Protein 7WUW (pdb70)

Secondary structure (DSSP, 8-state):
-EEEEEEPPPEEEE---GGG--B--EE-GGGGGG--SSTT--BEEGGGS--TT-EEEETTEEEEPP--BTTBSBEEEE--EEEEEEE-EEEEEEEEEESS-EEEEEEEEETTS-EEEEEEEE-BTBT---SS-PEEEEE-S-EE-SS-EETT--BEEEEEEEE----S-EEEEE--EEEEEEEEEEEEEE---EEE-/-EEEB--B--EEEEE--GGG--B--EE-GGGGGG--SSTT--BEEGGGSPPTT-EEEETTEEEEPP--BTTBSBEEEE--EEEEEEE-EEEEEEEEEESS-EEEEEEEEETTS-EEEEEEEE-BTBTPPPSS-PEEEEE-S-EE-SS-EETT--BEEEEEEEE---SS-EEEEEPPEEEEEEEEEEEEEE-----B--/------TT--HHHHHHHHHHHHTT--HHHHHHS----EE-TT---SSTT----TTS-HHHHHTTTTTEEEEEEE--SSSSHHHHHHHHTT---EEEEEGGG-TTSTTTTT---EEEEEEEEE-SSEEEEEE-SSSPEEEEEEHHHHHHHHT-----BTTBTTT-S---TTEEEEEEE-SPPPP--HHHHHHHHHHHHHHHHSPPPTTSEEHHHHHHHHHHHHHHSPTTSHHHHHHHHHHHHHHHHHHHHHHHHHHHHHHHHHHHT-HHHHHHHHHHHHHHHHHHHHHHHHHHHHHH----HHHHHHHHHHHHHHHHHHHHHHHHHHHHH-/------TT--HHHHHHHHHHHHTT--HHHHHHS----EE-TTT--SSTT----TTS-HHHHHTTTTTEEEEEEE--SSSSHHHHHHHHTT---EEEEEGGG-TTSTTTTT---EEEEEEEEE-SSEEEEEE-SSSPEEEEEEHHHHHHHHT-----BTTBTTT-S---TTEEEEEEE-SPPPP--HHHHHHHHHHHHHHHHSPP-SSSEEHHHHHHHHHHHHHHSPTTSHHHHHHHHHHHHHHHHHHHHHHHHHHHHHHHHHHHT-HHHHHHHHHHHHHHHHHHHHHHHHHHHHHH----HHHHHHHHHHHHHHHHHHHHHHHHHHHHH-

Sequence (1055 aa):
LTLPGTASSAPEFRLIDIDGLLNNRATTDVRDLGSGRLNAWGNSFPAAELPAPGSLITVAGIPFTWANAHARGDNIRCEGQVVDIPPGQYDWIYLLAASEERRSEEDTIIWAHYDDDGHADPLRVGISDFLDGTPAFGELSAFRTSRMHYPHHVQEGLPTTMWLTRVGMPRHGVARSLRLPRSVAMHVFALTLRTAAAVRLALTLPGTASAPEFRLIDIDGLLNNRATTDDVRDLGSGRLNAWGNSFPAAELPAPGSLITVAGIPFTWANAHARGDNIRCEGQVVDIPPGQYDWIYLLAASERRSEDTIWAHYDDGHADPLRVGISDFLDGTPAFGELSAFRTSRMHYPHHVQEGLPTTMWLTRVGMPRHGVARSLRLPRSVAMHVFALTLRTAAAVRLAEVELWTRDLGSCLHGTLATALIRDGHDPVTVLGAPWEFRRRPGAWSSEEYFFFAEPDSLAGRLALYHPFESTWHRSDGDGVDDLREALAAGVLLPIAAVDNFHLPFRPAFHDVHAAHLLVVYRRITETEVYVSDAQPPAFQGAIPLADFLASWGSLNPPDDADVFFSASPSGRRWLRTRMTGPVPEPDRHWVGRVIRENVARYRQEPPADTQQTGLPGLRRYLDELCALTPGTNAASEALSELYVISWNIQAQSGLHAEFLRAHSVKWRIPELAEAAAGVDAVAHGWTGVRMTGAHSRVWQRHRPAELRGHATALVRRLEAALDLLELAADAVSVELWTRDLGSCLHGTLATALIRDDGHDPVTVLGAPWEFRRRPGAWSSSEEYFFFAEPDSLAGRLALYHPFESTWHRSDGDGVDDLREALAAGVLPIAAVDNFHLPFRPAFHDVHAAHLLVVYRITETEVYVSDAQPPAFQGAIPLADFLASWGSLNPPDDADVFFSASSPSGRRWLRTRMTGPVPEPDRRHWVGRVIRENVARYRQEPPADTQTGLPGLRRYLDELCALTPGTNNAASEALSELYVISWNIQAQSGLLHAEFLRAHSSVKWRIPELAEAAAGVDAVAHGWTGVRMTGAHSRVWQRHRPAELRGHATALVRRLEAALDLLELAADAVS

Solvent-accessible surface area: 36448 Å² total; per-residue (Å²): 130,73,34,84,2,56,3,58,59,6,69,0,45,5,14,110,6,42,82,50,12,57,7,30,0,19,1,80,109,100,48,23,47,43,0,78,0,8,5,76,3,8,0,0,4,28,100,56,19,27,67,87,39,36,93,28,69,12,71,18,9,0,0,39,19,8,85,48,82,71,186,0,12,0,0,40,0,71,5,28,57,6,116,7,62,98,13,99,5,6,0,0,9,1,0,0,0,0,1,22,20,4,54,40,38,2,25,0,6,8,80,82,2,28,3,3,42,13,121,2,5,1,0,0,0,49,58,7,92,53,11,35,10,12,59,49,17,42,134,6,75,103,2,6,40,43,139,51,44,27,121,56,2,31,0,0,0,1,5,10,20,6,11,0,35,14,63,22,49,0,54,7,0,10,1,1,89,3,0,0,0,0,1,4,2,3,1,0,17,13,38,21,86,16,55,58,90,128,68,31,79,3,22,71,17,83,2,52,0,47,5,14,107,6,41,81,54,12,59,7,33,0,19,1,56,97,226,42,19,48,42,0,64,1,5,4,80,2,8,0,0,4,40,102,58,20,29,65,86,37,36,93,29,73,12,66,24,6,0,0,38,21,7,85,46,93,83,134,0,15,0,0,30,0,65,5,29,54,4,116,8,60,73,16,98,5,5,1,0,9,1,0,0,0,0,2,24,21,4,17,34,40,0,29,0,14,13,69,81,3,30,4,23,29,12,84,2,8,1,0,1,0,50,46,10,90,58,10,20,13,14,60,65,18,39,154,6,61,89,2,7,42,43,131,47,46,28,128,58,2,18,0,0,0,10,7,7,21,4,11,1,39,17,62,22,48,0,117,11,0,10,1,3,87,3,1,0,0,0,0,3,2,3,0,0,9,15,43,24,97,8,119,41,40,138,76,92,70,23,35,79,34,2,9,0,2,0,3,4,8,0,0,5,5,0,40,79,86,70,41,79,10,18,13,3,0,0,0,0,0,8,3,31,17,70,68,75,39,49,39,19,17,16,6,27,18,14,14,104,130,55,39,17,0,11,26,0,0,45,26,15,45,8,86,9,61,100,54,85,12,136,48,131,34,1,92,61,0,80,120,11,37,94,81,67,32,18,0,0,0,0,1,0,7,45,42,0,54,29,26,10,19,65,115,40,26,23,8,3,2,0,0,0,0,46,120,24,55,111,96,62,0,44,0,4,4,16,15,41,19,59,56,77,15,37,5,68,39,75,39,0,44,44,0,0,36,8,137,0,56,112,26,150,55,1,46,3,4,6,53,11,68,3,40,31,54,13,0,96,20,46,36,84,27,129,63,37,126,35,66,114,131,13,0,0,118,0,0,99,67,0,6,56,44,7,99,108,143,30,75,119,84,6,15,18,3,13,23,0,2,96,83,4,0,80,73,7,34,84,60,88,49,45,58,137,58,5,27,109,13,10,5,9,0,8,0,7,0,43,0,9,0,3,0,0,5,5,0,0,35,0,0,32,47,10,8,65,132,34,111,19,28,34,0,3,5,0,1,15,8,0,10,16,2,0,4,5,4,0,5,0,2,0,2,0,0,1,13,55,46,99,116,16,58,100,73,83,30,19,77,40,18,0,28,34,0,14,59,52,1,21,38,0,0,50,39,0,70,71,0,0,91,44,4,74,64,90,68,21,33,85,34,2,7,0,2,0,4,4,8,0,0,5,7,1,41,116,80,71,41,79,11,18,13,2,0,0,0,1,0,8,3,29,20,95,60,75,36,49,48,22,19,17,5,27,18,20,14,117,128,54,38,18,0,11,24,0,0,42,35,15,44,8,76,8,73,99,68,92,5,128,62,125,32,1,93,59,0,84,124,4,37,95,72,54,20,11,0,0,0,0,2,0,8,43,42,0,55,28,26,9,17,68,119,41,27,23,8,3,2,0,0,1,0,56,125,25,41,151,88,62,0,39,0,3,3,15,15,38,16,61,56,74,15,34,5,70,44,74,37,0,42,44,0,0,41,7,129,0,42,112,27,150,56,2,47,2,4,6,54,9,70,3,35,30,53,15,0,81,16,130,32,59,27,134,56,41,128,52,59,107,111,16,0,0,147,3,0,101,93,0,6,62,47,6,98,116,120,32,133,77,98,23,22,24,2,10,17,0,2,92,69,4,0,79,77,9,33,85,58,90,55,56,56,133,56,5,32,103,15,14,5,9,0,9,0,6,0,41,0,9,0,4,0,1,6,5,0,0,40,0,0,30,48,12,9,74,147,28,106,18,30,36,0,3,5,0,0,25,8,0,9,19,3,0,11,17,4,0,5,0,2,0,2,1,0,3,10,63,52,106,143,21,64,112,71,87,33,18,78,41,21,0,35,33,0,15,38,94,1,30,32,0,0,48,40,0,69,68,0,0,90,44,9,74

Structure (mmCIF, N/CA/C/O backbone):
data_7WUW
#
_entry.id   7WUW
#
_cell.length_a   54.851
_cell.length_b   132.203
_cell.length_c   157.015
_cell.angle_alpha   90.000
_cell.angle_beta   90.000
_cell.angle_gamma   90.000
#
_symmetry.space_group_name_H-M   'P 21 21 21'
#
loop_
_entity.id
_entity.type
_entity.pdbx_description
1 polymer AziU2
2 polymer AziU3
3 non-polymer 'TETRAETHYLENE GLYCOL'
4 non-polymer 'MAGNESIUM ION'
5 water water
#
loop_
_atom_site.group_PDB
_atom_site.id
_atom_site.type_symbol
_atom_site.label_atom_id
_atom_site.label_alt_id
_atom_site.label_comp_id
_atom_site.label_asym_id
_atom_site.label_entity_id
_atom_site.label_seq_id
_atom_site.pdbx_PDB_ins_code
_atom_site.Cartn_x
_atom_site.Cartn_y
_atom_site.Cartn_z
_atom_site.occupancy
_atom_site.B_iso_or_equiv
_atom_site.auth_seq_id
_atom_site.auth_comp_id
_atom_site.auth_asym_id
_atom_site.auth_atom_id
_atom_site.pdbx_PDB_model_num
ATOM 1 N N . LEU A 1 32 ? -42.048 15.399 30.564 1.000 35.790 20 LEU A N 1
ATOM 2 C CA . LEU A 1 32 ? -41.311 15.414 29.266 1.000 35.030 20 LEU A CA 1
ATOM 3 C C . LEU A 1 32 ? -40.031 14.578 29.395 1.000 33.160 20 LEU A C 1
ATOM 4 O O . LEU A 1 32 ? -39.297 14.749 30.390 1.000 31.470 20 LEU A O 1
ATOM 20 N N . THR A 1 33 ? -39.787 13.710 28.412 1.000 31.080 21 THR A N 1
ATOM 21 C CA . THR A 1 33 ? -38.643 12.767 28.351 1.000 30.680 21 THR A CA 1
ATOM 22 C C . THR A 1 33 ? -37.769 13.129 27.147 1.000 30.170 21 THR A C 1
ATOM 23 O O . THR A 1 33 ? -38.331 13.263 26.043 1.000 30.400 21 THR A O 1
ATOM 34 N N . LEU A 1 34 ? -36.458 13.288 27.357 1.000 28.410 22 LEU A N 1
ATOM 35 C CA . LEU A 1 34 ? -35.468 13.578 26.285 1.000 27.990 22 LEU A CA 1
ATOM 36 C C . LEU A 1 34 ? -34.307 12.594 26.386 1.000 27.400 22 LEU A C 1
ATOM 37 O O . LEU A 1 34 ? -33.808 12.322 27.478 1.000 26.550 22 LEU A O 1
ATOM 53 N N . PRO A 1 35 ? -33.836 12.034 25.247 1.000 27.400 23 PRO A N 1
ATOM 54 C CA . PRO A 1 35 ? -32.713 11.101 25.261 1.000 27.160 23 PRO A CA 1
ATOM 55 C C . PRO A 1 35 ? -31.398 11.839 25.541 1.000 26.720 23 PRO A C 1
ATOM 56 O O . PRO A 1 35 ? -31.233 12.959 25.086 1.000 26.030 23 PRO A O 1
ATOM 67 N N . GLY A 1 36 ? -30.510 11.202 26.306 1.000 26.750 24 GLY A N 1
ATOM 68 C CA . GLY A 1 36 ? -29.184 11.741 26.649 1.000 26.850 24 GLY A CA 1
ATOM 69 C C . GLY A 1 36 ? -28.080 10.914 26.024 1.000 27.830 24 GLY A C 1
ATOM 70 O O . GLY A 1 36 ? -28.375 9.824 25.495 1.000 27.760 24 GLY A O 1
ATOM 74 N N . THR A 1 37 ? -26.853 11.426 26.078 1.000 28.910 25 THR A N 1
ATOM 75 C CA . THR A 1 37 ? -25.615 10.726 25.656 1.000 30.590 25 THR A CA 1
ATOM 76 C C . THR A 1 37 ? -24.495 11.127 26.621 1.000 31.700 25 THR A C 1
ATOM 77 O O . THR A 1 37 ? -24.269 12.345 26.788 1.000 31.500 25 THR A O 1
ATOM 88 N N . ALA A 1 38 ? -23.862 10.139 27.258 1.000 31.730 26 ALA A N 1
ATOM 89 C CA . ALA A 1 38 ? -22.702 10.315 28.161 1.000 31.910 26 ALA A CA 1
ATOM 90 C C . ALA A 1 38 ? -21.474 9.647 27.536 1.000 32.490 26 ALA A C 1
ATOM 91 O O . ALA A 1 38 ? -21.582 8.473 27.109 1.000 33.150 26 ALA A O 1
ATOM 98 N N . SER A 1 39 ? -20.356 10.376 27.476 1.000 32.480 27 SER A N 1
ATOM 99 C CA A SER A 1 39 ? -19.057 9.864 26.968 0.500 32.520 27 SER A CA 1
ATOM 100 C CA B SER A 1 39 ? -19.058 9.862 26.966 0.500 32.370 27 SER A CA 1
ATOM 101 C C . SER A 1 39 ? -18.566 8.733 27.878 1.000 32.250 27 SER A C 1
ATOM 102 O O . SER A 1 39 ? -19.114 8.595 28.996 1.000 32.350 27 SER A O 1
ATOM 116 N N . ALA A 1 40 ? -17.588 7.962 27.399 1.000 31.330 28 ALA A N 1
ATOM 117 C CA . ALA A 1 40 ? -16.967 6.829 28.122 1.000 30.320 28 ALA A CA 1
ATOM 118 C C . ALA A 1 40 ? -16.149 7.372 29.290 1.000 29.160 28 ALA A C 1
ATOM 119 O O . ALA A 1 40 ? -15.225 8.155 29.084 1.000 28.570 28 ALA A O 1
ATOM 126 N N . PRO A 1 41 ? -16.467 6.997 30.550 1.000 28.060 29 PRO A N 1
ATOM 127 C CA . PRO A 1 41 ? -15.602 7.328 31.678 1.000 27.990 29 PRO A CA 1
ATOM 128 C C . PRO A 1 41 ? -14.418 6.353 31.765 1.000 28.370 29 PRO A C 1
ATOM 129 O O . PRO A 1 41 ? -14.374 5.403 31.001 1.000 28.910 29 PRO A O 1
ATOM 140 N N . GLU A 1 42 ? -13.488 6.629 32.680 1.000 28.550 30 GLU A N 1
ATOM 141 C CA . GLU A 1 42 ? -12.383 5.716 33.062 1.000 28.260 30 GLU A CA 1
ATOM 142 C C . GLU A 1 42 ? -12.720 5.082 34.410 1.000 26.540 30 GLU A C 1
ATOM 143 O O . GLU A 1 42 ? -13.297 5.786 35.257 1.000 25.430 30 GLU A O 1
ATOM 155 N N . PHE A 1 43 ? -12.346 3.816 34.594 1.000 24.290 31 PHE A N 1
ATOM 156 C CA . PHE A 1 43 ? -12.293 3.142 35.915 1.000 23.270 31 PHE A CA 1
ATOM 157 C C . PHE A 1 43 ? -10.850 3.177 36.415 1.000 23.050 31 PHE A C 1
ATOM 158 O O . PHE A 1 43 ? -9.939 2.843 35.639 1.000 23.190 31 PHE A O 1
ATOM 175 N N . ARG A 1 44 ? -10.659 3.597 37.664 1.000 22.950 32 ARG A N 1
ATOM 176 C CA . ARG A 1 44 ? -9.342 3.614 38.345 1.000 23.300 32 ARG A CA 1
ATOM 177 C C . ARG A 1 44 ? -9.415 2.638 39.520 1.000 22.740 32 ARG A C 1
ATOM 178 O O . ARG A 1 44 ? -10.083 2.951 40.525 1.000 21.820 32 ARG A O 1
ATOM 199 N N . LEU A 1 45 ? -8.788 1.473 39.342 1.000 21.600 33 LEU A N 1
ATOM 200 C CA . LEU A 1 45 ? -8.789 0.345 40.303 1.000 21.690 33 LEU A CA 1
ATOM 201 C C . LEU A 1 45 ? -7.685 0.613 41.327 1.000 22.060 33 LEU A C 1
ATOM 202 O O . LEU A 1 45 ? -6.497 0.620 40.937 1.000 22.060 33 LEU A O 1
ATOM 218 N N . ILE A 1 46 ? -8.068 0.857 42.581 1.000 21.590 34 ILE A N 1
ATOM 219 C CA . ILE A 1 46 ? -7.136 1.306 43.653 1.000 22.380 34 ILE A CA 1
ATOM 220 C C . ILE A 1 46 ? -6.433 0.077 44.235 1.000 22.820 34 ILE A C 1
ATOM 221 O O . ILE A 1 46 ? -7.126 -0.851 44.693 1.000 21.900 34 ILE A O 1
ATOM 237 N N . ASP A 1 47 ? -5.100 0.079 44.200 1.000 23.390 35 ASP A N 1
ATOM 238 C CA . ASP A 1 47 ? -4.254 -0.940 44.869 1.000 24.560 35 ASP A CA 1
ATOM 239 C C . ASP A 1 47 ? -4.355 -0.706 46.380 1.000 23.660 35 ASP A C 1
ATOM 240 O O . ASP A 1 47 ? -3.836 0.324 46.846 1.000 23.900 35 ASP A O 1
ATOM 249 N N . ILE A 1 48 ? -5.009 -1.617 47.107 1.000 23.450 36 ILE A N 1
ATOM 250 C CA . ILE A 1 48 ? -5.222 -1.503 48.582 1.000 22.890 36 ILE A CA 1
ATOM 251 C C . ILE A 1 48 ? -4.381 -2.559 49.316 1.000 23.560 36 ILE A C 1
ATOM 252 O O . ILE A 1 48 ? -4.575 -2.711 50.533 1.000 22.660 36 ILE A O 1
ATOM 268 N N . ASP A 1 49 ? -3.459 -3.232 48.617 1.000 24.840 37 ASP A N 1
ATOM 269 C CA . ASP A 1 49 ? -2.599 -4.309 49.183 1.000 25.530 37 ASP A CA 1
ATOM 270 C C . ASP A 1 49 ? -1.849 -3.782 50.415 1.000 24.830 37 ASP A C 1
ATOM 271 O O . ASP A 1 49 ? -1.667 -4.562 51.368 1.000 25.220 37 ASP A O 1
ATOM 280 N N . GLY A 1 50 ? -1.457 -2.505 50.411 1.000 24.380 38 GLY A N 1
ATOM 281 C CA . GLY A 1 50 ? -0.716 -1.862 51.515 1.000 23.630 38 GLY A CA 1
ATOM 282 C C . GLY A 1 50 ? -1.570 -1.596 52.746 1.000 23.220 38 GLY A C 1
ATOM 283 O O . GLY A 1 50 ? -0.980 -1.330 53.809 1.000 24.030 38 GLY A O 1
ATOM 287 N N . LEU A 1 51 ? -2.902 -1.640 52.620 1.000 22.310 39 LEU A N 1
ATOM 288 C CA . LEU A 1 51 ? -3.865 -1.294 53.703 1.000 21.760 39 LEU A CA 1
ATOM 289 C C . LEU A 1 51 ? -4.488 -2.556 54.318 1.000 20.360 39 LEU A C 1
ATOM 290 O O . LEU A 1 51 ? -5.172 -2.416 55.351 1.000 19.440 39 LEU A O 1
ATOM 306 N N . LEU A 1 52 ? -4.284 -3.735 53.716 1.000 19.720 40 LEU A N 1
ATOM 307 C CA . LEU A 1 52 ? -4.870 -5.012 54.208 1.000 19.050 40 LEU A CA 1
ATOM 308 C C . LEU A 1 52 ? -4.404 -5.227 55.652 1.000 18.670 40 LEU A C 1
ATOM 309 O O . LEU A 1 52 ? -3.180 -5.159 55.892 1.000 19.000 40 LEU A O 1
ATOM 325 N N . ASN A 1 53 ? -5.341 -5.443 56.579 1.000 17.300 41 ASN A N 1
ATOM 326 C CA . ASN A 1 53 ? -5.055 -5.447 58.040 1.000 16.580 41 ASN A CA 1
ATOM 327 C C . ASN A 1 53 ? -5.881 -6.515 58.764 1.000 16.210 41 ASN A C 1
ATOM 328 O O . ASN A 1 53 ? -5.887 -6.502 60.006 1.000 16.440 41 ASN A O 1
ATOM 339 N N . ASN A 1 54 ? -6.542 -7.412 58.030 1.000 15.850 42 ASN A N 1
ATOM 340 C CA . ASN A 1 54 ? -7.528 -8.364 58.600 1.000 15.720 42 ASN A CA 1
ATOM 341 C C . ASN A 1 54 ? -7.675 -9.561 57.656 1.000 15.740 42 ASN A C 1
ATOM 342 O O . ASN A 1 54 ? -7.618 -9.361 56.429 1.000 15.930 42 ASN A O 1
ATOM 353 N N . ARG A 1 55 ? -7.851 -10.754 58.223 1.000 15.960 43 ARG A N 1
ATOM 354 C CA . ARG A 1 55 ? -8.154 -12.006 57.481 1.000 16.210 43 ARG A CA 1
ATOM 355 C C . ARG A 1 55 ? -9.658 -12.283 57.580 1.000 15.750 43 ARG A C 1
ATOM 356 O O . ARG A 1 55 ? -10.126 -12.631 58.684 1.000 15.570 43 ARG A O 1
ATOM 377 N N . ALA A 1 56 ? -10.374 -12.127 56.463 1.000 15.450 44 ALA A N 1
ATOM 378 C CA . ALA A 1 56 ? -11.824 -12.404 56.337 1.000 15.380 44 ALA A CA 1
ATOM 379 C C . ALA A 1 56 ? -12.058 -13.653 55.477 1.000 15.360 44 ALA A C 1
ATOM 380 O O . ALA A 1 56 ? -13.220 -14.089 55.395 1.000 15.080 44 ALA A O 1
ATOM 387 N N . THR A 1 57 ? -11.001 -14.203 54.870 1.000 15.560 45 THR A N 1
ATOM 388 C CA . THR A 1 57 ? -11.065 -15.346 53.919 1.000 15.520 45 THR A CA 1
ATOM 389 C C . THR A 1 57 ? -10.026 -16.401 54.309 1.000 15.720 45 THR A C 1
ATOM 390 O O . THR A 1 57 ? -8.885 -16.021 54.621 1.000 15.670 45 THR A O 1
ATOM 401 N N . THR A 1 58 ? -10.401 -17.683 54.285 1.000 16.030 46 THR A N 1
ATOM 402 C CA . THR A 1 58 ? -9.486 -18.808 54.605 1.000 16.320 46 THR A CA 1
ATOM 403 C C . THR A 1 58 ? -9.666 -19.946 53.598 1.000 17.430 46 THR A C 1
ATOM 404 O O . THR A 1 58 ? -10.768 -20.085 53.030 1.000 16.620 46 THR A O 1
ATOM 415 N N . ASP A 1 59 ? -8.589 -20.702 53.388 1.000 19.230 47 ASP A N 1
ATOM 416 C CA . ASP A 1 59 ? -8.600 -22.041 52.747 1.000 21.530 47 ASP A CA 1
ATOM 417 C C . ASP A 1 59 ? -8.965 -23.077 53.814 1.000 22.210 47 ASP A C 1
ATOM 418 O O . ASP A 1 59 ? -8.944 -22.733 55.010 1.000 21.650 47 ASP A O 1
ATOM 427 N N . VAL A 1 60 ? -9.243 -24.311 53.398 1.000 23.810 48 VAL A N 1
ATOM 428 C CA . VAL A 1 60 ? -9.546 -25.445 54.322 1.000 24.760 48 VAL A CA 1
ATOM 429 C C . VAL A 1 60 ? -8.329 -25.700 55.229 1.000 25.070 48 VAL A C 1
ATOM 430 O O . VAL A 1 60 ? -8.535 -26.186 56.360 1.000 25.550 48 VAL A O 1
ATOM 443 N N . ARG A 1 61 ? -7.120 -25.342 54.777 1.000 24.190 49 ARG A N 1
ATOM 444 C CA . ARG A 1 61 ? -5.835 -25.602 55.485 1.000 24.220 49 ARG A CA 1
ATOM 445 C C . ARG A 1 61 ? -5.602 -24.597 56.626 1.000 23.850 49 ARG A C 1
ATOM 446 O O . ARG A 1 61 ? -4.817 -24.938 57.529 1.000 23.360 49 ARG A O 1
ATOM 452 N N . ASP A 1 62 ? -6.225 -23.409 56.600 1.000 22.740 50 ASP A N 1
ATOM 453 C CA . ASP A 1 62 ? -6.002 -22.356 57.631 1.000 21.970 50 ASP A CA 1
ATOM 454 C C . ASP A 1 62 ? -7.341 -21.772 58.109 1.000 21.070 50 ASP A C 1
ATOM 455 O O . ASP A 1 62 ? -7.428 -20.530 58.233 1.000 20.250 50 ASP A O 1
ATOM 464 N N . LEU A 1 63 ? -8.310 -22.636 58.435 1.000 20.040 51 LEU A N 1
ATOM 465 C CA . LEU A 1 63 ? -9.648 -22.259 58.973 1.000 19.960 51 LEU A CA 1
ATOM 466 C C . LEU A 1 63 ? -9.488 -21.417 60.244 1.000 19.910 51 LEU A C 1
ATOM 467 O O . LEU A 1 63 ? -10.322 -20.510 60.460 1.000 19.950 51 LEU A O 1
ATOM 483 N N . GLY A 1 64 ? -8.457 -21.699 61.047 1.000 19.320 52 GLY A N 1
ATOM 484 C CA . GLY A 1 64 ? -8.224 -21.060 62.357 1.000 19.340 52 GLY A CA 1
ATOM 485 C C . GLY A 1 64 ? -7.776 -19.609 62.254 1.000 19.240 52 GLY A C 1
ATOM 486 O O . GLY A 1 64 ? -7.718 -18.954 63.311 1.000 19.620 52 GLY A O 1
ATOM 490 N N . SER A 1 65 ? -7.459 -19.116 61.050 1.000 18.690 53 SER A N 1
ATOM 491 C CA . SER A 1 65 ? -6.953 -17.740 60.793 1.000 19.040 53 SER A CA 1
ATOM 492 C C . SER A 1 65 ? -8.102 -16.769 60.473 1.000 18.560 53 SER A C 1
ATOM 493 O O . SER A 1 65 ? -7.827 -15.560 60.355 1.000 18.780 53 SER A O 1
ATOM 501 N N . GLY A 1 66 ? -9.332 -17.269 60.325 1.000 18.010 54 GLY A N 1
ATOM 502 C CA . GLY A 1 66 ? -10.509 -16.447 59.979 1.000 17.760 54 GLY A CA 1
ATOM 503 C C . GLY A 1 66 ? -10.823 -15.437 61.070 1.000 17.710 54 GLY A C 1
ATOM 504 O O . GLY A 1 66 ? -10.930 -15.854 62.237 1.000 17.510 54 GLY A O 1
ATOM 508 N N . ARG A 1 67 ? -10.937 -14.154 60.714 1.000 17.810 55 ARG A N 1
ATOM 509 C CA . ARG A 1 67 ? -11.278 -13.052 61.654 1.000 18.530 55 ARG A CA 1
ATOM 510 C C . ARG A 1 67 ? -12.286 -12.103 60.990 1.000 17.780 55 ARG A C 1
ATOM 511 O O . ARG A 1 67 ? -12.174 -10.882 61.204 1.000 17.300 55 ARG A O 1
ATOM 532 N N . LEU A 1 68 ? -13.233 -12.639 60.212 1.000 17.340 56 LEU A N 1
ATOM 533 C CA . LEU A 1 68 ? -14.317 -11.835 59.5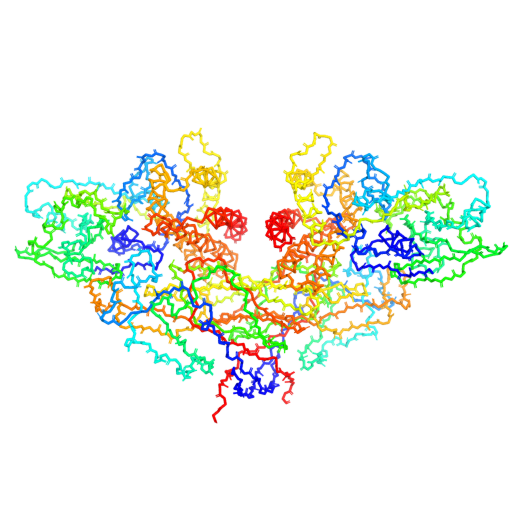80 1.000 17.270 56 LEU A CA 1
ATOM 534 C C . LEU A 1 68 ? -15.222 -11.279 60.687 1.000 17.280 56 LEU A C 1
ATOM 535 O O . LEU A 1 68 ? -15.742 -10.161 60.522 1.000 17.550 56 LEU A O 1
ATOM 551 N N . ASN A 1 69 ? -15.374 -12.024 61.785 1.000 17.570 57 ASN A N 1
ATOM 552 C CA . ASN A 1 69 ? -16.227 -11.645 62.942 1.000 17.820 57 ASN A CA 1
ATOM 553 C C . ASN A 1 69 ? -15.558 -12.113 64.238 1.000 18.700 57 ASN A C 1
ATOM 554 O O . ASN A 1 69 ? -14.485 -12.749 64.167 1.000 19.120 57 ASN A O 1
ATOM 565 N N . ALA A 1 70 ? -16.190 -11.824 65.377 1.000 19.520 58 ALA A N 1
ATOM 566 C CA . ALA A 1 70 ? -15.715 -12.190 66.731 1.000 19.980 58 ALA A CA 1
ATOM 567 C C . ALA A 1 70 ? -15.631 -13.715 66.883 1.000 20.330 58 ALA A C 1
ATOM 568 O O . ALA A 1 70 ? -14.838 -14.164 67.730 1.000 21.780 58 ALA A O 1
ATOM 575 N N . TRP A 1 71 ? -16.403 -14.473 66.091 1.000 19.550 59 TRP A N 1
ATOM 576 C CA . TRP A 1 71 ? -16.544 -15.955 66.171 1.000 19.460 59 TRP A CA 1
ATOM 577 C C . TRP A 1 71 ? -15.497 -16.672 65.307 1.000 18.840 59 TRP A C 1
ATOM 578 O O . TRP A 1 71 ? -15.488 -17.914 65.321 1.000 19.840 59 TRP A O 1
ATOM 599 N N . GLY A 1 72 ? -14.666 -15.928 64.573 1.000 18.580 60 GLY A N 1
ATOM 600 C CA . GLY A 1 72 ? -13.570 -16.481 63.755 1.000 17.890 60 GLY A CA 1
ATOM 601 C C . GLY A 1 72 ? -14.084 -17.148 62.490 1.000 17.110 60 GLY A C 1
ATOM 602 O O . GLY A 1 72 ? -13.420 -18.079 61.998 1.000 16.690 60 GLY A O 1
ATOM 606 N N . ASN A 1 73 ? -15.228 -16.689 61.972 1.000 16.330 61 ASN A N 1
ATOM 607 C CA . ASN A 1 73 ? -15.757 -17.116 60.653 1.000 15.560 61 ASN A CA 1
ATOM 608 C C . ASN A 1 73 ? -14.919 -16.473 59.545 1.000 15.320 61 ASN A C 1
ATOM 609 O O . ASN A 1 73 ? -14.146 -15.540 59.830 1.000 14.860 61 ASN A O 1
ATOM 620 N N . SER A 1 74 ? -15.077 -16.961 58.319 1.000 14.810 62 SER A N 1
ATOM 621 C CA . SER A 1 74 ? -14.397 -16.415 57.119 1.000 14.920 62 SER A CA 1
ATOM 622 C C . SER A 1 74 ? -15.131 -16.881 55.859 1.000 14.510 62 SER A C 1
ATOM 623 O O . SER A 1 74 ? -15.814 -17.916 55.919 1.000 14.690 62 SER A O 1
ATOM 631 N N . PHE A 1 75 ? -14.996 -16.126 54.768 1.000 14.580 63 PHE A N 1
ATOM 632 C CA . PHE A 1 75 ? -15.354 -16.569 53.399 1.000 14.400 63 PHE A CA 1
ATOM 633 C C . PHE A 1 75 ? -14.501 -17.778 53.044 1.000 14.800 63 PHE A C 1
ATOM 634 O O . PHE A 1 75 ? -13.320 -17.819 53.393 1.000 14.590 63 PHE A O 1
ATOM 651 N N . PRO A 1 76 ? -15.060 -18.784 52.334 1.000 15.320 64 PRO A N 1
ATOM 652 C CA . PRO A 1 76 ? -14.246 -19.819 51.697 1.000 15.460 64 PRO A CA 1
ATOM 653 C C . PRO A 1 76 ? -13.428 -19.244 50.531 1.000 15.710 64 PRO A C 1
ATOM 654 O O . PRO A 1 76 ? -14.021 -18.705 49.607 1.000 16.080 64 PRO A O 1
ATOM 665 N N . ALA A 1 77 ? -12.098 -19.373 50.595 1.000 15.570 65 ALA A N 1
ATOM 666 C CA . ALA A 1 77 ? -11.165 -18.937 49.531 1.000 15.880 65 ALA A CA 1
ATOM 667 C C . ALA A 1 77 ? -11.579 -19.577 48.202 1.000 15.670 65 ALA A C 1
ATOM 668 O O . ALA A 1 77 ? -11.492 -18.894 47.173 1.000 15.480 65 ALA A O 1
ATOM 675 N N . ALA A 1 78 ? -12.040 -20.833 48.234 1.000 15.790 66 ALA A N 1
ATOM 676 C CA . ALA A 1 78 ? -12.437 -21.605 47.033 1.000 16.150 66 ALA A CA 1
ATOM 677 C C . ALA A 1 78 ? -13.629 -20.937 46.331 1.000 16.300 66 ALA A C 1
ATOM 678 O O . ALA A 1 78 ? -13.790 -21.173 45.124 1.000 17.200 66 ALA A O 1
ATOM 685 N N . GLU A 1 79 ? -14.419 -20.114 47.029 1.000 16.150 67 GLU A N 1
ATOM 686 C CA . GLU A 1 79 ? -15.656 -19.502 46.469 1.000 16.150 67 GLU A CA 1
ATOM 687 C C . GLU A 1 79 ? -15.450 -18.010 46.166 1.000 16.150 67 GLU A C 1
ATOM 688 O O . GLU A 1 79 ? -16.459 -17.320 45.952 1.000 15.970 67 GLU A O 1
ATOM 700 N N . LEU A 1 80 ? -14.199 -17.543 46.109 1.000 15.920 68 LEU A N 1
ATOM 701 C CA . LEU A 1 80 ? -13.852 -16.150 45.722 1.000 16.320 68 LEU A CA 1
ATOM 702 C C . LEU A 1 80 ? -12.793 -16.188 44.626 1.000 16.640 68 LEU A C 1
ATOM 703 O O . LEU A 1 80 ? -12.169 -17.225 44.404 1.000 16.290 68 LEU A O 1
ATOM 719 N N . PRO A 1 81 ? -12.579 -15.077 43.884 1.000 17.420 69 PRO A N 1
ATOM 720 C CA . PRO A 1 81 ? -11.559 -15.036 42.836 1.000 18.030 69 PRO A CA 1
ATOM 721 C C . PRO A 1 81 ? -10.144 -15.317 43.360 1.000 18.730 69 PRO A C 1
ATOM 722 O O . PRO A 1 81 ? -9.910 -15.183 44.553 1.000 18.150 69 PRO A O 1
ATOM 733 N N . ALA A 1 82 ? -9.241 -15.703 42.453 1.000 19.240 70 ALA A N 1
ATOM 734 C CA . ALA A 1 82 ? -7.792 -15.834 42.723 1.000 20.280 70 ALA A CA 1
ATOM 735 C C . ALA A 1 82 ? -7.241 -14.461 43.093 1.000 20.250 70 ALA A C 1
ATOM 736 O O . ALA A 1 82 ? -7.546 -13.477 42.422 1.000 19.960 70 ALA A O 1
ATOM 743 N N . PRO A 1 83 ? -6.445 -14.351 44.182 1.000 20.930 71 PRO A N 1
ATOM 744 C CA . PRO A 1 83 ? -5.665 -13.145 44.455 1.000 21.380 71 PRO A CA 1
ATOM 745 C C . PRO A 1 83 ? -4.955 -12.606 43.202 1.000 21.530 71 PRO A C 1
ATOM 746 O O . PRO A 1 83 ? -4.373 -13.393 42.480 1.000 20.780 71 PRO A O 1
ATOM 757 N N . GLY A 1 84 ? -5.053 -11.294 42.964 1.000 21.530 72 GLY A N 1
ATOM 758 C CA . GLY A 1 84 ? -4.367 -10.585 41.866 1.000 22.420 72 GLY A CA 1
ATOM 759 C C . GLY A 1 84 ? -5.167 -10.575 40.573 1.000 23.450 72 GLY A C 1
ATOM 760 O O . GLY A 1 84 ? -4.740 -9.879 39.633 1.000 23.660 72 GLY A O 1
ATOM 764 N N . SER A 1 85 ? -6.290 -11.298 40.506 1.000 23.800 73 SER A N 1
ATOM 765 C CA . SER A 1 85 ? -7.090 -11.451 39.263 1.000 24.230 73 SER A CA 1
ATOM 766 C C . SER A 1 85 ? -7.907 -10.178 39.003 1.000 23.590 73 SER A C 1
ATOM 767 O O . SER A 1 85 ? -8.270 -9.482 39.973 1.000 22.730 73 SER A O 1
ATOM 775 N N . LEU A 1 86 ? -8.138 -9.867 37.725 1.000 22.850 74 LEU A N 1
ATOM 776 C CA . LEU A 1 86 ? -9.070 -8.802 37.272 1.000 22.860 74 LEU A CA 1
ATOM 777 C C . LEU A 1 86 ? -10.467 -9.415 37.174 1.000 22.180 74 LEU A C 1
ATOM 778 O O . LEU A 1 86 ? -10.609 -10.456 36.505 1.000 22.320 74 LEU A O 1
ATOM 794 N N . ILE A 1 87 ? -11.451 -8.802 37.832 1.000 21.440 75 ILE A N 1
ATOM 795 C CA . ILE A 1 87 ? -12.875 -9.239 37.797 1.000 20.950 75 ILE A CA 1
ATOM 796 C C . ILE A 1 87 ? -13.742 -8.040 37.413 1.000 20.980 75 ILE A C 1
ATOM 797 O O . ILE A 1 87 ? -13.255 -6.896 37.507 1.000 21.270 75 ILE A O 1
ATOM 813 N N . THR A 1 88 ? -14.976 -8.310 36.993 1.000 21.100 76 THR A N 1
ATOM 814 C CA . THR A 1 88 ? -16.077 -7.318 36.941 1.000 21.330 76 THR A CA 1
ATOM 815 C C . THR A 1 88 ? -17.225 -7.836 37.809 1.000 21.030 76 THR A C 1
ATOM 816 O O . THR A 1 88 ? -17.431 -9.069 37.859 1.000 21.330 76 THR A O 1
ATOM 827 N N . VAL A 1 89 ? -17.895 -6.916 38.499 1.000 20.920 77 VAL A N 1
ATOM 828 C CA . VAL A 1 89 ? -19.154 -7.157 39.257 1.000 20.850 77 VAL A CA 1
ATOM 829 C C . VAL A 1 89 ? -20.187 -6.164 38.723 1.000 20.990 77 VAL A C 1
ATOM 830 O O . VAL A 1 89 ? -19.959 -4.949 38.867 1.000 21.340 77 VAL A O 1
ATOM 843 N N . ALA A 1 90 ? -21.251 -6.664 38.088 1.000 21.560 78 ALA A N 1
ATOM 844 C CA . ALA A 1 90 ? -22.272 -5.853 37.385 1.000 21.880 78 ALA A CA 1
ATOM 845 C C . ALA A 1 90 ? -21.579 -4.861 36.438 1.000 21.900 78 ALA A C 1
ATOM 846 O O . ALA A 1 90 ? -22.022 -3.702 36.367 1.000 22.410 78 ALA A O 1
ATOM 853 N N . GLY A 1 91 ? -20.513 -5.300 35.757 1.000 22.370 79 GLY A N 1
ATOM 854 C CA . GLY A 1 91 ? -19.786 -4.514 34.738 1.000 21.610 79 GLY A CA 1
ATOM 855 C C . GLY A 1 91 ? -18.674 -3.649 35.314 1.000 21.570 79 GLY A C 1
ATOM 856 O O . GLY A 1 91 ? -17.859 -3.141 34.516 1.000 21.840 79 GLY A O 1
ATOM 860 N N . ILE A 1 92 ? -18.620 -3.473 36.638 1.000 20.930 80 ILE A N 1
ATOM 861 C CA . ILE A 1 92 ? -17.624 -2.586 37.311 1.000 20.690 80 ILE A CA 1
ATOM 862 C C . ILE A 1 92 ? -16.344 -3.385 37.532 1.000 20.220 80 ILE A C 1
ATOM 863 O O . ILE A 1 92 ? -16.369 -4.402 38.221 1.000 20.080 80 ILE A O 1
ATOM 879 N N . PRO A 1 93 ? -15.187 -2.946 36.985 1.000 19.640 81 PRO A N 1
ATOM 880 C CA . PRO A 1 93 ? -13.935 -3.680 37.159 1.000 19.680 81 PRO A CA 1
ATOM 881 C C . PRO A 1 93 ? -13.330 -3.482 38.556 1.000 19.420 81 PRO A C 1
ATOM 882 O O . PRO A 1 93 ? -13.393 -2.385 39.087 1.000 19.360 81 PRO A O 1
ATOM 893 N N . PHE A 1 94 ? -12.751 -4.554 39.097 1.000 19.250 82 PHE A N 1
ATOM 894 C CA . PHE A 1 94 ? -12.000 -4.579 40.376 1.000 18.980 82 PHE A CA 1
ATOM 895 C C . PHE A 1 94 ? -10.765 -5.463 40.218 1.000 19.030 82 PHE A C 1
ATOM 896 O O . PHE A 1 94 ? -10.811 -6.448 39.456 1.000 19.140 82 PHE A O 1
ATOM 913 N N . THR A 1 95 ? -9.700 -5.124 40.941 1.000 19.410 83 THR A N 1
ATOM 914 C CA . THR A 1 95 ? -8.515 -5.996 41.127 1.000 19.950 83 THR A CA 1
ATOM 915 C C . THR A 1 95 ? -8.698 -6.734 42.456 1.000 19.730 83 THR A C 1
ATOM 916 O O . THR A 1 95 ? -8.955 -6.063 43.481 1.000 19.610 83 THR A O 1
ATOM 927 N N . TRP A 1 96 ? -8.630 -8.065 42.432 1.000 19.220 84 TRP A N 1
ATOM 928 C CA . TRP A 1 96 ? -8.732 -8.897 43.656 1.000 19.150 84 TRP A CA 1
ATOM 929 C C . TRP A 1 96 ? -7.408 -8.799 44.419 1.000 19.680 84 TRP A C 1
ATOM 930 O O . TRP A 1 96 ? -6.345 -8.926 43.787 1.000 19.150 84 TRP A O 1
ATOM 951 N N . ALA A 1 97 ? -7.481 -8.564 45.731 1.000 20.080 85 ALA A N 1
ATOM 952 C CA . ALA A 1 97 ? -6.324 -8.235 46.595 1.000 21.420 85 ALA A CA 1
ATOM 953 C C . ALA A 1 97 ? -5.273 -9.349 46.520 1.000 22.840 85 ALA A C 1
ATOM 954 O O . ALA A 1 97 ? -5.654 -10.541 46.490 1.000 21.670 85 ALA A O 1
ATOM 961 N N . ASN A 1 98 ? -3.996 -8.962 46.473 1.000 25.080 86 ASN A N 1
ATOM 962 C CA . ASN A 1 98 ? -2.839 -9.871 46.681 1.000 27.150 86 ASN A CA 1
ATOM 963 C C . ASN A 1 98 ? -2.681 -10.066 48.191 1.000 28.220 86 ASN A C 1
ATOM 964 O O . ASN A 1 98 ? -1.892 -9.318 48.806 1.000 30.020 86 ASN A O 1
ATOM 975 N N . ALA A 1 99 ? -3.442 -11.005 48.758 1.000 28.670 87 ALA A N 1
ATOM 976 C CA . ALA A 1 99 ? -3.515 -11.286 50.211 1.000 29.870 87 ALA A CA 1
ATOM 977 C C . ALA A 1 99 ? -2.164 -11.802 50.723 1.000 30.650 87 ALA A C 1
ATOM 978 O O . ALA A 1 99 ? -1.418 -12.417 49.939 1.000 31.250 87 ALA A O 1
ATOM 985 N N . HIS A 1 100 ? -1.882 -11.546 52.001 1.000 31.120 88 HIS A N 1
ATOM 986 C CA . HIS A 1 100 ? -0.757 -12.130 52.775 1.000 30.940 88 HIS A CA 1
ATOM 987 C C . HIS A 1 100 ? -1.340 -12.857 53.992 1.000 29.260 88 HIS A C 1
ATOM 988 O O . HIS A 1 100 ? -2.569 -12.779 54.194 1.000 27.590 88 HIS A O 1
ATOM 1003 N N . ALA A 1 101 ? -0.496 -13.555 54.756 1.000 28.060 89 ALA A N 1
ATOM 1004 C CA . ALA A 1 101 ? -0.902 -14.373 55.924 1.000 27.240 89 ALA A CA 1
ATOM 1005 C C . ALA A 1 101 ? -1.720 -13.529 56.912 1.000 26.230 89 ALA A C 1
ATOM 1006 O O . ALA A 1 101 ? -2.597 -14.104 57.581 1.000 25.530 89 ALA A O 1
ATOM 1013 N N . ARG A 1 102 ? -1.448 -12.220 56.999 1.000 25.230 90 ARG A N 1
ATOM 1014 C CA . ARG A 1 102 ? -2.020 -11.319 58.038 1.000 24.510 90 ARG A CA 1
ATOM 1015 C C . ARG A 1 102 ? -2.979 -10.281 57.429 1.000 23.110 90 ARG A C 1
ATOM 1016 O O . ARG A 1 102 ? -3.362 -9.355 58.170 1.000 23.350 90 ARG A O 1
ATOM 1037 N N . GLY A 1 103 ? -3.388 -10.416 56.159 1.000 21.250 91 GLY A N 1
ATOM 1038 C CA . GLY A 1 103 ? -4.334 -9.461 55.540 1.000 20.410 91 GLY A CA 1
ATOM 1039 C C . GLY A 1 103 ? -4.869 -9.901 54.185 1.000 19.150 91 GLY A C 1
ATOM 1040 O O . GLY A 1 103 ? -4.054 -10.234 53.305 1.000 19.450 91 GLY A O 1
ATOM 1044 N N . ASP A 1 104 ? -6.195 -9.866 54.005 1.000 17.960 92 ASP A N 1
ATOM 1045 C CA . ASP A 1 104 ? -6.864 -10.079 52.691 1.000 17.050 92 ASP A CA 1
ATOM 1046 C C . ASP A 1 104 ? -7.993 -9.055 52.473 1.000 16.770 92 ASP A C 1
ATOM 1047 O O . ASP A 1 104 ? -8.677 -9.142 51.439 1.000 16.440 92 ASP A O 1
ATOM 1056 N N . ASN A 1 105 ? -8.197 -8.117 53.402 1.000 16.310 93 ASN A N 1
ATOM 1057 C CA . ASN A 1 105 ? -9.223 -7.049 53.269 1.000 16.030 93 ASN A CA 1
ATOM 1058 C C . ASN A 1 105 ? -8.880 -5.910 54.231 1.000 16.220 93 ASN A C 1
ATOM 1059 O O . ASN A 1 105 ? -8.006 -6.113 55.097 1.000 15.910 93 ASN A O 1
ATOM 1070 N N . ILE A 1 106 ? -9.548 -4.765 54.076 1.000 15.950 94 ILE A N 1
ATOM 1071 C CA . ILE A 1 106 ? -9.438 -3.609 55.013 1.000 16.100 94 ILE A CA 1
ATOM 1072 C C . ILE A 1 106 ? -10.596 -3.691 56.008 1.000 15.680 94 ILE A C 1
ATOM 1073 O O . ILE A 1 106 ? -11.749 -3.433 55.606 1.000 15.430 94 ILE A O 1
ATOM 1089 N N . ARG A 1 107 ? -10.292 -4.013 57.262 1.000 15.720 95 ARG A N 1
ATOM 1090 C CA . ARG A 1 107 ? -11.216 -3.763 58.391 1.000 16.130 95 ARG A CA 1
ATOM 1091 C C . ARG A 1 107 ? -11.152 -2.262 58.685 1.000 15.620 95 ARG A C 1
ATOM 1092 O O . ARG A 1 107 ? -10.049 -1.752 58.941 1.000 15.010 95 ARG A O 1
ATOM 1113 N N . CYS A 1 108 ? -12.293 -1.583 58.590 1.000 15.440 96 CYS A N 1
ATOM 1114 C CA . CYS A 1 108 ? -12.379 -0.114 58.393 1.000 15.280 96 CYS A CA 1
ATOM 1115 C C . CYS A 1 108 ? -12.077 0.624 59.702 1.000 15.770 96 CYS A C 1
ATOM 1116 O O . CYS A 1 108 ? -12.794 0.406 60.698 1.000 15.450 96 CYS A O 1
ATOM 1124 N N . GLU A 1 109 ? -11.032 1.456 59.679 1.000 16.010 97 GLU A N 1
ATOM 1125 C CA . GLU A 1 109 ? -10.543 2.253 60.834 1.000 16.920 97 GLU A CA 1
ATOM 1126 C C . GLU A 1 109 ? -10.147 3.654 60.350 1.000 16.480 97 GLU A C 1
ATOM 1127 O O . GLU A 1 109 ? -9.141 4.200 60.844 1.000 16.150 97 GLU A O 1
ATOM 1139 N N . GLY A 1 110 ? -10.904 4.220 59.410 1.000 16.110 98 GLY A N 1
ATOM 1140 C CA . GLY A 1 110 ? -10.693 5.599 58.933 1.000 16.380 98 GLY A CA 1
ATOM 1141 C C . GLY A 1 110 ? -9.393 5.742 58.163 1.000 16.720 98 GLY A C 1
ATOM 1142 O O . GLY A 1 110 ? -8.790 6.828 58.228 1.000 16.770 98 GLY A O 1
ATOM 1146 N N . GLN A 1 111 ? -8.979 4.691 57.449 1.000 16.750 99 GLN A N 1
ATOM 1147 C CA . GLN A 1 111 ? -7.761 4.703 56.597 1.000 17.000 99 GLN A CA 1
ATOM 1148 C C . GLN A 1 111 ? -7.948 5.746 55.496 1.000 17.610 99 GLN A C 1
ATOM 1149 O O . GLN A 1 111 ? -9.033 5.769 54.875 1.000 17.210 99 GLN A O 1
ATOM 1163 N N . VAL A 1 112 ? -6.942 6.593 55.286 1.000 18.470 100 VAL A N 1
ATOM 1164 C CA . VAL A 1 112 ? -6.900 7.550 54.145 1.000 19.570 100 VAL A CA 1
ATOM 1165 C C . VAL A 1 112 ? -6.328 6.795 52.943 1.000 20.390 100 VAL A C 1
ATOM 1166 O O . VAL A 1 112 ? -5.256 6.165 53.084 1.000 20.540 100 VAL A O 1
ATOM 1179 N N . VAL A 1 113 ? -7.042 6.833 51.818 1.000 20.900 101 VAL A N 1
ATOM 1180 C CA . VAL A 1 113 ? -6.641 6.175 50.544 1.000 21.610 101 VAL A CA 1
ATOM 1181 C C . VAL A 1 113 ? -6.366 7.276 49.519 1.000 22.100 101 VAL A C 1
ATOM 1182 O O . VAL A 1 113 ? -7.315 7.997 49.157 1.000 21.070 101 VAL A O 1
ATOM 1195 N N . ASP A 1 114 ? -5.111 7.408 49.089 1.000 23.500 102 ASP A N 1
ATOM 1196 C CA . ASP A 1 114 ? -4.721 8.332 47.995 1.000 24.790 102 ASP A CA 1
ATOM 1197 C C . ASP A 1 114 ? -5.311 7.790 46.691 1.000 24.280 102 ASP A C 1
ATOM 1198 O O . ASP A 1 114 ? -5.279 6.564 46.490 1.000 24.400 102 ASP A O 1
ATOM 1207 N N . ILE A 1 115 ? -5.874 8.675 45.869 1.000 23.750 103 ILE A N 1
ATOM 1208 C CA . ILE A 1 115 ? -6.422 8.346 44.521 1.000 23.900 103 ILE A CA 1
ATOM 1209 C C . ILE A 1 115 ? -5.772 9.287 43.513 1.000 24.040 103 ILE A C 1
ATOM 1210 O O . ILE A 1 115 ? -5.328 10.374 43.881 1.000 24.420 103 ILE A O 1
ATOM 1226 N N . PRO A 1 116 ? -5.654 8.895 42.224 1.000 25.040 104 PRO A N 1
ATOM 1227 C CA . PRO A 1 116 ? -5.200 9.822 41.188 1.000 25.200 104 PRO A CA 1
ATOM 1228 C C . PRO A 1 116 ? -6.066 11.079 41.206 1.000 25.480 104 PRO A C 1
ATOM 1229 O O . PRO A 1 116 ? -7.292 10.975 41.173 1.000 24.730 104 PRO A O 1
ATOM 1240 N N . PRO A 1 117 ? -5.480 12.296 41.308 1.000 26.040 105 PRO A N 1
ATOM 1241 C CA . PRO A 1 117 ? -6.274 13.522 41.265 1.000 26.460 105 PRO A CA 1
ATOM 1242 C C . PRO A 1 117 ? -7.125 13.532 39.988 1.000 26.540 105 PRO A C 1
ATOM 1243 O O . PRO A 1 117 ? -6.595 13.259 38.926 1.000 28.140 105 PRO A O 1
ATOM 1254 N N . GLY A 1 118 ? -8.424 13.798 40.126 1.000 25.620 106 GLY A N 1
ATOM 1255 C CA . GLY A 1 118 ? -9.364 13.801 38.991 1.000 25.070 106 GLY A CA 1
ATOM 1256 C C . GLY A 1 118 ? -10.765 14.197 39.408 1.000 24.120 106 GLY A C 1
ATOM 1257 O O . GLY A 1 118 ? -11.024 14.302 40.625 1.000 23.070 106 GLY A O 1
ATOM 1261 N N . GLN A 1 119 ? -11.626 14.427 38.417 1.000 23.130 107 GLN A N 1
ATOM 1262 C CA . GLN A 1 119 ? -13.084 14.635 38.595 1.000 23.660 107 GLN A CA 1
ATOM 1263 C C . GLN A 1 119 ? -13.765 13.267 38.506 1.000 22.790 107 GLN A C 1
ATOM 1264 O O . GLN A 1 119 ? -13.617 12.591 37.466 1.000 22.090 107 GLN A O 1
ATOM 1278 N N . TYR A 1 120 ? -14.462 12.877 39.573 1.000 22.040 108 TYR A N 1
ATOM 1279 C CA . TYR A 1 120 ? -15.082 11.540 39.739 1.000 21.740 108 TYR A CA 1
ATOM 1280 C C . TYR A 1 120 ? -16.591 11.700 39.935 1.000 21.580 108 TYR A C 1
ATOM 1281 O O . TYR A 1 120 ? -17.031 12.746 40.461 1.000 22.690 108 TYR A O 1
ATOM 1299 N N . ASP A 1 121 ? -17.352 10.686 39.516 1.000 20.890 109 ASP A N 1
ATOM 1300 C CA . ASP A 1 121 ? -18.825 10.600 39.698 1.000 20.690 109 ASP A CA 1
ATOM 1301 C C . ASP A 1 121 ? -19.158 9.600 40.814 1.000 19.890 109 ASP A C 1
ATOM 1302 O O . ASP A 1 121 ? -20.067 9.908 41.609 1.000 19.950 109 ASP A O 1
ATOM 1311 N N . TRP A 1 122 ? -18.483 8.441 40.857 1.000 19.130 110 TRP A N 1
ATOM 1312 C CA . TRP A 1 122 ? -18.868 7.294 41.725 1.000 18.850 110 TRP A CA 1
ATOM 1313 C C . TRP A 1 122 ? -17.647 6.612 42.349 1.000 18.300 110 TRP A C 1
ATOM 1314 O O . TRP A 1 122 ? -16.631 6.443 41.655 1.000 18.260 110 TRP A O 1
ATOM 1335 N N . ILE A 1 123 ? -17.790 6.211 43.614 1.000 18.160 111 ILE A N 1
ATOM 1336 C CA . ILE A 1 123 ? -16.923 5.222 44.317 1.000 18.200 111 ILE A CA 1
ATOM 1337 C C . ILE A 1 123 ? -17.666 3.885 44.312 1.000 18.120 111 ILE A C 1
ATOM 1338 O O . ILE A 1 123 ? -18.859 3.881 44.686 1.000 18.200 111 ILE A O 1
ATOM 1354 N N . TYR A 1 124 ? -16.986 2.801 43.933 1.000 17.640 112 TYR A N 1
ATOM 1355 C CA . TYR A 1 124 ? -17.508 1.414 44.035 1.000 17.820 112 TYR A CA 1
ATOM 1356 C C . TYR A 1 124 ? -16.685 0.636 45.066 1.000 17.470 112 TYR A C 1
ATOM 1357 O O . TYR A 1 124 ? -15.441 0.700 45.014 1.000 17.280 112 TYR A O 1
ATOM 1375 N N . LEU A 1 125 ? -17.376 -0.039 45.990 1.000 17.570 113 LEU A N 1
ATOM 1376 C CA . LEU A 1 125 ? -16.786 -0.887 47.060 1.000 17.920 113 LEU A CA 1
ATOM 1377 C C . LEU A 1 125 ? -17.296 -2.317 46.878 1.000 16.840 113 LEU A C 1
ATOM 1378 O O . LEU A 1 125 ? -18.511 -2.484 46.650 1.000 16.340 113 LEU A O 1
ATOM 1394 N N . LEU A 1 126 ? -16.411 -3.304 47.002 1.000 16.140 114 LEU A N 1
ATOM 1395 C CA . LEU A 1 126 ? -16.795 -4.696 47.343 1.000 15.750 114 LEU A CA 1
ATOM 1396 C C . LEU A 1 126 ? -16.566 -4.846 48.845 1.000 15.090 114 LEU A C 1
ATOM 1397 O O . LEU A 1 126 ? -15.420 -4.642 49.292 1.000 15.040 114 LEU A O 1
ATOM 1413 N N . ALA A 1 127 ? -17.629 -5.115 49.603 1.000 14.410 115 ALA A N 1
ATOM 1414 C CA . ALA A 1 127 ? -17.610 -4.978 51.074 1.000 14.030 115 ALA A CA 1
ATOM 1415 C C . ALA A 1 127 ? -18.657 -5.874 51.734 1.000 13.610 115 ALA A C 1
ATOM 1416 O O . ALA A 1 127 ? -19.620 -6.302 51.068 1.000 13.710 115 ALA A O 1
ATOM 1423 N N . ALA A 1 128 ? -18.469 -6.116 53.028 1.000 13.420 116 ALA A N 1
ATOM 1424 C CA . ALA A 1 128 ? -19.443 -6.796 53.905 1.000 13.500 116 ALA A CA 1
ATOM 1425 C C . ALA A 1 128 ? -19.271 -6.259 55.324 1.000 13.480 116 ALA A C 1
ATOM 1426 O O . ALA A 1 128 ? -18.186 -5.720 55.628 1.000 13.230 116 ALA A O 1
ATOM 1433 N N . SER A 1 129 ? -20.311 -6.392 56.148 1.000 13.240 117 SER A N 1
ATOM 1434 C CA . SER A 1 129 ? -20.353 -5.848 57.527 1.000 13.160 117 SER A CA 1
ATOM 1435 C C . SER A 1 129 ? -20.767 -6.949 58.506 1.000 12.860 117 SER A C 1
ATOM 1436 O O . SER A 1 129 ? -21.548 -7.839 58.119 1.000 12.890 117 SER A O 1
ATOM 1444 N N . GLU A 1 130 ? -20.210 -6.904 59.717 1.000 13.000 118 GLU A N 1
ATOM 1445 C CA A GLU A 1 130 ? -20.571 -7.816 60.835 0.500 13.010 118 GLU A CA 1
ATOM 1446 C CA B GLU A 1 130 ? -20.572 -7.815 60.833 0.500 13.040 118 GLU A CA 1
ATOM 1447 C C . GLU A 1 130 ? -21.914 -7.335 61.399 1.000 13.350 118 GLU A C 1
ATOM 1448 O O . GLU A 1 130 ? -21.893 -6.550 62.362 1.000 13.800 118 GLU A O 1
ATOM 1470 N N . ARG A 1 131 ? -23.014 -7.803 60.793 1.000 13.710 119 ARG A N 1
ATOM 1471 C CA . ARG A 1 131 ? -24.383 -7.209 60.822 1.000 14.050 119 ARG A CA 1
ATOM 1472 C C . ARG A 1 131 ? -24.361 -5.959 59.937 1.000 14.160 119 ARG A C 1
ATOM 1473 O O . ARG A 1 131 ? -23.310 -5.280 59.875 1.000 13.610 119 ARG A O 1
ATOM 1494 N N . ARG A 1 132 ? -25.476 -5.669 59.264 1.000 14.430 120 ARG A N 1
ATOM 1495 C CA . ARG A 1 132 ? -25.588 -4.478 58.388 1.000 14.500 120 ARG A CA 1
ATOM 1496 C C . ARG A 1 132 ? -25.329 -3.217 59.222 1.000 14.580 120 ARG A C 1
ATOM 1497 O O . ARG A 1 132 ? -25.678 -3.183 60.429 1.000 13.960 120 ARG A O 1
ATOM 1518 N N . SER A 1 133 ? -24.688 -2.224 58.609 1.000 15.060 121 SER A N 1
ATOM 1519 C CA . SER A 1 133 ? -24.375 -0.931 59.261 1.000 15.290 121 SER A CA 1
ATOM 1520 C C . SER A 1 133 ? -24.184 0.149 58.198 1.000 15.450 121 SER A C 1
ATOM 1521 O O . SER A 1 133 ? -24.036 -0.195 57.002 1.000 14.950 121 SER A O 1
ATOM 1529 N N A GLU A 1 134 ? -24.198 1.408 58.638 0.500 15.650 122 GLU A N 1
ATOM 1530 N N B GLU A 1 134 ? -24.209 1.419 58.615 0.500 15.680 122 GLU A N 1
ATOM 1531 C CA A GLU A 1 134 ? -23.981 2.601 57.783 0.500 15.850 122 GLU A CA 1
ATOM 1532 C CA B GLU A 1 134 ? -23.979 2.589 57.725 0.500 15.890 122 GLU A CA 1
ATOM 1533 C C A GLU A 1 134 ? -22.906 3.474 58.429 0.500 16.080 122 GLU A C 1
ATOM 1534 C C B GLU A 1 134 ? -23.001 3.556 58.402 0.500 16.170 122 GLU A C 1
ATOM 1535 O O A GLU A 1 134 ? -22.799 3.487 59.671 0.500 15.840 122 GLU A O 1
ATOM 1536 O O B GLU A 1 134 ? -23.070 3.729 59.634 0.500 16.190 122 GLU A O 1
ATOM 1559 N N . ASP A 1 135 ? -22.117 4.155 57.603 1.000 16.440 123 ASP A N 1
ATOM 1560 C CA . ASP A 1 135 ? -21.064 5.076 58.087 1.000 17.100 123 ASP A CA 1
ATOM 1561 C C . ASP A 1 135 ? -20.799 6.080 56.968 1.000 17.020 123 ASP A C 1
ATOM 1562 O O . ASP A 1 135 ? -21.735 6.363 56.189 1.000 16.050 123 ASP A O 1
ATOM 1571 N N . THR A 1 136 ? -19.569 6.578 56.882 1.000 16.790 124 THR A N 1
ATOM 1572 C CA . THR A 1 136 ? -19.194 7.708 56.008 1.000 16.840 124 THR A CA 1
ATOM 1573 C C . THR A 1 136 ? -17.891 7.378 55.290 1.000 16.660 124 THR A C 1
ATOM 1574 O O . THR A 1 136 ? -16.934 6.935 55.958 1.000 16.700 124 THR A O 1
ATOM 1585 N N . ILE A 1 137 ? -17.887 7.554 53.971 1.000 16.570 125 ILE A N 1
ATOM 1586 C CA A ILE A 1 137 ? -16.642 7.691 53.160 0.500 16.510 125 ILE A CA 1
ATOM 1587 C CA B ILE A 1 137 ? -16.627 7.692 53.188 0.500 16.670 125 ILE A CA 1
ATOM 1588 C C . ILE A 1 137 ? -16.454 9.185 52.881 1.000 16.600 125 ILE A C 1
ATOM 1589 O O . ILE A 1 137 ? -17.380 9.793 52.314 1.000 16.580 125 ILE A O 1
ATOM 1619 N N . TRP A 1 138 ? -15.331 9.756 53.316 1.000 16.120 126 TRP A N 1
ATOM 1620 C CA . TRP A 1 138 ? -15.001 11.180 53.059 1.000 15.990 126 TRP A CA 1
ATOM 1621 C C . TRP A 1 138 ? -14.280 11.267 51.715 1.000 16.190 126 TRP A C 1
ATOM 1622 O O . TRP A 1 138 ? -13.408 10.415 51.466 1.000 16.860 126 TRP A O 1
ATOM 1643 N N . ALA A 1 139 ? -14.663 12.228 50.873 1.000 15.710 127 ALA A N 1
ATOM 1644 C CA . ALA A 1 139 ? -13.923 12.619 49.653 1.000 16.090 127 ALA A CA 1
ATOM 1645 C C . ALA A 1 139 ? -13.221 13.950 49.933 1.000 16.080 127 ALA A C 1
ATOM 1646 O O . ALA A 1 139 ? -13.913 14.904 50.327 1.000 15.510 127 ALA A O 1
ATOM 1653 N N . HIS A 1 140 ? -11.894 13.989 49.780 1.000 16.610 128 HIS A N 1
ATOM 1654 C CA . HIS A 1 140 ? -11.045 15.188 50.016 1.000 17.120 128 HIS A CA 1
ATOM 1655 C C . HIS A 1 140 ? -10.694 15.837 48.672 1.000 17.490 128 HIS A C 1
ATOM 1656 O O . HIS A 1 140 ? -10.157 15.124 47.798 1.000 17.310 128 HIS A O 1
ATOM 1671 N N . TYR A 1 141 ? -10.969 17.139 48.532 1.000 17.620 129 TYR A N 1
ATOM 1672 C CA . TYR A 1 141 ? -10.792 17.919 47.276 1.000 18.460 129 TYR A CA 1
ATOM 1673 C C . TYR A 1 141 ? -9.581 18.851 47.409 1.000 19.040 129 TYR A C 1
ATOM 1674 O O . TYR A 1 141 ? -9.212 19.213 48.542 1.000 18.970 129 TYR A O 1
ATOM 1692 N N . ASP A 1 142 ? -8.983 19.221 46.271 1.000 20.140 130 ASP A N 1
ATOM 1693 C CA A ASP A 1 142 ? -7.689 19.957 46.260 0.500 20.780 130 ASP A CA 1
ATOM 1694 C CA B ASP A 1 142 ? -7.715 19.998 46.171 0.500 20.620 130 ASP A CA 1
ATOM 1695 C C . ASP A 1 142 ? -7.879 21.376 46.821 1.000 20.600 130 ASP A C 1
ATOM 1696 O O . ASP A 1 142 ? -6.866 21.948 47.257 1.000 20.840 130 ASP A O 1
ATOM 1712 N N . ASP A 1 143 ? -9.110 21.897 46.850 1.000 20.810 131 ASP A N 1
ATOM 1713 C CA . ASP A 1 143 ? -9.408 23.259 47.376 1.000 20.860 131 ASP A CA 1
ATOM 1714 C C . ASP A 1 143 ? -9.610 23.217 48.898 1.000 20.570 131 ASP A C 1
ATOM 1715 O O . ASP A 1 143 ? -9.841 24.288 49.475 1.000 21.050 131 ASP A O 1
ATOM 1724 N N . GLY A 1 144 ? -9.524 22.038 49.526 1.000 19.980 132 GLY A N 1
ATOM 1725 C CA . GLY A 1 144 ? -9.605 21.883 50.993 1.000 19.650 132 GLY A CA 1
ATOM 1726 C C . GLY A 1 144 ? -11.001 21.518 51.471 1.000 19.150 132 GLY A C 1
ATOM 1727 O O . GLY A 1 144 ? -11.167 21.297 52.688 1.000 19.180 132 GLY A O 1
ATOM 1731 N N . HIS A 1 145 ? -11.986 21.469 50.569 1.000 18.520 133 HIS A N 1
ATOM 1732 C CA . HIS A 1 145 ? -13.336 20.924 50.866 1.000 18.420 133 HIS A CA 1
ATOM 1733 C C . HIS A 1 145 ? -13.222 19.412 51.072 1.000 18.420 133 HIS A C 1
ATOM 1734 O O . HIS A 1 145 ? -12.401 18.775 50.386 1.000 18.610 133 HIS A O 1
ATOM 1749 N N . ALA A 1 146 ? -14.001 18.875 52.009 1.000 18.410 134 ALA A N 1
ATOM 1750 C CA . ALA A 1 146 ? -14.222 17.425 52.191 1.000 18.510 134 ALA A CA 1
ATOM 1751 C C . ALA A 1 146 ? -15.728 17.187 52.295 1.000 18.880 134 ALA A C 1
ATOM 1752 O O . ALA A 1 146 ? -16.395 17.953 53.015 1.000 19.110 134 ALA A O 1
ATOM 1759 N N . ASP A 1 147 ? -16.239 16.190 51.570 1.000 18.760 135 ASP A N 1
ATOM 1760 C CA . ASP A 1 147 ? -17.675 15.820 51.576 1.000 18.760 135 ASP A CA 1
ATOM 1761 C C . ASP A 1 147 ? -17.829 14.496 52.312 1.000 18.110 135 ASP A C 1
ATOM 1762 O O . ASP A 1 147 ? -17.152 13.524 51.981 1.000 16.950 135 ASP A O 1
ATOM 1771 N N . PRO A 1 148 ? -18.705 14.435 53.341 1.000 17.420 136 PRO A N 1
ATOM 1772 C CA . PRO A 1 148 ? -19.067 13.171 53.972 1.000 17.290 136 PRO A CA 1
ATOM 1773 C C . PRO A 1 148 ? -20.120 12.467 53.105 1.000 17.120 136 PRO A C 1
ATOM 1774 O O . PRO A 1 148 ? -21.205 13.002 52.954 1.000 17.650 136 PRO A O 1
ATOM 1785 N N . LEU A 1 149 ? -19.761 11.322 52.522 1.000 16.710 137 LEU A N 1
ATOM 1786 C CA . LEU A 1 149 ? -20.641 10.534 51.621 1.000 16.880 137 LEU A CA 1
ATOM 1787 C C . LEU A 1 149 ? -21.128 9.309 52.393 1.000 17.500 137 LEU A C 1
ATOM 1788 O O . LEU A 1 149 ? -20.291 8.483 52.784 1.000 17.230 137 LEU A O 1
ATOM 1804 N N . ARG A 1 150 ? -22.433 9.214 52.639 1.000 18.390 138 ARG A N 1
ATOM 1805 C CA . ARG A 1 150 ? -22.977 8.122 53.481 1.000 19.290 138 ARG A CA 1
ATOM 1806 C C . ARG A 1 150 ? -22.878 6.815 52.689 1.000 17.960 138 ARG A C 1
ATOM 1807 O O . ARG A 1 150 ? -23.102 6.818 51.462 1.000 17.420 138 ARG A O 1
ATOM 1828 N N . VAL A 1 151 ? -22.467 5.748 53.368 1.000 17.450 139 VAL A N 1
ATOM 1829 C CA . VAL A 1 151 ? -22.289 4.403 52.757 1.000 17.130 139 VAL A CA 1
ATOM 1830 C C . VAL A 1 151 ? -22.863 3.366 53.721 1.000 16.900 139 VAL A C 1
ATOM 1831 O O . VAL A 1 151 ? -22.514 3.399 54.917 1.000 17.140 139 VAL A O 1
ATOM 1844 N N . GLY A 1 152 ? -23.757 2.524 53.206 1.000 16.510 140 GLY A N 1
ATOM 1845 C CA . GLY A 1 152 ? -24.316 1.364 53.916 1.000 16.200 140 GLY A CA 1
ATOM 1846 C C . GLY A 1 152 ? -23.695 0.093 53.383 1.000 15.760 140 GLY A C 1
ATOM 1847 O O . GLY A 1 152 ? -23.482 0.014 52.159 1.000 15.380 140 GLY A O 1
ATOM 1851 N N . ILE A 1 153 ? -23.371 -0.845 54.271 1.000 15.200 141 ILE A N 1
ATOM 1852 C CA . ILE A 1 153 ? -22.802 -2.172 53.905 1.000 15.010 141 ILE A CA 1
ATOM 1853 C C . ILE A 1 153 ? -23.612 -3.243 54.636 1.000 14.770 141 ILE A C 1
ATOM 1854 O O . ILE A 1 153 ? -23.730 -3.160 55.875 1.000 14.060 141 ILE A O 1
ATOM 1870 N N . SER A 1 154 ? -24.144 -4.204 53.880 1.000 14.240 142 SER A N 1
ATOM 1871 C CA . SER A 1 154 ? -25.038 -5.275 54.383 1.000 14.060 142 SER A CA 1
ATOM 1872 C C . SER A 1 154 ? -24.221 -6.448 54.941 1.000 13.800 142 SER A C 1
ATOM 1873 O O . SER A 1 154 ? -22.976 -6.468 54.785 1.000 13.180 142 SER A O 1
ATOM 1881 N N . ASP A 1 155 ? -24.917 -7.371 55.602 1.000 13.670 143 ASP A N 1
ATOM 1882 C CA . ASP A 1 155 ? -24.344 -8.467 56.425 1.000 13.660 143 ASP A CA 1
ATOM 1883 C C . ASP A 1 155 ? -23.537 -9.427 55.539 1.000 13.730 143 ASP A C 1
ATOM 1884 O O . ASP A 1 155 ? -23.953 -9.673 54.389 1.000 13.380 143 ASP A O 1
ATOM 1893 N N . PHE A 1 156 ? -22.428 -9.955 56.066 1.000 13.950 144 PHE A N 1
ATOM 1894 C CA . PHE A 1 156 ? -21.670 -11.094 55.482 1.000 14.270 144 PHE A CA 1
ATOM 1895 C C . PHE A 1 156 ? -22.427 -12.405 55.742 1.000 14.540 144 PHE A C 1
ATOM 1896 O O . PHE A 1 156 ? -22.247 -13.369 54.974 1.000 14.410 144 PHE A O 1
ATOM 1913 N N . LEU A 1 157 ? -23.217 -12.463 56.821 1.000 14.960 145 LEU A N 1
ATOM 1914 C CA . LEU A 1 157 ? -23.888 -13.708 57.285 1.000 15.740 145 LEU A CA 1
ATOM 1915 C C . LEU A 1 157 ? -25.223 -13.858 56.547 1.000 16.060 145 LEU A C 1
ATOM 1916 O O . LEU A 1 157 ? -26.228 -13.306 57.024 1.000 16.090 145 LEU A O 1
ATOM 1932 N N . ASP A 1 158 ? -25.216 -14.562 55.411 1.000 16.470 146 ASP A N 1
ATOM 1933 C CA . ASP A 1 158 ? -26.407 -14.787 54.549 1.000 17.440 146 ASP A CA 1
ATOM 1934 C C . ASP A 1 158 ? -27.290 -13.532 54.584 1.000 17.370 146 ASP A C 1
ATOM 1935 O O . ASP A 1 158 ? -28.461 -13.623 55.009 1.000 16.660 146 ASP A O 1
ATOM 1944 N N . GLY A 1 159 ? -26.729 -12.399 54.157 1.000 17.770 147 GLY A N 1
ATOM 1945 C CA . GLY A 1 159 ? -27.331 -11.065 54.323 1.000 18.200 147 GLY A CA 1
ATOM 1946 C C . GLY A 1 159 ? -28.421 -10.785 53.304 1.000 18.860 147 GLY A C 1
ATOM 1947 O O . GLY A 1 159 ? -28.409 -11.401 52.216 1.000 18.140 147 GLY A O 1
ATOM 1951 N N . THR A 1 160 ? -29.344 -9.895 53.673 1.000 19.440 148 THR A N 1
ATOM 1952 C CA . THR A 1 160 ? -30.340 -9.253 52.782 1.000 20.340 148 THR A CA 1
ATOM 1953 C C . THR A 1 160 ? -29.859 -7.826 52.537 1.000 20.160 148 THR A C 1
ATOM 1954 O O . THR A 1 160 ? -29.522 -7.124 53.488 1.000 20.440 148 THR A O 1
ATOM 1965 N N . PRO A 1 161 ? -29.788 -7.353 51.274 1.000 20.190 149 PRO A N 1
ATOM 1966 C CA . PRO A 1 161 ? -29.327 -5.992 51.007 1.000 20.220 149 PRO A CA 1
ATOM 1967 C C . PRO A 1 161 ? -30.326 -4.987 51.599 1.000 19.980 149 PRO A C 1
ATOM 1968 O O . PRO A 1 161 ? -31.505 -5.081 51.294 1.000 20.390 149 PRO A O 1
ATOM 1979 N N . ALA A 1 162 ? -29.844 -4.089 52.461 1.000 18.980 150 ALA A N 1
ATOM 1980 C CA . ALA A 1 162 ? -30.657 -3.068 53.160 1.000 18.450 150 ALA A CA 1
ATOM 1981 C C . ALA A 1 162 ? -30.500 -1.700 52.485 1.000 18.580 150 ALA A C 1
ATOM 1982 O O . ALA A 1 162 ? -31.343 -0.823 52.748 1.000 18.900 150 ALA A O 1
ATOM 1989 N N . PHE A 1 163 ? -29.469 -1.521 51.651 1.000 18.550 151 PHE A N 1
ATOM 1990 C CA . PHE A 1 163 ? -29.062 -0.198 51.104 1.000 18.740 151 PHE A CA 1
ATOM 1991 C C . PHE A 1 163 ? -29.155 -0.196 49.573 1.000 19.270 151 PHE A C 1
ATOM 1992 O O . PHE A 1 163 ? -28.633 0.750 48.955 1.000 21.270 151 PHE A O 1
ATOM 2009 N N . GLY A 1 164 ? -29.821 -1.194 48.985 1.000 19.390 152 GLY A N 1
ATOM 2010 C CA . GLY A 1 164 ? -29.965 -1.344 47.523 1.000 19.690 152 GLY A CA 1
ATOM 2011 C C . GLY A 1 164 ? -28.636 -1.643 46.851 1.000 19.460 152 GLY A C 1
ATOM 2012 O O . GLY A 1 164 ? -28.436 -1.193 45.700 1.000 19.550 152 GLY A O 1
ATOM 2016 N N . GLU A 1 165 ? -27.763 -2.392 47.531 1.000 19.080 153 GLU A N 1
ATOM 2017 C CA . GLU A 1 165 ? -26.504 -2.926 46.951 1.000 19.000 153 GLU A CA 1
ATOM 2018 C C . GLU A 1 165 ? -26.853 -4.013 45.933 1.000 18.940 153 GLU A C 1
ATOM 2019 O O . GLU A 1 165 ? -27.993 -4.526 45.957 1.000 18.590 153 GLU A O 1
ATOM 2031 N N . LEU A 1 166 ? -25.895 -4.353 45.075 1.000 19.260 154 LEU A N 1
ATOM 2032 C CA . LEU A 1 166 ? -25.962 -5.561 44.218 1.000 19.370 154 LEU A CA 1
ATOM 2033 C C . LEU A 1 166 ? -25.136 -6.657 44.891 1.000 19.330 154 LEU A C 1
ATOM 2034 O O . LEU A 1 166 ? -24.173 -6.321 45.597 1.000 18.930 154 LEU A O 1
ATOM 2050 N N . SER A 1 167 ? -25.521 -7.918 44.707 1.000 19.740 155 SER A N 1
ATOM 2051 C CA . SER A 1 167 ? -24.741 -9.087 45.183 1.000 19.950 155 SER A CA 1
ATOM 2052 C C . SER A 1 167 ? -23.433 -9.157 44.388 1.000 20.140 155 SER A C 1
ATOM 2053 O O . SER A 1 167 ? -23.507 -9.197 43.143 1.000 20.700 155 SER A O 1
ATOM 2061 N N . ALA A 1 168 ? -22.284 -9.141 45.073 1.000 19.380 156 ALA A N 1
ATOM 2062 C CA . ALA A 1 168 ? -20.946 -9.351 44.468 1.000 19.550 156 ALA A CA 1
ATOM 2063 C C . ALA A 1 168 ? -20.614 -10.845 44.505 1.000 19.980 156 ALA A C 1
ATOM 2064 O O . ALA A 1 168 ? -20.326 -11.420 43.439 1.000 20.140 156 ALA A O 1
ATOM 2071 N N . PHE A 1 169 ? -20.654 -11.448 45.696 1.000 19.920 157 PHE A N 1
ATOM 2072 C CA . PHE A 1 169 ? -20.509 -12.912 45.902 1.000 20.060 157 PHE A CA 1
ATOM 2073 C C . PHE A 1 169 ? -21.524 -13.373 46.949 1.000 20.150 157 PHE A C 1
ATOM 2074 O O . PHE A 1 169 ? -21.709 -12.680 47.968 1.000 20.320 157 PHE A O 1
ATOM 2091 N N . ARG A 1 170 ? -22.191 -14.491 46.663 1.000 20.530 158 ARG A N 1
ATOM 2092 C CA . ARG A 1 170 ? -23.039 -15.248 47.616 1.000 20.960 158 ARG A CA 1
ATOM 2093 C C . ARG A 1 170 ? -22.549 -16.697 47.583 1.000 20.060 158 ARG A C 1
ATOM 2094 O O . ARG A 1 170 ? -22.911 -17.430 46.637 1.000 19.790 158 ARG A O 1
ATOM 2115 N N . THR A 1 171 ? -21.717 -17.072 48.554 1.000 18.970 159 THR A N 1
ATOM 2116 C CA . THR A 1 171 ? -21.083 -18.412 48.629 1.000 18.150 159 THR A CA 1
ATOM 2117 C C . THR A 1 171 ? -22.145 -19.432 49.056 1.000 18.300 159 THR A C 1
ATOM 2118 O O . THR A 1 171 ? -23.226 -19.017 49.527 1.000 18.000 159 THR A O 1
ATOM 2129 N N . SER A 1 172 ? -21.858 -20.718 48.862 1.000 18.020 160 SER A N 1
ATOM 2130 C CA . SER A 1 172 ? -22.705 -21.851 49.317 1.000 18.530 160 SER A CA 1
ATOM 2131 C C . SER A 1 172 ? -22.335 -22.212 50.755 1.000 18.070 160 SER A C 1
ATOM 2132 O O . SER A 1 172 ? -23.225 -22.656 51.505 1.000 17.820 160 SER A O 1
ATOM 2140 N N . ARG A 1 173 ? -21.068 -22.007 51.120 1.000 18.220 161 ARG A N 1
ATOM 2141 C CA . ARG A 1 173 ? -20.502 -22.463 52.414 1.000 18.630 161 ARG A CA 1
ATOM 2142 C C . ARG A 1 173 ? -19.886 -21.285 53.163 1.000 17.390 161 ARG A C 1
ATOM 2143 O O . ARG A 1 173 ? -19.689 -20.212 52.569 1.000 17.000 161 ARG A O 1
ATOM 2164 N N . MET A 1 174 ? -19.630 -21.500 54.449 1.000 16.930 162 MET A N 1
ATOM 2165 C CA . MET A 1 174 ? -18.941 -20.544 55.345 1.000 16.680 162 MET A CA 1
ATOM 2166 C C . MET A 1 174 ? -17.901 -21.331 56.141 1.000 16.540 162 MET A C 1
ATOM 2167 O O . MET A 1 174 ? -18.151 -22.515 56.435 1.000 17.000 162 MET A O 1
ATOM 2181 N N . HIS A 1 175 ? -16.768 -20.702 56.443 1.000 16.630 163 HIS A N 1
ATOM 2182 C CA . HIS A 1 175 ? -15.676 -21.298 57.249 1.000 16.630 163 HIS A CA 1
ATOM 2183 C C . HIS A 1 175 ? -15.868 -20.919 58.718 1.000 17.010 163 HIS A C 1
ATOM 2184 O O . HIS A 1 175 ? -16.209 -19.745 58.997 1.000 16.140 163 HIS A O 1
ATOM 2199 N N . TYR A 1 176 ? -15.708 -21.912 59.595 1.000 17.220 164 TYR A N 1
ATOM 2200 C CA . TYR A 1 176 ? -15.618 -21.779 61.070 1.000 17.900 164 TYR A CA 1
ATOM 2201 C C . TYR A 1 176 ? -14.191 -22.129 61.478 1.000 18.800 164 TYR A C 1
ATOM 2202 O O . TYR A 1 176 ? -13.455 -22.720 60.691 1.000 18.630 164 TYR A O 1
ATOM 2220 N N . PRO A 1 177 ? -13.746 -21.762 62.700 1.000 19.450 165 PRO A N 1
ATOM 2221 C CA . PRO A 1 177 ? -12.395 -22.091 63.152 1.000 20.160 165 PRO A CA 1
ATOM 2222 C C . PRO A 1 177 ? -11.969 -23.554 62.930 1.000 20.920 165 PRO A C 1
ATOM 2223 O O . PRO A 1 177 ? -10.815 -23.759 62.609 1.000 20.930 165 PRO A O 1
ATOM 2234 N N . HIS A 1 178 ? -12.882 -24.520 63.094 1.000 21.810 166 HIS A N 1
ATOM 2235 C CA . HIS A 1 178 ? -12.551 -25.972 63.130 1.000 22.820 166 HIS A CA 1
ATOM 2236 C C . HIS A 1 178 ? -13.216 -26.764 61.996 1.000 23.220 166 HIS A C 1
ATOM 2237 O O . HIS A 1 178 ? -12.956 -27.981 61.919 1.000 24.550 166 HIS A O 1
ATOM 2252 N N . HIS A 1 179 ? -14.043 -26.152 61.144 1.000 22.900 167 HIS A N 1
ATOM 2253 C CA . HIS A 1 179 ? -14.761 -26.903 60.080 1.000 22.470 167 HIS A CA 1
ATOM 2254 C C . HIS A 1 179 ? -15.299 -25.973 58.992 1.000 21.990 167 HIS A C 1
ATOM 2255 O O . HIS A 1 179 ? -15.488 -24.768 59.259 1.000 21.160 167 HIS A O 1
ATOM 2270 N N . VAL A 1 180 ? -15.530 -26.552 57.810 1.000 21.600 168 VAL A N 1
ATOM 2271 C CA . VAL A 1 180 ? -16.298 -25.954 56.681 1.000 21.540 168 VAL A CA 1
ATOM 2272 C C . VAL A 1 180 ? -17.781 -26.216 56.952 1.000 21.780 168 VAL A C 1
ATOM 2273 O O . VAL A 1 180 ? -18.126 -27.385 57.210 1.000 23.110 168 VAL A O 1
ATOM 2286 N N . GLN A 1 181 ? -18.620 -25.180 56.903 1.000 20.870 169 GLN A N 1
ATOM 2287 C CA . GLN A 1 181 ? -20.081 -25.309 57.131 1.000 20.750 169 GLN A CA 1
ATOM 2288 C C . GLN A 1 181 ? -20.791 -25.320 55.776 1.000 20.910 169 GLN A C 1
ATOM 2289 O O . GLN A 1 181 ? -20.776 -24.286 55.085 1.000 19.430 169 GLN A O 1
ATOM 2303 N N . GLU A 1 182 ? -21.399 -26.452 55.416 1.000 21.920 170 GLU A N 1
ATOM 2304 C CA . GLU A 1 182 ? -22.191 -26.582 54.166 1.000 23.390 170 GLU A CA 1
ATOM 2305 C C . GLU A 1 182 ? -23.515 -25.831 54.336 1.000 21.750 170 GLU A C 1
ATOM 2306 O O . GLU A 1 182 ? -23.994 -25.717 55.482 1.000 21.200 170 GLU A O 1
ATOM 2318 N N . GLY A 1 183 ? -24.065 -25.324 53.231 1.000 20.780 171 GLY A N 1
ATOM 2319 C CA . GLY A 1 183 ? -25.422 -24.748 53.162 1.000 20.300 171 GLY A CA 1
ATOM 2320 C C . GLY A 1 183 ? -25.583 -23.524 54.050 1.000 20.040 171 GLY A C 1
ATOM 2321 O O . GLY A 1 183 ? -26.659 -23.381 54.660 1.000 19.910 171 GLY A O 1
ATOM 2325 N N . LEU A 1 184 ? -24.558 -22.667 54.117 1.000 19.080 172 LEU A N 1
ATOM 2326 C CA . LEU A 1 184 ? -24.581 -21.386 54.874 1.000 18.550 172 LEU A CA 1
ATOM 2327 C C . LEU A 1 184 ? -23.883 -20.307 54.047 1.000 17.900 172 LEU A C 1
ATOM 2328 O O . LEU A 1 184 ? -22.656 -20.203 54.055 1.000 17.320 172 LEU A O 1
ATOM 2344 N N . PRO A 1 185 ? -24.647 -19.497 53.279 1.000 17.170 173 PRO A N 1
ATOM 2345 C CA . PRO A 1 185 ? -24.065 -18.457 52.434 1.000 16.980 173 PRO A CA 1
ATOM 2346 C C . PRO A 1 185 ? -23.298 -17.363 53.190 1.000 16.420 173 PRO A C 1
ATOM 2347 O O . PRO A 1 185 ? -23.802 -16.844 54.167 1.000 15.720 173 PRO A O 1
ATOM 2358 N N . THR A 1 186 ? -22.094 -17.052 52.704 1.000 16.070 174 THR A N 1
ATOM 2359 C CA . THR A 1 186 ? -21.319 -15.838 53.060 1.000 15.880 174 THR A CA 1
ATOM 2360 C C . THR A 1 186 ? -21.521 -14.823 51.930 1.000 15.800 174 THR A C 1
ATOM 2361 O O . THR A 1 186 ? -21.270 -15.186 50.759 1.000 15.790 174 THR A O 1
ATOM 2372 N N . THR A 1 187 ? -21.985 -13.616 52.256 1.000 15.340 175 THR A N 1
ATOM 2373 C CA . THR A 1 187 ? -22.442 -12.605 51.265 1.000 15.300 175 THR A CA 1
ATOM 2374 C C . THR A 1 187 ? -21.491 -11.404 51.244 1.000 15.440 175 THR A C 1
ATOM 2375 O O . THR A 1 187 ? -21.176 -10.857 52.319 1.000 14.900 175 THR A O 1
ATOM 2386 N N . MET A 1 188 ? -21.048 -11.022 50.045 1.000 15.480 176 MET A N 1
ATOM 2387 C CA . MET A 1 188 ? -20.280 -9.777 49.787 1.000 15.650 176 MET A CA 1
ATOM 2388 C C . MET A 1 188 ? -21.092 -8.906 48.823 1.000 15.930 176 MET A C 1
ATOM 2389 O O . MET A 1 188 ? -21.772 -9.470 47.936 1.000 16.060 176 MET A O 1
ATOM 2403 N N . TRP A 1 189 ? -21.022 -7.585 48.993 1.000 15.610 177 TRP A N 1
ATOM 2404 C CA . TRP A 1 189 ? -21.917 -6.612 48.319 1.000 15.960 177 TRP A CA 1
ATOM 2405 C C . TRP A 1 189 ? -21.101 -5.655 47.452 1.000 16.060 177 TRP A C 1
ATOM 2406 O O . TRP A 1 189 ? -19.960 -5.331 47.828 1.000 15.310 177 TRP A O 1
ATOM 2427 N N . LEU A 1 190 ? -21.680 -5.255 46.319 1.000 16.630 178 LEU A N 1
ATOM 2428 C CA . LEU A 1 190 ? -21.216 -4.117 45.488 1.000 17.210 178 LEU A CA 1
ATOM 2429 C C . LEU A 1 190 ? -22.037 -2.892 45.897 1.000 17.690 178 LEU A C 1
ATOM 2430 O O . LEU A 1 190 ? -23.255 -2.896 45.650 1.000 17.630 178 LEU A O 1
ATOM 2446 N N . THR A 1 191 ? -21.397 -1.916 46.543 1.000 18.620 179 THR A N 1
ATOM 2447 C CA . THR A 1 191 ? -22.015 -0.632 46.956 1.000 19.830 179 THR A CA 1
ATOM 2448 C C . THR A 1 191 ? -21.428 0.493 46.102 1.000 18.980 179 THR A C 1
ATOM 2449 O O . THR A 1 191 ? -20.207 0.461 45.848 1.000 18.670 179 THR A O 1
ATOM 2460 N N . ARG A 1 192 ? -22.267 1.444 45.684 1.000 18.060 180 ARG A N 1
ATOM 2461 C CA . ARG A 1 192 ? -21.829 2.656 44.946 1.000 17.740 180 ARG A CA 1
ATOM 2462 C C . ARG A 1 192 ? -22.145 3.887 45.799 1.000 17.640 180 ARG A C 1
ATOM 2463 O O . ARG A 1 192 ? -23.170 3.878 46.524 1.000 17.340 180 ARG A O 1
ATOM 2484 N N . VAL A 1 193 ? -21.266 4.885 45.734 1.000 17.340 181 VAL A N 1
ATOM 2485 C CA . VAL A 1 193 ? -21.376 6.160 46.496 1.000 17.770 181 VAL A CA 1
ATOM 2486 C C . VAL A 1 193 ? -21.127 7.310 45.520 1.000 17.910 181 VAL A C 1
ATOM 2487 O O . VAL A 1 193 ? -20.029 7.352 44.935 1.000 17.350 181 VAL A O 1
ATOM 2500 N N . GLY A 1 194 ? -22.120 8.186 45.348 1.000 17.700 182 GLY A N 1
ATOM 2501 C CA . GLY A 1 194 ? -22.035 9.368 44.470 1.000 17.850 182 GLY A CA 1
ATOM 2502 C C . GLY A 1 194 ? -21.060 10.399 45.010 1.000 17.940 182 GLY A C 1
ATOM 2503 O O . GLY A 1 194 ? -20.955 10.538 46.247 1.000 17.000 182 GLY A O 1
ATOM 2507 N N . MET A 1 195 ? -20.357 11.091 44.112 1.000 18.240 183 MET A N 1
ATOM 2508 C CA . MET A 1 195 ? -19.441 12.212 44.443 1.000 18.670 183 MET A CA 1
ATOM 2509 C C . MET A 1 195 ? -19.942 13.456 43.712 1.000 18.550 183 MET A C 1
ATOM 2510 O O . MET A 1 195 ? -19.442 13.791 42.640 1.000 18.370 183 MET A O 1
ATOM 2524 N N . PRO A 1 196 ? -20.966 14.156 44.260 1.000 18.200 184 PRO A N 1
ATOM 2525 C CA . PRO A 1 196 ? -21.648 15.233 43.538 1.000 18.470 184 PRO A CA 1
ATOM 2526 C C . PRO A 1 196 ? -20.803 16.477 43.214 1.000 18.500 184 PRO A C 1
ATOM 2527 O O . PRO A 1 196 ? -21.076 17.111 42.207 1.000 18.720 184 PRO A O 1
ATOM 2538 N N . ARG A 1 197 ? -19.821 16.805 44.058 1.000 18.370 185 ARG A N 1
ATOM 2539 C CA . ARG A 1 197 ? -18.996 18.036 43.930 1.000 18.870 185 ARG A CA 1
ATOM 2540 C C . ARG A 1 197 ? -18.267 18.025 42.581 1.000 19.000 185 ARG A C 1
ATOM 2541 O O . ARG A 1 197 ? -17.563 17.038 42.297 1.000 18.830 185 ARG A O 1
ATOM 2562 N N . HIS A 1 198 ? -18.439 19.073 41.768 1.000 18.860 186 HIS A N 1
ATOM 2563 C CA . HIS A 1 198 ? -17.589 19.318 40.574 1.000 19.890 186 HIS A CA 1
ATOM 2564 C C . HIS A 1 198 ? -16.275 19.928 41.063 1.000 20.840 186 HIS A C 1
ATOM 2565 O O . HIS A 1 198 ? -16.228 21.150 41.314 1.000 22.230 186 HIS A O 1
ATOM 2580 N N . GLY A 1 199 ? -15.272 19.072 41.254 1.000 21.070 187 GLY A N 1
ATOM 2581 C CA . GLY A 1 199 ? -13.939 19.443 41.755 1.000 21.090 187 GLY A CA 1
ATOM 2582 C C . GLY A 1 199 ? -12.983 18.275 41.645 1.000 20.910 187 GLY A C 1
ATOM 2583 O O . GLY A 1 199 ? -13.442 17.154 41.344 1.000 21.180 187 GLY A O 1
ATOM 2587 N N . VAL A 1 200 ? -11.698 18.529 41.886 1.000 21.020 188 VAL A N 1
ATOM 2588 C CA . VAL A 1 200 ? -10.615 17.507 41.818 1.000 20.730 188 VAL A CA 1
ATOM 2589 C C . VAL A 1 200 ? -10.495 16.842 43.192 1.000 19.890 188 VAL A C 1
ATOM 2590 O O . VAL A 1 200 ? -10.100 17.532 44.145 1.000 19.520 188 VAL A O 1
ATOM 2603 N N . ALA A 1 201 ? -10.838 15.555 43.282 1.000 20.160 189 ALA A N 1
ATOM 2604 C CA . ALA A 1 201 ? -10.652 14.719 44.491 1.000 20.400 189 ALA A CA 1
ATOM 2605 C C . ALA A 1 201 ? -9.231 14.144 44.474 1.000 20.640 189 ALA A C 1
ATOM 2606 O O . ALA A 1 201 ? -8.777 13.756 43.381 1.000 20.930 189 ALA A O 1
ATOM 2613 N N . ARG A 1 202 ? -8.558 14.112 45.630 1.000 20.500 190 ARG A N 1
ATOM 2614 C CA . ARG A 1 202 ? -7.145 13.656 45.764 1.000 21.340 190 ARG A CA 1
ATOM 2615 C C . ARG A 1 202 ? -7.043 12.442 46.700 1.000 20.340 190 ARG A C 1
ATOM 2616 O O . ARG A 1 202 ? -6.039 11.714 46.592 1.000 20.680 190 ARG A O 1
ATOM 2628 N N . SER A 1 203 ? -8.014 12.224 47.592 1.000 19.500 191 SER A N 1
ATOM 2629 C CA . SER A 1 203 ? -8.003 11.078 48.540 1.000 18.580 191 SER A CA 1
ATOM 2630 C C . SER A 1 203 ? -9.405 10.804 49.094 1.000 18.330 191 SER A C 1
ATOM 2631 O O . SER A 1 203 ? -10.295 11.669 48.954 1.000 17.670 191 SER A O 1
ATOM 2639 N N . LEU A 1 204 ? -9.573 9.626 49.701 1.000 18.390 192 LEU A N 1
ATOM 2640 C CA . LEU A 1 204 ? -10.801 9.201 50.422 1.000 18.560 192 LEU A CA 1
ATOM 2641 C C . LEU A 1 204 ? -10.417 8.836 51.857 1.000 17.800 192 LEU A C 1
ATOM 2642 O O . LEU A 1 204 ? -9.242 8.490 52.080 1.000 17.960 192 LEU A O 1
ATOM 2658 N N . ARG A 1 205 ? -11.368 8.909 52.789 1.000 17.150 193 ARG A N 1
ATOM 2659 C CA . ARG A 1 205 ? -11.253 8.206 54.092 1.000 16.960 193 ARG A CA 1
ATOM 2660 C C . ARG A 1 205 ? -12.306 7.102 54.140 1.000 17.110 193 ARG A C 1
ATOM 2661 O O . ARG A 1 205 ? -13.497 7.405 53.949 1.000 17.220 193 ARG A O 1
ATOM 2682 N N . LEU A 1 206 ? -11.874 5.872 54.407 1.000 17.250 194 LEU A N 1
ATOM 2683 C CA . LEU A 1 206 ? -12.783 4.715 54.589 1.000 17.370 194 LEU A CA 1
ATOM 2684 C C . LEU A 1 206 ? -13.523 4.881 55.911 1.000 16.850 194 LEU A C 1
ATOM 2685 O O . LEU A 1 206 ? -13.101 5.651 56.773 1.000 16.680 194 LEU A O 1
ATOM 2701 N N . PRO A 1 207 ? -14.658 4.176 56.107 1.000 17.000 195 PRO A N 1
ATOM 2702 C CA . PRO A 1 207 ? -15.408 4.266 57.360 1.000 16.910 195 PRO A CA 1
ATOM 2703 C C . PRO A 1 207 ? -14.567 4.025 58.624 1.000 16.990 195 PRO A C 1
ATOM 2704 O O . PRO A 1 207 ? -13.540 3.363 58.562 1.000 16.530 195 PRO A O 1
ATOM 2715 N N . ARG A 1 208 ? -15.025 4.590 59.738 1.000 17.240 196 ARG A N 1
ATOM 2716 C CA . ARG A 1 208 ? -14.484 4.325 61.094 1.000 17.820 196 ARG A CA 1
ATOM 2717 C C . ARG A 1 208 ? -15.402 3.306 61.774 1.000 17.140 196 ARG A C 1
ATOM 2718 O O . ARG A 1 208 ? -16.147 3.693 62.693 1.000 17.620 196 ARG A O 1
ATOM 2739 N N . SER A 1 209 ? -15.377 2.054 61.318 1.000 16.470 197 SER A N 1
ATOM 2740 C CA . SER A 1 209 ? -16.169 0.957 61.926 1.000 16.320 197 SER A CA 1
ATOM 2741 C C . SER A 1 209 ? -15.499 -0.394 61.683 1.000 16.200 197 SER A C 1
ATOM 2742 O O . SER A 1 209 ? -15.449 -0.837 60.519 1.000 15.940 197 SER A O 1
ATOM 2750 N N . VAL A 1 210 ? -15.075 -1.030 62.775 1.000 15.880 198 VAL A N 1
ATOM 2751 C CA . VAL A 1 210 ? -14.424 -2.369 62.804 1.000 16.030 198 VAL A CA 1
ATOM 2752 C C . VAL A 1 210 ? -15.404 -3.432 62.283 1.000 15.440 198 VAL A C 1
ATOM 2753 O O . VAL A 1 210 ? -14.940 -4.530 61.941 1.000 15.510 198 VAL A O 1
ATOM 2766 N N . ALA A 1 211 ? -16.705 -3.127 62.219 1.000 14.790 199 ALA A N 1
ATOM 2767 C CA . ALA A 1 211 ? -17.744 -4.036 61.679 1.000 14.600 199 ALA A CA 1
ATOM 2768 C C . ALA A 1 211 ? -17.594 -4.159 60.158 1.000 14.290 199 ALA A C 1
ATOM 2769 O O . ALA A 1 211 ? -18.013 -5.191 59.618 1.000 13.990 199 ALA A O 1
ATOM 2776 N N . MET A 1 212 ? -17.014 -3.151 59.499 1.000 14.240 200 MET A N 1
ATOM 2777 C CA . MET A 1 212 ? -17.028 -3.024 58.017 1.000 14.240 200 MET A CA 1
ATOM 2778 C C . MET A 1 212 ? -15.714 -3.534 57.414 1.000 14.430 200 MET A C 1
ATOM 2779 O O . MET A 1 212 ? -14.634 -3.212 57.959 1.000 13.950 200 MET A O 1
ATOM 2793 N N . HIS A 1 213 ? -15.829 -4.281 56.311 1.000 14.450 201 HIS A N 1
ATOM 2794 C CA . HIS A 1 213 ? -14.721 -4.960 55.593 1.000 14.580 201 HIS A CA 1
ATOM 2795 C C . HIS A 1 213 ? -14.752 -4.536 54.124 1.000 14.570 201 HIS A C 1
ATOM 2796 O O . HIS A 1 213 ? -15.793 -4.740 53.489 1.000 15.110 201 HIS A O 1
ATOM 2811 N N . VAL A 1 214 ? -13.660 -3.972 53.609 1.000 14.600 202 VAL A N 1
ATOM 2812 C CA . VAL A 1 214 ? -13.538 -3.583 52.171 1.000 14.730 202 VAL A CA 1
ATOM 2813 C C . VAL A 1 214 ? -12.543 -4.537 51.498 1.000 14.880 202 VAL A C 1
ATOM 2814 O O . VAL A 1 214 ? -11.406 -4.668 52.001 1.000 14.820 202 VAL A O 1
ATOM 2827 N N . PHE A 1 215 ? -12.974 -5.192 50.416 1.000 14.930 203 PHE A N 1
ATOM 2828 C CA . PHE A 1 215 ? -12.188 -6.198 49.657 1.000 15.050 203 PHE A CA 1
ATOM 2829 C C . PHE A 1 215 ? -11.600 -5.568 48.388 1.000 15.480 203 PHE A C 1
ATOM 2830 O O . PHE A 1 215 ? -10.547 -6.039 47.918 1.000 15.670 203 PHE A O 1
ATOM 2847 N N . ALA A 1 216 ? -12.252 -4.534 47.853 1.000 15.610 204 ALA A N 1
ATOM 2848 C CA . ALA A 1 216 ? -11.826 -3.841 46.618 1.000 15.940 204 ALA A CA 1
ATOM 2849 C C . ALA A 1 216 ? -12.489 -2.466 46.532 1.000 16.410 204 ALA A C 1
ATOM 2850 O O . ALA A 1 216 ? -13.616 -2.298 47.047 1.000 16.100 204 ALA A O 1
ATOM 2857 N N . LEU A 1 217 ? -11.797 -1.543 45.866 1.000 17.260 205 LEU A N 1
ATOM 2858 C CA . LEU A 1 217 ? -12.172 -0.119 45.700 1.000 17.590 205 LEU A CA 1
ATOM 2859 C C . LEU A 1 217 ? -11.859 0.286 44.257 1.000 17.720 205 LEU A C 1
ATOM 2860 O O . LEU A 1 217 ? -10.692 0.127 43.839 1.000 17.560 205 LEU A O 1
ATOM 2876 N N . THR A 1 218 ? -12.865 0.768 43.529 1.000 17.970 206 THR A N 1
ATOM 2877 C CA . THR A 1 218 ? -12.736 1.293 42.146 1.000 18.420 206 THR A CA 1
ATOM 2878 C C . THR A 1 218 ? -13.465 2.633 42.055 1.000 19.060 206 THR A C 1
ATOM 2879 O O . THR A 1 218 ? -14.610 2.721 42.542 1.000 19.410 206 THR A O 1
ATOM 2890 N N . LEU A 1 219 ? -12.821 3.629 41.452 1.000 19.800 207 LEU A N 1
ATOM 2891 C CA . LEU A 1 219 ? -13.430 4.957 41.198 1.000 20.810 207 LEU A CA 1
ATOM 2892 C C . LEU A 1 219 ? -13.766 5.069 39.711 1.000 20.680 207 LEU A C 1
ATOM 2893 O O . LEU A 1 219 ? -13.072 4.437 38.892 1.000 20.370 207 LEU A O 1
ATOM 2909 N N . ARG A 1 220 ? -14.839 5.796 39.404 1.000 20.570 208 ARG A N 1
ATOM 2910 C CA . ARG A 1 220 ? -15.327 6.050 38.026 1.000 20.590 208 ARG A CA 1
ATOM 2911 C C . ARG A 1 220 ? -15.256 7.559 37.777 1.000 20.880 208 ARG A C 1
ATOM 2912 O O . ARG A 1 220 ? -15.907 8.313 38.531 1.000 20.190 208 ARG A O 1
ATOM 2933 N N . THR A 1 221 ? -14.483 7.981 36.773 1.000 20.710 209 THR A N 1
ATOM 2934 C CA . THR A 1 221 ? -14.273 9.413 36.440 1.000 20.860 209 THR A CA 1
ATOM 2935 C C . THR A 1 221 ? -15.595 10.015 35.955 1.000 21.160 209 THR A C 1
ATOM 2936 O O . THR A 1 221 ? -16.494 9.249 35.532 1.000 20.220 209 THR A O 1
ATOM 2947 N N . ALA A 1 222 ? -15.701 11.342 36.034 1.000 21.340 210 ALA A N 1
ATOM 2948 C CA . ALA A 1 222 ? -16.808 12.128 35.452 1.000 22.410 210 ALA A CA 1
ATOM 2949 C C . ALA A 1 222 ? -16.751 11.966 33.932 1.000 23.260 210 ALA A C 1
ATOM 2950 O O . ALA A 1 222 ? -15.641 11.805 33.391 1.000 24.380 210 ALA A O 1
ATOM 2957 N N . ALA A 1 223 ? -17.910 11.951 33.281 1.000 24.750 211 ALA A N 1
ATOM 2958 C CA . ALA A 1 223 ? -18.041 11.930 31.809 1.000 25.690 211 ALA A CA 1
ATOM 2959 C C . ALA A 1 223 ? -19.146 12.907 31.411 1.000 26.580 211 ALA A C 1
ATOM 2960 O O . ALA A 1 223 ? -20.233 12.847 32.018 1.000 27.340 211 ALA A O 1
ATOM 2967 N N . ALA A 1 224 ? -18.854 13.793 30.456 1.000 27.530 212 ALA A N 1
ATOM 2968 C CA . ALA A 1 224 ? -19.787 14.819 29.940 1.000 27.990 212 ALA A CA 1
ATOM 2969 C C . ALA A 1 224 ? -21.073 14.128 29.473 1.000 28.100 212 ALA A C 1
ATOM 2970 O O . ALA A 1 224 ? -20.970 13.146 28.714 1.000 27.910 212 ALA A O 1
ATOM 2977 N N . VAL A 1 225 ? -22.226 14.608 29.945 1.000 28.960 213 VAL A N 1
ATOM 2978 C CA . VAL A 1 225 ? -23.581 14.160 29.504 1.000 30.110 213 VAL A CA 1
ATOM 2979 C C . VAL A 1 225 ? -24.276 15.353 28.837 1.000 30.940 213 VAL A C 1
ATOM 2980 O O . VAL A 1 225 ? -24.040 16.498 29.275 1.000 31.130 213 VAL A O 1
ATOM 2993 N N . ARG A 1 226 ? -25.083 15.091 27.807 1.000 31.740 214 ARG A N 1
ATOM 2994 C CA . ARG A 1 226 ? -25.834 16.125 27.045 1.000 32.790 214 ARG A CA 1
ATOM 2995 C C . ARG A 1 226 ? -27.029 15.468 26.346 1.000 33.590 214 ARG A C 1
ATOM 2996 O O . ARG A 1 226 ? -27.171 14.234 26.458 1.000 31.920 214 ARG A O 1
ATOM 3005 N N . LEU A 1 227 ? -27.851 16.269 25.660 1.000 35.190 215 LEU A N 1
ATOM 3006 C CA . LEU A 1 227 ? -28.965 15.792 24.797 1.000 36.350 215 LEU A CA 1
ATOM 3007 C C . LEU A 1 227 ? -28.385 15.019 23.607 1.000 37.800 215 LEU A C 1
ATOM 3008 O O . LEU A 1 227 ? -27.338 15.442 23.083 1.000 40.300 215 LEU A O 1
ATOM 3024 N N . ALA A 1 228 ? -29.047 13.931 23.204 1.000 38.310 216 ALA A N 1
ATOM 3025 C CA . ALA A 1 228 ? -28.650 13.062 22.071 1.000 39.420 216 ALA A CA 1
ATOM 3026 C C . ALA A 1 228 ? -29.016 13.743 20.746 1.000 40.130 216 ALA A C 1
ATOM 3027 O O . ALA A 1 228 ? -29.803 14.690 20.723 1.000 41.320 216 ALA A O 1
ATOM 3034 N N . LEU B 1 32 ? -4.216 1.124 38.481 1.000 32.910 20 LEU B N 1
ATOM 3035 C CA . LEU B 1 32 ? -4.617 0.492 37.185 1.000 32.530 20 LEU B CA 1
ATOM 3036 C C . LEU B 1 32 ? -5.847 1.214 36.621 1.000 31.570 20 LEU B C 1
ATOM 3037 O O . LEU B 1 32 ? -6.880 1.266 37.319 1.000 29.720 20 LEU B O 1
ATOM 3053 N N . THR B 1 33 ? -5.735 1.737 35.396 1.000 30.340 21 THR B N 1
ATOM 3054 C CA . THR B 1 33 ? -6.795 2.505 34.693 1.000 29.950 21 THR B CA 1
ATOM 3055 C C . THR B 1 33 ? -7.332 1.666 33.531 1.000 29.060 21 THR B C 1
ATOM 3056 O O . THR B 1 33 ? -6.515 1.194 32.718 1.000 28.910 21 THR B O 1
ATOM 3067 N N . LEU B 1 34 ? -8.653 1.486 33.466 1.000 27.550 22 LEU B N 1
ATOM 3068 C CA . LEU B 1 34 ? -9.336 0.721 32.392 1.000 27.690 22 LEU B CA 1
ATOM 3069 C C . LEU B 1 34 ? -10.455 1.571 31.800 1.000 27.490 22 LEU B C 1
ATOM 3070 O O . LEU B 1 34 ? -11.135 2.300 32.520 1.000 26.810 22 LEU B O 1
ATOM 3086 N N . PRO B 1 35 ? -10.691 1.488 30.471 1.000 27.290 23 PRO B N 1
ATOM 3087 C CA . PRO B 1 35 ? -11.740 2.275 29.831 1.000 27.140 23 PRO B CA 1
ATOM 3088 C C . PRO B 1 35 ? -13.131 1.743 30.197 1.000 26.730 23 PRO B C 1
ATOM 3089 O O . PRO B 1 35 ? -13.294 0.537 30.282 1.000 26.190 23 PRO B O 1
ATOM 3100 N N . GLY B 1 36 ? -14.077 2.658 30.424 1.000 26.240 24 GLY B N 1
ATOM 3101 C CA . GLY B 1 36 ? -15.512 2.356 30.562 1.000 26.620 24 GLY B CA 1
ATOM 3102 C C . GLY B 1 36 ? -16.218 2.539 29.233 1.000 26.880 24 GLY B C 1
ATOM 3103 O O . GLY B 1 36 ? -15.533 2.860 28.244 1.000 26.800 24 GLY B O 1
ATOM 3107 N N . THR B 1 37 ? -17.536 2.350 29.206 1.000 27.600 25 THR B N 1
ATOM 3108 C CA . THR B 1 37 ? -18.372 2.441 27.982 1.000 28.270 25 THR B CA 1
ATOM 3109 C C . THR B 1 37 ? -19.126 3.773 27.964 1.000 29.020 25 THR B C 1
ATOM 3110 O O . THR B 1 37 ? -19.483 4.269 29.054 1.000 29.280 25 THR B O 1
ATOM 3121 N N . ALA B 1 38 ? -19.354 4.325 26.769 1.000 28.880 26 ALA B N 1
ATOM 3122 C CA . ALA B 1 38 ? -20.350 5.391 26.519 1.000 28.710 26 ALA B CA 1
ATOM 3123 C C . ALA B 1 38 ? -21.732 4.834 26.879 1.000 28.390 26 ALA B C 1
ATOM 3124 O O . ALA B 1 38 ? -21.921 3.601 26.771 1.000 28.340 26 ALA B O 1
ATOM 3131 N N . SER B 1 39 ? -22.651 5.694 27.321 1.000 27.730 27 SER B N 1
ATOM 3132 C CA . SER B 1 39 ? -24.025 5.313 27.740 1.000 27.900 27 SER B CA 1
ATOM 3133 C C . SER B 1 39 ? -25.044 6.298 27.160 1.000 27.420 27 SER B C 1
ATOM 3134 O O . SER B 1 39 ? -24.633 7.364 26.646 1.000 27.260 27 SER B O 1
ATOM 3142 N N . ALA B 1 40 ? -26.327 5.938 27.238 1.000 26.630 28 ALA B N 1
ATOM 3143 C CA . ALA B 1 40 ? -27.465 6.709 26.689 1.000 26.190 28 ALA B CA 1
ATOM 3144 C C . ALA B 1 40 ? -28.517 6.888 27.776 1.000 25.300 28 ALA B C 1
ATOM 3145 O O . ALA B 1 40 ? -29.634 6.394 27.651 1.000 25.170 28 ALA B O 1
ATOM 3152 N N . PRO B 1 41 ? -28.199 7.607 28.876 1.000 24.970 29 PRO B N 1
ATOM 3153 C CA . PRO B 1 41 ? -29.178 7.845 29.931 1.000 24.980 29 PRO B CA 1
ATOM 3154 C C . PRO B 1 41 ? -30.291 8.755 29.399 1.000 25.120 29 PRO B C 1
ATOM 3155 O O . PRO B 1 41 ? -30.063 9.469 28.438 1.000 25.300 29 PRO B O 1
ATOM 3166 N N . GLU B 1 42 ? -31.450 8.704 30.047 1.000 24.650 30 GLU B N 1
ATOM 3167 C CA . GLU B 1 42 ? -32.660 9.480 29.690 1.000 25.130 30 GLU B CA 1
ATOM 3168 C C . GLU B 1 42 ? -32.848 10.595 30.726 1.000 24.030 30 GLU B C 1
ATOM 3169 O O . GLU B 1 42 ? -32.618 10.339 31.925 1.000 23.030 30 GLU B O 1
ATOM 3181 N N . PHE B 1 43 ? -33.231 11.790 30.271 1.000 22.660 31 PHE B N 1
ATOM 3182 C CA . PHE B 1 43 ? -33.627 12.930 31.137 1.000 21.990 31 PHE B CA 1
ATOM 3183 C C . PHE B 1 43 ? -35.151 12.977 31.231 1.000 21.880 31 PHE B C 1
ATOM 3184 O O . PHE B 1 43 ? -35.819 12.937 30.180 1.000 21.910 31 PHE B O 1
ATOM 3201 N N . ARG B 1 44 ? -35.674 13.066 32.456 1.000 21.340 32 ARG B N 1
ATOM 3202 C CA . ARG B 1 44 ? -37.123 13.211 32.742 1.000 21.500 32 ARG B CA 1
ATOM 3203 C C . ARG B 1 44 ? -37.331 14.568 33.415 1.000 22.020 32 ARG B C 1
ATOM 3204 O O . ARG B 1 44 ? -36.935 14.729 34.587 1.000 21.850 32 ARG B O 1
ATOM 3225 N N . LEU B 1 45 ? -37.882 15.516 32.655 1.000 21.880 33 LEU B N 1
ATOM 3226 C CA . LEU B 1 45 ? -38.081 16.928 33.069 1.000 21.900 33 LEU B CA 1
ATOM 3227 C C . LEU B 1 45 ? -39.389 17.004 33.858 1.000 21.450 33 LEU B C 1
ATOM 3228 O O . LEU B 1 45 ? -40.456 16.816 33.243 1.000 21.840 33 LEU B O 1
ATOM 3244 N N . ILE B 1 46 ? -39.312 17.235 35.172 1.000 21.120 34 ILE B N 1
ATOM 3245 C CA . ILE B 1 46 ? -40.485 17.133 36.090 1.000 21.780 34 ILE B CA 1
ATOM 3246 C C . ILE B 1 46 ? -41.300 18.428 36.007 1.000 22.720 34 ILE B C 1
ATOM 3247 O O . ILE B 1 46 ? -40.733 19.512 36.248 1.000 22.830 34 ILE B O 1
ATOM 3263 N N . ASP B 1 47 ? -42.586 18.306 35.672 1.000 23.640 35 ASP B N 1
ATOM 3264 C CA . ASP B 1 47 ? -43.549 19.437 35.668 1.000 24.350 35 ASP B CA 1
ATOM 3265 C C . ASP B 1 47 ? -43.850 19.791 37.126 1.000 23.630 35 ASP B C 1
ATOM 3266 O O . ASP B 1 47 ? -44.530 18.990 37.791 1.000 23.670 35 ASP B O 1
ATOM 3275 N N . ILE B 1 48 ? -43.343 20.934 37.602 1.000 22.700 36 ILE B N 1
ATOM 3276 C CA . ILE B 1 48 ? -43.500 21.392 39.015 1.000 22.540 36 ILE B CA 1
ATOM 3277 C C . ILE B 1 48 ? -44.482 22.572 39.076 1.000 22.750 36 ILE B C 1
ATOM 3278 O O . ILE B 1 48 ? -44.578 23.193 40.147 1.000 22.030 36 ILE B O 1
ATOM 3294 N N . ASP B 1 49 ? -45.227 22.833 37.996 1.000 23.220 37 ASP B N 1
ATOM 3295 C CA . ASP B 1 49 ? -46.156 23.993 37.893 1.000 23.760 37 ASP B CA 1
ATOM 3296 C C . ASP B 1 49 ? -47.207 23.922 39.011 1.000 23.210 37 ASP B C 1
ATOM 3297 O O . ASP B 1 49 ? -47.585 24.990 39.526 1.000 22.910 37 ASP B O 1
ATOM 3306 N N . GLY B 1 50 ? -47.636 22.717 39.398 1.000 22.390 38 GLY B N 1
ATOM 3307 C CA . GLY B 1 50 ? -48.652 22.505 40.447 1.000 22.000 38 GLY B CA 1
ATOM 3308 C C . GLY B 1 50 ? -48.126 22.778 41.848 1.000 21.730 38 GLY B C 1
ATOM 3309 O O . GLY B 1 50 ? -48.959 22.860 42.767 1.000 21.370 38 GLY B O 1
ATOM 3313 N N . LEU B 1 51 ? -46.804 22.913 42.020 1.000 21.400 39 LEU B N 1
ATOM 3314 C CA . LEU B 1 51 ? -46.151 23.066 43.351 1.000 21.330 39 LEU B CA 1
ATOM 3315 C C . LEU B 1 51 ? -45.581 24.477 43.546 1.000 20.640 39 LEU B C 1
ATOM 3316 O O . LEU B 1 51 ? -45.076 24.740 44.655 1.000 20.360 39 LEU B O 1
ATOM 3332 N N . LEU B 1 52 ? -45.664 25.351 42.536 1.000 19.510 40 LEU B N 1
ATOM 3333 C CA . LEU B 1 52 ? -45.116 26.733 42.611 1.000 19.110 40 LEU B CA 1
ATOM 3334 C C . LEU B 1 52 ? -45.889 27.482 43.701 1.000 18.750 40 LEU B C 1
ATOM 3335 O O . LEU B 1 52 ? -47.128 27.524 43.605 1.000 19.860 40 LEU B O 1
ATOM 3351 N N . ASN B 1 53 ? -45.193 28.006 44.716 1.000 18.050 41 ASN B N 1
ATOM 3352 C CA . ASN B 1 53 ? -45.819 28.559 45.950 1.000 17.880 41 ASN B CA 1
ATOM 3353 C C . ASN B 1 53 ? -45.177 29.892 46.357 1.000 17.690 41 ASN B C 1
ATOM 3354 O O . ASN B 1 53 ? -45.494 30.376 47.453 1.000 18.080 41 ASN B O 1
ATOM 3365 N N . ASN B 1 54 ? -44.321 30.470 45.513 1.000 17.930 42 ASN B N 1
ATOM 3366 C CA . ASN B 1 54 ? -43.449 31.614 45.885 1.000 17.800 42 ASN B CA 1
ATOM 3367 C C . ASN B 1 54 ? -43.064 32.382 44.618 1.000 17.870 42 ASN B C 1
ATOM 3368 O O . ASN B 1 54 ? -42.893 31.738 43.571 1.000 17.710 42 ASN B O 1
ATOM 3379 N N . ARG B 1 55 ? -42.943 33.706 44.729 1.000 18.470 43 ARG B N 1
ATOM 3380 C CA . ARG B 1 55 ? -42.429 34.597 43.656 1.000 18.840 43 ARG B CA 1
ATOM 3381 C C . ARG B 1 55 ? -40.979 34.966 43.984 1.000 18.220 43 ARG B C 1
ATOM 3382 O O . ARG B 1 55 ? -40.770 35.739 44.935 1.000 18.960 43 ARG B O 1
ATOM 3403 N N . ALA B 1 56 ? -40.023 34.416 43.229 1.000 17.480 44 ALA B N 1
ATOM 3404 C CA . ALA B 1 56 ? -38.574 34.702 43.338 1.000 17.100 44 ALA B CA 1
ATOM 3405 C C . ALA B 1 56 ? -38.110 35.575 42.164 1.000 16.850 44 ALA B C 1
ATOM 3406 O O . ALA B 1 56 ? -36.934 35.986 42.168 1.000 16.210 44 ALA B O 1
ATOM 3413 N N . THR B 1 57 ? -38.997 35.838 41.197 1.000 16.930 45 THR B N 1
ATOM 3414 C CA . THR B 1 57 ? -38.687 36.554 39.930 1.000 16.920 45 THR B CA 1
ATOM 3415 C C . THR B 1 57 ? -39.772 37.602 39.666 1.000 17.160 45 THR B C 1
ATOM 3416 O O . THR B 1 57 ? -40.964 37.276 39.826 1.000 17.230 45 THR B O 1
ATOM 3427 N N . THR B 1 58 ? -39.377 38.816 39.271 1.000 17.440 46 THR B N 1
ATOM 3428 C CA . THR B 1 58 ? -40.315 39.929 38.979 1.000 17.510 46 THR B CA 1
ATOM 3429 C C . THR B 1 58 ? -39.890 40.676 37.713 1.000 17.890 46 THR B C 1
ATOM 3430 O O . THR B 1 58 ? -38.697 40.633 37.342 1.000 16.770 46 THR B O 1
ATOM 3441 N N . ASP B 1 59 ? -40.874 41.294 37.064 1.000 19.010 47 ASP B N 1
ATOM 3442 C CA A ASP B 1 59 ? -40.602 42.344 36.046 0.500 19.300 47 ASP B CA 1
ATOM 3443 C CA B ASP B 1 59 ? -40.700 42.356 36.040 0.500 18.860 47 ASP B CA 1
ATOM 3444 C C . ASP B 1 59 ? -40.578 43.693 36.778 1.000 19.490 47 ASP B C 1
ATOM 3445 O O . ASP B 1 59 ? -40.771 43.702 38.012 1.000 19.050 47 ASP B O 1
ATOM 3461 N N . VAL B 1 60 ? -40.304 44.775 36.053 1.000 20.060 48 VAL B N 1
ATOM 3462 C CA . VAL B 1 60 ? -40.171 46.136 36.649 1.000 20.830 48 VAL B CA 1
ATOM 3463 C C . VAL B 1 60 ? -41.552 46.619 37.123 1.000 21.530 48 VAL B C 1
ATOM 3464 O O . VAL B 1 60 ? -41.593 47.419 38.070 1.000 22.060 48 VAL B O 1
ATOM 3477 N N . ARG B 1 61 ? -42.644 46.119 36.535 1.000 22.520 49 ARG B N 1
ATOM 3478 C CA . ARG B 1 61 ? -44.029 46.553 36.876 1.000 23.390 49 ARG B CA 1
ATOM 3479 C C . ARG B 1 61 ? -44.488 45.953 38.208 1.000 23.050 49 ARG B C 1
ATOM 3480 O O . ARG B 1 61 ? -45.421 46.527 38.786 1.000 22.670 49 ARG B O 1
ATOM 3501 N N . ASP B 1 62 ? -43.920 44.819 38.642 1.000 22.100 50 ASP B N 1
ATOM 3502 C CA . ASP B 1 62 ? -44.374 44.105 39.867 1.000 22.070 50 ASP B CA 1
ATOM 3503 C C . ASP B 1 62 ? -43.175 43.812 40.780 1.000 21.030 50 ASP B C 1
ATOM 3504 O O . ASP B 1 62 ? -43.157 42.733 41.406 1.000 21.400 50 ASP B O 1
ATOM 3513 N N . LEU B 1 63 ? -42.243 44.761 40.897 1.000 20.560 51 LEU B N 1
ATOM 3514 C CA . LEU B 1 63 ? -41.058 44.667 41.798 1.000 20.410 51 LEU B CA 1
ATOM 3515 C C . LEU B 1 63 ? -41.511 44.322 43.223 1.000 20.190 51 LEU B C 1
ATOM 3516 O O . LEU B 1 63 ? -40.795 43.554 43.900 1.000 20.230 51 LEU B O 1
ATOM 3532 N N . GLY B 1 64 ? -42.652 44.870 43.654 1.000 19.970 52 GLY B N 1
ATOM 3533 C CA . GLY B 1 64 ? -43.204 44.720 45.015 1.000 19.980 52 GLY B CA 1
ATOM 3534 C C . GLY B 1 64 ? -43.662 43.303 45.334 1.000 20.150 52 GLY B C 1
ATOM 3535 O O . GLY B 1 64 ? -43.879 43.022 46.530 1.000 20.510 52 GLY B O 1
ATOM 3539 N N . SER B 1 65 ? -43.811 42.438 44.326 1.000 20.280 53 SER B N 1
ATOM 3540 C CA . SER B 1 65 ? -44.259 41.025 44.473 1.000 20.560 53 SER B CA 1
ATOM 3541 C C . SER B 1 65 ? -43.078 40.104 44.810 1.000 19.790 53 SER B C 1
ATOM 3542 O O . SER B 1 65 ? -43.335 38.929 45.134 1.000 19.460 53 SER B O 1
ATOM 3550 N N . GLY B 1 66 ? -41.840 40.601 44.711 1.000 19.470 54 GLY B N 1
ATOM 3551 C CA . GLY B 1 66 ? -40.615 39.809 44.939 1.000 19.400 54 GLY B CA 1
ATOM 3552 C C . GLY B 1 66 ? -40.573 39.237 46.346 1.000 19.390 54 GLY B C 1
ATOM 3553 O O . GLY B 1 66 ? -40.796 40.009 47.293 1.000 18.740 54 GLY B O 1
ATOM 3557 N N . ARG B 1 67 ? -40.303 37.934 46.473 1.000 19.640 55 ARG B N 1
ATOM 3558 C CA . ARG B 1 67 ? -40.232 37.217 47.776 1.000 20.160 55 ARG B CA 1
ATOM 3559 C C . ARG B 1 67 ? -39.145 36.130 47.696 1.000 19.100 55 ARG B C 1
ATOM 3560 O O . ARG B 1 67 ? -39.320 35.058 48.305 1.000 18.240 55 ARG B O 1
ATOM 3581 N N . LEU B 1 68 ? -38.039 36.411 46.998 1.000 18.220 56 LEU B N 1
ATOM 3582 C CA . LEU B 1 68 ? -36.843 35.525 46.951 1.000 18.040 56 LEU B CA 1
ATOM 3583 C C . LEU B 1 68 ? -36.233 35.451 48.357 1.000 17.700 56 LEU B C 1
ATOM 3584 O O . LEU B 1 68 ? -35.673 34.397 48.711 1.000 17.140 56 LEU B O 1
ATOM 3600 N N . ASN B 1 69 ? -36.356 36.532 49.129 1.000 17.550 57 ASN B N 1
ATOM 3601 C CA . ASN B 1 69 ? -35.787 36.640 50.497 1.000 17.760 57 ASN B CA 1
ATOM 3602 C C . ASN B 1 69 ? -36.734 37.470 51.369 1.000 18.310 57 ASN B C 1
ATOM 3603 O O . ASN B 1 69 ? -37.760 37.966 50.854 1.000 18.680 57 ASN B O 1
ATOM 3614 N N . ALA B 1 70 ? -36.383 37.636 52.643 1.000 19.070 58 ALA B N 1
ATOM 3615 C CA . ALA B 1 70 ? -37.163 38.411 53.635 1.000 19.590 58 ALA B CA 1
ATOM 3616 C C . ALA B 1 70 ? -37.251 39.883 53.204 1.000 19.860 58 ALA B C 1
ATOM 3617 O O . ALA B 1 70 ? -38.235 40.537 53.582 1.000 20.890 58 ALA B O 1
ATOM 3624 N N . TRP B 1 71 ? -36.280 40.372 52.420 1.000 19.610 59 TRP B N 1
ATOM 3625 C CA . TRP B 1 71 ? -36.138 41.802 52.026 1.000 19.840 59 TRP B CA 1
ATOM 3626 C C . TRP B 1 71 ? -36.972 42.141 50.782 1.000 19.550 59 TRP B C 1
ATOM 3627 O O . TRP B 1 71 ? -37.023 43.334 50.424 1.000 19.100 59 TRP B O 1
ATOM 3648 N N . GLY B 1 72 ? -37.604 41.147 50.149 1.000 19.000 60 GLY B N 1
ATOM 3649 C CA . GLY B 1 72 ? -38.460 41.359 48.965 1.000 18.520 60 GLY B CA 1
ATOM 3650 C C . GLY B 1 72 ? -37.647 41.565 47.696 1.000 18.230 60 GLY B C 1
ATOM 3651 O O . GLY B 1 72 ? -38.183 42.165 46.738 1.000 18.060 60 GLY B O 1
ATOM 3655 N N . ASN B 1 73 ? -36.407 41.069 47.666 1.000 17.460 61 ASN B N 1
ATOM 3656 C CA . ASN B 1 73 ? -35.583 40.992 46.432 1.000 16.900 61 ASN B CA 1
ATOM 3657 C C . ASN B 1 73 ? -36.160 39.917 45.504 1.000 16.590 61 ASN B C 1
ATOM 3658 O O . ASN B 1 73 ? -37.032 39.140 45.941 1.000 15.950 61 ASN B O 1
ATOM 3669 N N . SER B 1 74 ? -35.688 39.884 44.259 1.000 16.250 62 SER B N 1
ATOM 3670 C CA . SER B 1 74 ? -36.091 38.883 43.242 1.000 16.210 62 SER B CA 1
ATOM 3671 C C . SER B 1 74 ? -35.115 38.914 42.066 1.000 15.930 62 SER B C 1
ATOM 3672 O O . SER B 1 74 ? -34.412 39.933 41.892 1.000 15.590 62 SER B O 1
ATOM 3680 N N . PHE B 1 75 ? -35.056 37.813 41.319 1.000 16.010 63 PHE B N 1
ATOM 3681 C CA . PHE B 1 75 ? -34.367 37.719 40.011 1.000 16.070 63 PHE B CA 1
ATOM 3682 C C . PHE B 1 75 ? -35.053 38.666 39.030 1.000 16.250 63 PHE B C 1
ATOM 3683 O O . PHE B 1 75 ? -36.269 38.860 39.092 1.000 15.770 63 PHE B O 1
ATOM 3700 N N . PRO B 1 76 ? -34.297 39.296 38.106 1.000 16.590 64 PRO B N 1
ATOM 3701 C CA . PRO B 1 76 ? -34.900 40.020 36.988 1.000 16.550 64 PRO B CA 1
ATOM 3702 C C . PRO B 1 76 ? -35.404 39.060 35.900 1.000 16.480 64 PRO B C 1
ATOM 3703 O O . PRO B 1 76 ? -34.597 38.353 35.323 1.000 16.160 64 PRO B O 1
ATOM 3714 N N . ALA B 1 77 ? -36.713 39.073 35.635 1.000 16.540 65 ALA B N 1
ATOM 3715 C CA . ALA B 1 77 ? -37.375 38.210 34.630 1.000 16.820 65 ALA B CA 1
ATOM 3716 C C . ALA B 1 77 ? -36.700 38.401 33.267 1.000 17.140 65 ALA B C 1
ATOM 3717 O O . ALA B 1 77 ? -36.589 37.410 32.518 1.000 16.870 65 ALA B O 1
ATOM 3724 N N . ALA B 1 78 ? -36.231 39.620 32.977 1.000 17.350 66 ALA B N 1
ATOM 3725 C CA . ALA B 1 78 ? -35.669 40.014 31.663 1.000 18.100 66 ALA B CA 1
ATOM 3726 C C . ALA B 1 78 ? -34.328 39.311 31.392 1.000 18.950 66 ALA B C 1
ATOM 3727 O O . ALA B 1 78 ? -33.883 39.350 30.231 1.000 20.180 66 ALA B O 1
ATOM 3734 N N . GLU B 1 79 ? -33.700 38.688 32.398 1.000 18.760 67 GLU B N 1
ATOM 3735 C CA . GLU B 1 79 ? -32.398 37.980 32.240 1.000 18.590 67 GLU B CA 1
ATOM 3736 C C . GLU B 1 79 ? -32.571 36.468 32.438 1.000 18.530 67 GLU B C 1
ATOM 3737 O O . GLU B 1 79 ? -31.546 35.763 32.525 1.000 18.570 67 GLU B O 1
ATOM 3749 N N . LEU B 1 80 ? -33.813 35.984 32.488 1.000 18.460 68 LEU B N 1
ATOM 3750 C CA . LEU B 1 80 ? -34.120 34.545 32.690 1.000 18.450 68 LEU B CA 1
ATOM 3751 C C . LEU B 1 80 ? -34.962 34.033 31.525 1.000 18.650 68 LEU B C 1
ATOM 3752 O O . LEU B 1 80 ? -35.579 34.814 30.800 1.000 18.700 68 LEU B O 1
ATOM 3768 N N . PRO B 1 81 ? -34.994 32.700 31.308 1.000 19.400 69 PRO B N 1
ATOM 3769 C CA . PRO B 1 81 ? -35.767 32.110 30.214 1.000 19.720 69 PRO B CA 1
ATOM 3770 C C . PRO B 1 81 ? -37.272 32.413 30.260 1.000 20.120 69 PRO B C 1
ATOM 3771 O O . PRO B 1 81 ? -37.790 32.783 31.305 1.000 19.510 69 PRO B O 1
ATOM 3782 N N . ALA B 1 82 ? -37.942 32.229 29.121 1.000 20.570 70 ALA B N 1
ATOM 3783 C CA . ALA B 1 82 ? -39.404 32.393 28.968 1.000 21.460 70 ALA B CA 1
ATOM 3784 C C . ALA B 1 82 ? -40.110 31.239 29.675 1.000 21.850 70 ALA B C 1
ATOM 3785 O O . ALA B 1 82 ? -39.705 30.087 29.529 1.000 22.670 70 ALA B O 1
ATOM 3792 N N . PRO B 1 83 ? -41.149 31.514 30.496 1.000 22.550 71 PRO B N 1
ATOM 3793 C CA . PRO B 1 83 ? -41.998 30.460 31.051 1.000 22.810 71 PRO B CA 1
ATOM 3794 C C . PRO B 1 83 ? -42.436 29.429 29.998 1.000 23.590 71 PRO B C 1
ATOM 3795 O O . PRO B 1 83 ? -42.864 29.824 28.923 1.000 23.050 71 PRO B O 1
ATOM 3806 N N . GLY B 1 84 ? -42.288 28.140 30.321 1.000 23.760 72 GLY B N 1
ATOM 3807 C CA . GLY B 1 84 ? -42.690 27.009 29.464 1.000 24.700 72 GLY B CA 1
ATOM 3808 C C . GLY B 1 84 ? -41.593 26.563 28.508 1.000 24.830 72 GLY B C 1
ATOM 3809 O O . GLY B 1 84 ? -41.759 25.490 27.904 1.000 26.110 72 GLY B O 1
ATOM 3813 N N . SER B 1 85 ? -40.505 27.328 28.368 1.000 25.040 73 SER B N 1
ATOM 3814 C CA . SER B 1 85 ? -39.438 27.072 27.363 1.000 25.170 73 SER B CA 1
ATOM 3815 C C . SER B 1 85 ? -38.559 25.895 27.804 1.000 25.390 73 SER B C 1
ATOM 3816 O O . SER B 1 85 ? -38.439 25.654 29.023 1.000 24.770 73 SER B O 1
ATOM 3824 N N . LEU B 1 86 ? -38.000 25.174 26.829 1.000 25.100 74 LEU B N 1
ATOM 3825 C CA . LEU B 1 86 ? -36.964 24.130 27.036 1.000 25.210 74 LEU B CA 1
ATOM 3826 C C . LEU B 1 86 ? -35.597 24.817 27.000 1.000 24.160 74 LEU B C 1
ATOM 3827 O O . LEU B 1 86 ? -35.333 25.564 26.039 1.000 23.710 74 LEU B O 1
ATOM 3843 N N . ILE B 1 87 ? -34.774 24.594 28.023 1.000 22.860 75 ILE B N 1
ATOM 3844 C CA . ILE B 1 87 ? -33.388 25.137 28.113 1.000 22.630 75 ILE B CA 1
ATOM 3845 C C . ILE B 1 87 ? -32.431 23.975 28.385 1.000 22.290 75 ILE B C 1
ATOM 3846 O O . ILE B 1 87 ? -32.908 22.891 28.770 1.000 21.750 75 ILE B O 1
ATOM 3862 N N . THR B 1 88 ? -31.133 24.205 28.191 1.000 22.380 76 THR B N 1
ATOM 3863 C CA . THR B 1 88 ? -30.052 23.334 28.715 1.000 22.890 76 THR B CA 1
ATOM 3864 C C . THR B 1 88 ? -29.106 24.196 29.549 1.000 23.200 76 THR B C 1
ATOM 3865 O O . THR B 1 88 ? -28.884 25.368 29.181 1.000 22.770 76 THR B O 1
ATOM 3876 N N . VAL B 1 89 ? -28.614 23.630 30.649 1.000 22.390 77 VAL B N 1
ATOM 3877 C CA . VAL B 1 89 ? -27.582 24.232 31.538 1.000 22.560 77 VAL B CA 1
ATOM 3878 C C . VAL B 1 89 ? -26.483 23.182 31.711 1.000 22.780 77 VAL B C 1
ATOM 3879 O O . VAL B 1 89 ? -26.790 22.094 32.243 1.000 22.520 77 VAL B O 1
ATOM 3892 N N . ALA B 1 90 ? -25.276 23.475 31.217 1.000 22.830 78 ALA B N 1
ATOM 3893 C CA . ALA B 1 90 ? -24.124 22.543 31.162 1.000 23.220 78 ALA B CA 1
ATOM 3894 C C . ALA B 1 90 ? -24.553 21.216 30.517 1.000 23.390 78 ALA B C 1
ATOM 3895 O O . ALA B 1 90 ? -24.111 20.159 31.000 1.000 23.790 78 ALA B O 1
ATOM 3902 N N . GLY B 1 91 ? -25.404 21.273 29.485 1.000 23.150 79 GLY B N 1
ATOM 3903 C CA . GLY B 1 91 ? -25.836 20.098 28.699 1.000 23.410 79 GLY B CA 1
ATOM 3904 C C . GLY B 1 91 ? -27.082 19.427 29.259 1.000 23.490 79 GLY B C 1
ATOM 3905 O O . GLY B 1 91 ? -27.674 18.599 28.533 1.000 23.090 79 GLY B O 1
ATOM 3909 N N . ILE B 1 92 ? -27.477 19.755 30.496 1.000 22.440 80 ILE B N 1
ATOM 3910 C CA . ILE B 1 92 ? -28.642 19.133 31.193 1.000 22.470 80 ILE B CA 1
ATOM 3911 C C . ILE B 1 92 ? -29.904 19.884 30.785 1.000 21.710 80 ILE B C 1
ATOM 3912 O O . ILE B 1 92 ? -29.975 21.097 30.965 1.000 21.200 80 ILE B O 1
ATOM 3928 N N . PRO B 1 93 ? -30.939 19.196 30.243 1.000 20.990 81 PRO B N 1
ATOM 3929 C CA . PRO B 1 93 ? -32.189 19.857 29.869 1.000 20.380 81 PRO B CA 1
ATOM 3930 C C . PRO B 1 93 ? -33.102 20.159 31.068 1.000 20.010 81 PRO B C 1
ATOM 3931 O O . PRO B 1 93 ? -33.177 19.358 31.979 1.000 20.180 81 PRO B O 1
ATOM 3942 N N . PHE B 1 94 ? -33.783 21.306 31.030 1.000 19.530 82 PHE B N 1
ATOM 3943 C CA . PHE B 1 94 ? -34.838 21.697 32.000 1.000 19.600 82 PHE B CA 1
ATOM 3944 C C 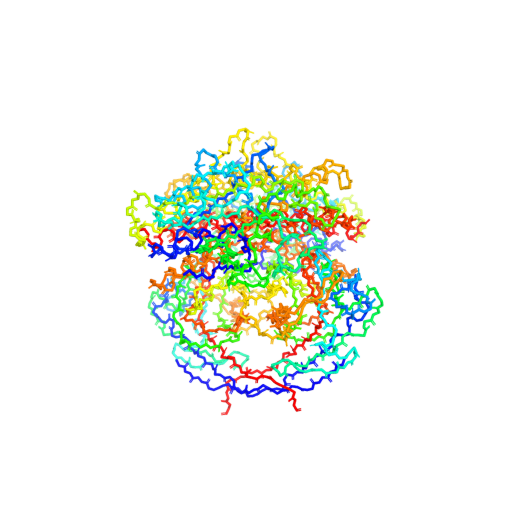. PHE B 1 94 ? -35.986 22.371 31.249 1.000 20.170 82 PHE B C 1
ATOM 3945 O O . PHE B 1 94 ? -35.732 23.018 30.219 1.000 19.980 82 PHE B O 1
ATOM 3962 N N . THR B 1 95 ? -37.203 22.221 31.771 1.000 20.910 83 THR B N 1
ATOM 3963 C CA . THR B 1 95 ? -38.401 22.994 31.358 1.000 21.600 83 THR B CA 1
ATOM 3964 C C . THR B 1 95 ? -38.530 24.181 32.318 1.000 21.400 83 THR B C 1
ATOM 3965 O O . THR B 1 95 ? -38.477 23.965 33.546 1.000 20.870 83 THR B O 1
ATOM 3976 N N . TRP B 1 96 ? -38.631 25.400 31.786 1.000 20.790 84 TRP B N 1
ATOM 3977 C CA . TRP B 1 96 ? -38.829 26.618 32.613 1.000 20.780 84 TRP B CA 1
ATOM 3978 C C . TRP B 1 96 ? -40.290 26.660 33.070 1.000 21.040 84 TRP B C 1
ATOM 3979 O O . TRP B 1 96 ? -41.182 26.425 32.233 1.000 20.990 84 TRP B O 1
ATOM 4000 N N . ALA B 1 97 ? -40.512 26.900 34.363 1.000 21.660 85 ALA B N 1
ATOM 4001 C CA . ALA B 1 97 ? -41.837 26.860 35.023 1.000 23.010 85 ALA B CA 1
ATOM 4002 C C . ALA B 1 97 ? -42.822 27.777 34.288 1.000 24.390 85 ALA B C 1
ATOM 4003 O O . ALA B 1 97 ? -42.421 28.889 33.890 1.000 23.940 85 ALA B O 1
ATOM 4010 N N . ASN B 1 98 ? -44.061 27.315 34.111 1.000 26.520 86 ASN B N 1
ATOM 4011 C CA . ASN B 1 98 ? -45.210 28.146 33.661 1.000 28.810 86 ASN B CA 1
ATOM 4012 C C . ASN B 1 98 ? -45.760 28.884 34.884 1.000 30.330 86 ASN B C 1
ATOM 4013 O O . ASN B 1 98 ? -46.736 28.397 35.485 1.000 31.130 86 ASN B O 1
ATOM 4024 N N . ALA B 1 99 ? -45.130 30.005 35.246 1.000 32.980 87 ALA B N 1
ATOM 4025 C CA . ALA B 1 99 ? -45.425 30.794 36.465 1.000 34.840 87 ALA B CA 1
ATOM 4026 C C . ALA B 1 99 ? -46.854 31.349 36.408 1.000 36.230 87 ALA B C 1
ATOM 4027 O O . ALA B 1 99 ? -47.344 31.628 35.296 1.000 35.660 87 ALA B O 1
ATOM 4034 N N . HIS B 1 100 ? -47.492 31.482 37.575 1.000 37.960 88 HIS B N 1
ATOM 4035 C CA . HIS B 1 100 ? -48.716 32.299 37.797 1.000 38.800 88 HIS B CA 1
ATOM 4036 C C . HIS B 1 100 ? -48.327 33.528 38.628 1.000 38.610 88 HIS B C 1
ATOM 4037 O O . HIS B 1 100 ? -47.117 33.707 38.884 1.000 36.990 88 HIS B O 1
ATOM 4052 N N . ALA B 1 101 ? -49.302 34.363 39.000 1.000 38.120 89 ALA B N 1
ATOM 4053 C CA . ALA B 1 101 ? -49.092 35.625 39.750 1.000 37.290 89 ALA B CA 1
ATOM 4054 C C . ALA B 1 101 ? -48.535 35.329 41.152 1.000 36.320 89 ALA B C 1
ATOM 4055 O O . ALA B 1 101 ? -47.838 36.207 41.693 1.000 33.550 89 ALA B O 1
ATOM 4062 N N . ARG B 1 102 ? -48.825 34.142 41.706 1.000 36.440 90 ARG B N 1
ATOM 4063 C CA . ARG B 1 102 ? -48.475 33.746 43.100 1.000 36.200 90 ARG B CA 1
ATOM 4064 C C . ARG B 1 102 ? -47.438 32.609 43.131 1.000 34.250 90 ARG B C 1
ATOM 4065 O O . ARG B 1 102 ? -47.253 32.036 44.227 1.000 36.520 90 ARG B O 1
ATOM 4079 N N . GLY B 1 103 ? -46.776 32.282 42.012 1.000 29.700 91 GLY B N 1
ATOM 4080 C CA . GLY B 1 103 ? -45.739 31.228 41.994 1.000 26.340 91 GLY B CA 1
ATOM 4081 C C . GLY B 1 103 ? -44.908 31.198 40.721 1.000 23.420 91 GLY B C 1
ATOM 4082 O O . GLY B 1 103 ? -45.503 31.120 39.629 1.000 23.460 91 GLY B O 1
ATOM 4086 N N . ASP B 1 104 ? -43.576 31.213 40.857 1.000 20.090 92 ASP B N 1
ATOM 4087 C CA . ASP B 1 104 ? -42.609 30.975 39.748 1.000 19.160 92 ASP B CA 1
ATOM 4088 C C . ASP B 1 104 ? -41.499 30.003 40.184 1.000 17.860 92 ASP B C 1
ATOM 4089 O O . ASP B 1 104 ? -40.604 29.727 39.370 1.000 18.070 92 ASP B O 1
ATOM 4098 N N . ASN B 1 105 ? -41.549 29.488 41.414 1.000 17.250 93 ASN B N 1
ATOM 4099 C CA . ASN B 1 105 ? -40.572 28.487 41.918 1.000 16.810 93 ASN B CA 1
ATOM 4100 C C . ASN B 1 105 ? -41.189 27.763 43.115 1.000 16.500 93 ASN B C 1
ATOM 4101 O O . ASN B 1 105 ? -42.216 28.241 43.629 1.000 16.810 93 ASN B O 1
ATOM 4112 N N . ILE B 1 106 ? -40.579 26.655 43.537 1.000 16.500 94 ILE B N 1
ATOM 4113 C CA . ILE B 1 106 ? -40.933 25.965 44.810 1.000 16.480 94 ILE B CA 1
ATOM 4114 C C . ILE B 1 106 ? -40.011 26.510 45.899 1.000 16.220 94 ILE B C 1
ATOM 4115 O O . ILE B 1 106 ? -38.794 26.233 45.827 1.000 16.320 94 ILE B O 1
ATOM 4131 N N . ARG B 1 107 ? -40.569 27.243 46.863 1.000 16.450 95 ARG B N 1
ATOM 4132 C CA . ARG B 1 107 ? -39.892 27.536 48.149 1.000 16.940 95 ARG B CA 1
ATOM 4133 C C . ARG B 1 107 ? -40.115 26.319 49.046 1.000 16.970 95 ARG B C 1
ATOM 4134 O O . ARG B 1 107 ? -41.278 25.950 49.270 1.000 16.480 95 ARG B O 1
ATOM 4155 N N . CYS B 1 108 ? -39.029 25.692 49.492 1.000 17.260 96 CYS B N 1
ATOM 4156 C CA . CYS B 1 108 ? -39.026 24.295 49.996 1.000 17.650 96 CYS B CA 1
ATOM 4157 C C . CYS B 1 108 ? -39.724 24.211 51.360 1.000 18.420 96 CYS B C 1
ATOM 4158 O O . CYS B 1 108 ? -39.273 24.873 52.311 1.000 18.150 96 CYS B O 1
ATOM 4166 N N . GLU B 1 109 ? -40.805 23.429 51.422 1.000 19.470 97 GLU B N 1
ATOM 4167 C CA . GLU B 1 109 ? -41.625 23.185 52.638 1.000 20.630 97 GLU B CA 1
ATOM 4168 C C . GLU B 1 109 ? -41.941 21.688 52.738 1.000 20.160 97 GLU B C 1
ATOM 4169 O O . GLU B 1 109 ? -43.074 21.356 53.119 1.000 20.300 97 GLU B O 1
ATOM 4181 N N . GLY B 1 110 ? -40.984 20.823 52.389 1.000 19.210 98 GLY B N 1
ATOM 4182 C CA . GLY B 1 110 ? -41.132 19.357 52.479 1.000 18.920 98 GLY B CA 1
ATOM 4183 C C . GLY B 1 110 ? -42.165 18.821 51.503 1.000 18.720 98 GLY B C 1
ATOM 4184 O O . GLY B 1 110 ? -42.805 17.806 51.827 1.000 18.470 98 GLY B O 1
ATOM 4188 N N . GLN B 1 111 ? -42.316 19.459 50.339 1.000 18.450 99 GLN B N 1
ATOM 4189 C CA . GLN B 1 111 ? -43.254 19.006 49.279 1.000 18.860 99 GLN B CA 1
ATOM 4190 C C . GLN B 1 111 ? -42.810 17.624 48.801 1.000 19.140 99 GLN B C 1
ATOM 4191 O O . GLN B 1 111 ? -41.596 17.437 48.573 1.000 18.910 99 GLN B O 1
ATOM 4205 N N . VAL B 1 112 ? -43.758 16.695 48.674 1.000 19.860 100 VAL B N 1
ATOM 4206 C CA . VAL B 1 112 ? -43.538 15.374 48.022 1.000 20.450 100 VAL B CA 1
ATOM 4207 C C . VAL B 1 112 ? -43.800 15.553 46.525 1.000 21.090 100 VAL B C 1
ATOM 4208 O O . VAL B 1 112 ? -44.924 15.959 46.163 1.000 22.240 100 VAL B O 1
ATOM 4221 N N . VAL B 1 113 ? -42.783 15.288 45.707 1.000 20.950 101 VAL B N 1
ATOM 4222 C CA . VAL B 1 113 ? -42.817 15.412 44.222 1.000 22.050 101 VAL B CA 1
ATOM 4223 C C . VAL B 1 113 ? -42.871 13.995 43.648 1.000 22.590 101 VAL B C 1
ATOM 4224 O O . VAL B 1 113 ? -41.877 13.262 43.784 1.000 22.100 101 VAL B O 1
ATOM 4237 N N . ASP B 1 114 ? -44.002 13.619 43.050 1.000 23.520 102 ASP B N 1
ATOM 4238 C CA . ASP B 1 114 ? -44.149 12.323 42.340 1.000 24.520 102 ASP B CA 1
ATOM 4239 C C . ASP B 1 114 ? -43.265 12.369 41.093 1.000 23.920 102 ASP B C 1
ATOM 4240 O O . ASP B 1 114 ? -43.317 13.378 40.363 1.000 24.250 102 ASP B O 1
ATOM 4249 N N . ILE B 1 115 ? -42.454 11.332 40.886 1.000 22.710 103 ILE B N 1
ATOM 4250 C CA . ILE B 1 115 ? -41.590 11.178 39.680 1.000 22.670 103 ILE B CA 1
ATOM 4251 C C . ILE B 1 115 ? -42.026 9.910 38.956 1.000 22.470 103 ILE B C 1
ATOM 4252 O O . ILE B 1 115 ? -42.615 9.023 39.571 1.000 21.970 103 ILE B O 1
ATOM 4268 N N . PRO B 1 116 ? -41.771 9.783 37.635 1.000 22.940 104 PRO B N 1
ATOM 4269 C CA . PRO B 1 116 ? -42.091 8.547 36.924 1.000 23.360 104 PRO B CA 1
ATOM 4270 C C . PRO B 1 116 ? -41.310 7.405 37.570 1.000 24.030 104 PRO B C 1
ATOM 4271 O O . PRO B 1 116 ? -40.119 7.550 37.832 1.000 23.730 104 PRO B O 1
ATOM 4282 N N . PRO B 1 117 ? -41.944 6.252 37.886 1.000 24.820 105 PRO B N 1
ATOM 4283 C CA . PRO B 1 117 ? -41.214 5.119 38.455 1.000 24.890 105 PRO B CA 1
ATOM 4284 C C . PRO B 1 117 ? -40.006 4.753 37.579 1.000 25.190 105 PRO B C 1
ATOM 4285 O O . PRO B 1 117 ? -40.139 4.765 36.361 1.000 25.540 105 PRO B O 1
ATOM 4296 N N . GLY B 1 118 ? -38.856 4.472 38.197 1.000 24.040 106 GLY B N 1
ATOM 4297 C CA . GLY B 1 118 ? -37.672 3.981 37.467 1.000 23.770 106 GLY B CA 1
ATOM 4298 C C . GLY B 1 118 ? -36.422 3.933 38.322 1.000 23.240 106 GLY B C 1
ATOM 4299 O O . GLY B 1 118 ? -36.484 4.324 39.503 1.000 22.070 106 GLY B O 1
ATOM 4303 N N . GLN B 1 119 ? -35.328 3.456 37.729 1.000 23.260 107 GLN B N 1
ATOM 4304 C CA . GLN B 1 119 ? -33.978 3.420 38.346 1.000 23.960 107 GLN B CA 1
ATOM 4305 C C . GLN B 1 119 ? -33.212 4.652 37.866 1.000 22.720 107 GLN B C 1
ATOM 4306 O O . GLN B 1 119 ? -33.076 4.828 36.640 1.000 22.110 107 GLN B O 1
ATOM 4320 N N . TYR B 1 120 ? -32.752 5.476 38.806 1.000 21.690 108 TYR B N 1
ATOM 4321 C CA . TYR B 1 120 ? -32.122 6.791 38.536 1.000 20.960 108 TYR B CA 1
ATOM 4322 C C . TYR B 1 120 ? -30.674 6.789 39.034 1.000 20.460 108 TYR B C 1
ATOM 4323 O O . TYR B 1 120 ? -30.332 5.978 39.916 1.000 20.410 108 TYR B O 1
ATOM 4341 N N . ASP B 1 121 ? -29.852 7.659 38.444 1.000 19.650 109 ASP B N 1
ATOM 4342 C CA . ASP B 1 121 ? -28.462 7.955 38.878 1.000 19.650 109 ASP B CA 1
ATOM 4343 C C . ASP B 1 121 ? -28.433 9.298 39.615 1.000 19.090 109 ASP B C 1
ATOM 4344 O O . ASP B 1 121 ? -27.823 9.352 40.700 1.000 18.150 109 ASP B O 1
ATOM 4353 N N . TRP B 1 122 ? -29.052 10.342 39.047 1.000 18.580 110 TRP B N 1
ATOM 4354 C CA . TRP B 1 122 ? -28.873 11.746 39.509 1.000 18.440 110 TRP B CA 1
ATOM 4355 C C . TRP B 1 122 ? -30.199 12.511 39.525 1.000 18.290 110 TRP B C 1
ATOM 4356 O O . TRP B 1 122 ? -31.023 12.316 38.611 1.000 18.110 110 TRP B O 1
ATOM 4377 N N . ILE B 1 123 ? -30.370 13.356 40.544 1.000 17.880 111 ILE B N 1
ATOM 4378 C CA . ILE B 1 123 ? -31.339 14.488 40.571 1.000 18.010 111 ILE B CA 1
ATOM 4379 C C . ILE B 1 123 ? -30.552 15.744 40.190 1.000 17.720 111 ILE B C 1
ATOM 4380 O O . ILE B 1 123 ? -29.477 15.962 40.787 1.000 17.540 111 ILE B O 1
ATOM 4396 N N . TYR B 1 124 ? -31.050 16.511 39.218 1.000 17.710 112 TYR B N 1
ATOM 4397 C CA . TYR B 1 124 ? -30.510 17.841 38.840 1.000 17.620 112 TYR B CA 1
ATOM 4398 C C . TYR B 1 124 ? -31.548 18.902 39.206 1.000 17.660 112 TYR B C 1
ATOM 4399 O O . TYR B 1 124 ? -32.725 18.757 38.809 1.000 17.480 112 TYR B O 1
ATOM 4417 N N . LEU B 1 125 ? -31.130 19.913 39.972 1.000 17.620 113 LEU B N 1
ATOM 4418 C CA . LEU B 1 125 ? -31.992 21.049 40.382 1.000 17.830 113 LEU B CA 1
ATOM 4419 C C . LEU B 1 125 ? -31.356 22.356 39.913 1.000 17.080 113 LEU B C 1
ATOM 4420 O O . LEU B 1 125 ? -30.125 22.510 40.058 1.000 17.400 113 LEU B O 1
ATOM 4436 N N . LEU B 1 126 ? -32.177 23.258 39.376 1.000 16.400 114 LEU B N 1
ATOM 4437 C CA . LEU B 1 126 ? -31.851 24.701 39.283 1.000 16.020 114 LEU B CA 1
ATOM 4438 C C . LEU B 1 126 ? -32.393 25.354 40.555 1.000 15.620 114 LEU B C 1
ATOM 4439 O O . LEU B 1 126 ? -33.612 25.274 40.795 1.000 15.750 114 LEU B O 1
ATOM 4455 N N . ALA B 1 127 ? -31.511 25.920 41.376 1.000 15.310 115 ALA B N 1
ATOM 4456 C CA . ALA B 1 127 ? -31.841 26.284 42.770 1.000 14.770 115 ALA B CA 1
ATOM 4457 C C . ALA B 1 127 ? -30.983 27.452 43.253 1.000 14.500 115 ALA B C 1
ATOM 4458 O O . ALA B 1 127 ? -29.904 27.698 42.682 1.000 14.210 115 ALA B O 1
ATOM 4465 N N . ALA B 1 128 ? -31.479 28.141 44.280 1.000 14.420 116 ALA B N 1
ATOM 4466 C CA . ALA B 1 128 ? -30.769 29.204 45.021 1.000 14.520 116 ALA B CA 1
ATOM 4467 C C . ALA B 1 128 ? -31.283 29.204 46.459 1.000 14.370 116 ALA B C 1
ATOM 4468 O O . ALA B 1 128 ? -32.413 28.738 46.684 1.000 14.480 116 ALA B O 1
ATOM 4475 N N . SER B 1 129 ? -30.466 29.692 47.388 1.000 14.490 117 SER B N 1
ATOM 4476 C CA . SER B 1 129 ? -30.771 29.716 48.838 1.000 14.640 117 SER B CA 1
ATOM 4477 C C . SER B 1 129 ? -30.538 31.128 49.381 1.000 14.700 117 SER B C 1
ATOM 4478 O O . SER B 1 129 ? -29.641 31.829 48.865 1.000 15.040 117 SER B O 1
ATOM 4486 N N . GLU B 1 130 ? -31.351 31.530 50.360 1.000 14.600 118 GLU B N 1
ATOM 4487 C CA . GLU B 1 130 ? -31.229 32.809 51.102 1.000 14.740 118 GLU B CA 1
ATOM 4488 C C . GLU B 1 130 ? -30.073 32.656 52.100 1.000 14.740 118 GLU B C 1
ATOM 4489 O O . GLU B 1 130 ? -30.342 32.281 53.263 1.000 14.430 118 GLU B O 1
ATOM 4501 N N . ARG B 1 131 ? -28.846 32.934 51.638 1.000 14.360 119 ARG B N 1
ATOM 4502 C CA . ARG B 1 131 ? -27.555 32.425 52.187 1.000 14.460 119 ARG B CA 1
ATOM 4503 C C . ARG B 1 131 ? -27.438 30.935 51.852 1.000 14.250 119 ARG B C 1
ATOM 4504 O O . ARG B 1 131 ? -28.469 30.234 51.862 1.000 14.300 119 ARG B O 1
ATOM 4525 N N . ARG B 1 132 ? -26.221 30.467 51.574 1.000 14.260 120 ARG B N 1
ATOM 4526 C CA . ARG B 1 132 ? -25.946 29.037 51.297 1.000 14.400 120 ARG B CA 1
ATOM 4527 C C . ARG B 1 132 ? -26.447 28.199 52.477 1.000 14.530 120 ARG B C 1
ATOM 4528 O O . ARG B 1 132 ? -26.392 28.671 53.633 1.000 14.380 120 ARG B O 1
ATOM 4549 N N . SER B 1 133 ? -26.956 27.007 52.184 1.000 15.070 121 SER B N 1
ATOM 4550 C CA . SER B 1 133 ? -27.472 26.062 53.203 1.000 15.340 121 SER B CA 1
ATOM 4551 C C . SER B 1 133 ? -27.414 24.640 52.645 1.000 15.760 121 SER B C 1
ATOM 4552 O O . SER B 1 133 ? -27.180 24.475 51.432 1.000 15.300 121 SER B O 1
ATOM 4560 N N . GLU B 1 134 ? -27.601 23.647 53.508 1.000 16.320 122 GLU B N 1
ATOM 4561 C CA . GLU B 1 134 ? -27.603 22.222 53.101 1.000 16.830 122 GLU B CA 1
ATOM 4562 C C . GLU B 1 134 ? -28.716 21.515 53.867 1.000 16.780 122 GLU B C 1
ATOM 4563 O O . GLU B 1 134 ? -29.010 21.906 55.011 1.000 16.470 122 GLU B O 1
ATOM 4575 N N . ASP B 1 135 ? -29.345 20.539 53.225 1.000 16.800 123 ASP B N 1
ATOM 4576 C CA . ASP B 1 135 ? -30.510 19.844 53.812 1.000 16.720 123 ASP B CA 1
ATOM 4577 C C . ASP B 1 135 ? -30.640 18.477 53.141 1.000 16.410 123 ASP B C 1
ATOM 4578 O O . ASP B 1 135 ? -29.623 17.980 52.608 1.000 16.420 123 ASP B O 1
ATOM 4587 N N . THR B 1 136 ? -31.837 17.897 53.189 1.000 16.170 124 THR B N 1
ATOM 4588 C CA . THR B 1 136 ? -32.130 16.507 52.767 1.000 15.940 124 THR B CA 1
ATOM 4589 C C . THR B 1 136 ? -33.225 16.512 51.700 1.000 15.830 124 THR B C 1
ATOM 4590 O O . THR B 1 136 ? -34.293 17.113 51.939 1.000 16.280 124 THR B O 1
ATOM 4601 N N . ILE B 1 137 ? -32.950 15.870 50.567 1.000 15.820 125 ILE B N 1
ATOM 4602 C CA . ILE B 1 137 ? -33.980 15.340 49.632 1.000 15.930 125 ILE B CA 1
ATOM 4603 C C . ILE B 1 137 ? -34.172 13.866 49.986 1.000 16.030 125 ILE B C 1
ATOM 4604 O O . ILE B 1 137 ? -33.178 13.125 49.927 1.000 16.150 125 ILE B O 1
ATOM 4620 N N . TRP B 1 138 ? -35.385 13.468 50.380 1.000 16.410 126 TRP B N 1
ATOM 4621 C CA . TRP B 1 138 ? -35.744 12.044 50.602 1.000 16.300 126 TRP B CA 1
ATOM 4622 C C . TRP B 1 138 ? -36.145 11.418 49.265 1.000 16.960 126 TRP B C 1
ATOM 4623 O O . TRP B 1 138 ? -37.052 11.956 48.615 1.000 16.950 126 TRP B O 1
ATOM 4644 N N . ALA B 1 139 ? -35.496 10.320 48.875 1.000 16.990 127 ALA B N 1
ATOM 4645 C CA . ALA B 1 139 ? -35.897 9.490 47.720 1.000 17.410 127 ALA B CA 1
ATOM 4646 C C . ALA B 1 139 ? -36.703 8.300 48.249 1.000 17.850 127 ALA B C 1
ATOM 4647 O O . ALA B 1 139 ? -36.152 7.530 49.058 1.000 17.590 127 ALA B O 1
ATOM 4654 N N . HIS B 1 140 ? -37.965 8.184 47.825 1.000 18.280 128 HIS B N 1
ATOM 4655 C CA . HIS B 1 140 ? -38.925 7.131 48.253 1.000 19.210 128 HIS B CA 1
ATOM 4656 C C . HIS B 1 140 ? -38.984 6.023 47.200 1.000 19.170 128 HIS B C 1
ATOM 4657 O O . HIS B 1 140 ? -39.305 6.334 46.038 1.000 19.260 128 HIS B O 1
ATOM 4672 N N . TYR B 1 141 ? -38.713 4.782 47.614 1.000 18.660 129 TYR B N 1
ATOM 4673 C CA . TYR B 1 141 ? -38.644 3.585 46.740 1.000 18.910 129 TYR B CA 1
ATOM 4674 C C . TYR B 1 141 ? -39.873 2.702 46.989 1.000 19.670 129 TYR B C 1
ATOM 4675 O O . TYR B 1 141 ? -40.494 2.787 48.069 1.000 18.740 129 TYR B O 1
ATOM 4693 N N . ASP B 1 142 ? -40.218 1.876 46.000 1.000 21.550 130 ASP B N 1
ATOM 4694 C CA . ASP B 1 142 ? -41.509 1.139 45.952 1.000 23.270 130 ASP B CA 1
ATOM 4695 C C . ASP B 1 142 ? -41.531 0.007 46.991 1.000 23.000 130 ASP B C 1
ATOM 4696 O O . ASP B 1 142 ? -42.619 -0.549 47.199 1.000 23.780 130 ASP B O 1
ATOM 4705 N N . ASP B 1 143 ? -40.402 -0.308 47.637 1.000 22.370 131 ASP B N 1
ATOM 4706 C CA . ASP B 1 143 ? -40.323 -1.358 48.692 1.000 21.930 131 ASP B CA 1
ATOM 4707 C C . ASP B 1 143 ? -40.465 -0.739 50.091 1.000 21.170 131 ASP B C 1
ATOM 4708 O O . ASP B 1 143 ? -40.395 -1.504 51.071 1.000 20.920 131 ASP B O 1
ATOM 4717 N N . GLY B 1 144 ? -40.646 0.584 50.189 1.000 19.700 132 GLY B N 1
ATOM 4718 C CA . GLY B 1 144 ? -40.856 1.293 51.466 1.000 19.330 132 GLY B CA 1
ATOM 4719 C C . GLY B 1 144 ? -39.571 1.883 52.027 1.000 19.060 132 GLY B C 1
ATOM 4720 O O . GLY B 1 144 ? -39.650 2.562 53.070 1.000 19.000 132 GLY B O 1
ATOM 4724 N N . HIS B 1 145 ? -38.422 1.638 51.387 1.000 18.400 133 HIS B N 1
ATOM 4725 C CA . HIS B 1 145 ? -37.138 2.295 51.750 1.000 18.150 133 HIS B CA 1
ATOM 4726 C C . HIS B 1 145 ? -37.202 3.759 51.309 1.000 18.180 133 HIS B C 1
ATOM 4727 O O . HIS B 1 145 ? -37.558 4.015 50.143 1.000 18.070 133 HIS B O 1
ATOM 4742 N N . ALA B 1 146 ? -36.898 4.675 52.226 1.000 18.110 134 ALA B N 1
ATOM 4743 C CA . ALA B 1 146 ? -36.685 6.112 51.948 1.000 17.860 134 ALA B CA 1
ATOM 4744 C C . ALA B 1 146 ? -35.229 6.440 52.282 1.000 17.750 134 ALA B C 1
ATOM 4745 O O . ALA B 1 146 ? -34.809 6.143 53.414 1.000 18.310 134 ALA B O 1
ATOM 4752 N N . ASP B 1 147 ? -34.486 6.983 51.316 1.000 17.300 135 ASP B N 1
ATOM 4753 C CA . ASP B 1 147 ? -33.052 7.336 51.472 1.000 17.120 135 ASP B CA 1
ATOM 4754 C C . ASP B 1 147 ? -32.932 8.846 51.642 1.000 16.630 135 ASP B C 1
ATOM 4755 O O . ASP B 1 147 ? -33.399 9.602 50.791 1.000 15.710 135 ASP B O 1
ATOM 4764 N N . PRO B 1 148 ? -32.328 9.327 52.752 1.000 16.360 136 PRO B N 1
ATOM 4765 C CA . PRO B 1 148 ? -32.004 10.745 52.895 1.000 16.560 136 PRO B CA 1
ATOM 4766 C C . PRO B 1 148 ? -30.766 11.090 52.057 1.000 16.920 136 PRO B C 1
ATOM 4767 O O . PRO B 1 148 ? -29.725 10.504 52.293 1.000 17.090 136 PRO B O 1
ATOM 4778 N N . LEU B 1 149 ? -30.916 11.995 51.086 1.000 16.740 137 LEU B N 1
ATOM 4779 C CA . LEU B 1 149 ? -29.828 12.396 50.155 1.000 17.180 137 LEU B CA 1
ATOM 4780 C C . LEU B 1 149 ? -29.424 13.841 50.468 1.000 17.840 137 LEU B C 1
ATOM 4781 O O . LEU B 1 149 ? -30.306 14.716 50.450 1.000 17.900 137 LEU B O 1
ATOM 4797 N N . ARG B 1 150 ? -28.142 14.073 50.759 1.000 18.760 138 ARG B N 1
ATOM 4798 C CA . ARG B 1 150 ? -27.602 15.413 51.117 1.000 19.920 138 ARG B CA 1
ATOM 4799 C C . ARG B 1 150 ? -27.683 16.323 49.887 1.000 18.370 138 ARG B C 1
ATOM 4800 O O . ARG B 1 150 ? -27.257 15.891 48.805 1.000 17.440 138 ARG B O 1
ATOM 4821 N N . VAL B 1 151 ? -28.232 17.529 50.044 1.000 17.570 139 VAL B N 1
ATOM 4822 C CA . VAL B 1 151 ? -28.248 18.567 48.974 1.000 17.350 139 VAL B CA 1
ATOM 4823 C C . VAL B 1 151 ? -27.732 19.877 49.574 1.000 16.980 139 VAL B C 1
ATOM 4824 O O . VAL B 1 151 ? -28.206 20.263 50.659 1.000 16.970 139 VAL B O 1
ATOM 4837 N N . GLY B 1 152 ? -26.764 20.499 48.901 1.000 16.270 140 GLY B N 1
ATOM 4838 C CA . GLY B 1 152 ? -26.290 21.858 49.209 1.000 16.310 140 GLY B CA 1
ATOM 4839 C C . GLY B 1 152 ? -26.750 22.824 48.139 1.000 15.960 140 GLY B C 1
ATOM 4840 O O . GLY B 1 152 ? -26.684 22.458 46.956 1.000 16.090 140 GLY B O 1
ATOM 4844 N N . ILE B 1 153 ? -27.231 24.001 48.535 1.000 15.870 141 ILE B N 1
ATOM 4845 C CA . ILE B 1 153 ? -27.677 25.067 47.592 1.000 15.590 141 ILE B CA 1
ATOM 4846 C C . ILE B 1 153 ? -26.990 26.370 48.003 1.000 15.180 141 ILE B C 1
ATOM 4847 O O . ILE B 1 153 ? -27.083 26.750 49.185 1.000 15.110 141 ILE B O 1
ATOM 4863 N N . SER B 1 154 ? -26.307 27.005 47.056 1.000 14.790 142 SER B N 1
ATOM 4864 C CA . SER B 1 154 ? -25.498 28.227 47.282 1.000 14.650 142 SER B CA 1
ATOM 4865 C C . SER B 1 154 ? -26.379 29.474 47.161 1.000 14.510 142 SER B C 1
ATOM 4866 O O . SER B 1 154 ? -27.559 29.352 46.769 1.000 14.330 142 SER B O 1
ATOM 4874 N N . ASP B 1 155 ? -25.811 30.623 47.526 1.000 14.510 143 ASP B N 1
ATOM 4875 C CA . ASP B 1 155 ? -26.515 31.909 47.765 1.000 14.590 143 ASP B CA 1
ATOM 4876 C C . ASP B 1 155 ? -27.050 32.467 46.441 1.000 14.880 143 ASP B C 1
ATOM 4877 O O . ASP B 1 155 ? -26.361 32.309 45.422 1.000 15.330 143 ASP B O 1
ATOM 4886 N N . PHE B 1 156 ? -28.214 33.124 46.474 1.000 15.370 144 PHE B N 1
ATOM 4887 C CA . PHE B 1 156 ? -28.791 33.904 45.344 1.000 16.020 144 PHE B CA 1
ATOM 4888 C C . PHE B 1 156 ? -28.058 35.247 45.212 1.000 16.450 144 PHE B C 1
ATOM 4889 O O . PHE B 1 156 ? -28.043 35.817 44.109 1.000 16.960 144 PHE B O 1
ATOM 4906 N N . LEU B 1 157 ? -27.512 35.762 46.317 1.000 16.800 145 LEU B N 1
ATOM 4907 C CA . LEU B 1 157 ? -26.944 37.133 46.403 1.000 17.260 145 LEU B CA 1
ATOM 4908 C C . LEU B 1 157 ? -25.472 37.082 45.981 1.000 17.870 145 LEU B C 1
ATOM 4909 O O . LEU B 1 157 ? -24.608 36.885 46.855 1.000 17.880 145 LEU B O 1
ATOM 4925 N N . ASP B 1 158 ? -25.213 37.226 44.678 1.000 18.490 146 ASP B N 1
ATOM 4926 C CA . ASP B 1 158 ? -23.855 37.200 44.069 1.000 19.530 146 ASP B CA 1
ATOM 4927 C C . ASP B 1 158 ? -23.038 36.094 44.747 1.000 19.270 146 ASP B C 1
ATOM 4928 O O . ASP B 1 158 ? -21.962 36.388 45.308 1.000 19.510 146 ASP B O 1
ATOM 4937 N N . GLY B 1 159 ? -23.545 34.863 44.699 1.000 19.150 147 GLY B N 1
ATOM 4938 C CA . GLY B 1 159 ? -23.047 33.743 45.515 1.000 19.210 147 GLY B CA 1
ATOM 4939 C C . GLY B 1 159 ? -21.759 33.151 44.974 1.000 19.720 147 GLY B C 1
ATOM 4940 O O . GLY B 1 159 ? -21.489 33.286 43.761 1.000 19.040 147 GLY B O 1
ATOM 4944 N N . THR B 1 160 ? -20.990 32.519 45.863 1.000 20.560 148 THR B N 1
ATOM 4945 C CA . THR B 1 160 ? -19.839 31.635 45.550 1.000 21.250 148 THR B CA 1
ATOM 4946 C C . THR B 1 160 ? -20.317 30.197 45.724 1.000 21.220 148 THR B C 1
ATOM 4947 O O . THR B 1 160 ? -20.918 29.877 46.749 1.000 21.330 148 THR B O 1
ATOM 4958 N N . PRO B 1 161 ? -20.088 29.288 44.747 1.000 20.710 149 PRO B N 1
ATOM 4959 C CA . PRO B 1 161 ? -20.488 27.892 44.912 1.000 20.740 149 PRO B CA 1
ATOM 4960 C C . PRO B 1 161 ? -19.735 27.281 46.105 1.000 20.440 149 PRO B C 1
ATOM 4961 O O . PRO B 1 161 ? -18.514 27.354 46.139 1.000 21.300 149 PRO B O 1
ATOM 4972 N N . ALA B 1 162 ? -20.475 26.755 47.082 1.000 19.510 150 ALA B N 1
ATOM 4973 C CA . ALA B 1 162 ? -19.921 26.136 48.309 1.000 18.610 150 ALA B CA 1
ATOM 4974 C C . ALA B 1 162 ? -19.889 24.608 48.170 1.000 18.160 150 ALA B C 1
ATOM 4975 O O . ALA B 1 162 ? -19.183 23.970 48.973 1.000 18.090 150 ALA B O 1
ATOM 4982 N N . PHE B 1 163 ? -20.600 24.041 47.191 1.000 17.590 151 PHE B N 1
ATOM 4983 C CA . PHE B 1 163 ? -20.833 22.576 47.077 1.000 17.860 151 PHE B CA 1
ATOM 4984 C C . PHE B 1 163 ? -20.347 22.049 45.722 1.000 18.650 151 PHE B C 1
ATOM 4985 O O . PHE B 1 163 ? -20.723 20.916 45.359 1.000 19.010 151 PHE B O 1
ATOM 5002 N N . GLY B 1 164 ? -19.501 22.818 45.032 1.000 19.180 152 GLY B N 1
ATOM 5003 C CA . GLY B 1 164 ? -18.976 22.479 43.696 1.000 19.790 152 GLY B CA 1
ATOM 5004 C C . GLY B 1 164 ? -20.098 22.342 42.684 1.000 19.930 152 GLY B C 1
ATOM 5005 O O . GLY B 1 164 ? -19.991 21.468 41.797 1.000 20.020 152 GLY B O 1
ATOM 5009 N N . GLU B 1 165 ? -21.143 23.163 42.818 1.000 19.720 153 GLU B N 1
ATOM 5010 C CA . GLU B 1 165 ? -22.232 23.283 41.813 1.000 19.900 153 GLU B CA 1
ATOM 5011 C C . GLU B 1 165 ? -21.681 24.021 40.592 1.000 19.570 153 GLU B C 1
ATOM 5012 O O . GLU B 1 165 ? -20.597 24.630 40.700 1.000 19.420 153 GLU B O 1
ATOM 5024 N N . LEU B 1 166 ? -22.424 23.966 39.488 1.000 19.800 154 LEU B N 1
ATOM 5025 C CA . LEU B 1 166 ? -22.165 24.747 38.255 1.000 20.020 154 LEU B CA 1
ATOM 5026 C C . LEU B 1 166 ? -23.083 25.972 38.275 1.000 19.740 154 LEU B C 1
ATOM 5027 O O . LEU B 1 166 ? -24.173 25.890 38.874 1.000 18.460 154 LEU B O 1
ATOM 5043 N N . SER B 1 167 ? -22.641 27.072 37.666 1.000 19.940 155 SER B N 1
ATOM 5044 C CA . SER B 1 167 ? -23.448 28.303 37.486 1.000 20.420 155 SER B CA 1
ATOM 5045 C C . SER B 1 167 ? -24.554 28.026 36.462 1.000 20.530 155 SER B C 1
ATOM 5046 O O . SER B 1 167 ? -24.225 27.582 35.344 1.000 21.290 155 SER B O 1
ATOM 5054 N N . ALA B 1 168 ? -25.815 28.245 36.839 1.000 20.190 156 ALA B N 1
ATOM 5055 C CA . ALA B 1 168 ? -26.987 28.137 35.939 1.000 20.390 156 ALA B CA 1
ATOM 5056 C C . ALA B 1 168 ? -27.244 29.509 35.311 1.000 20.430 156 ALA B C 1
ATOM 5057 O O . ALA B 1 168 ? -27.211 29.621 34.072 1.000 20.280 156 ALA B O 1
ATOM 5064 N N . PHE B 1 169 ? -27.475 30.518 36.150 1.000 20.270 157 PHE B N 1
ATOM 5065 C CA . PHE B 1 169 ? -27.677 31.927 35.733 1.000 20.470 157 PHE B CA 1
ATOM 5066 C C . PHE B 1 169 ? -26.888 32.838 36.671 1.000 20.670 157 PHE B C 1
ATOM 5067 O O . PHE B 1 169 ? -26.866 32.588 37.890 1.000 20.130 157 PHE B O 1
ATOM 5084 N N . ARG B 1 170 ? -26.230 33.842 36.092 1.000 20.760 158 ARG B N 1
ATOM 5085 C CA . ARG B 1 170 ? -25.578 34.954 36.825 1.000 21.440 158 ARG B CA 1
ATOM 5086 C C . ARG B 1 170 ? -26.035 36.249 36.150 1.000 20.620 158 ARG B C 1
ATOM 5087 O O . ARG B 1 170 ? -25.442 36.624 35.125 1.000 20.280 158 ARG B O 1
ATOM 5108 N N . THR B 1 171 ? -27.098 36.858 36.674 1.000 19.970 159 THR B N 1
ATOM 5109 C CA . THR B 1 171 ? -27.721 38.082 36.106 1.000 19.740 159 THR B CA 1
ATOM 5110 C C . THR B 1 171 ? -26.770 39.256 36.355 1.000 20.500 159 THR B C 1
ATOM 5111 O O . THR B 1 171 ? -25.866 39.123 37.206 1.000 19.830 159 THR B O 1
ATOM 5122 N N . SER B 1 172 ? -26.933 40.346 35.606 1.000 21.430 160 SER B N 1
ATOM 5123 C CA . SER B 1 172 ? -26.165 41.601 35.802 1.000 22.310 160 SER B CA 1
ATOM 5124 C C . SER B 1 172 ? -26.841 42.430 36.899 1.000 22.130 160 SER B C 1
ATOM 5125 O O . SER B 1 172 ? -26.124 43.170 37.594 1.000 22.300 160 SER B O 1
ATOM 5133 N N . ARG B 1 173 ? -28.162 42.283 37.062 1.000 21.600 161 ARG B N 1
ATOM 5134 C CA . ARG B 1 173 ? -28.988 43.138 37.956 1.000 22.180 161 ARG B CA 1
ATOM 5135 C C . ARG B 1 173 ? -29.754 42.277 38.969 1.000 20.800 161 ARG B C 1
ATOM 5136 O O . ARG B 1 173 ? -29.882 41.052 38.769 1.000 19.840 161 ARG B O 1
ATOM 5157 N N . MET B 1 174 ? -30.226 42.922 40.033 1.000 19.440 162 MET B N 1
ATOM 5158 C CA . MET B 1 174 ? -31.144 42.341 41.042 1.000 18.620 162 MET B CA 1
ATOM 5159 C C . MET B 1 174 ? -32.327 43.298 41.203 1.000 18.390 162 MET B C 1
ATOM 5160 O O . MET B 1 174 ? -32.126 44.528 41.050 1.000 18.280 162 MET B O 1
ATOM 5174 N N . HIS B 1 175 ? -33.516 42.756 41.462 1.000 17.440 163 HIS B N 1
ATOM 5175 C CA . HIS B 1 175 ? -34.741 43.544 41.742 1.000 17.530 163 HIS B CA 1
ATOM 5176 C C . HIS B 1 175 ? -34.869 43.734 43.251 1.000 17.880 163 HIS B C 1
ATOM 5177 O O . HIS B 1 175 ? -34.603 42.770 43.999 1.000 17.710 163 HIS B O 1
ATOM 5192 N N . TYR B 1 176 ? -35.191 44.962 43.649 1.000 18.310 164 TYR B N 1
ATOM 5193 C CA . TYR B 1 176 ? -35.613 45.359 45.014 1.000 18.950 164 TYR B CA 1
ATOM 5194 C C . TYR B 1 176 ? -37.089 45.732 44.944 1.000 19.590 164 TYR B C 1
ATOM 5195 O O . TYR B 1 176 ? -37.604 45.983 43.854 1.000 19.590 164 TYR B O 1
ATOM 5213 N N . PRO B 1 177 ? -37.810 45.784 46.087 1.000 20.220 165 PRO B N 1
ATOM 5214 C CA . PRO B 1 177 ? -39.225 46.159 46.090 1.000 20.710 165 PRO B CA 1
ATOM 5215 C C . PRO B 1 177 ? -39.548 47.450 45.318 1.000 21.550 165 PRO B C 1
ATOM 5216 O O . PRO B 1 177 ? -40.610 47.504 44.725 1.000 21.600 165 PRO B O 1
ATOM 5227 N N . HIS B 1 178 ? -38.639 48.434 45.321 1.000 22.130 166 HIS B N 1
ATOM 5228 C CA . HIS B 1 178 ? -38.887 49.801 44.784 1.000 22.880 166 HIS B CA 1
ATOM 5229 C C . HIS B 1 178 ? -37.989 50.143 43.589 1.000 22.660 166 HIS B C 1
ATOM 5230 O O . HIS B 1 178 ? -38.204 51.227 43.014 1.000 22.980 166 HIS B O 1
ATOM 5245 N N . HIS B 1 179 ? -37.014 49.306 43.218 1.000 21.880 167 HIS B N 1
ATOM 5246 C CA . HIS B 1 179 ? -36.060 49.662 42.133 1.000 21.870 167 HIS B CA 1
ATOM 5247 C C . HIS B 1 179 ? -35.327 48.442 41.575 1.000 21.410 167 HIS B C 1
ATOM 5248 O O . HIS B 1 179 ? -35.206 47.418 42.279 1.000 21.500 167 HIS B O 1
ATOM 5263 N N . VAL B 1 180 ? -34.860 48.586 40.335 1.000 20.930 168 VAL B N 1
ATOM 5264 C CA . VAL B 1 180 ? -33.853 47.706 39.680 1.000 21.070 168 VAL B CA 1
ATOM 5265 C C . VAL B 1 180 ? -32.477 48.131 40.197 1.000 21.230 168 VAL B C 1
ATOM 5266 O O . VAL B 1 180 ? -32.206 49.344 40.191 1.000 22.120 168 VAL B O 1
ATOM 5279 N N . GLN B 1 181 ? -31.648 47.182 40.633 1.000 21.010 169 GLN B N 1
ATOM 5280 C CA . GLN B 1 181 ? -30.260 47.455 41.091 1.000 21.420 169 GLN B CA 1
ATOM 5281 C C . GLN B 1 181 ? -29.279 46.979 40.015 1.000 22.530 169 GLN B C 1
ATOM 5282 O O . GLN B 1 181 ? -29.161 45.758 39.818 1.000 21.120 169 GLN B O 1
ATOM 5296 N N . GLU B 1 182 ? -28.598 47.917 39.352 1.000 24.660 170 GLU B N 1
ATOM 5297 C CA . GLU B 1 182 ? -27.538 47.620 38.353 1.000 26.380 170 GLU B CA 1
ATOM 5298 C C . GLU B 1 182 ? -26.282 47.134 39.087 1.000 25.450 170 GLU B C 1
ATOM 5299 O O . GLU B 1 182 ? -26.092 47.516 40.260 1.000 25.070 170 GLU B O 1
ATOM 5311 N N . GLY B 1 183 ? -25.479 46.297 38.424 1.000 24.260 171 GLY B N 1
ATOM 5312 C CA . GLY B 1 183 ? -24.166 45.833 38.913 1.000 23.610 171 GLY B CA 1
ATOM 5313 C C . GLY B 1 183 ? -24.264 45.033 40.200 1.000 22.570 171 GLY B C 1
ATOM 5314 O O . GLY B 1 183 ? -23.332 45.127 41.014 1.000 23.070 171 GLY B O 1
ATOM 5318 N N . LEU B 1 184 ? -25.348 44.274 40.389 1.000 21.640 172 LEU B N 1
ATOM 5319 C CA . LEU B 1 184 ? -25.502 43.333 41.532 1.000 20.990 172 LEU B CA 1
ATOM 5320 C C . LEU B 1 184 ? -26.045 42.008 41.010 1.000 20.280 172 LEU B C 1
ATOM 5321 O O . LEU B 1 184 ? -27.251 41.866 40.817 1.000 19.880 172 LEU B O 1
ATOM 5337 N N . PRO B 1 185 ? -25.167 41.014 40.745 1.000 19.370 173 PRO B N 1
ATOM 5338 C CA . PRO B 1 185 ? -25.596 39.728 40.199 1.000 19.190 173 PRO B CA 1
ATOM 5339 C C . PRO B 1 185 ? -26.533 38.935 41.122 1.000 18.790 173 PRO B C 1
ATOM 5340 O O . PRO B 1 185 ? -26.280 38.872 42.316 1.000 18.310 173 PRO B O 1
ATOM 5351 N N . THR B 1 186 ? -27.592 38.367 40.539 1.000 17.530 174 THR B N 1
ATOM 5352 C CA . THR B 1 186 ? -28.460 37.342 41.172 1.000 17.350 174 THR B CA 1
ATOM 5353 C C . THR B 1 186 ? -28.034 35.988 40.599 1.000 17.150 174 THR B C 1
ATOM 5354 O O . THR B 1 186 ? -28.026 35.853 39.355 1.000 17.550 174 THR B O 1
ATOM 5365 N N . THR B 1 187 ? -27.662 35.041 41.463 1.000 16.450 175 THR B N 1
ATOM 5366 C CA . THR B 1 187 ? -27.020 33.759 41.069 1.000 15.970 175 THR B CA 1
ATOM 5367 C C . THR B 1 187 ? -27.982 32.589 41.302 1.000 16.300 175 THR B C 1
ATOM 5368 O O . THR B 1 187 ? -28.521 32.461 42.415 1.000 16.080 175 THR B O 1
ATOM 5379 N N . MET B 1 188 ? -28.181 31.771 40.269 1.000 16.250 176 MET B N 1
ATOM 5380 C CA . MET B 1 188 ? -28.889 30.471 40.355 1.000 16.440 176 MET B CA 1
ATOM 5381 C C . MET B 1 188 ? -27.881 29.368 40.025 1.000 16.330 176 MET B C 1
ATOM 5382 O O . MET B 1 188 ? -26.985 29.615 39.197 1.000 16.530 176 MET B O 1
ATOM 5396 N N . TRP B 1 189 ? -28.030 28.198 40.646 1.000 16.550 177 TRP B N 1
ATOM 5397 C CA . TRP B 1 189 ? -27.041 27.091 40.589 1.000 16.480 177 TRP B CA 1
ATOM 5398 C C . TRP B 1 189 ? -27.672 25.836 39.987 1.000 16.770 177 TRP B C 1
ATOM 5399 O O . TRP B 1 189 ? -28.882 25.609 40.187 1.000 16.530 177 TRP B O 1
ATOM 5420 N N . LEU B 1 190 ? -26.859 25.075 39.257 1.000 17.350 178 LEU B N 1
ATOM 5421 C CA . LEU B 1 190 ? -27.146 23.680 38.851 1.000 17.910 178 LEU B CA 1
ATOM 5422 C C . LEU B 1 190 ? -26.478 22.768 39.882 1.000 18.330 178 LEU B C 1
ATOM 5423 O O . LEU B 1 190 ? -25.228 22.701 39.896 1.000 18.000 178 LEU B O 1
ATOM 5439 N N . THR B 1 191 ? -27.280 22.135 40.739 1.000 18.960 179 THR B N 1
ATOM 5440 C CA . THR B 1 191 ? -26.808 21.201 41.793 1.000 19.740 179 THR B CA 1
ATOM 5441 C C . THR B 1 191 ? -27.252 19.787 41.409 1.000 18.910 179 THR B C 1
ATOM 5442 O O . THR B 1 191 ? -28.352 19.639 40.841 1.000 18.520 179 THR B O 1
ATOM 5453 N N . ARG B 1 192 ? -26.404 18.793 41.668 1.000 18.200 180 ARG B N 1
ATOM 5454 C CA . ARG B 1 192 ? -26.723 17.371 41.388 1.000 17.600 180 ARG B CA 1
ATOM 5455 C C . ARG B 1 192 ? -26.687 16.587 42.702 1.000 17.530 180 ARG B C 1
ATOM 5456 O O . ARG B 1 192 ? -25.857 16.904 43.580 1.000 17.700 180 ARG B O 1
ATOM 5477 N N . VAL B 1 193 ? -27.588 15.615 42.826 1.000 17.050 181 VAL B N 1
ATOM 5478 C CA . VAL B 1 193 ? -27.721 14.740 44.021 1.000 17.090 181 VAL B CA 1
ATOM 5479 C C . VAL B 1 193 ? -27.770 13.294 43.527 1.000 16.850 181 VAL B C 1
ATOM 5480 O O . VAL B 1 193 ? -28.657 12.980 42.716 1.000 16.830 181 VAL B O 1
ATOM 5493 N N . GLY B 1 194 ? -26.829 12.463 43.978 1.000 17.050 182 GLY B N 1
ATOM 5494 C CA . GLY B 1 194 ? -26.748 11.045 43.585 1.000 16.850 182 GLY B CA 1
ATOM 5495 C C . GLY B 1 194 ? -27.886 10.248 44.195 1.000 17.050 182 GLY B C 1
ATOM 5496 O O . GLY B 1 194 ? -28.287 10.567 45.324 1.000 16.480 182 GLY B O 1
ATOM 5500 N N . MET B 1 195 ? -28.395 9.254 43.465 1.000 17.160 183 MET B N 1
ATOM 5501 C CA . MET B 1 195 ? -29.406 8.288 43.963 1.000 17.470 183 MET B CA 1
ATOM 5502 C C . MET B 1 195 ? -28.789 6.894 43.886 1.000 17.450 183 MET B C 1
ATOM 5503 O O . MET B 1 195 ? -29.004 6.167 42.920 1.000 17.000 183 MET B O 1
ATOM 5517 N N . PRO B 1 196 ? -27.947 6.517 44.878 1.000 17.530 184 PRO B N 1
ATOM 5518 C CA . PRO B 1 196 ? -27.127 5.307 44.785 1.000 17.720 184 PRO B CA 1
ATOM 5519 C C . PRO B 1 196 ? -27.902 3.980 44.798 1.000 18.000 184 PRO B C 1
ATOM 5520 O O . PRO B 1 196 ? -27.416 3.030 44.193 1.000 18.080 184 PRO B O 1
ATOM 5531 N N . ARG B 1 197 ? -29.061 3.936 45.465 1.000 17.970 185 ARG B N 1
ATOM 5532 C CA . ARG B 1 197 ? -29.848 2.689 45.666 1.000 18.260 185 ARG B CA 1
ATOM 5533 C C . ARG B 1 197 ? -30.215 2.091 44.303 1.000 18.530 185 ARG B C 1
ATOM 5534 O O . ARG B 1 197 ? -30.752 2.828 43.458 1.000 18.260 185 ARG B O 1
ATOM 5555 N N . HIS B 1 198 ? -29.933 0.804 44.104 1.000 19.320 186 HIS B N 1
ATOM 5556 C CA . HIS B 1 198 ? -30.484 0.007 42.978 1.000 20.140 186 HIS B CA 1
ATOM 5557 C C . HIS B 1 198 ? -31.909 -0.404 43.357 1.000 20.410 186 HIS B C 1
ATOM 5558 O O . HIS B 1 198 ? -32.076 -1.390 44.097 1.000 20.970 186 HIS B O 1
ATOM 5573 N N . GLY B 1 199 ? -32.887 0.384 42.915 1.000 20.430 187 GLY B N 1
ATOM 5574 C CA . GLY B 1 199 ? -34.311 0.212 43.251 1.000 20.400 187 GLY B CA 1
ATOM 5575 C C . GLY B 1 199 ? -35.157 1.203 42.482 1.000 20.760 187 GLY B C 1
ATOM 5576 O O . GLY B 1 199 ? -34.575 2.144 41.896 1.000 20.500 187 GLY B O 1
ATOM 5580 N N . VAL B 1 200 ? -36.473 0.997 42.478 1.000 21.010 188 VAL B N 1
ATOM 5581 C CA . VAL B 1 200 ? -37.447 1.836 41.722 1.000 21.180 188 VAL B CA 1
ATOM 5582 C C . VAL B 1 200 ? -37.899 2.984 42.629 1.000 20.740 188 VAL B C 1
ATOM 5583 O O . VAL B 1 200 ? -38.617 2.721 43.612 1.000 20.120 188 VAL B O 1
ATOM 5596 N N . ALA B 1 201 ? -37.472 4.208 42.312 1.000 20.610 189 ALA B N 1
ATOM 5597 C CA . ALA B 1 201 ? -37.884 5.451 43.006 1.000 20.880 189 ALA B CA 1
ATOM 5598 C C . ALA B 1 201 ? -39.233 5.904 42.439 1.000 21.290 189 ALA B C 1
ATOM 5599 O O . ALA B 1 201 ? -39.408 5.822 41.204 1.000 20.880 189 ALA B O 1
ATOM 5606 N N . ARG B 1 202 ? -40.144 6.349 43.310 1.000 22.380 190 ARG B N 1
ATOM 5607 C CA . ARG B 1 202 ? -41.530 6.761 42.953 1.000 24.080 190 ARG B CA 1
ATOM 5608 C C . ARG B 1 202 ? -41.774 8.240 43.283 1.000 22.660 190 ARG B C 1
ATOM 5609 O O . ARG B 1 202 ? -42.657 8.842 42.643 1.000 21.740 190 ARG B O 1
ATOM 5630 N N . SER B 1 203 ? -41.062 8.807 44.261 1.000 21.460 191 SER B N 1
ATOM 5631 C CA . SER B 1 203 ? -41.263 10.212 44.696 1.000 20.780 191 SER B CA 1
ATOM 5632 C C . SER B 1 203 ? -40.026 10.740 45.427 1.000 20.040 191 SER B C 1
ATOM 5633 O O . SER B 1 203 ? -39.194 9.927 45.880 1.000 19.190 191 SER B O 1
ATOM 5641 N N . LEU B 1 204 ? -39.921 12.066 45.509 1.000 19.420 192 LEU B N 1
ATOM 5642 C CA . LEU B 1 204 ? -38.886 12.795 46.283 1.000 19.510 192 LEU B CA 1
ATOM 5643 C C . LEU B 1 204 ? -39.603 13.706 47.279 1.000 19.490 192 LEU B C 1
ATOM 5644 O O . LEU B 1 204 ? -40.658 14.252 46.910 1.000 21.170 192 LEU B O 1
ATOM 5660 N N . ARG B 1 205 ? -39.066 13.872 48.487 1.000 18.390 193 ARG B N 1
ATOM 5661 C CA . ARG B 1 205 ? -39.462 15.009 49.355 1.000 18.080 193 ARG B CA 1
ATOM 5662 C C . ARG B 1 205 ? -38.372 16.076 49.277 1.000 17.440 193 ARG B C 1
ATOM 5663 O O . ARG B 1 205 ? -37.201 15.750 49.537 1.000 17.210 193 ARG B O 1
ATOM 5684 N N . LEU B 1 206 ? -38.757 17.307 48.946 1.000 17.380 194 LEU B N 1
ATOM 5685 C CA . LEU B 1 206 ? -37.847 18.477 48.946 1.000 17.710 194 LEU B CA 1
ATOM 5686 C C . LEU B 1 206 ? -37.531 18.839 50.394 1.000 17.760 194 LEU B C 1
ATOM 5687 O O . LEU B 1 206 ? -38.236 18.418 51.309 1.000 17.460 194 LEU B O 1
ATOM 5703 N N . PRO B 1 207 ? -36.448 19.606 50.648 1.000 18.100 195 PRO B N 1
ATOM 5704 C CA . PRO B 1 207 ? -36.134 20.066 52.001 1.000 18.390 195 PRO B CA 1
ATOM 5705 C C . PRO B 1 207 ? -37.281 20.832 52.676 1.000 19.170 195 PRO B C 1
ATOM 5706 O O . PRO B 1 207 ? -38.092 21.428 51.984 1.000 18.380 195 PRO B O 1
ATOM 5717 N N . ARG B 1 208 ? -37.319 20.788 54.009 1.000 20.270 196 ARG B N 1
ATOM 5718 C CA . ARG B 1 208 ? -38.219 21.616 54.852 1.000 21.740 196 ARG B CA 1
ATOM 5719 C C . ARG B 1 208 ? -37.449 22.879 55.247 1.000 21.030 196 ARG B C 1
ATOM 5720 O O . ARG B 1 208 ? -37.053 22.985 56.419 1.000 21.760 196 ARG B O 1
ATOM 5741 N N . SER B 1 209 ? -37.202 23.787 54.300 1.000 19.730 197 SER B N 1
ATOM 5742 C CA . SER B 1 209 ? -36.377 25.001 54.531 1.000 19.270 197 SER B CA 1
ATOM 5743 C C . SER B 1 209 ? -36.821 26.157 53.630 1.000 18.310 197 SER B C 1
ATOM 5744 O O . SER B 1 209 ? -36.587 26.080 52.405 1.000 17.800 197 SER B O 1
ATOM 5752 N N . VAL B 1 210 ? -37.377 27.204 54.246 1.000 17.880 198 VAL B N 1
ATOM 5753 C CA . VAL B 1 210 ? -37.876 28.447 53.584 1.000 17.900 198 VAL B CA 1
ATOM 5754 C C . VAL B 1 210 ? -36.728 29.145 52.834 1.000 17.440 198 VAL B C 1
ATOM 5755 O O . VAL B 1 210 ? -37.023 29.913 51.898 1.000 17.210 198 VAL B O 1
ATOM 5768 N N . ALA B 1 211 ? -35.470 28.911 53.225 1.000 16.340 199 ALA B N 1
ATOM 5769 C CA . ALA B 1 211 ? -34.282 29.530 52.591 1.000 16.060 199 ALA B CA 1
ATOM 5770 C C . ALA B 1 211 ? -34.108 29.014 51.157 1.000 15.380 199 ALA B C 1
ATOM 5771 O O . ALA B 1 211 ? -33.536 29.756 50.342 1.000 15.260 199 ALA B O 1
ATOM 5778 N N . MET B 1 212 ? -34.572 27.795 50.861 1.000 15.110 200 MET B N 1
ATOM 5779 C CA . MET B 1 212 ? -34.229 27.061 49.612 1.000 14.880 200 MET B CA 1
ATOM 5780 C C . MET B 1 212 ? -35.339 27.221 48.566 1.000 14.780 200 MET B C 1
ATOM 5781 O O . MET B 1 212 ? -36.531 27.126 48.931 1.000 14.370 200 MET B O 1
ATOM 5795 N N . HIS B 1 213 ? -34.928 27.441 47.312 1.000 14.580 201 HIS B N 1
ATOM 5796 C CA . HIS B 1 213 ? -35.790 27.713 46.133 1.000 14.990 201 HIS B CA 1
ATOM 5797 C C . HIS B 1 213 ? -35.410 26.762 45.000 1.000 14.860 201 HIS B C 1
ATOM 5798 O O . HIS B 1 213 ? -34.216 26.716 44.660 1.000 15.460 201 HIS B O 1
ATOM 5813 N N . VAL B 1 214 ? -36.384 26.038 44.442 1.000 15.060 202 VAL B N 1
ATOM 5814 C CA . VAL B 1 214 ? -36.183 25.127 43.278 1.000 15.220 202 VAL B CA 1
ATOM 5815 C C . VAL B 1 214 ? -36.971 25.701 42.096 1.000 15.180 202 VAL B C 1
ATOM 5816 O O . VAL B 1 214 ? -38.206 25.836 42.217 1.000 15.260 202 VAL B O 1
ATOM 5829 N N . PHE B 1 215 ? -36.269 26.026 41.007 1.000 15.490 203 PHE B N 1
ATOM 5830 C CA . PHE B 1 215 ? -36.828 26.634 39.771 1.000 15.730 203 PHE B CA 1
ATOM 5831 C C . PHE B 1 215 ? -37.136 25.551 38.731 1.000 16.290 203 PHE B C 1
ATOM 5832 O O . PHE B 1 215 ? -38.042 25.758 37.896 1.000 16.380 203 PHE B O 1
ATOM 5849 N N . ALA B 1 216 ? -36.392 24.443 38.758 1.000 16.740 204 ALA B N 1
ATOM 5850 C CA . ALA B 1 216 ? -36.566 23.313 37.820 1.000 16.870 204 ALA B CA 1
ATOM 5851 C C . ALA B 1 216 ? -35.955 22.044 38.415 1.000 17.340 204 ALA B C 1
ATOM 5852 O O . ALA B 1 216 ? -35.014 22.148 39.233 1.000 16.780 204 ALA B O 1
ATOM 5859 N N . LEU B 1 217 ? -36.475 20.895 37.987 1.000 17.770 205 LEU B N 1
ATOM 5860 C CA . LEU B 1 217 ? -36.106 19.548 38.489 1.000 18.640 205 LEU B CA 1
ATOM 5861 C C . LEU B 1 217 ? -36.054 18.601 37.288 1.000 18.830 205 LEU B C 1
ATOM 5862 O O . LEU B 1 217 ? -37.084 18.473 36.601 1.000 18.770 205 LEU B O 1
ATOM 5878 N N . THR B 1 218 ? -34.884 18.017 37.020 1.000 18.680 206 THR B N 1
ATOM 5879 C CA . THR B 1 218 ? -34.667 17.002 35.957 1.000 18.890 206 THR B CA 1
ATOM 5880 C C . THR B 1 218 ? -34.008 15.771 36.580 1.000 18.850 206 THR B C 1
ATOM 5881 O O . THR B 1 218 ? -32.984 15.936 37.269 1.000 18.250 206 THR B O 1
ATOM 5892 N N . LEU B 1 219 ? -34.585 14.594 36.331 1.000 19.350 207 LEU B N 1
ATOM 5893 C CA . LEU B 1 219 ? -34.062 13.280 36.784 1.000 20.240 207 LEU B CA 1
ATOM 5894 C C . LEU B 1 219 ? -33.287 12.645 35.628 1.000 20.300 207 LEU B C 1
ATOM 5895 O O . LEU B 1 219 ? -33.728 12.787 34.466 1.000 19.830 207 LEU B O 1
ATOM 5911 N N . ARG B 1 220 ? -32.167 11.988 35.940 1.000 19.690 208 ARG B N 1
ATOM 5912 C CA . ARG B 1 220 ? -31.327 11.259 34.959 1.000 19.480 208 ARG B CA 1
ATOM 5913 C C . ARG B 1 220 ? -31.400 9.765 35.285 1.000 19.230 208 ARG B C 1
ATOM 5914 O O . ARG B 1 220 ? -30.979 9.377 36.395 1.000 18.160 208 ARG B O 1
ATOM 5935 N N . THR B 1 221 ? -31.916 8.959 34.354 1.000 19.090 209 THR B N 1
ATOM 5936 C CA . THR B 1 221 ? -32.131 7.503 34.555 1.000 19.220 209 THR B CA 1
ATOM 5937 C C . THR B 1 221 ? -30.776 6.798 34.646 1.000 19.740 209 THR B C 1
ATOM 5938 O O . THR B 1 221 ? -29.769 7.332 34.126 1.000 19.270 209 THR B O 1
ATOM 5949 N N . ALA B 1 222 ? -30.769 5.633 35.289 1.000 20.550 210 ALA B N 1
ATOM 5950 C CA . ALA B 1 222 ? -29.616 4.711 35.350 1.000 21.960 210 ALA B CA 1
ATOM 5951 C C . ALA B 1 222 ? -29.295 4.253 33.925 1.000 22.880 210 ALA B C 1
ATOM 5952 O O . ALA B 1 222 ? -30.228 4.085 33.125 1.000 22.390 210 ALA B O 1
ATOM 5959 N N . ALA B 1 223 ? -28.013 4.099 33.621 1.000 24.570 211 ALA B N 1
ATOM 5960 C CA . ALA B 1 223 ? -27.513 3.590 32.326 1.000 26.120 211 ALA B CA 1
ATOM 5961 C C . ALA B 1 223 ? -26.276 2.743 32.610 1.000 27.160 211 ALA B C 1
ATOM 5962 O O . ALA B 1 223 ? -25.276 3.312 33.093 1.000 28.010 211 ALA B O 1
ATOM 5969 N N . ALA B 1 224 ? -26.375 1.432 32.380 1.000 27.910 212 ALA B N 1
ATOM 5970 C CA . ALA B 1 224 ? -25.288 0.457 32.611 1.000 29.360 212 ALA B CA 1
ATOM 5971 C C . ALA B 1 224 ? -24.010 1.001 31.969 1.000 29.070 212 ALA B C 1
ATOM 5972 O O . ALA B 1 224 ? -24.020 1.246 30.750 1.000 29.290 212 ALA B O 1
ATOM 5979 N N . VAL B 1 225 ? -22.989 1.266 32.786 1.000 29.210 213 VAL B N 1
ATOM 5980 C CA . VAL B 1 225 ? -21.607 1.602 32.337 1.000 29.330 213 VAL B CA 1
ATOM 5981 C C . VAL B 1 225 ? -20.694 0.492 32.856 1.000 29.680 213 VAL B C 1
ATOM 5982 O O . VAL B 1 225 ? -20.737 0.214 34.069 1.000 30.620 213 VAL B O 1
ATOM 5995 N N . ARG B 1 226 ? -19.922 -0.126 31.962 1.000 29.130 214 ARG B N 1
ATOM 5996 C CA . ARG B 1 226 ? -19.112 -1.332 32.268 1.000 29.330 214 ARG B CA 1
ATOM 5997 C C . ARG B 1 226 ? -17.707 -1.175 31.683 1.000 28.750 214 ARG B C 1
ATOM 5998 O O . ARG B 1 226 ? -17.492 -0.238 30.888 1.000 27.460 214 ARG B O 1
ATOM 6019 N N . LEU B 1 227 ? -16.793 -2.062 32.083 1.000 28.390 215 LEU B N 1
ATOM 6020 C CA . LEU B 1 227 ? -15.464 -2.245 31.441 1.000 29.020 215 LEU B CA 1
ATOM 6021 C C . LEU B 1 227 ? -15.685 -2.471 29.940 1.000 29.760 215 LEU B C 1
ATOM 6022 O O . LEU B 1 227 ? -16.472 -3.372 29.597 1.000 29.520 215 LEU B O 1
ATOM 6038 N N . ALA B 1 228 ? -15.033 -1.672 29.088 1.000 31.750 216 ALA B N 1
ATOM 6039 C CA . ALA B 1 228 ? -15.199 -1.693 27.614 1.000 33.910 216 ALA B CA 1
ATOM 6040 C C . ALA B 1 228 ? -14.722 -3.043 27.057 1.000 36.640 216 ALA B C 1
ATOM 6041 O O . ALA B 1 228 ? -13.615 -3.478 27.431 1.000 37.460 216 ALA B O 1
ATOM 6048 N N . GLU B 1 229 ? -15.539 -3.673 26.201 1.000 39.350 217 GLU B N 1
ATOM 6049 C CA . GLU B 1 229 ? -15.275 -4.999 25.576 1.000 40.300 217 GLU B CA 1
ATOM 6050 C C . GLU B 1 229 ? -14.417 -4.803 24.321 1.000 41.000 217 GLU B C 1
ATOM 6051 O O . GLU B 1 229 ? -13.203 -4.623 24.411 1.000 43.090 217 GLU B O 1
ATOM 6057 N N . VAL C 2 23 ? -5.655 49.778 50.049 1.000 30.050 7 VAL C N 1
ATOM 6058 C CA . VAL C 2 23 ? -6.926 49.466 50.780 1.000 28.390 7 VAL C CA 1
ATOM 6059 C C . VAL C 2 23 ? -7.718 48.435 49.966 1.000 26.760 7 VAL C C 1
ATOM 6060 O O . VAL C 2 23 ? -8.198 48.783 48.868 1.000 25.590 7 VAL C O 1
ATOM 6073 N N . GLU C 2 24 ? -7.841 47.211 50.491 1.000 25.050 8 GLU C N 1
ATOM 6074 C CA . GLU C 2 24 ? -8.366 46.031 49.755 1.000 25.020 8 GLU C CA 1
ATOM 6075 C C . GLU C 2 24 ? -9.807 45.738 50.195 1.000 23.480 8 GLU C C 1
ATOM 6076 O O . GLU C 2 24 ? -10.057 45.648 51.420 1.000 22.090 8 GLU C O 1
ATOM 6088 N N . LEU C 2 25 ? -10.715 45.626 49.219 1.000 21.870 9 LEU C N 1
ATOM 6089 C CA . LEU C 2 25 ? -12.097 45.112 49.401 1.000 20.900 9 LEU C CA 1
ATOM 6090 C C . LEU C 2 25 ? -12.004 43.634 49.793 1.000 19.980 9 LEU C C 1
ATOM 6091 O O . LEU C 2 25 ? -11.289 42.882 49.105 1.000 19.960 9 LEU C O 1
ATOM 6107 N N . TRP C 2 26 ? -12.682 43.240 50.870 1.000 19.070 10 TRP C N 1
ATOM 6108 C CA . TRP C 2 26 ? -12.667 41.850 51.391 1.000 18.070 10 TRP C CA 1
ATOM 6109 C C . TRP C 2 26 ? -13.998 41.561 52.080 1.000 17.500 10 TRP C C 1
ATOM 6110 O O . TRP C 2 26 ? -14.372 42.313 53.000 1.000 17.120 10 TRP C O 1
ATOM 6131 N N . THR C 2 27 ? -14.685 40.511 51.640 1.000 16.840 11 THR C N 1
ATOM 6132 C CA . THR C 2 27 ? -15.887 39.979 52.322 1.000 16.330 11 THR C CA 1
ATOM 6133 C C . THR C 2 27 ? -16.109 38.526 51.894 1.000 16.130 11 THR C C 1
ATOM 6134 O O . THR C 2 27 ? -15.307 38.001 51.091 1.000 15.850 11 THR C O 1
ATOM 6145 N N . ARG C 2 28 ? -17.163 37.918 52.435 1.000 15.940 12 ARG C N 1
ATOM 6146 C CA . ARG C 2 28 ? -17.601 36.529 52.144 1.000 15.710 12 ARG C CA 1
ATOM 6147 C C . ARG C 2 28 ? -19.128 36.543 52.063 1.000 15.770 12 ARG C C 1
ATOM 6148 O O . ARG C 2 28 ? -19.733 37.455 52.659 1.000 15.100 12 ARG C O 1
ATOM 6169 N N . ASP C 2 29 ? -19.740 35.578 51.375 1.000 16.120 13 ASP C N 1
ATOM 6170 C CA . ASP C 2 29 ? -21.203 35.622 51.107 1.000 16.960 13 ASP C CA 1
ATOM 6171 C C . ASP C 2 29 ? -21.985 35.468 52.423 1.000 16.150 13 ASP C C 1
ATOM 6172 O O . ASP C 2 29 ? -23.128 35.945 52.463 1.000 15.890 13 ASP C O 1
ATOM 6181 N N . LEU C 2 30 ? -21.392 34.885 53.473 1.000 15.810 14 LEU C N 1
ATOM 6182 C CA . LEU C 2 30 ? -22.034 34.770 54.816 1.000 15.340 14 LEU C CA 1
ATOM 6183 C C . LEU C 2 30 ? -21.679 35.972 55.704 1.000 15.370 14 LEU C C 1
ATOM 6184 O O . LEU C 2 30 ? -22.246 36.067 56.811 1.000 15.570 14 LEU C O 1
ATOM 6200 N N . GLY C 2 31 ? -20.784 36.852 55.252 1.000 15.100 15 GLY C N 1
ATOM 6201 C CA . GLY C 2 31 ? -20.187 37.913 56.084 1.000 15.190 15 GLY C CA 1
ATOM 6202 C C . GLY C 2 31 ? -20.943 39.227 56.001 1.000 15.200 15 GLY C C 1
ATOM 6203 O O . GLY C 2 31 ? -21.628 39.474 54.987 1.000 15.390 15 GLY C O 1
ATOM 6207 N N . SER C 2 32 ? -20.812 40.056 57.036 1.000 15.260 16 SER C N 1
ATOM 6208 C CA . SER C 2 32 ? -21.340 41.441 57.083 1.000 15.190 16 SER C CA 1
ATOM 6209 C C . SER C 2 32 ? -20.179 42.435 56.984 1.000 15.430 16 SER C C 1
ATOM 6210 O O . SER C 2 32 ? -19.009 42.002 56.887 1.000 15.080 16 SER C O 1
ATOM 6218 N N . CYS C 2 33 ? -20.506 43.728 57.039 1.000 15.770 17 CYS C N 1
ATOM 6219 C CA . CYS C 2 33 ? -19.547 44.860 57.072 1.000 16.030 17 CYS C CA 1
ATOM 6220 C C . CYS C 2 33 ? -18.627 44.754 58.298 1.000 15.700 17 CYS C C 1
ATOM 6221 O O . CYS C 2 33 ? -17.578 45.419 58.293 1.000 16.120 17 CYS C O 1
ATOM 6229 N N . LEU C 2 34 ? -18.996 43.965 59.314 1.000 15.610 18 LEU C N 1
ATOM 6230 C CA . LEU C 2 34 ? -18.180 43.811 60.549 1.000 15.510 18 LEU C CA 1
ATOM 6231 C C . LEU C 2 34 ? -16.853 43.124 60.201 1.000 15.400 18 LEU C C 1
ATOM 6232 O O . LEU C 2 34 ? -15.804 43.765 60.384 1.000 15.170 18 LEU C O 1
ATOM 6248 N N . HIS C 2 35 ? -16.882 41.876 59.719 1.000 15.480 19 HIS C N 1
ATOM 6249 C CA . HIS C 2 35 ? -15.659 41.134 59.302 1.000 15.990 19 HIS C CA 1
ATOM 6250 C C . HIS C 2 35 ? -15.000 41.857 58.122 1.000 15.940 19 HIS C C 1
ATOM 6251 O O . HIS C 2 35 ? -13.758 41.904 58.074 1.000 16.060 19 HIS C O 1
ATOM 6266 N N . GLY C 2 36 ? -15.805 42.415 57.216 1.000 15.860 20 GLY C N 1
ATOM 6267 C CA . GLY C 2 36 ? -15.315 43.071 55.989 1.000 15.970 20 GLY C CA 1
ATOM 6268 C C . GLY C 2 36 ? -14.393 44.242 56.293 1.000 15.930 20 GLY C C 1
ATOM 6269 O O . GLY C 2 36 ? -13.265 44.264 55.752 1.000 15.850 20 GLY C O 1
ATOM 6273 N N . THR C 2 37 ? -14.842 45.188 57.124 1.000 16.210 21 THR C N 1
ATOM 6274 C CA . THR C 2 37 ? -14.084 46.427 57.450 1.000 16.310 21 THR C CA 1
ATOM 6275 C C . THR C 2 37 ? -12.829 46.061 58.251 1.000 16.540 21 THR C C 1
ATOM 6276 O O . THR C 2 37 ? -11.759 46.629 57.952 1.000 16.680 21 THR C O 1
ATOM 6287 N N . LEU C 2 38 ? -12.952 45.143 59.214 1.000 16.990 22 LEU C N 1
ATOM 6288 C CA . LEU C 2 38 ? -11.810 44.648 60.028 1.000 17.330 22 LEU C CA 1
ATOM 6289 C C . LEU C 2 38 ? -10.781 43.982 59.106 1.000 17.340 22 LEU C C 1
ATOM 6290 O O . LEU C 2 38 ? -9.580 44.238 59.292 1.000 17.510 22 LEU C O 1
ATOM 6306 N N . ALA C 2 39 ? -11.231 43.191 58.125 1.000 17.160 23 ALA C N 1
ATOM 6307 C CA . ALA C 2 39 ? -10.353 42.491 57.158 1.000 16.990 23 ALA C CA 1
ATOM 6308 C C . ALA C 2 39 ? -9.537 43.519 56.363 1.000 17.030 23 ALA C C 1
ATOM 6309 O O . ALA C 2 39 ? -8.313 43.325 56.226 1.000 16.520 23 ALA C O 1
ATOM 6316 N N . THR C 2 40 ? -10.178 44.584 55.874 1.000 17.140 24 THR C N 1
ATOM 6317 C CA . THR C 2 40 ? -9.500 45.694 55.148 1.000 17.150 24 THR C CA 1
ATOM 6318 C C . THR C 2 40 ? -8.403 46.283 56.046 1.000 17.360 24 THR C C 1
ATOM 6319 O O . THR C 2 40 ? -7.272 46.448 55.554 1.000 16.750 24 THR C O 1
ATOM 6330 N N . ALA C 2 41 ? -8.708 46.556 57.318 1.000 17.510 25 ALA C N 1
ATOM 6331 C CA . ALA C 2 41 ? -7.752 47.138 58.294 1.000 17.990 25 ALA C CA 1
ATOM 6332 C C . ALA C 2 41 ? -6.580 46.172 58.525 1.000 18.400 25 ALA C C 1
ATOM 6333 O O . ALA C 2 41 ? -5.422 46.638 58.561 1.000 18.580 25 ALA C O 1
ATOM 6340 N N . LEU C 2 42 ? -6.860 44.871 58.659 1.000 18.450 26 LEU C N 1
ATOM 6341 C CA . LEU C 2 42 ? -5.823 43.820 58.851 1.000 18.880 26 LEU C CA 1
ATOM 6342 C C . LEU C 2 42 ? -4.937 43.731 57.602 1.000 19.110 26 LEU C C 1
ATOM 6343 O O . LEU C 2 42 ? -3.702 43.713 57.762 1.000 19.270 26 LEU C O 1
ATOM 6359 N N . ILE C 2 43 ? -5.533 43.695 56.407 1.000 19.420 27 ILE C N 1
ATOM 6360 C CA . ILE C 2 43 ? -4.782 43.559 55.121 1.000 20.410 27 ILE C CA 1
ATOM 6361 C C . ILE C 2 43 ? -3.820 44.748 54.969 1.000 21.820 27 ILE C C 1
ATOM 6362 O O . ILE C 2 43 ? -2.667 44.515 54.558 1.000 21.790 27 ILE C O 1
ATOM 6378 N N . ARG C 2 44 ? -4.262 45.965 55.304 1.000 23.630 28 ARG C N 1
ATOM 6379 C CA . ARG C 2 44 ? -3.432 47.200 55.222 1.000 25.350 28 ARG C CA 1
ATOM 6380 C C . ARG C 2 44 ? -2.150 47.018 56.047 1.000 26.660 28 ARG C C 1
ATOM 6381 O O . ARG C 2 44 ? -1.092 47.501 55.602 1.000 27.390 28 ARG C O 1
ATOM 6393 N N . ASP C 2 45 ? -2.244 46.348 57.199 1.000 27.930 29 ASP C N 1
ATOM 6394 C CA . ASP C 2 45 ? -1.114 46.146 58.147 1.000 29.360 29 ASP C CA 1
ATOM 6395 C C . ASP C 2 45 ? -0.399 44.818 57.858 1.000 28.280 29 ASP C C 1
ATOM 6396 O O . ASP C 2 45 ? 0.442 44.422 58.687 1.000 29.160 29 ASP C O 1
ATOM 6405 N N . GLY C 2 46 ? -0.705 44.167 56.730 1.000 26.340 30 GLY C N 1
ATOM 6406 C CA . GLY C 2 46 ? 0.007 42.974 56.230 1.000 25.320 30 GLY C CA 1
ATOM 6407 C C . GLY C 2 46 ? -0.388 41.694 56.953 1.000 24.530 30 GLY C C 1
ATOM 6408 O O . GLY C 2 46 ? 0.441 40.764 56.980 1.000 24.590 30 GLY C O 1
ATOM 6412 N N . HIS C 2 47 ? -1.604 41.627 57.508 1.000 23.060 31 HIS C N 1
ATOM 6413 C CA . HIS C 2 47 ? -2.124 40.446 58.249 1.000 22.960 31 HIS C CA 1
ATOM 6414 C C . HIS C 2 47 ? -3.136 39.685 57.384 1.000 22.100 31 HIS C C 1
ATOM 6415 O O . HIS C 2 47 ? -3.828 40.321 56.562 1.000 21.110 31 HIS C O 1
ATOM 6430 N N . ASP C 2 48 ? -3.203 38.366 57.578 1.000 21.630 32 ASP C N 1
ATOM 6431 C CA . ASP C 2 48 ? -4.130 37.446 56.870 1.000 21.300 32 ASP C CA 1
ATOM 6432 C C . ASP C 2 48 ? -5.461 37.436 57.616 1.000 19.960 32 ASP C C 1
ATOM 6433 O O . ASP C 2 48 ? -5.540 36.902 58.720 1.000 19.560 32 ASP C O 1
ATOM 6442 N N . PRO C 2 49 ? -6.546 38.009 57.047 1.000 19.180 33 PRO C N 1
ATOM 6443 C CA . PRO C 2 49 ? -7.823 38.095 57.757 1.000 19.110 33 PRO C CA 1
ATOM 6444 C C . PRO C 2 49 ? -8.458 36.717 58.010 1.000 18.350 33 PRO C C 1
ATOM 6445 O O . PRO C 2 49 ? -9.152 36.577 58.991 1.000 18.400 33 PRO C O 1
ATOM 6456 N N . VAL C 2 50 ? -8.214 35.741 57.132 1.000 18.220 34 VAL C N 1
ATOM 6457 C CA . VAL C 2 50 ? -8.711 34.343 57.312 1.000 18.320 34 VAL C CA 1
ATOM 6458 C C . VAL C 2 50 ? -8.090 33.772 58.595 1.000 18.340 34 VAL C C 1
ATOM 6459 O O . VAL C 2 50 ? -8.836 33.182 59.395 1.000 18.680 34 VAL C O 1
ATOM 6472 N N . THR C 2 51 ? -6.787 33.973 58.807 1.000 18.090 35 THR C N 1
ATOM 6473 C CA . THR C 2 51 ? -6.062 33.488 60.012 1.000 18.400 35 THR C CA 1
ATOM 6474 C C . THR C 2 51 ? -6.563 34.236 61.254 1.000 17.890 35 THR C C 1
ATOM 6475 O O . THR C 2 51 ? -6.879 33.565 62.255 1.000 18.210 35 THR C O 1
ATOM 6486 N N . VAL C 2 52 ? -6.634 35.568 61.196 1.000 17.020 36 VAL C N 1
ATOM 6487 C CA . VAL C 2 52 ? -6.927 36.431 62.381 1.000 16.740 36 VAL C CA 1
ATOM 6488 C C . VAL C 2 52 ? -8.406 36.295 62.775 1.000 16.500 36 VAL C C 1
ATOM 6489 O O . VAL C 2 52 ? -8.680 36.096 63.977 1.000 16.540 36 VAL C O 1
ATOM 6502 N N . LEU C 2 53 ? -9.326 36.428 61.815 1.000 16.350 37 LEU C N 1
ATOM 6503 C CA . LEU C 2 53 ? -10.792 36.470 62.078 1.000 15.940 37 LEU C CA 1
ATOM 6504 C C . LEU C 2 53 ? -11.399 35.068 61.946 1.000 15.670 37 LEU C C 1
ATOM 6505 O O . LEU C 2 53 ? -12.536 34.883 62.414 1.000 15.550 37 LEU C O 1
ATOM 6521 N N . GLY C 2 54 ? -10.679 34.119 61.337 1.000 15.280 38 GLY C N 1
ATOM 6522 C CA . GLY C 2 54 ? -11.165 32.743 61.122 1.000 15.450 38 GLY C CA 1
ATOM 6523 C C . GLY C 2 54 ? -10.756 31.787 62.231 1.000 15.440 38 GLY C C 1
ATOM 6524 O O . GLY C 2 54 ? -11.436 30.768 62.387 1.000 16.020 38 GLY C O 1
ATOM 6528 N N . ALA C 2 55 ? -9.681 32.073 62.972 1.000 15.170 39 ALA C N 1
ATOM 6529 C CA . ALA C 2 55 ? -9.187 31.191 64.058 1.000 14.770 39 ALA C CA 1
ATOM 6530 C C . ALA C 2 55 ? -10.249 31.079 65.151 1.000 14.380 39 ALA C C 1
ATOM 6531 O O . ALA C 2 55 ? -10.581 29.973 65.563 1.000 13.910 39 ALA C O 1
ATOM 6538 N N . PRO C 2 56 ? -10.824 32.196 65.658 1.000 14.460 40 PRO C N 1
ATOM 6539 C CA . PRO C 2 56 ? -11.852 32.119 66.695 1.000 14.330 40 PRO C CA 1
ATOM 6540 C C . PRO C 2 56 ? -13.161 31.506 66.174 1.000 14.460 40 PRO C C 1
ATOM 6541 O O . PRO C 2 56 ? -13.520 31.740 65.031 1.000 14.680 40 PRO C O 1
ATOM 6552 N N . TRP C 2 57 ? -13.830 30.729 67.023 1.000 14.290 41 TRP C N 1
ATOM 6553 C CA . TRP C 2 57 ? -15.179 30.171 66.753 1.000 14.570 41 TRP C CA 1
ATOM 6554 C C . TRP C 2 57 ? -15.898 29.942 68.080 1.000 14.610 41 TRP C C 1
ATOM 6555 O O . TRP C 2 57 ? -15.439 29.090 68.861 1.000 14.720 41 TRP C O 1
ATOM 6576 N N . GLU C 2 58 ? -16.976 30.686 68.319 1.000 15.100 42 GLU C N 1
ATOM 6577 C CA . GLU C 2 58 ? -17.755 30.593 69.576 1.000 15.210 42 GLU C CA 1
ATOM 6578 C C . GLU C 2 58 ? -19.215 30.951 69.308 1.000 15.450 42 GLU C C 1
ATOM 6579 O O . GLU C 2 58 ? -19.536 31.473 68.217 1.000 15.760 42 GLU C O 1
ATOM 6591 N N . PHE C 2 59 ? -20.065 30.653 70.285 1.000 15.380 43 PHE C N 1
ATOM 6592 C CA . PHE C 2 59 ? -21.444 31.178 70.375 1.000 15.670 43 PHE C CA 1
ATOM 6593 C C . PHE C 2 59 ? -21.600 31.850 71.736 1.000 15.750 43 PHE C C 1
ATOM 6594 O O . PHE C 2 59 ? -21.339 31.183 72.747 1.000 14.920 43 PHE C O 1
ATOM 6611 N N . ARG C 2 60 ? -21.994 33.122 71.743 1.000 16.250 44 ARG C N 1
ATOM 6612 C CA . ARG C 2 60 ? -22.380 33.853 72.975 1.000 16.850 44 ARG C CA 1
ATOM 6613 C C . ARG C 2 60 ? -23.604 34.717 72.678 1.000 17.690 44 ARG C C 1
ATOM 6614 O O . ARG C 2 60 ? -23.688 35.300 71.571 1.000 17.590 44 ARG C O 1
ATOM 6635 N N . ARG C 2 61 ? -24.517 34.772 73.642 1.000 18.160 45 ARG C N 1
ATOM 6636 C CA . ARG C 2 61 ? -25.710 35.649 73.618 1.000 18.920 45 ARG C CA 1
ATOM 6637 C C . ARG C 2 61 ? -25.934 36.157 75.044 1.000 19.060 45 ARG C C 1
ATOM 6638 O O . ARG C 2 61 ? -26.102 35.318 75.947 1.000 18.870 45 ARG C O 1
ATOM 6659 N N . ARG C 2 62 ? -25.875 37.477 75.225 1.000 19.730 46 ARG C N 1
ATOM 6660 C CA . ARG C 2 62 ? -26.199 38.180 76.494 1.000 20.720 46 ARG C CA 1
ATOM 6661 C C . ARG C 2 62 ? -27.570 38.828 76.334 1.000 20.820 46 ARG C C 1
ATOM 6662 O O . ARG C 2 62 ? -27.721 39.760 75.547 1.000 20.720 46 ARG C O 1
ATOM 6683 N N . PRO C 2 63 ? -28.614 38.361 77.057 1.000 21.060 47 PRO C N 1
ATOM 6684 C CA . PRO C 2 63 ? -29.925 39.006 77.002 1.000 21.440 47 PRO C CA 1
ATOM 6685 C C . PRO C 2 63 ? -29.791 40.520 77.223 1.000 21.470 47 PRO C C 1
ATOM 6686 O O . PRO C 2 63 ? -29.144 40.909 78.178 1.000 21.720 47 PRO C O 1
ATOM 6697 N N . GLY C 2 64 ? -30.340 41.323 76.306 1.000 21.420 48 GLY C N 1
ATOM 6698 C CA . GLY C 2 64 ? -30.403 42.793 76.411 1.000 21.450 48 GLY C CA 1
ATOM 6699 C C . GLY C 2 64 ? -29.209 43.507 75.793 1.000 21.700 48 GLY C C 1
ATOM 6700 O O . GLY C 2 64 ? -29.245 44.742 75.745 1.000 22.310 48 GLY C O 1
ATOM 6704 N N . ALA C 2 65 ? -28.179 42.785 75.340 1.000 21.540 49 ALA C N 1
ATOM 6705 C CA . ALA C 2 65 ? -26.906 43.371 74.852 1.000 21.290 49 ALA C CA 1
ATOM 6706 C C . ALA C 2 65 ? -27.054 43.856 73.405 1.000 20.830 49 ALA C C 1
ATOM 6707 O O . ALA C 2 65 ? -26.430 44.875 73.063 1.000 20.440 49 ALA C O 1
ATOM 6714 N N . TRP C 2 66 ? -27.827 43.140 72.584 1.000 21.050 50 TRP C N 1
ATOM 6715 C CA . TRP C 2 66 ? -27.911 43.374 71.118 1.000 21.480 50 TRP C CA 1
ATOM 6716 C C . TRP C 2 66 ? -28.424 44.789 70.829 1.000 21.930 50 TRP C C 1
ATOM 6717 O O . TRP C 2 66 ? -29.274 45.293 71.586 1.000 21.410 50 TRP C O 1
ATOM 6738 N N . SER C 2 67 ? -27.888 45.398 69.771 1.000 22.090 51 SER C N 1
ATOM 6739 C CA . SER C 2 67 ? -28.374 46.655 69.152 1.000 22.390 51 SER C CA 1
ATOM 6740 C C . SER C 2 67 ? -28.847 46.334 67.733 1.000 21.850 51 SER C C 1
ATOM 6741 O O . SER C 2 67 ? -28.363 45.342 67.164 1.000 20.500 51 SER C O 1
ATOM 6749 N N . SER C 2 68 ? -29.774 47.129 67.198 1.000 21.860 52 SER C N 1
ATOM 6750 C CA . SER C 2 68 ? -30.318 46.972 65.825 1.000 22.060 52 SER C CA 1
ATOM 6751 C C . SER C 2 68 ? -29.285 47.510 64.827 1.000 22.030 52 SER C C 1
ATOM 6752 O O . SER C 2 68 ? -29.491 48.607 64.279 1.000 21.800 52 SER C O 1
ATOM 6760 N N . GLU C 2 69 ? -28.195 46.757 64.637 1.000 22.060 53 GLU C N 1
ATOM 6761 C CA . GLU C 2 69 ? -27.023 47.123 63.798 1.000 22.310 53 GLU C CA 1
ATOM 6762 C C . GLU C 2 69 ? -26.542 45.870 63.061 1.000 20.820 53 GLU C C 1
ATOM 6763 O O . GLU C 2 69 ? -26.566 44.786 63.667 1.000 20.290 53 GLU C O 1
ATOM 6775 N N . GLU C 2 70 ? -26.112 46.009 61.804 1.000 19.920 54 GLU C N 1
ATOM 6776 C CA . GLU C 2 70 ? -25.595 44.877 60.986 1.000 19.220 54 GLU C CA 1
ATOM 6777 C C . GLU C 2 70 ? -24.342 44.296 61.647 1.000 18.740 54 GLU C C 1
ATOM 6778 O O . GLU C 2 70 ? -24.029 43.119 61.388 1.000 18.710 54 GLU C O 1
ATOM 6790 N N . TYR C 2 71 ? -23.658 45.096 62.470 1.000 17.920 55 TYR C N 1
ATOM 6791 C CA . TYR C 2 71 ? -22.290 44.813 62.971 1.000 17.850 55 TYR C CA 1
ATOM 6792 C C . TYR C 2 71 ? -22.314 44.489 64.467 1.000 17.740 55 TYR C C 1
ATOM 6793 O O . TYR C 2 71 ? -21.233 44.555 65.086 1.000 17.830 55 TYR C O 1
ATOM 6811 N N . PHE C 2 72 ? -23.470 44.135 65.039 1.000 17.600 56 PHE C N 1
ATOM 6812 C CA . PHE C 2 72 ? -23.526 43.748 66.473 1.000 17.510 56 PHE C CA 1
ATOM 6813 C C . PHE C 2 72 ? -22.825 42.398 66.669 1.000 17.450 56 PHE C C 1
ATOM 6814 O O . PHE C 2 72 ? -23.098 41.435 65.931 1.000 17.920 56 PHE C O 1
ATOM 6831 N N . PHE C 2 73 ? -21.949 42.348 67.673 1.000 17.440 57 PHE C N 1
ATOM 6832 C CA . PHE C 2 73 ? -21.243 41.137 68.150 1.000 16.970 57 PHE C CA 1
ATOM 6833 C C . PHE C 2 73 ? -20.982 41.320 69.647 1.000 16.730 57 PHE C C 1
ATOM 6834 O O . PHE C 2 73 ? -20.526 42.409 70.046 1.000 16.870 57 PHE C O 1
ATOM 6851 N N . PHE C 2 74 ? -21.314 40.316 70.454 1.000 16.790 58 PHE C N 1
ATOM 6852 C CA . PHE C 2 74 ? -21.111 40.368 71.922 1.000 16.740 58 PHE C CA 1
ATOM 6853 C C . PHE C 2 74 ? -19.620 40.151 72.206 1.000 17.010 58 PHE C C 1
ATOM 6854 O O . PHE C 2 74 ? -19.133 39.023 72.014 1.000 16.490 58 PHE C O 1
ATOM 6871 N N . ALA C 2 75 ? -18.935 41.208 72.650 1.000 17.500 59 ALA C N 1
ATOM 6872 C CA . ALA C 2 75 ? -17.459 41.282 72.764 1.000 18.360 59 ALA C CA 1
ATOM 6873 C C . ALA C 2 75 ? -17.009 41.247 74.229 1.000 19.230 59 ALA C C 1
ATOM 6874 O O . ALA C 2 75 ? -15.896 40.747 74.478 1.000 18.730 59 ALA C O 1
ATOM 6881 N N . GLU C 2 76 ? -17.824 41.769 75.152 1.000 20.920 60 GLU C N 1
ATOM 6882 C CA . GLU C 2 76 ? -17.475 41.943 76.591 1.000 22.630 60 GLU C CA 1
ATOM 6883 C C . GLU C 2 76 ? -16.868 40.652 77.139 1.000 21.800 60 GLU C C 1
ATOM 6884 O O . GLU C 2 76 ? -17.391 39.569 76.876 1.000 20.700 60 GLU C O 1
ATOM 6896 N N . PRO C 2 77 ? -15.777 40.703 77.945 1.000 21.780 61 PRO C N 1
ATOM 6897 C CA . PRO C 2 77 ? -15.129 41.953 78.356 1.000 21.580 61 PRO C CA 1
ATOM 6898 C C . PRO C 2 77 ? -14.066 42.490 77.383 1.000 21.350 61 PRO C C 1
ATOM 6899 O O . PRO C 2 77 ? -13.464 43.512 77.673 1.000 21.540 61 PRO C O 1
ATOM 6910 N N . ASP C 2 78 ? -13.846 41.793 76.264 1.000 20.420 62 ASP C N 1
ATOM 6911 C CA . ASP C 2 78 ? -12.882 42.197 75.209 1.000 20.260 62 ASP C CA 1
ATOM 6912 C C . ASP C 2 78 ? -13.470 43.374 74.427 1.000 19.230 62 ASP C C 1
ATOM 6913 O O . ASP C 2 78 ? -14.697 43.579 74.492 1.000 18.660 62 ASP C O 1
ATOM 6922 N N . SER C 2 79 ? -12.621 44.109 73.707 1.000 18.270 63 SER C N 1
ATOM 6923 C CA . SER C 2 79 ? -13.047 45.081 72.669 1.000 17.730 63 SER C CA 1
ATOM 6924 C C . SER C 2 79 ? -13.690 44.304 71.515 1.000 17.730 63 SER C C 1
ATOM 6925 O O . SER C 2 79 ? -13.500 43.065 71.445 1.000 17.300 63 SER C O 1
ATOM 6933 N N . LEU C 2 80 ? -14.426 44.999 70.647 1.000 17.520 64 LEU C N 1
ATOM 6934 C CA . LEU C 2 80 ? -15.124 44.383 69.487 1.000 17.470 64 LEU C CA 1
ATOM 6935 C C . LEU C 2 80 ? -14.108 43.613 68.634 1.000 16.960 64 LEU C C 1
ATOM 6936 O O . LEU C 2 80 ? -14.302 42.394 68.435 1.000 16.550 64 LEU C O 1
ATOM 6952 N N . ALA C 2 81 ? -13.060 44.290 68.158 1.000 16.930 65 ALA C N 1
ATOM 6953 C CA . ALA C 2 81 ? -11.981 43.687 67.338 1.000 17.090 65 ALA C CA 1
ATOM 6954 C C . ALA C 2 81 ? -11.269 42.596 68.147 1.000 16.810 65 ALA C C 1
ATOM 6955 O O . ALA C 2 81 ? -10.957 41.539 67.570 1.000 16.680 65 ALA C O 1
ATOM 6962 N N . GLY C 2 82 ? -11.028 42.847 69.437 1.000 16.680 66 GLY C N 1
ATOM 6963 C CA . GLY C 2 82 ? -10.375 41.893 70.354 1.000 16.470 66 GLY C CA 1
ATOM 6964 C C . GLY C 2 82 ? -11.077 40.547 70.352 1.000 16.250 66 GLY C C 1
ATOM 6965 O O . GLY C 2 82 ? -10.389 39.516 70.217 1.000 16.260 66 GLY C O 1
ATOM 6969 N N . ARG C 2 83 ? -12.405 40.541 70.487 1.000 15.860 67 ARG C N 1
ATOM 6970 C CA . ARG C 2 83 ? -13.192 39.286 70.586 1.000 16.080 67 ARG C CA 1
ATOM 6971 C C . ARG C 2 83 ? -13.224 38.580 69.225 1.000 15.750 67 ARG C C 1
ATOM 6972 O O . ARG C 2 83 ? -13.130 37.342 69.203 1.000 15.890 67 ARG C O 1
ATOM 6993 N N . LEU C 2 84 ? -13.338 39.339 68.134 1.000 15.870 68 LEU C N 1
ATOM 6994 C CA . LEU C 2 84 ? -13.411 38.783 66.757 1.000 16.040 68 LEU C CA 1
ATOM 6995 C C . LEU C 2 84 ? -12.042 38.233 66.327 1.000 16.550 68 LEU C C 1
ATOM 6996 O O . LEU C 2 84 ? -12.017 37.423 65.380 1.000 16.240 68 LEU C O 1
ATOM 7012 N N . ALA C 2 85 ? -10.956 38.652 66.986 1.000 16.820 69 ALA C N 1
ATOM 7013 C CA . ALA C 2 85 ? -9.567 38.194 66.726 1.000 17.080 69 ALA C CA 1
ATOM 7014 C C . ALA C 2 85 ? -8.946 37.684 68.033 1.000 17.290 69 ALA C C 1
ATOM 7015 O O . ALA C 2 85 ? -7.831 38.108 68.375 1.000 17.420 69 ALA C O 1
ATOM 7022 N N . LEU C 2 86 ? -9.648 36.766 68.699 1.000 17.940 70 LEU C N 1
ATOM 7023 C CA . LEU C 2 86 ? -9.413 36.307 70.099 1.000 18.580 70 LEU C CA 1
ATOM 7024 C C . LEU C 2 86 ? -7.961 35.843 70.320 1.000 18.240 70 LEU C C 1
ATOM 7025 O O . LEU C 2 86 ? -7.466 36.017 71.452 1.000 17.790 70 LEU C O 1
ATOM 7041 N N . TYR C 2 87 ? -7.302 35.275 69.303 1.000 17.990 71 TYR C N 1
ATOM 7042 C CA . TYR C 2 87 ? -5.958 34.642 69.419 1.000 18.210 71 TYR C CA 1
ATOM 7043 C C . TYR C 2 87 ? -4.847 35.592 68.952 1.000 18.580 71 TYR C C 1
ATOM 7044 O O . TYR C 2 87 ? -3.677 35.160 68.918 1.000 19.380 71 TYR C O 1
ATOM 7062 N N . HIS C 2 88 ? -5.184 36.844 68.631 1.000 18.460 72 HIS C N 1
ATOM 7063 C CA . HIS C 2 88 ? -4.233 37.859 68.107 1.000 18.480 72 HIS C CA 1
ATOM 7064 C C . HIS C 2 88 ? -4.259 39.092 69.002 1.000 18.630 72 HIS C C 1
ATOM 7065 O O . HIS C 2 88 ? -5.283 39.387 69.615 1.000 18.410 72 HIS C O 1
ATOM 7080 N N . PRO C 2 89 ? -3.134 39.837 69.106 1.000 19.100 73 PRO C N 1
ATOM 7081 C CA . PRO C 2 89 ? -3.095 41.085 69.869 1.000 19.300 73 PRO C CA 1
ATOM 7082 C C . PRO C 2 89 ? -3.726 42.226 69.055 1.000 19.870 73 PRO C C 1
ATOM 7083 O O . PRO C 2 89 ? -3.083 43.233 68.810 1.000 20.380 73 PRO C O 1
ATOM 7094 N N . PHE C 2 90 ? -4.980 42.027 68.649 1.000 19.520 74 PHE C N 1
ATOM 7095 C CA . PHE C 2 90 ? -5.794 42.973 67.851 1.000 19.540 74 PHE C CA 1
ATOM 7096 C C . PHE C 2 90 ? -6.820 43.584 68.804 1.000 19.860 74 PHE C C 1
ATOM 7097 O O . PHE C 2 90 ? -7.410 42.834 69.606 1.000 19.330 74 PHE C O 1
ATOM 7114 N N . GLU C 2 91 ? -6.981 44.907 68.777 1.000 20.490 75 GLU C N 1
ATOM 7115 C CA . GLU C 2 91 ? -7.952 45.600 69.661 1.000 21.450 75 GLU C CA 1
ATOM 7116 C C . GLU C 2 91 ? -8.562 46.791 68.923 1.000 20.320 75 GLU C C 1
ATOM 7117 O O . GLU C 2 91 ? -7.973 47.262 67.930 1.000 19.590 75 GLU C O 1
ATOM 7129 N N . SER C 2 92 ? -9.724 47.229 69.399 1.000 19.400 76 SER C N 1
ATOM 7130 C CA . SER C 2 92 ? -10.464 48.388 68.849 1.000 19.040 76 SER C CA 1
ATOM 7131 C C . SER C 2 92 ? -10.939 49.283 69.989 1.000 19.030 76 SER C C 1
ATOM 7132 O O . SER C 2 92 ? -11.054 48.808 71.140 1.000 17.970 76 SER C O 1
ATOM 7140 N N . THR C 2 93 ? -11.184 50.546 69.659 1.000 18.970 77 THR C N 1
ATOM 7141 C CA . THR C 2 93 ? -11.848 51.537 70.537 1.000 19.510 77 THR C CA 1
ATOM 7142 C C . THR C 2 93 ? -12.935 52.229 69.716 1.000 19.360 77 THR C C 1
ATOM 7143 O O . THR C 2 93 ? -12.679 52.523 68.525 1.000 18.870 77 THR C O 1
ATOM 7154 N N . TRP C 2 94 ? -14.112 52.415 70.316 1.000 19.400 78 TRP C N 1
ATOM 7155 C CA . TRP C 2 94 ? -15.217 53.229 69.750 1.000 20.080 78 TRP C CA 1
ATOM 7156 C C . TRP C 2 94 ? -14.959 54.700 70.084 1.000 20.530 78 TRP C C 1
ATOM 7157 O O . TRP C 2 94 ? -14.439 54.984 71.188 1.000 20.210 78 TRP C O 1
ATOM 7178 N N . HIS C 2 95 ? -15.305 55.591 69.157 1.000 20.980 79 HIS C N 1
ATOM 7179 C CA . HIS C 2 95 ? -15.207 57.064 69.316 1.000 21.800 79 HIS C CA 1
ATOM 7180 C C . HIS C 2 95 ? -16.502 57.698 68.805 1.000 23.090 79 HIS C C 1
ATOM 7181 O O . HIS C 2 95 ? -17.007 57.230 67.770 1.000 23.110 79 HIS C O 1
ATOM 7196 N N . ARG C 2 96 ? -17.028 58.682 69.539 1.000 24.010 80 ARG C N 1
ATOM 7197 C CA . ARG C 2 96 ? -18.144 59.562 69.109 1.000 24.650 80 ARG C CA 1
ATOM 7198 C C . ARG C 2 96 ? -17.541 60.934 68.800 1.000 25.590 80 ARG C C 1
ATOM 7199 O O . ARG C 2 96 ? -17.049 61.578 69.745 1.000 25.250 80 ARG C O 1
ATOM 7205 N N . SER C 2 97 ? -17.529 61.333 67.525 1.000 26.360 81 SER C N 1
ATOM 7206 C CA . SER C 2 97 ? -16.898 62.592 67.051 1.000 27.220 81 SER C CA 1
ATOM 7207 C C . SER C 2 97 ? -17.819 63.781 67.351 1.000 28.840 81 SER C C 1
ATOM 7208 O O . SER C 2 97 ? -18.985 63.767 66.903 1.000 26.900 81 SER C O 1
ATOM 7216 N N . ASP C 2 98 ? -17.299 64.768 68.087 1.000 30.860 82 ASP C N 1
ATOM 7217 C CA . ASP C 2 98 ? -17.985 66.052 68.384 1.000 32.820 82 ASP C CA 1
ATOM 7218 C C . ASP C 2 98 ? -17.962 66.933 67.127 1.000 32.070 82 ASP C C 1
ATOM 7219 O O . ASP C 2 98 ? -17.117 66.686 66.247 1.000 31.420 82 ASP C O 1
ATOM 7228 N N . GLY C 2 99 ? -18.854 67.926 67.051 1.000 32.590 83 GLY C N 1
ATOM 7229 C CA . GLY C 2 99 ? -18.853 68.953 65.990 1.000 32.780 83 GLY C CA 1
ATOM 7230 C C . GLY C 2 99 ? -19.620 68.516 64.752 1.000 32.780 83 GLY C C 1
ATOM 7231 O O . GLY C 2 99 ? -20.464 67.600 64.870 1.000 31.850 83 GLY C O 1
ATOM 7235 N N . ASP C 2 100 ? -19.327 69.148 63.608 1.000 33.250 84 ASP C N 1
ATOM 7236 C CA . ASP C 2 100 ? -20.133 69.073 62.356 1.000 34.860 84 ASP C CA 1
ATOM 7237 C C . ASP C 2 100 ? -19.293 68.619 61.153 1.000 33.010 84 ASP C C 1
ATOM 7238 O O . ASP C 2 100 ? -19.898 68.427 60.075 1.000 33.590 84 ASP C O 1
ATOM 7247 N N . GLY C 2 101 ? -17.972 68.464 61.311 1.000 30.730 85 GLY C N 1
ATOM 7248 C CA . GLY C 2 101 ? -17.030 68.178 60.209 1.000 29.900 85 GLY C CA 1
ATOM 7249 C C . GLY C 2 101 ? -16.450 66.777 60.306 1.000 28.590 85 GLY C C 1
ATOM 7250 O O . GLY C 2 101 ? -17.097 65.915 60.924 1.000 27.450 85 GLY C O 1
ATOM 7254 N N . VAL C 2 102 ? -15.270 66.564 59.713 1.000 28.310 86 VAL C N 1
ATOM 7255 C CA . VAL C 2 102 ? -14.531 65.264 59.720 1.000 28.060 86 VAL C CA 1
ATOM 7256 C C . VAL C 2 102 ? -13.076 65.495 60.157 1.000 28.140 86 VAL C C 1
ATOM 7257 O O . VAL C 2 102 ? -12.211 64.695 59.759 1.000 27.640 86 VAL C O 1
ATOM 7270 N N . ASP C 2 103 ? -12.814 66.528 60.967 1.000 28.930 87 ASP C N 1
ATOM 7271 C CA . ASP C 2 103 ? -11.444 66.896 61.424 1.000 29.950 87 ASP C CA 1
ATOM 7272 C C . ASP C 2 103 ? -10.805 65.728 62.187 1.000 28.080 87 ASP C C 1
ATOM 7273 O O . ASP C 2 103 ? -9.607 65.474 61.966 1.000 27.510 87 ASP C O 1
ATOM 7282 N N . ASP C 2 104 ? -11.564 65.051 63.054 1.000 26.990 88 ASP C N 1
ATOM 7283 C CA . ASP C 2 104 ? -11.081 63.879 63.836 1.000 26.450 88 ASP C CA 1
ATOM 7284 C C . ASP C 2 104 ? -10.589 62.788 62.875 1.000 25.530 88 ASP C C 1
ATOM 7285 O O . ASP C 2 104 ? -9.527 62.188 63.149 1.000 24.850 88 ASP C O 1
ATOM 7294 N N . LEU C 2 105 ? -11.329 62.550 61.788 1.000 24.900 89 LEU C N 1
ATOM 7295 C CA . LEU C 2 105 ? -11.018 61.497 60.785 1.000 24.470 89 LEU C CA 1
ATOM 7296 C C . LEU C 2 105 ? -9.788 61.910 59.965 1.000 24.750 89 LEU C C 1
ATOM 7297 O O . LEU C 2 105 ? -8.957 61.028 59.687 1.000 23.500 89 LEU C O 1
ATOM 7313 N N . ARG C 2 106 ? -9.670 63.194 59.605 1.000 25.150 90 ARG C N 1
ATOM 7314 C CA . ARG C 2 106 ? -8.469 63.756 58.925 1.000 26.280 90 ARG C CA 1
ATOM 7315 C C . ARG C 2 106 ? -7.231 63.510 59.797 1.000 25.730 90 ARG C C 1
ATOM 7316 O O . ARG C 2 106 ? -6.208 63.052 59.254 1.000 25.280 90 ARG C O 1
ATOM 7337 N N . GLU C 2 107 ? -7.330 63.811 61.096 1.000 25.930 91 GLU C N 1
ATOM 7338 C CA . GLU C 2 107 ? -6.223 63.659 62.079 1.000 26.360 91 GLU C CA 1
ATOM 7339 C C . GLU C 2 107 ? -5.875 62.173 62.235 1.000 25.930 91 GLU C C 1
ATOM 7340 O O . GLU C 2 107 ? -4.674 61.857 62.283 1.000 26.010 91 GLU C O 1
ATOM 7352 N N . ALA C 2 108 ? -6.881 61.294 62.293 1.000 25.390 92 ALA C N 1
ATOM 7353 C CA . ALA C 2 108 ? -6.702 59.825 62.397 1.000 25.350 92 ALA C CA 1
ATOM 7354 C C . ALA C 2 108 ? -5.931 59.312 61.172 1.000 24.920 92 ALA C C 1
ATOM 7355 O O . ALA C 2 108 ? -4.933 58.592 61.358 1.000 24.530 92 ALA C O 1
ATOM 7362 N N . LEU C 2 109 ? -6.364 59.696 59.969 1.000 25.630 93 LEU C N 1
ATOM 7363 C CA . LEU C 2 109 ? -5.749 59.271 58.680 1.000 26.200 93 LEU C CA 1
ATOM 7364 C C . LEU C 2 109 ? -4.290 59.740 58.623 1.000 27.240 93 LEU C C 1
ATOM 7365 O O . LEU C 2 109 ? -3.431 58.944 58.196 1.000 27.280 93 LEU C O 1
ATOM 7381 N N . ALA C 2 110 ? -4.024 60.976 59.058 1.000 28.180 94 ALA C N 1
ATOM 7382 C CA . ALA C 2 110 ? -2.679 61.602 59.075 1.000 28.810 94 ALA C CA 1
ATOM 7383 C C . ALA C 2 110 ? -1.752 60.847 60.037 1.000 29.180 94 ALA C C 1
ATOM 7384 O O . ALA C 2 110 ? -0.527 60.887 59.818 1.000 29.790 94 ALA C O 1
ATOM 7391 N N . ALA C 2 111 ? -2.310 60.182 61.056 1.000 29.100 95 ALA C N 1
ATOM 7392 C CA . ALA C 2 111 ? -1.567 59.378 62.059 1.000 29.340 95 ALA C CA 1
ATOM 7393 C C . ALA C 2 111 ? -1.413 57.922 61.590 1.000 29.370 95 ALA C C 1
ATOM 7394 O O . ALA C 2 111 ? -0.840 57.123 62.352 1.000 30.850 95 ALA C O 1
ATOM 7401 N N . GLY C 2 112 ? -1.911 57.587 60.394 1.000 29.180 96 GLY C N 1
ATOM 7402 C CA . GLY C 2 112 ? -1.779 56.253 59.773 1.000 28.680 96 GLY C CA 1
ATOM 7403 C C . GLY C 2 112 ? -2.912 55.314 60.158 1.000 28.450 96 GLY C C 1
ATOM 7404 O O . GLY C 2 112 ? -2.788 54.104 59.891 1.000 28.430 96 GLY C O 1
ATOM 7408 N N . VAL C 2 113 ? -3.983 55.843 60.758 1.000 27.480 97 VAL C N 1
ATOM 7409 C CA . VAL C 2 113 ? -5.166 55.053 61.208 1.000 26.950 97 VAL C CA 1
ATOM 7410 C C . VAL C 2 113 ? -6.166 54.971 60.051 1.000 26.050 97 VAL C C 1
ATOM 7411 O O . VAL C 2 113 ? -6.293 55.963 59.305 1.000 25.880 97 VAL C O 1
ATOM 7424 N N . LEU C 2 114 ? -6.833 53.821 59.917 1.000 24.610 98 LEU C N 1
ATOM 7425 C CA A LEU C 2 114 ? -7.941 53.596 58.948 0.500 24.480 98 LEU C CA 1
ATOM 7426 C CA B LEU C 2 114 ? -7.937 53.597 58.949 0.500 24.410 98 LEU C CA 1
ATOM 7427 C C . LEU C 2 114 ? -9.260 53.615 59.714 1.000 23.740 98 LEU C C 1
ATOM 7428 O O . LEU C 2 114 ? -9.672 52.596 60.266 1.000 23.540 98 LEU C O 1
ATOM 7458 N N . PRO C 2 115 ? -9.952 54.776 59.806 1.000 22.230 99 PRO C N 1
ATOM 7459 C CA . PRO C 2 115 ? -11.239 54.833 60.496 1.000 21.880 99 PRO C CA 1
ATOM 7460 C C . PRO C 2 115 ? -12.276 53.895 59.859 1.000 21.110 99 PRO C C 1
ATOM 7461 O O . PRO C 2 115 ? -12.361 53.841 58.647 1.000 21.160 99 PRO C O 1
ATOM 7472 N N . ILE C 2 116 ? -13.013 53.165 60.696 1.000 20.390 100 ILE C N 1
ATOM 7473 C CA . ILE C 2 116 ? -14.225 52.399 60.289 1.000 19.880 100 ILE C CA 1
ATOM 7474 C C . ILE C 2 116 ? -15.435 53.165 60.825 1.000 19.480 100 ILE C C 1
ATOM 7475 O O . ILE C 2 116 ? -15.614 53.204 62.056 1.000 19.390 100 ILE C O 1
ATOM 7491 N N . ALA C 2 117 ? -16.208 53.784 59.930 1.000 19.410 101 ALA C N 1
ATOM 7492 C CA . ALA C 2 117 ? -17.274 54.759 60.256 1.000 19.090 101 ALA C CA 1
ATOM 7493 C C . ALA C 2 117 ? -18.627 54.050 60.376 1.000 19.040 101 ALA C C 1
ATOM 7494 O O . ALA C 2 117 ? -18.960 53.247 59.484 1.000 18.860 101 ALA C O 1
ATOM 7501 N N . ALA C 2 118 ? -19.371 54.342 61.447 1.000 18.980 102 ALA C N 1
ATOM 7502 C CA . ALA C 2 118 ? -20.782 53.939 61.633 1.000 19.120 102 ALA C CA 1
ATOM 7503 C C . ALA C 2 118 ? -21.648 54.800 60.710 1.000 19.580 102 ALA C C 1
ATOM 7504 O O . ALA C 2 118 ? -21.682 56.031 60.905 1.000 19.380 102 ALA C O 1
ATOM 7511 N N . VAL C 2 119 ? -22.303 54.177 59.731 1.000 19.520 103 VAL C N 1
ATOM 7512 C CA . VAL C 2 119 ? -23.018 54.890 58.631 1.000 19.980 103 VAL C CA 1
ATOM 7513 C C . VAL C 2 119 ? -24.420 54.299 58.473 1.000 20.360 103 VAL C C 1
ATOM 7514 O O . VAL C 2 119 ? -24.634 53.136 58.876 1.000 20.220 103 VAL C O 1
ATOM 7527 N N . ASP C 2 120 ? -25.336 55.094 57.917 1.000 20.370 104 ASP C N 1
ATOM 7528 C CA . ASP C 2 120 ? -26.714 54.678 57.553 1.000 20.240 104 ASP C CA 1
ATOM 7529 C C . ASP C 2 120 ? -26.770 54.569 56.025 1.000 20.230 104 ASP C C 1
ATOM 7530 O O . ASP C 2 120 ? -26.527 55.592 55.360 1.000 19.980 104 ASP C O 1
ATOM 7539 N N . ASN C 2 121 ? -27.064 53.373 55.502 1.000 20.030 105 ASN C N 1
ATOM 7540 C CA . ASN C 2 121 ? -27.071 53.068 54.044 1.000 20.560 105 ASN C CA 1
ATOM 7541 C C . ASN C 2 121 ? -28.074 53.971 53.313 1.000 20.450 105 ASN C C 1
ATOM 7542 O O . ASN C 2 121 ? -27.855 54.231 52.114 1.000 19.770 105 ASN C O 1
ATOM 7553 N N . PHE C 2 122 ? -29.125 54.426 54.003 1.000 20.750 106 PHE C N 1
ATOM 7554 C CA . PHE C 2 122 ? -30.152 55.363 53.472 1.000 21.370 106 PHE C CA 1
ATOM 7555 C C . PHE C 2 122 ? -29.471 56.586 52.844 1.000 21.640 106 PHE C C 1
ATOM 7556 O O . PHE C 2 122 ? -30.018 57.127 51.865 1.000 21.660 106 PHE C O 1
ATOM 7573 N N . HIS C 2 123 ? -28.319 57.008 53.379 1.000 21.710 107 HIS C N 1
ATOM 7574 C CA . HIS C 2 123 ? -27.630 58.271 52.995 1.000 22.000 107 HIS C CA 1
ATOM 7575 C C . HIS C 2 123 ? -26.364 58.010 52.167 1.000 21.690 107 HIS C C 1
ATOM 7576 O O . HIS C 2 123 ? -25.656 58.993 51.890 1.000 22.330 107 HIS C O 1
ATOM 7591 N N . LEU C 2 124 ? -26.091 56.759 51.771 1.000 21.500 108 LEU C N 1
ATOM 7592 C CA . LEU C 2 124 ? -24.892 56.392 50.966 1.000 21.540 108 LEU C CA 1
ATOM 7593 C C . LEU C 2 124 ? -25.296 56.201 49.506 1.000 21.800 108 LEU C C 1
ATOM 7594 O O . LEU C 2 124 ? -25.971 55.227 49.180 1.000 21.280 108 LEU C O 1
ATOM 7610 N N . PRO C 2 125 ? -24.863 57.097 48.585 1.000 22.580 109 PRO C N 1
ATOM 7611 C CA . PRO C 2 125 ? -25.312 57.073 47.190 1.000 22.940 109 PRO C CA 1
ATOM 7612 C C . PRO C 2 125 ? -25.093 55.757 46.426 1.000 23.070 109 PRO C C 1
ATOM 7613 O O . PRO C 2 125 ? -25.844 55.502 45.500 1.000 22.870 109 PRO C O 1
ATOM 7624 N N . PHE C 2 126 ? -24.070 54.981 46.804 1.000 22.410 110 PHE C N 1
ATOM 7625 C CA . PHE C 2 126 ? -23.623 53.748 46.097 1.000 21.840 110 PHE C CA 1
ATOM 7626 C C . PHE C 2 126 ? -24.339 52.508 46.654 1.000 21.340 110 PHE C C 1
ATOM 7627 O O . PHE C 2 126 ? -24.171 51.416 46.072 1.000 21.300 110 PHE C O 1
ATOM 7644 N N . ARG C 2 127 ? -25.093 52.652 47.748 1.000 21.090 111 ARG C N 1
ATOM 7645 C CA . ARG C 2 127 ? -25.822 51.529 48.397 1.000 21.150 111 ARG C CA 1
ATOM 7646 C C . ARG C 2 127 ? -27.198 51.390 47.754 1.000 21.590 111 ARG C C 1
ATOM 7647 O O . ARG C 2 127 ? -27.872 52.385 47.497 1.000 21.520 111 ARG C O 1
ATOM 7668 N N . PRO C 2 128 ? -27.649 50.151 47.454 1.000 21.900 112 PRO C N 1
ATOM 7669 C CA . PRO C 2 128 ? -29.013 49.923 46.975 1.000 22.220 112 PRO C CA 1
ATOM 7670 C C . PRO C 2 128 ? -30.099 50.584 47.839 1.000 22.620 112 PRO C C 1
ATOM 7671 O O . PRO C 2 128 ? -31.119 50.965 47.293 1.000 23.620 112 PRO C O 1
ATOM 7682 N N . ALA C 2 129 ? -29.852 50.722 49.146 1.000 22.080 113 ALA C N 1
ATOM 7683 C CA . ALA C 2 129 ? -30.806 51.252 50.148 1.000 22.160 113 ALA C CA 1
ATOM 7684 C C . ALA C 2 129 ? -30.906 52.786 50.088 1.000 21.990 113 ALA C C 1
ATOM 7685 O O . ALA C 2 129 ? -31.739 53.328 50.834 1.000 21.580 113 ALA C O 1
ATOM 7692 N N . PHE C 2 130 ? -30.115 53.456 49.240 1.000 22.370 114 PHE C N 1
ATOM 7693 C CA . PHE C 2 130 ? -30.013 54.941 49.156 1.000 22.790 114 PHE C CA 1
ATOM 7694 C C . PHE C 2 130 ? -31.412 55.559 49.043 1.000 23.560 114 PHE C C 1
ATOM 7695 O O . PHE C 2 130 ? -32.140 55.233 48.085 1.000 23.420 114 PHE C O 1
ATOM 7712 N N . HIS C 2 131 ? -31.766 56.423 50.001 1.000 24.000 115 HIS C N 1
ATOM 7713 C CA . HIS C 2 131 ? -33.054 57.166 50.072 1.000 25.390 115 HIS C CA 1
ATOM 7714 C C . HIS C 2 131 ? -34.238 56.197 49.940 1.000 26.030 115 HIS C C 1
ATOM 7715 O O . HIS C 2 131 ? -35.287 56.614 49.407 1.000 26.020 115 HIS C O 1
ATOM 7730 N N . ASP C 2 132 ? -34.081 54.963 50.429 1.000 26.170 116 ASP C N 1
ATOM 7731 C CA . ASP C 2 132 ? -35.104 53.889 50.335 1.000 26.460 116 ASP C CA 1
ATOM 7732 C C . ASP C 2 132 ? -35.287 53.233 51.708 1.000 26.040 116 ASP C C 1
ATOM 7733 O O . ASP C 2 132 ? -36.426 53.247 52.209 1.000 26.920 116 ASP C O 1
ATOM 7742 N N . VAL C 2 133 ? -34.216 52.678 52.287 1.000 24.970 117 VAL C N 1
ATOM 7743 C CA . VAL C 2 133 ? -34.261 51.907 53.567 1.000 24.330 117 VAL C CA 1
ATOM 7744 C C . VAL C 2 133 ? -33.130 52.374 54.490 1.000 23.490 117 VAL C C 1
ATOM 7745 O O . VAL C 2 133 ? -31.988 52.519 54.012 1.000 23.380 117 VAL C O 1
ATOM 7758 N N . HIS C 2 134 ? -33.447 52.584 55.770 1.000 22.870 118 HIS C N 1
ATOM 7759 C CA . HIS C 2 134 ? -32.474 52.889 56.853 1.000 22.200 118 HIS C CA 1
ATOM 7760 C C . HIS C 2 134 ? -31.848 51.583 57.352 1.000 21.190 118 HIS C C 1
ATOM 7761 O O . HIS C 2 134 ? -32.602 50.620 57.571 1.000 21.000 118 HIS C O 1
ATOM 7776 N N . ALA C 2 135 ? -30.523 51.562 57.526 1.000 20.280 119 ALA C N 1
ATOM 7777 C CA . ALA C 2 135 ? -29.760 50.400 58.038 1.000 19.660 119 ALA C CA 1
ATOM 7778 C C . ALA C 2 135 ? -28.420 50.871 58.613 1.000 18.980 119 ALA C C 1
ATOM 7779 O O . ALA C 2 135 ? -27.679 51.559 57.888 1.000 18.510 119 ALA C O 1
ATOM 7786 N N . ALA C 2 136 ? -28.123 50.489 59.859 1.000 18.170 120 ALA C N 1
ATOM 7787 C CA . ALA C 2 136 ? -26.845 50.778 60.552 1.000 18.280 120 ALA C CA 1
ATOM 7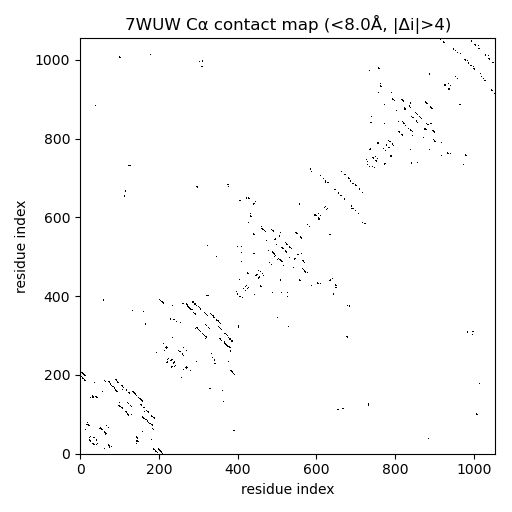788 C C . ALA C 2 136 ? -25.750 49.848 60.013 1.000 17.890 120 ALA C C 1
ATOM 7789 O O . ALA C 2 136 ? -25.834 48.625 60.240 1.000 17.810 120 ALA C O 1
ATOM 7796 N N . HIS C 2 137 ? -24.742 50.440 59.371 1.000 17.960 121 HIS C N 1
ATOM 7797 C CA . HIS C 2 137 ? -23.728 49.787 58.502 1.000 18.150 121 HIS C CA 1
ATOM 7798 C C . HIS C 2 137 ? -22.341 50.314 58.895 1.000 17.990 121 HIS C C 1
ATOM 7799 O O . HIS C 2 137 ? -22.286 51.336 59.616 1.000 18.250 121 HIS C O 1
ATOM 7814 N N . LEU C 2 138 ? -21.272 49.631 58.472 1.000 18.140 122 LEU C N 1
ATOM 7815 C CA . LEU C 2 138 ? -19.864 50.088 58.626 1.000 18.170 122 LEU C CA 1
ATOM 7816 C C . LEU C 2 138 ? -19.219 50.190 57.244 1.000 18.500 122 LEU C C 1
ATOM 7817 O O . LEU C 2 138 ? -19.524 49.341 56.387 1.000 19.070 122 LEU C O 1
ATOM 7833 N N . LEU C 2 139 ? -18.341 51.174 57.052 1.000 18.400 123 LEU C N 1
ATOM 7834 C CA . LEU C 2 139 ? -17.406 51.208 55.899 1.000 18.490 123 LEU C CA 1
ATOM 7835 C C . LEU C 2 139 ? -16.053 51.750 56.363 1.000 18.590 123 LEU C C 1
ATOM 7836 O O . LEU C 2 139 ? -15.950 52.216 57.520 1.000 18.370 123 LEU C O 1
ATOM 7852 N N . VAL C 2 140 ? -15.057 51.645 55.487 1.000 18.310 124 VAL C N 1
ATOM 7853 C CA . VAL C 2 140 ? -13.670 52.135 55.718 1.000 18.860 124 VAL C CA 1
ATOM 7854 C C . VAL C 2 140 ? -13.554 53.517 55.071 1.000 19.100 124 VAL C C 1
ATOM 7855 O O . VAL C 2 140 ? -13.974 53.656 53.913 1.000 19.340 124 VAL C O 1
ATOM 7868 N N . VAL C 2 141 ? -13.024 54.490 55.811 1.000 19.500 125 VAL C N 1
ATOM 7869 C CA . VAL C 2 141 ? -12.600 55.822 55.287 1.000 19.550 125 VAL C CA 1
ATOM 7870 C C . VAL C 2 141 ? -11.083 55.759 55.092 1.000 20.310 125 VAL C C 1
ATOM 7871 O O . VAL C 2 141 ? -10.388 55.458 56.081 1.000 20.250 125 VAL C O 1
ATOM 7884 N N . TYR C 2 142 ? -10.580 55.991 53.875 1.000 21.090 126 TYR C N 1
ATOM 7885 C CA . TYR C 2 142 ? -9.128 55.857 53.575 1.000 22.380 126 TYR C CA 1
ATOM 7886 C C . TYR C 2 142 ? -8.482 57.162 53.083 1.000 23.170 126 TYR C C 1
ATOM 7887 O O . TYR C 2 142 ? -7.236 57.217 53.042 1.000 23.010 126 TYR C O 1
ATOM 7905 N N A ARG C 2 143 ? -9.278 58.173 52.718 0.500 23.950 127 ARG C N 1
ATOM 7906 N N B ARG C 2 143 ? -9.281 58.171 52.725 0.500 23.720 127 ARG C N 1
ATOM 7907 C CA A ARG C 2 143 ? -8.769 59.491 52.248 0.500 24.820 127 ARG C CA 1
ATOM 7908 C CA B ARG C 2 143 ? -8.774 59.493 52.271 0.500 24.450 127 ARG C CA 1
ATOM 7909 C C A ARG C 2 143 ? -9.869 60.547 52.413 0.500 25.020 127 ARG C C 1
ATOM 7910 C C B ARG C 2 143 ? -9.875 60.543 52.439 0.500 24.790 127 ARG C C 1
ATOM 7911 O O A ARG C 2 143 ? -11.044 60.222 52.157 0.500 24.980 127 ARG C O 1
ATOM 7912 O O B ARG C 2 143 ? -11.054 60.209 52.211 0.500 24.750 127 ARG C O 1
ATOM 7953 N N . ILE C 2 144 ? -9.494 61.756 52.848 1.000 25.260 128 ILE C N 1
ATOM 7954 C CA . ILE C 2 144 ? -10.416 62.921 52.974 1.000 26.000 128 ILE C CA 1
ATOM 7955 C C . ILE C 2 144 ? -9.736 64.133 52.330 1.000 26.940 128 ILE C C 1
ATOM 7956 O O . ILE C 2 144 ? -8.573 64.417 52.678 1.000 27.150 128 ILE C O 1
ATOM 7972 N N . THR C 2 145 ? -10.443 64.801 51.418 1.000 27.850 129 THR C N 1
ATOM 7973 C CA . THR C 2 145 ? -10.054 66.102 50.813 1.000 28.750 129 THR C CA 1
ATOM 7974 C C . THR C 2 145 ? -11.001 67.173 51.363 1.000 29.740 129 THR C C 1
ATOM 7975 O O . THR C 2 145 ? -11.811 66.841 52.248 1.000 29.890 129 THR C O 1
ATOM 7986 N N . GLU C 2 146 ? -10.919 68.405 50.855 1.000 30.140 130 GLU C N 1
ATOM 7987 C CA . GLU C 2 146 ? -11.782 69.530 51.306 1.000 30.360 130 GLU C CA 1
ATOM 7988 C C . GLU C 2 146 ? -13.249 69.216 50.974 1.000 29.390 130 GLU C C 1
ATOM 7989 O O . GLU C 2 146 ? -14.126 69.634 51.756 1.000 29.550 130 GLU C O 1
ATOM 7998 N N . THR C 2 147 ? -13.506 68.490 49.877 1.000 28.050 131 THR C N 1
ATOM 7999 C CA . THR C 2 147 ? -14.859 68.326 49.274 1.000 27.920 131 THR C CA 1
ATOM 8000 C C . THR C 2 147 ? -15.335 66.864 49.262 1.000 26.960 131 THR C C 1
ATOM 8001 O O . THR C 2 147 ? -16.548 66.665 49.077 1.000 27.030 131 THR C O 1
ATOM 8012 N N . GLU C 2 148 ? -14.446 65.878 49.419 1.000 26.790 132 GLU C N 1
ATOM 8013 C CA . GLU C 2 148 ? -14.803 64.447 49.218 1.000 26.670 132 GLU C CA 1
ATOM 8014 C C . GLU C 2 148 ? -14.260 63.574 50.355 1.000 25.690 132 GLU C C 1
ATOM 8015 O O . GLU C 2 148 ? -13.173 63.880 50.886 1.000 25.410 132 GLU C O 1
ATOM 8027 N N . VAL C 2 149 ? -15.014 62.527 50.704 1.000 24.380 133 VAL C N 1
ATOM 8028 C CA . VAL C 2 149 ? -14.592 61.430 51.623 1.000 23.480 133 VAL C CA 1
ATOM 8029 C C . VAL C 2 149 ? -14.497 60.152 50.785 1.000 23.050 133 VAL C C 1
ATOM 8030 O O . VAL C 2 149 ? -15.523 59.750 50.202 1.000 22.240 133 VAL C O 1
ATOM 8043 N N . TYR C 2 150 ? -13.303 59.564 50.702 1.000 22.860 134 TYR C N 1
ATOM 8044 C CA . TYR C 2 150 ? -13.042 58.306 49.961 1.000 23.150 134 TYR C CA 1
ATOM 8045 C C . TYR C 2 150 ? -13.351 57.133 50.889 1.000 22.600 134 TYR C C 1
ATOM 8046 O O . TYR C 2 150 ? -12.710 57.019 51.958 1.000 22.130 134 TYR C O 1
ATOM 8064 N N . VAL C 2 151 ? -14.314 56.302 50.491 1.000 21.680 135 VAL C N 1
ATOM 8065 C CA . VAL C 2 151 ? -14.822 55.173 51.318 1.000 21.250 135 VAL C CA 1
ATOM 8066 C C . VAL C 2 151 ? -14.600 53.873 50.544 1.000 20.710 135 VAL C C 1
ATOM 8067 O O . VAL C 2 151 ? -14.561 53.910 49.290 1.000 20.610 135 VAL C O 1
ATOM 8080 N N . SER C 2 152 ? -14.430 52.781 51.289 1.000 20.170 136 SER C N 1
ATOM 8081 C CA . SER C 2 152 ? -14.273 51.393 50.786 1.000 19.360 136 SER C CA 1
ATOM 8082 C C . SER C 2 152 ? -15.333 50.525 51.471 1.000 18.880 136 SER C C 1
ATOM 8083 O O . SER C 2 152 ? -15.338 50.478 52.719 1.000 18.380 136 SER C O 1
ATOM 8091 N N . ASP C 2 153 ? -16.233 49.922 50.691 1.000 18.190 137 ASP C N 1
ATOM 8092 C CA . ASP C 2 153 ? -17.354 49.090 51.203 1.000 18.360 137 ASP C CA 1
ATOM 8093 C C . ASP C 2 153 ? -17.479 47.848 50.316 1.000 17.940 137 ASP C C 1
ATOM 8094 O O . ASP C 2 153 ? -18.007 47.972 49.195 1.000 17.150 137 ASP C O 1
ATOM 8103 N N . ALA C 2 154 ? -17.016 46.696 50.813 1.000 17.580 138 ALA C N 1
ATOM 8104 C CA . ALA C 2 154 ? -16.941 45.421 50.062 1.000 17.370 138 ALA C CA 1
ATOM 8105 C C . ALA C 2 154 ? -18.303 44.714 50.021 1.000 17.250 138 ALA C C 1
ATOM 8106 O O . ALA C 2 154 ? -18.419 43.731 49.263 1.000 17.240 138 ALA C O 1
ATOM 8113 N N . GLN C 2 155 ? -19.289 45.150 50.810 1.000 16.920 139 GLN C N 1
ATOM 8114 C CA . GLN C 2 155 ? -20.617 44.478 50.855 1.000 17.100 139 GLN C CA 1
ATOM 8115 C C . GLN C 2 155 ? -21.275 44.616 49.485 1.000 17.420 139 GLN C C 1
ATOM 8116 O O . GLN C 2 155 ? -21.280 45.703 48.912 1.000 17.250 139 GLN C O 1
ATOM 8130 N N . PRO C 2 156 ? -21.814 43.523 48.892 1.000 18.190 140 PRO C N 1
ATOM 8131 C CA . PRO C 2 156 ? -22.410 43.599 47.555 1.000 18.510 140 PRO C CA 1
ATOM 8132 C C . PRO C 2 156 ? -23.487 44.680 47.468 1.000 18.400 140 PRO C C 1
ATOM 8133 O O . PRO C 2 156 ? -24.346 44.748 48.342 1.000 18.510 140 PRO C O 1
ATOM 8144 N N . PRO C 2 157 ? -23.488 45.581 46.454 1.000 18.720 141 PRO C N 1
ATOM 8145 C CA . PRO C 2 157 ? -22.438 45.671 45.439 1.000 18.900 141 PRO C CA 1
ATOM 8146 C C . PRO C 2 157 ? -21.261 46.534 45.920 1.000 18.990 141 PRO C C 1
ATOM 8147 O O . PRO C 2 157 ? -21.490 47.665 46.337 1.000 18.490 141 PRO C O 1
ATOM 8158 N N . ALA C 2 158 ? -20.046 45.985 45.853 1.000 19.480 142 ALA C N 1
ATOM 8159 C CA . ALA C 2 158 ? -18.810 46.595 46.395 1.000 19.940 142 ALA C CA 1
ATOM 8160 C C . ALA C 2 158 ? -18.593 47.965 45.747 1.000 20.410 142 ALA C C 1
ATOM 8161 O O . ALA C 2 158 ? -18.866 48.107 44.538 1.000 20.840 142 ALA C O 1
ATOM 8168 N N . PHE C 2 159 ? -18.131 48.928 46.542 1.000 20.670 143 PHE C N 1
ATOM 8169 C CA . PHE C 2 159 ? -17.783 50.302 46.102 1.000 21.510 143 PHE C CA 1
ATOM 8170 C C . PHE C 2 159 ? -16.463 50.717 46.754 1.000 21.970 143 PHE C C 1
ATOM 8171 O O . PHE C 2 159 ? -16.241 50.411 47.946 1.000 21.120 143 PHE C O 1
ATOM 8188 N N . GLN C 2 160 ? -15.617 51.404 45.987 1.000 23.060 144 GLN C N 1
ATOM 8189 C CA . GLN C 2 160 ? -14.386 52.058 46.493 1.000 24.120 144 GLN C CA 1
ATOM 8190 C C . GLN C 2 160 ? -14.165 53.354 45.709 1.000 23.830 144 GLN C C 1
ATOM 8191 O O . GLN C 2 160 ? -14.047 53.281 44.474 1.000 23.660 144 GLN C O 1
ATOM 8205 N N . GLY C 2 161 ? -14.138 54.492 46.404 1.000 23.740 145 GLY C N 1
ATOM 8206 C CA . GLY C 2 161 ? -13.866 55.806 45.793 1.000 23.710 145 GLY C CA 1
ATOM 8207 C C . GLY C 2 161 ? -14.523 56.944 46.548 1.000 23.790 145 GLY C C 1
ATOM 8208 O O . GLY C 2 161 ? -15.042 56.720 47.665 1.000 21.820 145 GLY C O 1
ATOM 8212 N N . ALA C 2 162 ? -14.511 58.126 45.933 1.000 24.340 146 ALA C N 1
ATOM 8213 C CA . ALA C 2 162 ? -14.963 59.403 46.525 1.000 24.490 146 ALA C CA 1
ATOM 8214 C C . ALA C 2 162 ? -16.492 59.458 46.540 1.000 24.240 146 ALA C C 1
ATOM 8215 O O . ALA C 2 162 ? -17.113 59.106 45.522 1.000 24.540 146 ALA C O 1
ATOM 8222 N N . ILE C 2 163 ? -17.064 59.872 47.670 1.000 23.880 147 ILE C N 1
ATOM 8223 C CA . ILE C 2 163 ? -18.453 60.408 47.761 1.000 23.650 147 ILE C CA 1
ATOM 8224 C C . ILE C 2 163 ? -18.344 61.851 48.246 1.000 23.670 147 ILE C C 1
ATOM 8225 O O . ILE C 2 163 ? -17.351 62.218 48.875 1.000 23.700 147 ILE C O 1
ATOM 8241 N N . PRO C 2 164 ? -19.325 62.725 47.929 1.000 23.530 148 PRO C N 1
ATOM 8242 C CA . PRO C 2 164 ? -19.333 64.089 48.456 1.000 23.730 148 PRO C CA 1
ATOM 8243 C C . PRO C 2 164 ? -19.328 64.112 49.992 1.000 24.140 148 PRO C C 1
ATOM 8244 O O . PRO C 2 164 ? -19.999 63.285 50.590 1.000 24.030 148 PRO C O 1
ATOM 8255 N N . LEU C 2 165 ? -18.576 65.049 50.578 1.000 23.960 149 LEU C N 1
ATOM 8256 C CA . LEU C 2 165 ? -18.462 65.258 52.048 1.000 24.050 149 LEU C CA 1
ATOM 8257 C C . LEU C 2 165 ? -19.859 65.334 52.672 1.000 23.900 149 LEU C C 1
ATOM 8258 O O . LEU C 2 165 ? -20.061 64.722 53.742 1.000 24.070 149 LEU C O 1
ATOM 8274 N N . ALA C 2 166 ? -20.778 66.070 52.038 1.000 23.520 150 ALA C N 1
ATOM 8275 C CA . ALA C 2 166 ? -22.165 66.278 52.513 1.000 23.340 150 ALA C CA 1
ATOM 8276 C C . ALA C 2 166 ? -22.865 64.921 52.674 1.000 23.100 150 ALA C C 1
ATOM 8277 O O . ALA C 2 166 ? -23.562 64.734 53.689 1.000 22.860 150 ALA C O 1
ATOM 8284 N N . ASP C 2 167 ? -22.675 64.012 51.713 1.000 22.880 151 ASP C N 1
ATOM 8285 C CA . ASP C 2 167 ? -23.306 62.663 51.713 1.000 23.270 151 ASP C CA 1
ATOM 8286 C C . ASP C 2 167 ? -22.727 61.841 52.870 1.000 22.480 151 ASP C C 1
ATOM 8287 O O . ASP C 2 167 ? -23.523 61.204 53.597 1.000 22.400 151 ASP C O 1
ATOM 8296 N N . PHE C 2 168 ? -21.405 61.867 53.057 1.000 21.800 152 PHE C N 1
ATOM 8297 C CA . PHE C 2 168 ? -20.739 61.162 54.182 1.000 21.150 152 PHE C CA 1
ATOM 8298 C C . PHE C 2 168 ? -21.286 61.699 55.511 1.000 21.230 152 PHE C C 1
ATOM 8299 O O . PHE C 2 168 ? -21.660 60.876 56.365 1.000 21.070 152 PHE C O 1
ATOM 8316 N N . LEU C 2 169 ? -21.344 63.029 55.678 1.000 21.400 153 LEU C N 1
ATOM 8317 C CA . LEU C 2 169 ? -21.783 63.674 56.946 1.000 21.310 153 LEU C CA 1
ATOM 8318 C C . LEU C 2 169 ? -23.235 63.290 57.241 1.000 20.730 153 LEU C C 1
ATOM 8319 O O . LEU C 2 169 ? -23.538 63.016 58.413 1.000 20.540 153 LEU C O 1
ATOM 8335 N N . ALA C 2 170 ? -24.096 63.274 56.218 1.000 20.840 154 ALA C N 1
ATOM 8336 C CA . ALA C 2 170 ? -25.519 62.883 56.334 1.000 21.070 154 ALA C CA 1
ATOM 8337 C C . ALA C 2 170 ? -25.607 61.448 56.872 1.000 20.840 154 ALA C C 1
ATOM 8338 O O . ALA C 2 170 ? -26.426 61.200 57.774 1.000 20.720 154 ALA C O 1
ATOM 8345 N N . SER C 2 171 ? -24.774 60.545 56.345 1.000 21.270 155 SER C N 1
ATOM 8346 C CA . SER C 2 171 ? -24.752 59.101 56.704 1.000 21.450 155 SER C CA 1
ATOM 8347 C C . SER C 2 171 ? -24.139 58.910 58.098 1.000 21.150 155 SER C C 1
ATOM 8348 O O . SER C 2 171 ? -24.688 58.107 58.885 1.000 20.530 155 SER C O 1
ATOM 8356 N N . TRP C 2 172 ? -23.052 59.630 58.388 1.000 21.510 156 TRP C N 1
ATOM 8357 C CA . TRP C 2 172 ? -22.278 59.537 59.658 1.000 21.370 156 TRP C CA 1
ATOM 8358 C C . TRP C 2 172 ? -23.082 60.142 60.819 1.000 21.780 156 TRP C C 1
ATOM 8359 O O . TRP C 2 172 ? -22.870 59.711 61.972 1.000 21.040 156 TRP C O 1
ATOM 8380 N N . GLY C 2 173 ? -23.957 61.115 60.533 1.000 22.140 157 GLY C N 1
ATOM 8381 C CA . GLY C 2 173 ? -24.768 61.825 61.543 1.000 22.330 157 GLY C CA 1
ATOM 8382 C C . GLY C 2 173 ? -26.225 61.390 61.537 1.000 23.240 157 GLY C C 1
ATOM 8383 O O . GLY C 2 173 ? -27.012 61.959 62.323 1.000 23.720 157 GLY C O 1
ATOM 8387 N N . SER C 2 174 ? -26.588 60.409 60.703 1.000 23.190 158 SER C N 1
ATOM 8388 C CA . SER C 2 174 ? -27.994 59.967 60.508 1.000 23.430 158 SER C CA 1
ATOM 8389 C C . SER C 2 174 ? -28.598 59.570 61.859 1.000 24.000 158 SER C C 1
ATOM 8390 O O . SER C 2 174 ? -27.887 58.942 62.667 1.000 24.070 158 SER C O 1
ATOM 8398 N N . LEU C 2 175 ? -29.863 59.930 62.089 1.000 24.840 159 LEU C N 1
ATOM 8399 C CA . LEU C 2 175 ? -30.640 59.481 63.273 1.000 25.530 159 LEU C CA 1
ATOM 8400 C C . LEU C 2 175 ? -31.082 58.028 63.062 1.000 25.390 159 LEU C C 1
ATOM 8401 O O . LEU C 2 175 ? -31.484 57.398 64.052 1.000 25.760 159 LEU C O 1
ATOM 8417 N N . ASN C 2 176 ? -30.999 57.519 61.825 1.000 25.200 160 ASN C N 1
ATOM 8418 C CA . ASN C 2 176 ? -31.365 56.123 61.462 1.000 24.920 160 ASN C CA 1
ATOM 8419 C C . ASN C 2 176 ? -32.676 55.771 62.162 1.000 25.000 160 ASN C C 1
ATOM 8420 O O . ASN C 2 176 ? -32.729 54.845 62.969 1.000 24.390 160 ASN C O 1
ATOM 8431 N N . PRO C 2 177 ? -33.778 56.502 61.882 1.000 25.750 161 PRO C N 1
ATOM 8432 C CA . PRO C 2 177 ? -35.022 56.322 62.629 1.000 25.640 161 PRO C CA 1
ATOM 8433 C C . PRO C 2 177 ? -35.632 54.939 62.416 1.000 25.810 161 PRO C C 1
ATOM 8434 O O . PRO C 2 177 ? -35.298 54.254 61.449 1.000 24.560 161 PRO C O 1
ATOM 8445 N N . PRO C 2 178 ? -36.544 54.493 63.310 1.000 26.290 162 PRO C N 1
ATOM 8446 C CA . PRO C 2 178 ? -37.314 53.272 63.079 1.000 26.430 162 PRO C CA 1
ATOM 8447 C C . PRO C 2 178 ? -37.878 53.257 61.650 1.000 26.820 162 PRO C C 1
ATOM 8448 O O . PRO C 2 178 ? -38.435 54.259 61.227 1.000 25.980 162 PRO C O 1
ATOM 8459 N N . ASP C 2 179 ? -37.685 52.144 60.939 1.000 26.840 163 ASP C N 1
ATOM 8460 C CA . ASP C 2 179 ? -38.064 51.980 59.511 1.000 27.560 163 ASP C CA 1
ATOM 8461 C C . ASP C 2 179 ? -38.839 50.667 59.364 1.000 28.280 163 ASP C C 1
ATOM 8462 O O . ASP C 2 179 ? -38.254 49.602 59.649 1.000 26.330 163 ASP C O 1
ATOM 8471 N N . ASP C 2 180 ? -40.100 50.752 58.921 1.000 29.570 164 ASP C N 1
ATOM 8472 C CA . ASP C 2 180 ? -41.015 49.595 58.721 1.000 30.690 164 ASP C CA 1
ATOM 8473 C C . ASP C 2 180 ? -40.380 48.582 57.763 1.000 29.150 164 ASP C C 1
ATOM 8474 O O . ASP C 2 180 ? -40.703 47.388 57.894 1.000 30.210 164 ASP C O 1
ATOM 8483 N N . ALA C 2 181 ? -39.529 49.042 56.840 1.000 27.550 165 ALA C N 1
ATOM 8484 C CA . ALA C 2 181 ? -38.875 48.221 55.793 1.000 26.690 165 ALA C CA 1
ATOM 8485 C C . ALA C 2 181 ? -37.557 47.611 56.301 1.000 25.220 165 ALA C C 1
ATOM 8486 O O . ALA C 2 181 ? -36.940 46.852 55.533 1.000 24.730 165 ALA C O 1
ATOM 8493 N N . ASP C 2 182 ? -37.135 47.920 57.533 1.000 23.740 166 ASP C N 1
ATOM 8494 C CA . ASP C 2 182 ? -35.920 47.329 58.160 1.000 22.940 166 ASP C CA 1
ATOM 8495 C C . ASP C 2 182 ? -36.104 47.263 59.678 1.000 22.450 166 ASP C C 1
ATOM 8496 O O . ASP C 2 182 ? -35.617 48.168 60.378 1.000 22.970 166 ASP C O 1
ATOM 8505 N N . VAL C 2 183 ? -36.746 46.198 60.161 1.000 22.520 167 VAL C N 1
ATOM 8506 C CA . VAL C 2 183 ? -37.031 45.974 61.610 1.000 22.460 167 VAL C CA 1
ATOM 8507 C C . VAL C 2 183 ? -35.763 45.482 62.326 1.000 22.880 167 VAL C C 1
ATOM 8508 O O . VAL C 2 183 ? -35.789 45.430 63.568 1.000 24.500 167 VAL C O 1
ATOM 8521 N N . PHE C 2 184 ? -34.694 45.151 61.594 1.000 21.460 168 PHE C N 1
ATOM 8522 C CA . PHE C 2 184 ? -33.461 44.533 62.154 1.000 21.240 168 PHE C CA 1
ATOM 8523 C C . PHE C 2 184 ? -32.390 45.587 62.459 1.000 20.690 168 PHE C C 1
ATOM 8524 O O . PHE C 2 184 ? -31.773 45.489 63.536 1.000 20.770 168 PHE C O 1
ATOM 8541 N N . PHE C 2 185 ? -32.150 46.536 61.546 1.000 20.270 169 PHE C N 1
ATOM 8542 C CA . PHE C 2 185 ? -30.944 47.408 61.565 1.000 20.040 169 PHE C CA 1
ATOM 8543 C C . PHE C 2 185 ? -31.305 48.904 61.547 1.000 20.780 169 PHE C C 1
ATOM 8544 O O . PHE C 2 185 ? -30.374 49.722 61.382 1.000 20.160 169 PHE C O 1
ATOM 8561 N N . SER C 2 186 ? -32.580 49.267 61.731 1.000 21.100 170 SER C N 1
ATOM 8562 C CA . SER C 2 186 ? -33.025 50.678 61.889 1.000 21.620 170 SER C CA 1
ATOM 8563 C C . SER C 2 186 ? -33.163 50.998 63.384 1.000 22.600 170 SER C C 1
ATOM 8564 O O . SER C 2 186 ? -33.007 50.072 64.199 1.000 22.830 170 SER C O 1
ATOM 8572 N N . ALA C 2 187 ? -33.423 52.267 63.717 1.000 24.220 171 ALA C N 1
ATOM 8573 C CA . ALA C 2 187 ? -33.601 52.789 65.095 1.000 24.990 171 ALA C CA 1
ATOM 8574 C C . ALA C 2 187 ? -32.291 52.669 65.891 1.000 25.750 171 ALA C C 1
ATOM 8575 O O . ALA C 2 187 ? -32.360 52.408 67.107 1.000 26.690 171 ALA C O 1
ATOM 8582 N N . SER C 2 188 ? -31.144 52.862 65.233 1.000 25.600 172 SER C N 1
ATOM 8583 C CA . SER C 2 188 ? -29.802 52.952 65.871 1.000 25.950 172 SER C CA 1
ATOM 8584 C C . SER C 2 188 ? -29.010 54.083 65.218 1.000 24.920 172 SER C C 1
ATOM 8585 O O . SER C 2 188 ? -28.337 53.876 64.208 1.000 23.040 172 SER C O 1
ATOM 8593 N N . PRO C 2 189 ? -29.086 55.318 65.768 1.000 24.700 173 PRO C N 1
ATOM 8594 C CA . PRO C 2 189 ? -28.391 56.468 65.190 1.000 24.190 173 PRO C CA 1
ATOM 8595 C C . PRO C 2 189 ? -26.897 56.199 64.954 1.000 23.380 173 PRO C C 1
ATOM 8596 O O . PRO C 2 189 ? -26.268 55.556 65.780 1.000 23.260 173 PRO C O 1
ATOM 8607 N N . SER C 2 190 ? -26.373 56.683 63.829 1.000 22.160 174 SER C N 1
ATOM 8608 C CA . SER C 2 190 ? -24.935 56.611 63.471 1.000 21.770 174 SER C CA 1
ATOM 8609 C C . SER C 2 190 ? -24.103 57.288 64.568 1.000 21.750 174 SER C C 1
ATOM 8610 O O . SER C 2 190 ? -23.046 56.731 64.937 1.000 22.120 174 SER C O 1
ATOM 8618 N N . GLY C 2 191 ? -24.578 58.437 65.065 1.000 21.470 175 GLY C N 1
ATOM 8619 C CA . GLY C 2 191 ? -24.002 59.178 66.205 1.000 21.280 175 GLY C CA 1
ATOM 8620 C C . GLY C 2 191 ? -22.566 59.608 65.960 1.000 20.930 175 GLY C C 1
ATOM 8621 O O . GLY C 2 191 ? -21.839 59.795 66.953 1.000 20.830 175 GLY C O 1
ATOM 8625 N N . ARG C 2 192 ? -22.163 59.767 64.692 1.000 20.880 176 ARG C N 1
ATOM 8626 C CA . ARG C 2 192 ? -20.770 60.106 64.289 1.000 21.290 176 ARG C CA 1
ATOM 8627 C C . ARG C 2 192 ? -19.798 59.181 65.038 1.000 21.370 176 ARG C C 1
ATOM 8628 O O . ARG C 2 192 ? -18.727 59.652 65.481 1.000 20.190 176 ARG C O 1
ATOM 8649 N N . ARG C 2 193 ? -20.165 57.903 65.169 1.000 21.580 177 ARG C N 1
ATOM 8650 C CA . ARG C 2 193 ? -19.325 56.864 65.814 1.000 21.980 177 ARG C CA 1
ATOM 8651 C C . ARG C 2 193 ? -18.332 56.337 64.780 1.000 21.640 177 ARG C C 1
ATOM 8652 O O . ARG C 2 193 ? -18.718 56.199 63.610 1.000 20.900 177 ARG C O 1
ATOM 8673 N N . TRP C 2 194 ? -17.100 56.051 65.196 1.000 21.670 178 TRP C N 1
ATOM 8674 C CA . TRP C 2 194 ? -16.124 55.324 64.348 1.000 21.450 178 TRP C CA 1
ATOM 8675 C C . TRP C 2 194 ? -15.246 54.416 65.214 1.000 21.700 178 TRP C C 1
ATOM 8676 O O . TRP C 2 194 ? -15.094 54.688 66.424 1.000 20.400 178 TRP C O 1
ATOM 8697 N N . LEU C 2 195 ? -14.737 53.352 64.597 1.000 21.310 179 LEU C N 1
ATOM 8698 C CA . LEU C 2 195 ? -13.921 52.298 65.244 1.000 21.520 179 LEU C CA 1
ATOM 8699 C C . LEU C 2 195 ? -12.468 52.470 64.793 1.000 21.360 179 LEU C C 1
ATOM 8700 O O . LEU C 2 195 ? -12.236 52.574 63.570 1.000 20.490 179 LEU C O 1
ATOM 8716 N N . ARG C 2 196 ? -11.542 52.536 65.752 1.000 21.670 180 ARG C N 1
ATOM 8717 C CA . ARG C 2 196 ? -10.081 52.503 65.502 1.000 22.490 180 ARG C CA 1
ATOM 8718 C C . ARG C 2 196 ? -9.569 51.122 65.908 1.000 21.500 180 ARG C C 1
ATOM 8719 O O . ARG C 2 196 ? -9.859 50.699 67.046 1.000 20.040 180 ARG C O 1
ATOM 8740 N N . THR C 2 197 ? -8.836 50.465 65.009 1.000 21.060 181 THR C N 1
ATOM 8741 C CA . THR C 2 197 ? -8.222 49.131 65.230 1.000 21.280 181 THR C CA 1
ATOM 8742 C C . THR C 2 197 ? -6.698 49.275 65.246 1.000 21.740 181 THR C C 1
ATOM 8743 O O . THR C 2 197 ? -6.172 50.164 64.556 1.000 21.500 181 THR C O 1
ATOM 8754 N N . ARG C 2 198 ? -6.027 48.425 66.023 1.000 21.770 182 ARG C N 1
ATOM 8755 C CA . ARG C 2 198 ? -4.547 48.369 66.117 1.000 22.350 182 ARG C CA 1
ATOM 8756 C C . ARG C 2 198 ? -4.137 46.935 66.458 1.000 22.630 182 ARG C C 1
ATOM 8757 O O . ARG C 2 198 ? -4.783 46.331 67.335 1.000 22.340 182 ARG C O 1
ATOM 8763 N N . MET C 2 199 ? -3.131 46.409 65.756 1.000 23.780 183 MET C N 1
ATOM 8764 C CA . MET C 2 199 ? -2.378 45.197 66.172 1.000 24.980 183 MET C CA 1
ATOM 8765 C C . MET C 2 199 ? -1.239 45.678 67.077 1.000 25.760 183 MET C C 1
ATOM 8766 O O . MET C 2 199 ? -0.335 46.374 66.571 1.000 27.150 183 MET C O 1
ATOM 8780 N N . THR C 2 200 ? -1.319 45.370 68.375 1.000 26.250 184 THR C N 1
ATOM 8781 C CA . THR C 2 200 ? -0.518 46.012 69.453 1.000 27.640 184 THR C CA 1
ATOM 8782 C C . THR C 2 200 ? 0.758 45.215 69.739 1.000 28.050 184 THR C C 1
ATOM 8783 O O . THR C 2 200 ? 1.574 45.695 70.550 1.000 28.290 184 THR C O 1
ATOM 8794 N N . GLY C 2 201 ? 0.909 44.042 69.120 1.000 27.950 185 GLY C N 1
ATOM 8795 C CA . GLY C 2 201 ? 2.112 43.199 69.234 1.000 27.700 185 GLY C CA 1
ATOM 8796 C C . GLY C 2 201 ? 2.299 42.332 67.995 1.000 27.400 185 GLY C C 1
ATOM 8797 O O . GLY C 2 201 ? 1.460 42.344 67.093 1.000 26.110 185 GLY C O 1
ATOM 8801 N N . PRO C 2 202 ? 3.407 41.562 67.908 1.000 27.220 186 PRO C N 1
ATOM 8802 C CA . PRO C 2 202 ? 3.598 40.618 66.808 1.000 26.740 186 PRO C CA 1
ATOM 8803 C C . PRO C 2 202 ? 2.559 39.491 66.872 1.000 25.210 186 PRO C C 1
ATOM 8804 O O . PRO C 2 202 ? 2.148 39.116 67.958 1.000 23.730 186 PRO C O 1
ATOM 8815 N N . VAL C 2 203 ? 2.152 38.998 65.704 1.000 24.970 187 VAL C N 1
ATOM 8816 C CA . VAL C 2 203 ? 1.152 37.902 65.571 1.000 23.940 187 VAL C CA 1
ATOM 8817 C C . VAL C 2 203 ? 1.839 36.593 65.949 1.000 23.170 187 VAL C C 1
ATOM 8818 O O . VAL C 2 203 ? 3.038 36.425 65.731 1.000 22.270 187 VAL C O 1
ATOM 8831 N N . PRO C 2 204 ? 1.104 35.622 66.530 1.000 22.010 188 PRO C N 1
ATOM 8832 C CA . PRO C 2 204 ? 1.646 34.282 66.724 1.000 22.040 188 PRO C CA 1
ATOM 8833 C C . PRO C 2 204 ? 1.906 33.627 65.362 1.000 21.620 188 PRO C C 1
ATOM 8834 O O . PRO C 2 204 ? 1.139 33.868 64.447 1.000 20.890 188 PRO C O 1
ATOM 8845 N N . GLU C 2 205 ? 2.971 32.833 65.254 1.000 22.200 189 GLU C N 1
ATOM 8846 C CA . GLU C 2 205 ? 3.230 31.989 64.060 1.000 22.500 189 GLU C CA 1
ATOM 8847 C C . GLU C 2 205 ? 2.095 30.975 63.957 1.000 21.470 189 GLU C C 1
ATOM 8848 O O . GLU C 2 205 ? 1.907 30.177 64.872 1.000 21.270 189 GLU C O 1
ATOM 8860 N N . PRO C 2 206 ? 1.289 30.990 62.871 1.000 21.070 190 PRO C N 1
ATOM 8861 C CA . PRO C 2 206 ? 0.171 30.057 62.736 1.000 21.000 190 PRO C CA 1
ATOM 8862 C C . PRO C 2 206 ? 0.626 28.672 62.252 1.000 20.810 190 PRO C C 1
ATOM 8863 O O . PRO C 2 206 ? 0.245 28.263 61.165 1.000 20.280 190 PRO C O 1
ATOM 8874 N N . ASP C 2 207 ? 1.414 27.978 63.079 1.000 20.260 191 ASP C N 1
ATOM 8875 C CA . ASP C 2 207 ? 1.990 26.645 62.757 1.000 20.560 191 ASP C CA 1
ATOM 8876 C C . ASP C 2 207 ? 1.020 25.555 63.229 1.000 20.830 191 ASP C C 1
ATOM 8877 O O . ASP C 2 207 ? -0.036 25.900 63.808 1.000 19.700 191 ASP C O 1
ATOM 8886 N N . ARG C 2 208 ? 1.359 24.288 62.978 1.000 21.080 192 ARG C N 1
ATOM 8887 C CA . ARG C 2 208 ? 0.507 23.115 63.310 1.000 21.850 192 ARG C CA 1
ATOM 8888 C C . ARG C 2 208 ? 0.118 23.155 64.790 1.000 21.630 192 ARG C C 1
ATOM 8889 O O . ARG C 2 208 ? -1.077 22.982 65.085 1.000 21.510 192 ARG C O 1
ATOM 8910 N N . HIS C 2 209 ? 1.084 23.369 65.687 1.000 21.710 193 HIS C N 1
ATOM 8911 C CA . HIS C 2 209 ? 0.853 23.366 67.157 1.000 22.620 193 HIS C CA 1
ATOM 8912 C C . HIS C 2 209 ? -0.105 24.504 67.533 1.000 20.800 193 HIS C C 1
ATOM 8913 O O . HIS C 2 209 ? -0.972 24.283 68.402 1.000 20.310 193 HIS C O 1
ATOM 8928 N N . TRP C 2 210 ? 0.029 25.669 66.893 1.000 19.380 194 TRP C N 1
ATOM 8929 C CA . TRP C 2 210 ? -0.857 26.838 67.135 1.000 18.600 194 TRP C CA 1
ATOM 8930 C C . TRP C 2 210 ? -2.292 26.494 66.711 1.000 18.030 194 TRP C C 1
ATOM 8931 O O . TRP C 2 210 ? -3.216 26.739 67.507 1.000 17.580 194 TRP C O 1
ATOM 8952 N N . VAL C 2 211 ? -2.471 25.952 65.504 1.000 17.840 195 VAL C N 1
ATOM 8953 C CA . VAL C 2 211 ? -3.814 25.564 64.975 1.000 18.250 195 VAL C CA 1
ATOM 8954 C C . VAL C 2 211 ? -4.436 24.536 65.934 1.000 18.260 195 VAL C C 1
ATOM 8955 O O . VAL C 2 211 ? -5.627 24.691 66.269 1.000 18.150 195 VAL C O 1
ATOM 8968 N N . GLY C 2 212 ? -3.656 23.549 66.389 1.000 18.530 196 GLY C N 1
ATOM 8969 C CA . GLY C 2 212 ? -4.107 22.546 67.376 1.000 18.860 196 GLY C CA 1
ATOM 8970 C C . GLY C 2 212 ? -4.636 23.202 68.643 1.000 19.200 196 GLY C C 1
ATOM 8971 O O . GLY C 2 212 ? -5.719 22.801 69.120 1.000 18.540 196 GLY C O 1
ATOM 8975 N N . ARG C 2 213 ? -3.909 24.189 69.170 1.000 19.730 197 ARG C N 1
ATOM 8976 C CA . ARG C 2 213 ? -4.258 24.893 70.433 1.000 20.090 197 ARG C CA 1
ATOM 8977 C C . ARG C 2 213 ? -5.525 25.735 70.220 1.000 19.090 197 ARG C C 1
ATOM 8978 O O . ARG C 2 213 ? -6.397 25.711 71.106 1.000 18.170 197 ARG C O 1
ATOM 8999 N N . VAL C 2 214 ? -5.605 26.465 69.102 1.000 18.270 198 VAL C N 1
ATOM 9000 C CA . VAL C 2 214 ? -6.792 27.278 68.696 1.000 18.330 198 VAL C CA 1
ATOM 9001 C C . VAL C 2 214 ? -8.026 26.367 68.689 1.000 17.520 198 VAL C C 1
ATOM 9002 O O . VAL C 2 214 ? -9.049 26.738 69.300 1.000 17.170 198 VAL C O 1
ATOM 9015 N N . ILE C 2 215 ? -7.930 25.213 68.026 1.000 16.990 199 ILE C N 1
ATOM 9016 C CA . ILE C 2 215 ? -9.068 24.259 67.882 1.000 16.940 199 ILE C CA 1
ATOM 9017 C C . ILE C 2 215 ? -9.477 23.768 69.276 1.000 17.250 199 ILE C C 1
ATOM 9018 O O . ILE C 2 215 ? -10.674 23.828 69.579 1.000 16.900 199 ILE C O 1
ATOM 9034 N N . ARG C 2 216 ? -8.526 23.320 70.102 1.000 18.070 200 ARG C N 1
ATOM 9035 C CA . ARG C 2 216 ? -8.832 22.750 71.443 1.000 18.940 200 ARG C CA 1
ATOM 9036 C C . ARG C 2 216 ? -9.464 23.823 72.336 1.000 18.710 200 ARG C C 1
ATOM 9037 O O . ARG C 2 216 ? -10.383 23.481 73.111 1.000 18.260 200 ARG C O 1
ATOM 9058 N N . GLU C 2 217 ? -8.986 25.067 72.247 1.000 17.850 201 GLU C N 1
ATOM 9059 C CA . GLU C 2 217 ? -9.516 26.194 73.058 1.000 17.690 201 GLU C CA 1
ATOM 9060 C C . GLU C 2 217 ? -10.952 26.504 72.611 1.000 16.350 201 GLU C C 1
ATOM 9061 O O . GLU C 2 217 ? -11.805 26.692 73.490 1.000 15.860 201 GLU C O 1
ATOM 9073 N N . ASN C 2 218 ? -11.216 26.527 71.301 1.000 15.740 202 ASN C N 1
ATOM 9074 C CA . ASN C 2 218 ? -12.582 26.738 70.744 1.000 15.220 202 ASN C CA 1
ATOM 9075 C C . ASN C 2 218 ? -13.511 25.623 71.238 1.000 15.110 202 ASN C C 1
ATOM 9076 O O . ASN C 2 218 ? -14.645 25.936 71.665 1.000 15.070 202 ASN C O 1
ATOM 9087 N N . VAL C 2 219 ? -13.061 24.366 71.179 1.000 14.940 203 VAL C N 1
ATOM 9088 C CA . VAL C 2 219 ? -13.908 23.193 71.545 1.000 15.040 203 VAL C CA 1
ATOM 9089 C C . VAL C 2 219 ? -14.191 23.255 73.050 1.000 15.000 203 VAL C C 1
ATOM 9090 O O . VAL C 2 219 ? -15.370 23.138 73.426 1.000 14.630 203 VAL C O 1
ATOM 9103 N N . ALA C 2 220 ? -13.158 23.472 73.873 1.000 15.430 204 ALA C N 1
ATOM 9104 C CA . ALA C 2 220 ? -13.273 23.560 75.350 1.000 15.800 204 ALA C CA 1
ATOM 9105 C C . ALA C 2 220 ? -14.287 24.648 75.725 1.000 16.040 204 ALA C C 1
ATOM 9106 O O . ALA C 2 220 ? -15.139 24.393 76.599 1.000 16.430 204 ALA C O 1
ATOM 9113 N N . ARG C 2 221 ? -14.201 25.813 75.079 1.000 16.310 205 ARG C N 1
ATOM 9114 C CA . ARG C 2 221 ? -15.092 26.976 75.335 1.000 16.770 205 ARG C CA 1
ATOM 9115 C C . ARG C 2 221 ? -16.531 26.608 74.938 1.000 16.710 205 ARG C C 1
ATOM 9116 O O . ARG C 2 221 ? -17.453 26.969 75.687 1.000 16.480 205 ARG C O 1
ATOM 9137 N N . TYR C 2 222 ? -16.718 25.900 73.819 1.000 16.780 206 TYR C N 1
ATOM 9138 C CA . TYR C 2 222 ? -18.050 25.415 73.362 1.000 16.780 206 TYR C CA 1
ATOM 9139 C C . TYR C 2 222 ? -18.637 24.430 74.386 1.000 17.230 206 TYR C C 1
ATOM 9140 O O . TYR C 2 222 ? -19.855 24.480 74.632 1.000 16.700 206 TYR C O 1
ATOM 9158 N N . ARG C 2 223 ? -17.810 23.552 74.962 1.000 17.810 207 ARG C N 1
ATOM 9159 C CA . ARG C 2 223 ? -18.283 22.441 75.835 1.000 18.600 207 ARG C CA 1
ATOM 9160 C C . ARG C 2 223 ? -18.570 22.957 77.251 1.000 19.520 207 ARG C C 1
ATOM 9161 O O . ARG C 2 223 ? -19.377 22.312 77.941 1.000 19.380 207 ARG C O 1
ATOM 9182 N N . GLN C 2 224 ? -17.937 24.064 77.656 1.000 21.180 208 GLN C N 1
ATOM 9183 C CA . GLN C 2 224 ? -18.066 24.679 79.009 1.000 23.070 208 GLN C CA 1
ATOM 9184 C C . GLN C 2 224 ? -19.538 24.948 79.334 1.000 23.190 208 GLN C C 1
ATOM 9185 O O . GLN C 2 224 ? -20.226 25.551 78.494 1.000 21.900 208 GLN C O 1
ATOM 9199 N N . GLU C 2 225 ? -19.991 24.548 80.525 1.000 23.750 209 GLU C N 1
ATOM 9200 C CA . GLU C 2 225 ? -21.313 24.958 81.062 1.000 24.700 209 GLU C CA 1
ATOM 9201 C C . GLU C 2 225 ? -21.298 26.480 81.186 1.000 23.410 209 GLU C C 1
ATOM 9202 O O . GLU C 2 225 ? -20.333 27.058 81.682 1.000 22.710 209 GLU C O 1
ATOM 9214 N N . PRO C 2 226 ? -22.337 27.186 80.690 1.000 22.900 210 PRO C N 1
ATOM 9215 C CA . PRO C 2 226 ? -22.332 28.647 80.674 1.000 22.990 210 PRO C CA 1
ATOM 9216 C C . PRO C 2 226 ? -22.739 29.269 82.004 1.000 23.370 210 PRO C C 1
ATOM 9217 O O . PRO C 2 226 ? -23.361 28.611 82.837 1.000 23.350 210 PRO C O 1
ATOM 9228 N N . PRO C 2 227 ? -22.412 30.559 82.229 1.000 24.140 211 PRO C N 1
ATOM 9229 C CA . PRO C 2 227 ? -22.916 31.290 83.388 1.000 25.600 211 PRO C CA 1
ATOM 9230 C C . PRO C 2 227 ? -24.418 31.568 83.230 1.000 26.490 211 PRO C C 1
ATOM 9231 O O . PRO C 2 227 ? -24.913 31.521 82.113 1.000 26.170 211 PRO C O 1
ATOM 9242 N N . ALA C 2 228 ? -25.100 31.840 84.345 1.000 27.180 212 ALA C N 1
ATOM 9243 C CA . ALA C 2 228 ? -26.563 32.069 84.413 1.000 27.940 212 ALA C CA 1
ATOM 9244 C C . ALA C 2 228 ? -26.979 33.224 83.488 1.000 28.260 212 ALA C C 1
ATOM 9245 O O . ALA C 2 228 ? -28.072 33.130 82.903 1.000 29.420 212 ALA C O 1
ATOM 9252 N N . ASP C 2 229 ? -26.133 34.252 83.339 1.000 27.700 213 ASP C N 1
ATOM 9253 C CA . ASP C 2 229 ? -26.499 35.558 82.720 1.000 28.050 213 ASP C CA 1
ATOM 9254 C C . ASP C 2 229 ? -26.051 35.654 81.253 1.000 26.030 213 ASP C C 1
ATOM 9255 O O . ASP C 2 229 ? -26.376 36.679 80.626 1.000 25.530 213 ASP C O 1
ATOM 9264 N N . THR C 2 230 ? -25.306 34.670 80.736 1.000 24.540 214 THR C N 1
ATOM 9265 C CA . THR C 2 230 ? -24.802 34.643 79.335 1.000 23.400 214 THR C CA 1
ATOM 9266 C C . THR C 2 230 ? -24.905 33.220 78.779 1.000 23.180 214 THR C C 1
ATOM 9267 O O . THR C 2 230 ? -24.330 32.296 79.399 1.000 21.830 214 THR C O 1
ATOM 9278 N N . GLN C 2 231 ? -25.605 33.062 77.650 1.000 21.460 215 GLN C N 1
ATOM 9279 C CA A GLN C 2 231 ? -25.723 31.765 76.934 0.500 21.370 215 GLN C CA 1
ATOM 9280 C CA B GLN C 2 231 ? -25.729 31.771 76.920 0.500 21.170 215 GLN C CA 1
ATOM 9281 C C . GLN C 2 231 ? -24.493 31.600 76.035 1.000 21.000 215 GLN C C 1
ATOM 9282 O O . GLN C 2 231 ? -24.430 32.282 74.998 1.000 21.320 215 GLN C O 1
ATOM 9308 N N . THR C 2 232 ? -23.554 30.745 76.453 1.000 20.050 216 THR C N 1
ATOM 9309 C CA . THR C 2 232 ? -22.276 30.492 75.738 1.000 19.280 216 THR C CA 1
ATOM 9310 C C . THR C 2 232 ? -22.199 29.022 75.321 1.000 18.880 216 THR C C 1
ATOM 9311 O O . THR C 2 232 ? -22.765 28.158 76.030 1.000 18.500 216 THR C O 1
ATOM 9322 N N . GLY C 2 233 ? -21.530 28.771 74.194 1.000 18.260 217 GLY C N 1
ATOM 9323 C CA . GLY C 2 233 ? -21.163 27.431 73.711 1.000 17.890 217 GLY C CA 1
ATOM 9324 C C . GLY C 2 233 ? -22.372 26.580 73.378 1.000 17.460 217 GLY C C 1
ATOM 9325 O O . GLY C 2 233 ? -23.453 27.138 73.095 1.000 16.960 217 GLY C O 1
ATOM 9329 N N . LEU C 2 234 ? -22.186 25.262 73.422 1.000 17.740 218 LEU C N 1
ATOM 9330 C CA . LEU C 2 234 ? -23.201 24.256 73.024 1.000 17.910 218 LEU C CA 1
ATOM 9331 C C . LEU C 2 234 ? -24.372 24.290 74.008 1.000 17.760 218 LEU C C 1
ATOM 9332 O O . LEU C 2 234 ? -25.516 24.407 73.577 1.000 17.420 218 LEU C O 1
ATOM 9348 N N . PRO C 2 235 ? -24.156 24.229 75.346 1.000 17.810 219 PRO C N 1
ATOM 9349 C CA . PRO C 2 235 ? -25.272 24.284 76.292 1.000 17.830 219 PRO C CA 1
ATOM 9350 C C . PRO C 2 235 ? -26.051 25.606 76.197 1.000 17.840 219 PRO C C 1
ATOM 9351 O O . PRO C 2 235 ? -27.274 25.572 76.245 1.000 17.760 219 PRO C O 1
ATOM 9362 N N . GLY C 2 236 ? -25.331 26.725 76.063 1.000 17.500 220 GLY C N 1
ATOM 9363 C CA . GLY C 2 236 ? -25.907 28.072 75.888 1.000 17.710 220 GLY C CA 1
ATOM 9364 C C . GLY C 2 236 ? -26.766 28.153 74.639 1.000 17.870 220 GLY C C 1
ATOM 9365 O O . GLY C 2 236 ? -27.870 28.730 74.712 1.000 17.610 220 GLY C O 1
ATOM 9369 N N . LEU C 2 237 ? -26.291 27.581 73.530 1.000 18.140 221 LEU C N 1
ATOM 9370 C CA . LEU C 2 237 ? -27.055 27.535 72.255 1.000 18.640 221 LEU C CA 1
ATOM 9371 C C . LEU C 2 237 ? -28.359 26.759 72.475 1.000 19.390 221 LEU C C 1
ATOM 9372 O O . LEU C 2 237 ? -29.414 27.245 72.021 1.000 19.280 221 LEU C O 1
ATOM 9388 N N . ARG C 2 238 ? -28.293 25.600 73.140 1.000 20.310 222 ARG C N 1
ATOM 9389 C CA . ARG C 2 238 ? -29.488 24.771 73.464 1.000 21.340 222 ARG C CA 1
ATOM 9390 C C . ARG C 2 238 ? -30.513 25.629 74.216 1.000 21.110 222 ARG C C 1
ATOM 9391 O O . ARG C 2 238 ? -31.686 25.647 73.792 1.000 20.320 222 ARG C O 1
ATOM 9412 N N . ARG C 2 239 ? -30.085 26.309 75.287 1.000 21.380 223 ARG C N 1
ATOM 9413 C CA . ARG C 2 239 ? -30.968 27.134 76.158 1.000 22.080 223 ARG C CA 1
ATOM 9414 C C . ARG C 2 239 ? -31.558 28.288 75.338 1.000 21.250 223 ARG C C 1
ATOM 9415 O O . ARG C 2 239 ? -32.784 28.504 75.422 1.000 20.960 223 ARG C O 1
ATOM 9427 N N . TYR C 2 240 ? -30.725 28.996 74.572 1.000 20.480 224 TYR C N 1
ATOM 9428 C CA . TYR C 2 240 ? -31.143 30.142 73.720 1.000 20.270 224 TYR C CA 1
ATOM 9429 C C . TYR C 2 240 ? -32.253 29.710 72.752 1.000 19.800 224 TYR C C 1
ATOM 9430 O O . TYR C 2 240 ? -33.279 30.419 72.639 1.000 19.010 224 TYR C O 1
ATOM 9448 N N . LEU C 2 241 ? -32.046 28.593 72.051 1.000 19.560 225 LEU C N 1
ATOM 9449 C CA . LEU C 2 241 ? -32.991 28.092 71.020 1.000 19.960 225 LEU C CA 1
ATOM 9450 C C . LEU C 2 241 ? -34.268 27.578 71.699 1.000 20.730 225 LEU C C 1
ATOM 9451 O O . LEU C 2 241 ? -35.355 27.808 71.146 1.000 20.800 225 LEU C O 1
ATOM 9467 N N . ASP C 2 242 ? -34.147 26.913 72.853 1.000 21.750 226 ASP C N 1
ATOM 9468 C CA . ASP C 2 242 ? -35.312 26.456 73.661 1.000 22.870 226 ASP C CA 1
ATOM 9469 C C . ASP C 2 242 ? -36.161 27.669 74.058 1.000 23.600 226 ASP C C 1
ATOM 9470 O O . ASP C 2 242 ? -37.396 27.597 73.905 1.000 23.830 226 ASP C O 1
ATOM 9479 N N . GLU C 2 243 ? -35.514 28.727 74.559 1.000 25.030 227 GLU C N 1
ATOM 9480 C CA . GLU C 2 243 ? -36.153 30.001 74.991 1.000 26.970 227 GLU C CA 1
ATOM 9481 C C . GLU C 2 243 ? -36.884 30.626 73.796 1.000 27.330 227 GLU C C 1
ATOM 9482 O O . GLU C 2 243 ? -38.037 31.079 73.965 1.000 27.430 227 GLU C O 1
ATOM 9494 N N . LEU C 2 244 ? -36.228 30.641 72.634 1.000 26.760 228 LEU C N 1
ATOM 9495 C CA . LEU C 2 244 ? -36.734 31.256 71.378 1.000 26.700 228 LEU C CA 1
ATOM 9496 C C . LEU C 2 244 ? -37.997 30.525 70.908 1.000 25.870 228 LEU C C 1
ATOM 9497 O O . LEU C 2 244 ? -38.985 31.207 70.553 1.000 25.900 228 LEU C O 1
ATOM 9513 N N . CYS C 2 245 ? -37.964 29.190 70.900 1.000 24.390 229 CYS C N 1
ATOM 9514 C CA . CYS C 2 245 ? -39.062 28.325 70.390 1.000 24.250 229 CYS C CA 1
ATOM 9515 C C . CYS C 2 245 ? -40.236 28.294 71.380 1.000 24.640 229 CYS C C 1
ATOM 9516 O O . CYS C 2 245 ? -41.340 27.913 70.952 1.000 25.400 229 CYS C O 1
ATOM 9524 N N . ALA C 2 246 ? -40.015 28.684 72.641 1.000 24.740 230 ALA C N 1
ATOM 9525 C CA . ALA C 2 246 ? -41.049 28.738 73.705 1.000 25.300 230 ALA C CA 1
ATOM 9526 C C . ALA C 2 246 ? -41.977 29.942 73.498 1.000 25.840 230 ALA C C 1
ATOM 9527 O O . ALA C 2 246 ? -43.111 29.903 74.021 1.000 26.630 230 ALA C O 1
ATOM 9534 N N . LEU C 2 247 ? -41.519 30.977 72.787 1.000 25.430 231 LEU C N 1
ATOM 9535 C CA . LEU C 2 247 ? -42.318 32.201 72.514 1.000 25.870 231 LEU C CA 1
ATOM 9536 C C . LEU C 2 247 ? -43.371 31.881 71.446 1.000 25.360 231 LEU C C 1
ATOM 9537 O O . LEU C 2 247 ? -43.081 31.066 70.542 1.000 25.280 231 LEU C O 1
ATOM 9553 N N . THR C 2 248 ? -44.561 32.475 71.572 1.000 24.950 232 THR C N 1
ATOM 9554 C CA . THR C 2 248 ? -45.725 32.229 70.681 1.000 24.520 232 THR C CA 1
ATOM 9555 C C . THR C 2 248 ? -45.577 33.068 69.415 1.000 24.260 232 THR C C 1
ATOM 9556 O O . THR C 2 248 ? -45.460 34.290 69.486 1.000 24.220 232 THR C O 1
ATOM 9567 N N . PRO C 2 249 ? -45.599 32.437 68.219 1.000 25.300 233 PRO C N 1
ATOM 9568 C CA . PRO C 2 249 ? -45.469 33.171 66.959 1.000 25.860 233 PRO C CA 1
ATOM 9569 C C . PRO C 2 249 ? -46.440 34.358 66.876 1.000 25.750 233 PRO C C 1
ATOM 9570 O O . PRO C 2 249 ? -47.582 34.201 67.253 1.000 25.500 233 PRO C O 1
ATOM 9581 N N . GLY C 2 250 ? -45.950 3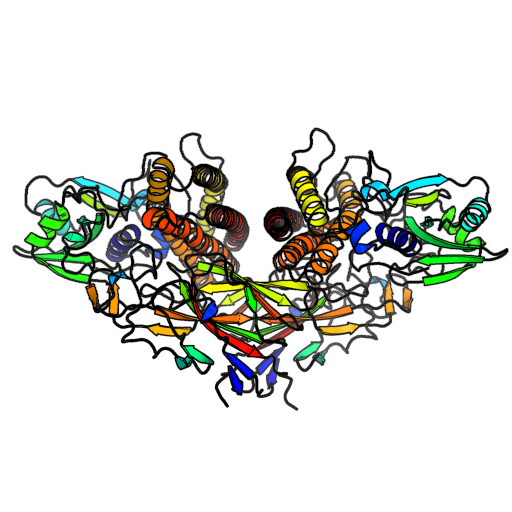5.516 66.429 1.000 26.330 234 GLY C N 1
ATOM 9582 C CA . GLY C 2 250 ? -46.777 36.703 66.137 1.000 26.710 234 GLY C CA 1
ATOM 9583 C C . GLY C 2 250 ? -46.858 37.672 67.303 1.000 26.480 234 GLY C C 1
ATOM 9584 O O . GLY C 2 250 ? -47.164 38.847 67.050 1.000 26.930 234 GLY C O 1
ATOM 9588 N N . THR C 2 251 ? -46.607 37.216 68.536 1.000 26.790 235 THR C N 1
ATOM 9589 C CA . THR C 2 251 ? -46.619 38.073 69.754 1.000 26.590 235 THR C CA 1
ATOM 9590 C C . THR C 2 251 ? -45.468 39.082 69.673 1.000 27.380 235 THR C C 1
ATOM 9591 O O . THR C 2 251 ? -44.467 38.785 68.989 1.000 26.330 235 THR C O 1
ATOM 9602 N N . ASN C 2 252 ? -45.605 40.219 70.359 1.000 27.620 236 ASN C N 1
ATOM 9603 C CA . ASN C 2 252 ? -44.563 41.278 70.431 1.000 28.730 236 ASN C CA 1
ATOM 9604 C C . ASN C 2 252 ? -43.276 40.670 71.000 1.000 27.720 236 ASN C C 1
ATOM 9605 O O . ASN C 2 252 ? -42.191 41.001 70.481 1.000 27.410 236 ASN C O 1
ATOM 9616 N N . ALA C 2 253 ? -43.404 39.794 72.004 1.000 26.180 237 ALA C N 1
ATOM 9617 C CA . ALA C 2 253 ? -42.288 39.056 72.644 1.000 25.390 237 ALA C CA 1
ATOM 9618 C C . ALA C 2 253 ? -41.530 38.241 71.589 1.000 24.600 237 ALA C C 1
ATOM 9619 O O . ALA C 2 253 ? -40.284 38.327 71.554 1.000 24.310 237 ALA C O 1
ATOM 9626 N N . ALA C 2 254 ? -42.250 37.473 70.766 1.000 24.080 238 ALA C N 1
ATOM 9627 C CA . ALA C 2 254 ? -41.670 36.643 69.683 1.000 23.730 238 ALA C CA 1
ATOM 9628 C C . ALA C 2 254 ? -41.001 37.556 68.647 1.000 23.830 238 ALA C C 1
ATOM 9629 O O . ALA C 2 254 ? -39.858 37.260 68.245 1.000 23.010 238 ALA C O 1
ATOM 9636 N N . SER C 2 255 ? -41.680 38.634 68.243 1.000 23.590 239 SER C N 1
ATOM 9637 C CA . SER C 2 255 ? -41.166 39.630 67.263 1.000 23.890 239 SER C CA 1
ATOM 9638 C C . SER C 2 255 ? -39.819 40.188 67.737 1.000 23.820 239 SER C C 1
ATOM 9639 O O . SER C 2 255 ? -38.855 40.172 66.942 1.000 22.860 239 SER C O 1
ATOM 9647 N N . GLU C 2 256 ? -39.755 40.648 68.989 1.000 24.270 240 GLU C N 1
ATOM 9648 C CA . GLU C 2 256 ? -38.519 41.178 69.625 1.000 25.200 240 GLU C CA 1
ATOM 9649 C C . GLU C 2 256 ? -37.413 40.115 69.552 1.000 23.240 240 GLU C C 1
ATOM 9650 O O . GLU C 2 256 ? -36.281 40.469 69.170 1.000 22.720 240 GLU C O 1
ATOM 9662 N N . ALA C 2 257 ? -37.729 38.863 69.895 1.000 21.400 241 ALA C N 1
ATOM 9663 C CA . ALA C 2 257 ? -36.759 37.745 69.972 1.000 20.860 241 ALA C CA 1
ATOM 9664 C C . ALA C 2 257 ? -36.246 37.384 68.572 1.000 20.150 241 ALA C C 1
ATOM 9665 O O . ALA C 2 257 ? -35.056 37.034 68.458 1.000 19.330 241 ALA C O 1
ATOM 9672 N N . LEU C 2 258 ? -37.105 37.454 67.549 1.000 19.600 242 LEU C N 1
ATOM 9673 C CA . LEU C 2 258 ? -36.743 37.076 66.154 1.000 19.700 242 LEU C CA 1
ATOM 9674 C C . LEU C 2 258 ? -35.879 38.177 65.525 1.000 19.550 242 LEU C C 1
ATOM 9675 O O . LEU C 2 258 ? -34.988 37.835 64.723 1.000 19.260 242 LEU C O 1
ATOM 9691 N N . SER C 2 259 ? -36.134 39.445 65.860 1.000 19.370 243 SER C N 1
ATOM 9692 C CA . SER C 2 259 ? -35.271 40.593 65.476 1.000 19.440 243 SER C CA 1
ATOM 9693 C C . SER C 2 259 ? -33.863 40.361 66.033 1.000 19.290 243 SER C C 1
ATOM 9694 O O . SER C 2 259 ? -32.901 40.406 65.246 1.000 18.940 243 SER C O 1
ATOM 9702 N N . GLU C 2 260 ? -33.758 40.104 67.340 1.000 19.170 244 GLU C N 1
ATOM 9703 C CA . GLU C 2 260 ? -32.472 39.779 68.014 1.000 19.460 244 GLU C CA 1
ATOM 9704 C C . GLU C 2 260 ? -31.805 38.603 67.291 1.000 18.490 244 GLU C C 1
ATOM 9705 O O . GLU C 2 260 ? -30.605 38.714 66.969 1.000 18.230 244 GLU C O 1
ATOM 9717 N N . LEU C 2 261 ? -32.549 37.514 67.066 1.000 17.810 245 LEU C N 1
ATOM 9718 C CA . LEU C 2 261 ? -32.028 36.277 66.430 1.000 17.660 245 LEU C CA 1
ATOM 9719 C C . LEU C 2 261 ? -31.315 36.647 65.128 1.000 17.440 245 LEU C C 1
ATOM 9720 O O . LEU C 2 261 ? -30.138 36.269 64.971 1.000 17.420 245 LEU C O 1
ATOM 9736 N N . TYR C 2 262 ? -32.010 37.352 64.234 1.000 17.200 246 TYR C N 1
ATOM 9737 C CA . TYR C 2 262 ? -31.508 37.682 62.876 1.000 17.000 246 TYR C CA 1
ATOM 9738 C C . TYR C 2 262 ? -30.234 38.530 62.990 1.000 16.990 246 TYR C C 1
ATOM 9739 O O . TYR C 2 262 ? -29.269 38.263 62.247 1.000 16.620 246 TYR C O 1
ATOM 9757 N N . VAL C 2 263 ? -30.224 39.501 63.908 1.000 16.900 247 VAL C N 1
ATOM 9758 C CA . VAL C 2 263 ? -29.096 40.459 64.107 1.000 17.010 247 VAL C CA 1
ATOM 9759 C C . VAL C 2 263 ? -27.875 39.708 64.657 1.000 16.910 247 VAL C C 1
ATOM 9760 O O . VAL C 2 263 ? -26.816 39.751 64.003 1.000 16.840 247 VAL C O 1
ATOM 9773 N N . ILE C 2 264 ? -28.003 39.047 65.810 1.000 16.570 248 ILE C N 1
ATOM 9774 C CA . ILE C 2 264 ? -26.838 38.393 66.484 1.000 16.600 248 ILE C CA 1
ATOM 9775 C C . ILE C 2 264 ? -26.320 37.259 65.588 1.000 16.310 248 ILE C C 1
ATOM 9776 O O . ILE C 2 264 ? -25.089 37.110 65.485 1.000 17.090 248 ILE C O 1
ATOM 9792 N N . SER C 2 265 ? -27.210 36.520 64.918 1.000 15.860 249 SER C N 1
ATOM 9793 C CA . SER C 2 265 ? -26.845 35.307 64.140 1.000 15.340 249 SER C CA 1
ATOM 9794 C C . SER C 2 265 ? -26.057 35.680 62.875 1.000 14.900 249 SER C C 1
ATOM 9795 O O . SER C 2 265 ? -25.326 34.812 62.392 1.000 14.200 249 SER C O 1
ATOM 9803 N N . TRP C 2 266 ? -26.178 36.905 62.352 1.000 14.750 250 TRP C N 1
ATOM 9804 C CA . TRP C 2 266 ? -25.430 37.290 61.124 1.000 14.770 250 TR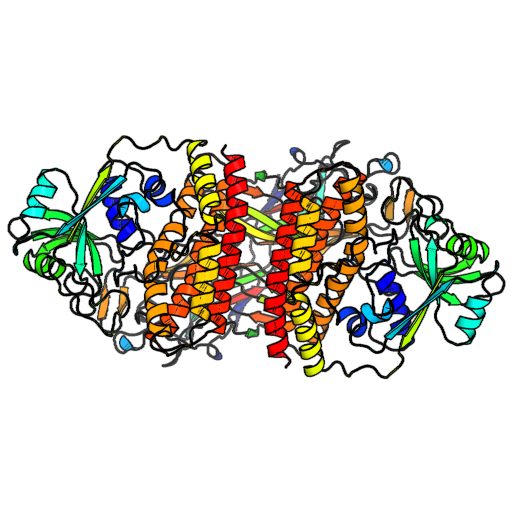P C CA 1
ATOM 9805 C C . TRP C 2 266 ? -23.931 37.076 61.366 1.000 14.650 250 TRP C C 1
ATOM 9806 O O . TRP C 2 266 ? -23.292 36.355 60.584 1.000 14.630 250 TRP C O 1
ATOM 9827 N N . ASN C 2 267 ? -23.394 37.657 62.435 1.000 14.590 251 ASN C N 1
ATOM 9828 C CA . ASN C 2 267 ? -21.926 37.699 62.665 1.000 14.570 251 ASN C CA 1
ATOM 9829 C C . ASN C 2 267 ? -21.463 36.389 63.313 1.000 14.270 251 ASN C C 1
ATOM 9830 O O . ASN C 2 267 ? -20.293 36.012 63.100 1.000 14.230 251 ASN C O 1
ATOM 9841 N N . ILE C 2 268 ? -22.349 35.694 64.030 1.000 14.430 252 ILE C N 1
ATOM 9842 C CA . ILE C 2 268 ? -22.081 34.322 64.555 1.000 14.390 252 ILE C CA 1
ATOM 9843 C C . ILE C 2 268 ? -21.983 33.360 63.361 1.000 14.310 252 ILE C C 1
ATOM 9844 O O . ILE C 2 268 ? -21.036 32.553 63.324 1.000 14.120 252 ILE C O 1
ATOM 9860 N N . GLN C 2 269 ? -22.898 33.479 62.394 1.000 14.180 253 GLN C N 1
ATOM 9861 C CA . GL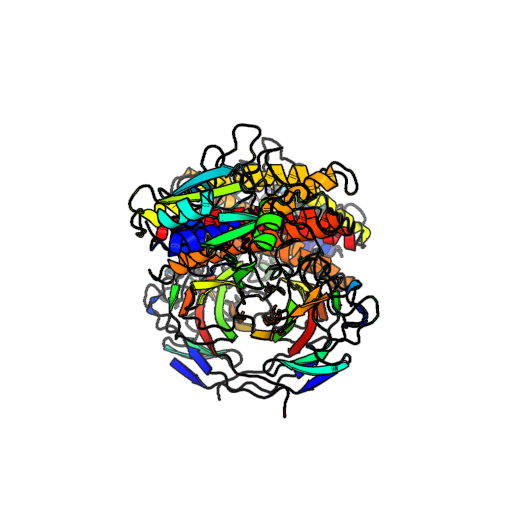N C 2 269 ? -22.898 32.672 61.146 1.000 14.230 253 GLN C CA 1
ATOM 9862 C C . GLN C 2 269 ? -21.654 33.015 60.317 1.000 14.020 253 GLN C C 1
ATOM 9863 O O . GLN C 2 269 ? -20.997 32.079 59.818 1.000 13.710 253 GLN C O 1
ATOM 9877 N N . ALA C 2 270 ? -21.343 34.307 60.173 1.000 14.190 254 ALA C N 1
ATOM 9878 C CA . ALA C 2 270 ? -20.153 34.802 59.443 1.000 14.220 254 ALA C CA 1
ATOM 9879 C C . ALA C 2 270 ? -18.890 34.152 60.019 1.000 14.250 254 ALA C C 1
ATOM 9880 O O . ALA C 2 270 ? -18.048 33.703 59.223 1.000 14.690 254 ALA C O 1
ATOM 9887 N N . GLN C 2 271 ? -18.764 34.106 61.349 1.000 14.240 255 GLN C N 1
ATOM 9888 C CA . GLN C 2 271 ? -17.573 33.535 62.033 1.000 14.090 255 GLN C CA 1
ATOM 9889 C C . GLN C 2 271 ? -17.489 32.031 61.748 1.000 13.990 255 GLN C C 1
ATOM 9890 O O . GLN C 2 271 ? -16.363 31.538 61.569 1.000 13.580 255 GLN C O 1
ATOM 9904 N N . SER C 2 272 ? -18.630 31.333 61.702 1.000 13.960 256 SER C N 1
ATOM 9905 C CA . SER C 2 272 ? -18.709 29.888 61.362 1.000 14.280 256 SER C CA 1
ATOM 9906 C C . SER C 2 272 ? -18.131 29.669 59.959 1.000 14.260 256 SER C C 1
ATOM 9907 O O . SER C 2 272 ? -17.253 28.801 59.809 1.000 14.400 256 SER C O 1
ATOM 9915 N N . GLY C 2 273 ? -18.580 30.459 58.980 1.000 14.640 257 GLY C N 1
ATOM 9916 C CA . GLY C 2 273 ? -18.092 30.393 57.589 1.000 14.520 257 GLY C CA 1
ATOM 9917 C C . GLY C 2 273 ? -16.596 30.643 57.513 1.000 14.850 257 GLY C C 1
ATOM 9918 O O . GLY C 2 273 ? -15.896 29.893 56.800 1.000 14.770 257 GLY C O 1
ATOM 9922 N N . LEU C 2 274 ? -16.113 31.659 58.230 1.000 15.220 258 LEU C N 1
ATOM 9923 C CA . LEU C 2 274 ? -14.680 32.058 58.231 1.000 15.640 258 LEU C CA 1
ATOM 9924 C C . LEU C 2 274 ? -13.841 30.952 58.876 1.000 14.960 258 LEU C C 1
ATOM 9925 O O . LEU C 2 274 ? -12.757 30.649 58.345 1.000 14.860 258 LEU C O 1
ATOM 9941 N N . HIS C 2 275 ? -14.323 30.364 59.973 1.000 14.590 259 HIS C N 1
ATOM 9942 C CA . HIS C 2 275 ? -13.600 29.288 60.700 1.000 14.160 259 HIS C CA 1
ATOM 9943 C C . HIS C 2 275 ? -13.471 28.053 59.798 1.000 14.170 259 HIS C C 1
ATOM 9944 O O . HIS C 2 275 ? -12.380 27.453 59.779 1.000 14.260 259 HIS C O 1
ATOM 9959 N N . ALA C 2 276 ? -14.530 27.686 59.072 1.000 13.840 260 ALA C N 1
ATOM 9960 C CA . ALA C 2 276 ? -14.503 26.577 58.091 1.000 13.760 260 ALA C CA 1
ATOM 9961 C C . ALA C 2 276 ? -13.424 26.875 57.042 1.000 13.910 260 ALA C C 1
ATOM 9962 O O . ALA C 2 276 ? -12.645 25.968 56.736 1.000 14.050 260 ALA C O 1
ATOM 9969 N N . GLU C 2 277 ? -13.366 28.111 56.534 1.000 13.980 261 GLU C N 1
ATOM 9970 C CA . GLU C 2 277 ? -12.378 28.528 55.502 1.000 14.220 261 GLU C CA 1
ATOM 9971 C C . GLU C 2 277 ? -10.960 28.424 56.078 1.000 14.360 261 GLU C C 1
ATOM 9972 O O . GLU C 2 277 ? -10.064 27.938 55.369 1.000 14.460 261 GLU C O 1
ATOM 9984 N N . PHE C 2 278 ? -10.775 28.876 57.317 1.000 14.470 262 PHE C N 1
ATOM 9985 C CA . PHE C 2 278 ? -9.505 28.785 58.082 1.000 15.120 262 PHE C CA 1
ATOM 9986 C C . PHE C 2 278 ? -9.048 27.319 58.143 1.000 15.300 262 PHE C C 1
ATOM 9987 O O . PHE C 2 278 ? -7.861 27.037 57.900 1.000 15.510 262 PHE C O 1
ATOM 10004 N N . LEU C 2 279 ? -9.971 26.400 58.429 1.000 15.310 263 LEU C N 1
ATOM 10005 C CA . LEU C 2 279 ? -9.663 24.951 58.552 1.000 15.620 263 LEU C CA 1
ATOM 10006 C C . LEU C 2 279 ? -9.302 24.385 57.173 1.000 15.760 263 LEU C C 1
ATOM 10007 O O . LEU C 2 279 ? -8.306 23.638 57.092 1.000 15.450 263 LEU C O 1
ATOM 10023 N N . ARG C 2 280 ? -10.057 24.746 56.130 1.000 16.500 264 ARG C N 1
ATOM 10024 C CA . ARG C 2 280 ? -9.790 24.319 54.729 1.000 17.180 264 ARG C CA 1
ATOM 10025 C C . ARG C 2 280 ? -8.393 24.788 54.302 1.000 17.310 264 ARG C C 1
ATOM 10026 O O . ARG C 2 280 ? -7.656 23.969 53.729 1.000 17.650 264 ARG C O 1
ATOM 10047 N N . ALA C 2 281 ? -8.054 26.058 54.551 1.000 17.600 265 ALA C N 1
ATOM 10048 C CA . ALA C 2 281 ? -6.769 26.678 54.144 1.000 17.840 265 ALA C CA 1
ATOM 10049 C C . ALA C 2 281 ? -5.598 25.859 54.700 1.000 18.170 265 ALA C C 1
ATOM 10050 O O . ALA C 2 281 ? -4.642 25.596 53.943 1.000 17.840 265 ALA C O 1
ATOM 10057 N N . HIS C 2 282 ? -5.674 25.461 55.972 1.000 18.200 266 HIS C N 1
ATOM 10058 C CA . HIS C 2 282 ? -4.594 24.728 56.682 1.000 18.690 266 HIS C CA 1
ATOM 10059 C C . HIS C 2 282 ? -4.612 23.249 56.278 1.000 18.930 266 HIS C C 1
ATOM 10060 O O . HIS C 2 282 ? -3.529 22.652 56.220 1.000 18.690 266 HIS C O 1
ATOM 10075 N N . SER C 2 283 ? -5.782 22.691 55.957 1.000 19.080 267 SER C N 1
ATOM 10076 C CA . SER C 2 283 ? -5.905 21.339 55.351 1.000 19.660 267 SER C CA 1
ATOM 10077 C C . SER C 2 283 ? -5.064 21.275 54.070 1.000 20.200 267 SER C C 1
ATOM 10078 O O . SER C 2 283 ? -4.301 20.306 53.914 1.000 20.520 267 SER C O 1
ATOM 10086 N N . VAL C 2 284 ? -5.211 22.272 53.191 1.000 21.290 268 VAL C N 1
ATOM 10087 C CA . VAL C 2 284 ? -4.483 22.382 51.891 1.000 22.060 268 VAL C CA 1
ATOM 10088 C C . VAL C 2 284 ? -2.991 22.590 52.170 1.000 22.660 268 VAL C C 1
ATOM 10089 O O . VAL C 2 284 ? -2.170 21.901 51.545 1.000 22.080 268 VAL C O 1
ATOM 10102 N N . LYS C 2 285 ? -2.669 23.528 53.062 1.000 22.980 269 LYS C N 1
ATOM 10103 C CA . LYS C 2 285 ? -1.278 23.936 53.399 1.000 24.030 269 LYS C CA 1
ATOM 10104 C C . LYS C 2 285 ? -0.456 22.695 53.774 1.000 23.440 269 LYS C C 1
ATOM 10105 O O . LYS C 2 285 ? 0.657 22.544 53.230 1.000 22.880 269 LYS C O 1
ATOM 10124 N N . TRP C 2 286 ? -0.999 21.828 54.638 1.000 22.480 270 TRP C N 1
ATOM 10125 C CA . TRP C 2 286 ? -0.253 20.713 55.284 1.000 21.900 270 TRP C CA 1
ATOM 10126 C C . TRP C 2 286 ? -0.731 19.339 54.802 1.000 21.660 270 TRP C C 1
ATOM 10127 O O . TRP C 2 286 ? -0.166 18.337 55.282 1.000 20.840 270 TRP C O 1
ATOM 10148 N N . ARG C 2 287 ? -1.710 19.282 53.894 1.000 21.630 271 ARG C N 1
ATOM 10149 C CA . ARG C 2 287 ? -2.289 18.009 53.383 1.000 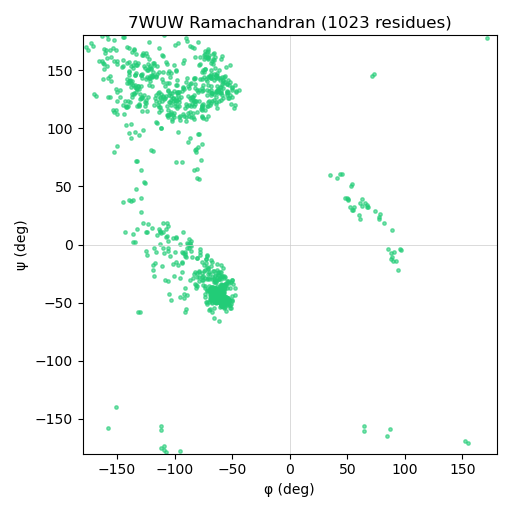21.670 271 ARG C CA 1
ATOM 10150 C C . ARG C 2 287 ? -2.739 17.158 54.581 1.000 20.450 271 ARG C C 1
ATOM 10151 O O . ARG C 2 287 ? -2.354 15.972 54.657 1.000 20.010 271 ARG C O 1
ATOM 10163 N N . ILE C 2 288 ? -3.514 17.750 55.496 1.000 19.330 272 ILE C N 1
ATOM 10164 C CA . ILE C 2 288 ? -4.092 17.061 56.689 1.000 18.730 272 ILE C CA 1
ATOM 10165 C C . ILE C 2 288 ? -5.605 16.975 56.491 1.000 18.170 272 ILE C C 1
ATOM 10166 O O . ILE C 2 288 ? -6.316 17.952 56.713 1.000 17.660 272 ILE C O 1
ATOM 10182 N N . PRO C 2 289 ? -6.134 15.806 56.062 1.000 17.530 273 PRO C N 1
ATOM 10183 C CA . PRO C 2 289 ? -7.555 15.667 55.737 1.000 17.380 273 PRO C CA 1
ATOM 10184 C C . PRO C 2 289 ? -8.502 15.930 56.918 1.000 16.620 273 PRO C C 1
ATOM 10185 O O . PRO C 2 289 ? -9.601 16.388 56.674 1.000 16.290 273 PRO C O 1
ATOM 10196 N N . GLU C 2 290 ? -8.063 15.662 58.154 1.000 16.270 274 GLU C N 1
ATOM 10197 C CA . GLU C 2 290 ? -8.884 15.874 59.377 1.000 16.250 274 GLU C CA 1
ATOM 10198 C C . GLU C 2 290 ? -9.355 17.334 59.445 1.000 16.070 274 GLU C C 1
ATOM 10199 O O . GLU C 2 290 ? -10.469 17.567 59.952 1.000 15.250 274 GLU C O 1
ATOM 10211 N N . LEU C 2 291 ? -8.541 18.280 58.966 1.000 15.800 275 LEU C N 1
ATOM 10212 C CA . LEU C 2 291 ? -8.882 19.728 58.980 1.000 15.830 275 LEU C CA 1
ATOM 10213 C C . LEU C 2 291 ? -10.008 20.010 57.975 1.000 15.590 275 LEU C C 1
ATOM 10214 O O . LEU C 2 291 ? -10.901 20.813 58.313 1.000 15.120 275 LEU C O 1
ATOM 10230 N N . ALA C 2 292 ? -9.980 19.375 56.798 1.000 15.060 276 ALA C N 1
ATOM 10231 C CA . ALA C 2 292 ? -11.024 19.517 55.751 1.000 15.230 276 ALA C CA 1
ATOM 10232 C C . ALA C 2 292 ? -12.337 18.893 56.240 1.000 15.070 276 ALA C C 1
ATOM 10233 O O . ALA C 2 292 ? -13.407 19.472 55.979 1.000 15.330 276 ALA C O 1
ATOM 10240 N N . GLU C 2 293 ? -12.254 17.749 56.922 1.000 15.120 277 GLU C N 1
ATOM 10241 C CA . GLU C 2 293 ? -13.424 17.017 57.476 1.000 15.170 277 GLU C CA 1
ATOM 10242 C C . GLU C 2 293 ? -14.058 17.871 58.580 1.000 14.910 277 GLU C C 1
ATOM 10243 O O . GLU C 2 293 ? -15.284 18.062 58.556 1.000 15.010 277 GLU C O 1
ATOM 10255 N N . ALA C 2 294 ? -13.243 18.404 59.490 1.000 14.910 278 ALA C N 1
ATOM 10256 C CA . ALA C 2 294 ? -13.676 19.368 60.525 1.000 14.630 278 ALA C CA 1
ATOM 10257 C C . ALA C 2 294 ? -14.322 20.587 59.848 1.000 14.690 278 ALA C C 1
ATOM 10258 O O . ALA C 2 294 ? -15.397 21.010 60.304 1.000 14.310 278 ALA C O 1
ATOM 10265 N N . ALA C 2 295 ? -13.721 21.106 58.771 1.000 14.960 279 ALA C N 1
ATOM 10266 C CA . ALA C 2 295 ? -14.239 22.281 58.030 1.000 15.160 279 ALA C CA 1
ATOM 10267 C C . ALA C 2 295 ? -15.670 21.998 57.551 1.000 15.150 279 ALA C C 1
ATOM 10268 O O . ALA C 2 295 ? -16.511 22.912 57.630 1.000 15.010 279 ALA C O 1
ATOM 10275 N N . ALA C 2 296 ? -15.946 20.777 57.082 1.000 15.510 280 ALA C N 1
ATOM 10276 C CA . ALA C 2 296 ? -17.281 20.368 56.583 1.000 15.440 280 ALA C CA 1
ATOM 10277 C C . ALA C 2 296 ? -18.291 20.413 57.735 1.000 15.420 280 ALA C C 1
ATOM 10278 O O . ALA C 2 296 ? -19.435 20.846 57.500 1.000 15.370 280 ALA C O 1
ATOM 10285 N N . GLY C 2 297 ? -17.882 19.970 58.928 1.000 14.950 281 GLY C N 1
ATOM 10286 C CA . GLY C 2 297 ? -18.713 20.007 60.145 1.000 14.670 281 GLY C CA 1
ATOM 10287 C C . GLY C 2 297 ? -19.015 21.438 60.559 1.000 14.470 281 GLY C C 1
ATOM 10288 O O . GLY C 2 297 ? -20.171 21.734 60.916 1.000 14.370 281 GLY C O 1
ATOM 10292 N N . VAL C 2 298 ? -18.013 22.314 60.498 1.000 14.010 282 VAL C N 1
ATOM 10293 C CA . VAL C 2 298 ? -18.163 23.750 60.873 1.000 14.190 282 VAL C CA 1
ATOM 10294 C C . VAL C 2 298 ? -19.069 24.432 59.836 1.000 14.260 282 VAL C C 1
ATOM 10295 O O . VAL C 2 298 ? -19.973 25.178 60.246 1.000 14.290 282 VAL C O 1
ATOM 10308 N N . ASP C 2 299 ? -18.866 24.162 58.545 1.000 14.450 283 ASP C N 1
ATOM 10309 C CA . ASP C 2 299 ? -19.715 24.721 57.456 1.000 14.570 283 ASP C CA 1
ATOM 10310 C C . ASP C 2 299 ? -21.170 24.270 57.647 1.000 14.540 283 ASP C C 1
ATOM 10311 O O . ASP C 2 299 ? -22.069 25.074 57.354 1.000 14.320 283 ASP C O 1
ATOM 10320 N N . ALA C 2 300 ? -21.399 23.040 58.123 1.000 14.200 284 ALA C N 1
ATOM 10321 C CA . ALA C 2 300 ? -22.751 22.504 58.404 1.000 14.250 284 ALA C CA 1
ATOM 10322 C C . ALA C 2 300 ? -23.421 23.361 59.484 1.000 14.050 284 ALA C C 1
ATOM 10323 O O . ALA C 2 300 ? -24.623 23.643 59.339 1.000 14.130 284 ALA C O 1
ATOM 10330 N N . VAL C 2 301 ? -22.669 23.802 60.498 1.000 13.870 285 VAL C N 1
ATOM 10331 C CA . VAL C 2 301 ? -23.170 24.763 61.525 1.000 14.180 285 VAL C CA 1
ATOM 10332 C C . VAL C 2 301 ? -23.472 26.110 60.849 1.000 14.030 285 VAL C C 1
ATOM 10333 O O . VAL C 2 301 ? -24.581 26.628 61.063 1.000 14.150 285 VAL C O 1
ATOM 10346 N N . ALA C 2 302 ? -22.547 26.649 60.046 1.000 13.970 286 ALA C N 1
ATOM 10347 C CA . ALA C 2 302 ? -22.762 27.899 59.276 1.000 13.910 286 ALA C CA 1
ATOM 10348 C C . ALA C 2 302 ? -24.093 27.788 58.523 1.000 13.910 286 ALA C C 1
ATOM 10349 O O . ALA C 2 302 ? -24.923 28.717 58.613 1.000 13.450 286 ALA C O 1
ATOM 10356 N N . HIS C 2 303 ? -24.294 26.664 57.834 1.000 14.190 287 HIS C N 1
ATOM 10357 C CA . HIS C 2 303 ? -25.494 26.384 57.000 1.000 14.230 287 HIS C CA 1
ATOM 10358 C C . HIS C 2 303 ? -26.724 26.198 57.895 1.000 14.460 287 HIS C C 1
ATOM 10359 O O . HIS C 2 303 ? -27.812 26.645 57.497 1.000 14.440 287 HIS C O 1
ATOM 10374 N N . GLY C 2 304 ? -26.558 25.567 59.060 1.000 14.730 288 GLY C N 1
ATOM 10375 C CA . GLY C 2 304 ? -27.637 25.383 60.047 1.000 14.920 288 GLY C CA 1
ATOM 10376 C C . GLY C 2 304 ? -28.196 26.716 60.511 1.000 14.990 288 GLY C C 1
ATOM 10377 O O . GLY C 2 304 ? -29.425 26.817 60.702 1.000 15.420 288 GLY C O 1
ATOM 10381 N N . TRP C 2 305 ? -27.331 27.718 60.685 1.000 14.860 289 TRP C N 1
ATOM 10382 C CA . TRP C 2 305 ? -27.746 29.096 61.050 1.000 14.770 289 TRP C CA 1
ATOM 10383 C C . TRP C 2 305 ? -28.685 29.654 59.977 1.000 14.490 289 TRP C C 1
ATOM 10384 O O . TRP C 2 305 ? -29.625 30.364 60.353 1.000 14.860 289 TRP C O 1
ATOM 10405 N N . THR C 2 306 ? -28.463 29.335 58.699 1.000 14.680 290 THR C N 1
ATOM 10406 C CA . THR C 2 306 ? -29.348 29.793 57.596 1.000 14.620 290 THR C CA 1
ATOM 10407 C C . THR C 2 306 ? -30.779 29.323 57.878 1.000 14.750 290 THR C C 1
ATOM 10408 O O . THR C 2 306 ? -31.676 30.173 57.893 1.000 14.720 290 THR C O 1
ATOM 10419 N N . GLY C 2 307 ? -30.972 28.020 58.097 1.000 15.040 291 GLY C N 1
ATOM 10420 C CA . GLY C 2 307 ? -32.291 27.423 58.385 1.000 15.280 291 GLY C CA 1
ATOM 10421 C C . GLY C 2 307 ? -32.999 28.139 59.522 1.000 15.330 291 GLY C C 1
ATOM 10422 O O . GLY C 2 307 ? -34.189 28.478 59.368 1.000 15.920 291 GLY C O 1
ATOM 10426 N N . VAL C 2 308 ? -32.291 28.379 60.627 1.000 15.230 292 VAL C N 1
ATOM 10427 C CA . VAL C 2 308 ? -32.854 29.008 61.857 1.000 15.400 292 VAL C CA 1
ATOM 10428 C C . VAL C 2 308 ? -33.186 30.478 61.574 1.000 15.420 292 VAL C C 1
ATOM 10429 O O . VAL C 2 308 ? -34.344 30.877 61.797 1.000 15.370 292 VAL C O 1
ATOM 10442 N N . ARG C 2 309 ? -32.218 31.268 61.107 1.000 15.480 293 ARG C N 1
ATOM 10443 C CA . ARG C 2 309 ? -32.379 32.745 61.051 1.000 15.850 293 ARG C CA 1
ATOM 10444 C C . ARG C 2 309 ? -33.334 33.132 59.910 1.000 15.790 293 ARG C C 1
ATOM 10445 O O . ARG C 2 309 ? -34.003 34.167 60.054 1.000 15.910 293 ARG C O 1
ATOM 10466 N N . MET C 2 310 ? -33.425 32.339 58.839 1.000 15.770 294 MET C N 1
ATOM 10467 C CA . MET C 2 310 ? -34.320 32.663 57.693 1.000 16.070 294 MET C CA 1
ATOM 10468 C C . MET C 2 310 ? -35.756 32.242 58.023 1.000 16.140 294 MET C C 1
ATOM 10469 O O . MET C 2 310 ? -36.674 33.007 57.671 1.000 15.810 294 MET C O 1
ATOM 10483 N N . THR C 2 311 ? -35.962 31.116 58.716 1.000 16.480 295 THR C N 1
ATOM 10484 C CA . THR C 2 311 ? -37.301 30.752 59.259 1.000 16.740 295 THR C CA 1
ATOM 10485 C C . THR C 2 311 ? -37.755 31.898 60.170 1.000 16.640 295 THR C C 1
ATOM 10486 O O . THR C 2 311 ? -38.908 32.358 60.016 1.000 16.940 295 THR C O 1
ATOM 10497 N N . GLY C 2 312 ? -36.859 32.373 61.042 1.000 16.630 296 GLY C N 1
ATOM 10498 C CA . GLY C 2 312 ? -37.097 33.516 61.943 1.000 16.410 296 GLY C CA 1
ATOM 10499 C C . GLY C 2 312 ? -37.436 34.786 61.181 1.000 16.360 296 GLY C C 1
ATOM 10500 O O . GLY C 2 312 ? -38.429 35.450 61.542 1.000 16.320 296 GLY C O 1
ATOM 10504 N N . ALA C 2 313 ? -36.649 35.123 60.155 1.000 16.230 297 ALA C N 1
ATOM 10505 C CA . ALA C 2 313 ? -36.815 36.360 59.354 1.000 16.400 297 ALA C CA 1
ATOM 10506 C C . ALA C 2 313 ? -38.219 36.402 58.730 1.000 16.560 297 ALA C C 1
ATOM 10507 O O . ALA C 2 313 ? -38.890 37.449 58.838 1.000 16.340 297 ALA C O 1
ATOM 10514 N N . HIS C 2 314 ? -38.660 35.313 58.096 1.000 16.960 298 HIS C N 1
ATOM 10515 C CA . HIS C 2 314 ? -39.947 35.267 57.348 1.000 17.510 298 HIS C CA 1
ATOM 10516 C C . HIS C 2 314 ? -41.121 35.316 58.332 1.000 18.100 298 HIS C C 1
ATOM 10517 O O . HIS C 2 314 ? -42.133 35.964 58.011 1.000 18.320 298 HIS C O 1
ATOM 10532 N N . SER C 2 315 ? -40.973 34.696 59.504 1.000 18.630 299 SER C N 1
ATOM 10533 C CA . SER C 2 315 ? -41.946 34.783 60.622 1.000 19.150 299 SER C CA 1
ATOM 10534 C C . SER C 2 315 ? -42.064 36.243 61.079 1.000 19.480 299 SER C C 1
ATOM 10535 O O . SER C 2 315 ? -43.204 36.731 61.237 1.000 19.900 299 SER C O 1
ATOM 10543 N N . ARG C 2 316 ? -40.926 36.921 61.254 1.000 19.670 300 ARG C N 1
ATOM 10544 C CA . ARG C 2 316 ? -40.852 38.300 61.801 1.000 20.160 300 ARG C CA 1
ATOM 10545 C C . ARG C 2 316 ? -41.460 39.299 60.809 1.000 20.780 300 ARG C C 1
ATOM 10546 O O . ARG C 2 316 ? -42.237 40.164 61.251 1.000 21.110 300 ARG C O 1
ATOM 10567 N N . VAL C 2 317 ? -41.096 39.195 59.528 1.000 20.830 301 VAL C N 1
ATOM 10568 C CA . VAL C 2 317 ? -41.324 40.255 58.500 1.000 21.660 301 VAL C CA 1
ATOM 10569 C C . VAL C 2 317 ? -42.658 40.017 57.782 1.000 21.910 301 VAL C C 1
ATOM 10570 O O . VAL C 2 317 ? -43.369 41.013 57.542 1.000 21.570 301 VAL C O 1
ATOM 10583 N N . TRP C 2 318 ? -42.969 38.762 57.435 1.000 22.330 302 TRP C N 1
ATOM 10584 C CA . TRP C 2 318 ? -44.101 38.386 56.543 1.000 22.580 302 TRP C CA 1
ATOM 10585 C C . TRP C 2 318 ? -45.155 37.564 57.292 1.000 23.020 302 TRP C C 1
ATOM 10586 O O . TRP C 2 318 ? -46.072 37.046 56.623 1.000 22.480 302 TRP C O 1
ATOM 10607 N N . GLN C 2 319 ? -45.030 37.443 58.619 1.000 23.940 303 GLN C N 1
ATOM 10608 C CA . GLN C 2 319 ? -45.961 36.675 59.490 1.000 25.220 303 GLN C CA 1
ATOM 10609 C C . GLN C 2 319 ? -46.064 35.228 58.986 1.000 24.070 303 GLN C C 1
ATOM 10610 O O . GLN C 2 319 ? -47.147 34.628 59.120 1.000 22.960 303 GLN C O 1
ATOM 10624 N N . ARG C 2 320 ? -44.980 34.682 58.422 1.000 23.220 304 ARG C N 1
ATOM 10625 C CA . ARG C 2 320 ? -44.900 33.252 58.025 1.000 22.940 304 ARG C CA 1
ATOM 10626 C C . ARG C 2 320 ? -44.548 32.435 59.274 1.000 22.930 304 ARG C C 1
ATOM 10627 O O . ARG C 2 320 ? -43.360 32.107 59.460 1.000 22.200 304 ARG C O 1
ATOM 10648 N N . HIS C 2 321 ? -45.551 32.138 60.106 1.000 22.620 305 HIS C N 1
ATOM 10649 C CA . HIS C 2 321 ? -45.382 31.469 61.423 1.000 22.980 305 HIS C CA 1
ATOM 10650 C C . HIS C 2 321 ? -45.294 29.955 61.212 1.000 22.620 305 HIS C C 1
ATOM 10651 O O . HIS C 2 321 ? -46.320 29.342 60.857 1.000 22.310 305 HIS C O 1
ATOM 10666 N N . ARG C 2 322 ? -44.098 29.387 61.391 1.000 22.500 306 ARG C N 1
ATOM 10667 C CA . ARG C 2 322 ? -43.825 27.935 61.227 1.000 22.250 306 ARG C CA 1
ATOM 10668 C C . ARG C 2 322 ? -43.002 27.458 62.422 1.000 22.080 306 ARG C C 1
ATOM 10669 O O . ARG C 2 322 ? -41.809 27.196 62.293 1.000 20.940 306 ARG C O 1
ATOM 10690 N N . PRO C 2 323 ? -43.611 27.360 63.626 1.000 22.060 307 PRO C N 1
ATOM 10691 C CA . PRO C 2 323 ? -42.884 26.957 64.831 1.000 21.990 307 PRO C CA 1
ATOM 10692 C C . PRO C 2 323 ? -42.235 25.566 64.732 1.000 21.700 307 PRO C C 1
ATOM 10693 O O . PRO C 2 323 ? -41.162 25.401 65.280 1.000 21.200 307 PRO C O 1
ATOM 10704 N N . ALA C 2 324 ? -42.867 24.611 64.039 1.000 21.250 308 ALA C N 1
ATOM 10705 C CA . ALA C 2 324 ? -42.312 23.249 63.838 1.000 21.230 308 ALA C CA 1
ATOM 10706 C C . ALA C 2 324 ? -41.039 23.336 62.984 1.000 21.120 308 ALA C C 1
ATOM 10707 O O . ALA C 2 324 ? -40.076 22.600 63.278 1.000 20.420 308 ALA C O 1
ATOM 10714 N N . GLU C 2 325 ? -41.032 24.200 61.964 1.000 21.070 309 GLU C N 1
ATOM 10715 C CA . GLU C 2 325 ? -39.839 24.449 61.110 1.000 21.140 309 GLU C CA 1
ATOM 10716 C C . GLU C 2 325 ? -38.727 25.072 61.957 1.000 20.160 309 GLU C C 1
ATOM 10717 O O . GLU C 2 325 ? -37.589 24.581 61.877 1.000 19.640 309 GLU C O 1
ATOM 10729 N N . LEU C 2 326 ? -39.040 26.116 62.728 1.000 19.420 310 LEU C N 1
ATOM 10730 C CA . LEU C 2 326 ? -38.033 26.821 63.565 1.000 19.290 310 LEU C CA 1
ATOM 10731 C C . LEU C 2 326 ? -37.405 25.811 64.534 1.000 19.060 310 LEU C C 1
ATOM 10732 O O . LEU C 2 326 ? -36.163 25.753 64.602 1.000 18.610 310 LEU C O 1
ATOM 10748 N N . ARG C 2 327 ? -38.233 25.020 65.224 1.000 18.820 311 ARG C N 1
ATOM 10749 C CA . ARG C 2 327 ? -37.777 23.998 66.206 1.000 18.770 311 ARG C CA 1
ATOM 10750 C C . ARG C 2 327 ? -36.934 22.936 65.486 1.000 18.430 311 ARG C C 1
ATOM 10751 O O . ARG C 2 327 ? -35.896 22.535 66.049 1.000 18.140 311 ARG C O 1
ATOM 10772 N N . GLY C 2 328 ? -37.348 22.511 64.287 1.000 17.760 312 GLY C N 1
ATOM 10773 C CA . GLY C 2 328 ? -36.623 21.530 63.456 1.000 17.730 312 GLY C CA 1
ATOM 10774 C C . GLY C 2 328 ? -35.224 22.013 63.105 1.000 17.480 312 GLY C C 1
ATOM 10775 O O . GLY C 2 328 ? -34.254 21.253 63.316 1.000 17.630 312 GLY C O 1
ATOM 10779 N N . HIS C 2 329 ? -35.116 23.235 62.579 1.000 17.560 313 HIS C N 1
ATOM 10780 C CA . HIS C 2 329 ? -33.825 23.874 62.208 1.000 17.740 313 HIS C CA 1
ATOM 10781 C C . HIS C 2 329 ? -32.966 24.068 63.461 1.000 17.570 313 HIS C C 1
ATOM 10782 O O . HIS C 2 329 ? -31.749 23.798 63.387 1.000 17.300 313 HIS C O 1
ATOM 10797 N N . ALA C 2 330 ? -33.576 24.512 64.564 1.000 17.340 314 ALA C N 1
ATOM 10798 C CA . ALA C 2 330 ? -32.887 24.752 65.854 1.000 17.530 314 ALA C CA 1
ATOM 10799 C C . ALA C 2 330 ? -32.218 23.451 66.319 1.000 17.480 314 ALA C C 1
ATOM 10800 O O . ALA C 2 330 ? -31.009 23.473 66.624 1.000 17.330 314 ALA C O 1
ATOM 10807 N N . THR C 2 331 ? -32.971 22.351 66.343 1.000 17.310 315 THR C N 1
ATOM 10808 C CA . THR C 2 331 ? -32.489 21.003 66.746 1.000 17.170 315 THR C CA 1
ATOM 10809 C C . THR C 2 331 ? -31.377 20.537 65.796 1.000 16.860 315 THR C C 1
ATOM 10810 O O . THR C 2 331 ? -30.364 20.008 66.295 1.000 16.870 315 THR C O 1
ATOM 10821 N N . ALA C 2 332 ? -31.551 20.715 64.482 1.000 16.410 316 ALA C N 1
ATOM 10822 C CA . ALA C 2 332 ? -30.542 20.340 63.462 1.000 16.350 316 ALA C CA 1
ATOM 10823 C C . ALA C 2 332 ? -29.246 21.123 63.716 1.000 16.060 316 ALA C C 1
ATOM 10824 O O . ALA C 2 332 ? -28.166 20.507 63.643 1.000 15.940 316 ALA C O 1
ATOM 10831 N N . LEU C 2 333 ? -29.345 22.421 64.023 1.000 15.890 317 LEU C N 1
ATOM 10832 C CA . LEU C 2 333 ? -28.169 23.302 64.273 1.000 15.870 317 LEU C CA 1
ATOM 10833 C C . LEU C 2 333 ? -27.378 22.763 65.472 1.000 15.980 317 LEU C C 1
ATOM 10834 O O . LEU C 2 333 ? -26.133 22.681 65.374 1.000 15.530 317 LEU C O 1
ATOM 10850 N N . VAL C 2 334 ? -28.067 22.388 66.551 1.000 15.950 318 VAL C N 1
ATOM 10851 C CA . VAL C 2 334 ? -27.425 21.838 67.784 1.000 16.690 318 VAL C CA 1
ATOM 10852 C C . VAL C 2 334 ? -26.725 20.517 67.441 1.000 16.960 318 VAL C C 1
ATOM 10853 O O . VAL C 2 334 ? -25.573 20.331 67.867 1.000 16.550 318 VAL C O 1
ATOM 10866 N N . ARG C 2 335 ? -27.395 19.623 66.712 1.000 17.680 319 ARG C N 1
ATOM 10867 C CA . ARG C 2 335 ? -26.843 18.293 66.347 1.000 18.580 319 ARG C CA 1
ATOM 10868 C C . ARG C 2 335 ? -25.608 18.486 65.461 1.000 17.650 319 ARG C C 1
ATOM 10869 O O . ARG C 2 335 ? -24.622 17.765 65.669 1.000 17.320 319 ARG C O 1
ATOM 10890 N N . ARG C 2 336 ? -25.657 19.436 64.523 1.000 16.920 320 ARG C N 1
ATOM 10891 C CA . ARG C 2 336 ? -24.509 19.761 63.634 1.000 16.570 320 ARG C CA 1
ATOM 10892 C C . ARG C 2 336 ? -23.345 20.303 64.473 1.000 16.070 320 ARG C C 1
ATOM 10893 O O . ARG C 2 336 ? -22.193 19.945 64.169 1.000 15.630 320 ARG C O 1
ATOM 10914 N N . LEU C 2 337 ? -23.624 21.122 65.493 1.000 16.030 321 LEU C N 1
ATOM 10915 C CA . LEU C 2 337 ? -22.574 21.655 66.399 1.000 16.090 321 LEU C CA 1
ATOM 10916 C C . LEU C 2 337 ? -21.927 20.486 67.151 1.000 16.580 321 LEU C C 1
ATOM 10917 O O . LEU C 2 337 ? -20.686 20.418 67.160 1.000 15.970 321 LEU C O 1
ATOM 10933 N N . GLU C 2 338 ? -22.736 19.596 67.738 1.000 17.090 322 GLU C N 1
ATOM 10934 C CA . GLU C 2 338 ? -22.251 18.383 68.454 1.000 17.800 322 GLU C CA 1
ATOM 10935 C C . GLU C 2 338 ? -21.270 17.619 67.555 1.000 17.330 322 GLU C C 1
ATOM 10936 O O . GLU C 2 338 ? -20.161 17.288 68.029 1.000 17.670 322 GLU C O 1
ATOM 10948 N N . ALA C 2 339 ? -21.664 17.342 66.308 1.000 16.630 323 ALA C N 1
ATOM 10949 C CA . ALA C 2 339 ? -20.864 16.572 65.326 1.000 16.370 323 ALA C CA 1
ATOM 10950 C C . ALA C 2 339 ? -19.569 17.327 64.996 1.000 15.910 323 ALA C C 1
ATOM 10951 O O . ALA C 2 339 ? -18.509 16.680 64.934 1.000 15.900 323 ALA C O 1
ATOM 10958 N N . ALA C 2 340 ? -19.656 18.645 64.793 1.000 15.450 324 ALA C N 1
ATOM 10959 C CA . ALA C 2 340 ? -18.514 19.516 64.425 1.000 15.210 324 ALA C CA 1
ATOM 10960 C C . ALA C 2 340 ? -17.458 19.480 65.538 1.000 15.130 324 ALA C C 1
ATOM 10961 O O . ALA C 2 340 ? -16.264 19.397 65.216 1.000 15.430 324 ALA C O 1
ATOM 10968 N N . LEU C 2 341 ? -17.877 19.538 66.804 1.000 15.150 325 LEU C N 1
ATOM 10969 C CA . LEU C 2 341 ? -16.932 19.562 67.953 1.000 15.410 325 LEU C CA 1
ATOM 10970 C C . LEU C 2 341 ? -16.138 18.250 67.981 1.000 15.600 325 LEU C C 1
ATOM 10971 O O . LEU C 2 341 ? -14.914 18.314 68.206 1.000 15.430 325 LEU C O 1
ATOM 10987 N N . ASP C 2 342 ? -16.797 17.115 67.728 1.000 15.690 326 ASP C N 1
ATOM 10988 C CA . ASP C 2 342 ? -16.146 15.776 67.715 1.000 16.060 326 ASP C CA 1
ATOM 10989 C C . ASP C 2 342 ? -15.129 15.710 66.568 1.000 15.790 326 ASP C C 1
ATOM 10990 O O . ASP C 2 342 ? -14.002 15.233 66.808 1.000 15.420 326 ASP C O 1
ATOM 10999 N N . LEU C 2 343 ? -15.497 16.178 65.372 1.000 15.430 327 LEU C N 1
ATOM 11000 C CA . LEU C 2 343 ? -14.582 16.208 64.200 1.000 15.880 327 LEU C CA 1
ATOM 11001 C C . LEU C 2 343 ? -13.385 17.121 64.499 1.000 15.840 327 LEU C C 1
ATOM 11002 O O . LEU C 2 343 ? -12.265 16.774 64.078 1.000 15.970 327 LEU C O 1
ATOM 11018 N N . LEU C 2 344 ? -13.609 18.238 65.197 1.000 16.280 328 LEU C N 1
ATOM 11019 C CA . LEU C 2 344 ? -12.548 19.236 65.499 1.000 16.400 328 LEU C CA 1
ATOM 11020 C C . LEU C 2 344 ? -11.519 18.613 66.445 1.000 16.970 328 LEU C C 1
ATOM 11021 O O . LEU C 2 344 ? -10.321 18.893 66.269 1.000 17.070 328 LEU C O 1
ATOM 11037 N N . GLU C 2 345 ? -11.959 17.771 67.381 1.000 17.460 329 GLU C N 1
ATOM 11038 C CA . GLU C 2 345 ? -11.046 17.086 68.334 1.000 18.270 329 GLU C CA 1
ATOM 11039 C C . GLU C 2 345 ? -10.145 16.116 67.562 1.000 17.820 329 GLU C C 1
ATOM 11040 O O . GLU C 2 345 ? -8.957 16.044 67.905 1.000 17.480 329 GLU C O 1
ATOM 11052 N N . LEU C 2 346 ? -10.669 15.429 66.543 1.000 17.430 330 LEU C N 1
ATOM 11053 C CA . LEU C 2 346 ? -9.849 14.558 65.661 1.000 17.730 330 LEU C CA 1
ATOM 11054 C C . LEU C 2 346 ? -8.852 15.428 64.882 1.000 17.620 330 LEU C C 1
ATOM 11055 O O . LEU C 2 346 ? -7.711 14.982 64.705 1.000 17.140 330 LEU C O 1
ATOM 11071 N N . ALA C 2 347 ? -9.257 16.631 64.459 1.000 17.580 331 ALA C N 1
ATOM 11072 C CA . ALA C 2 347 ? -8.399 17.580 63.707 1.000 17.710 331 ALA C CA 1
ATOM 11073 C C . ALA C 2 347 ? -7.249 18.065 64.598 1.000 17.850 331 ALA C C 1
ATOM 11074 O O . ALA C 2 347 ? -6.101 18.067 64.126 1.000 17.920 331 ALA C O 1
ATOM 11081 N N . ALA C 2 348 ? -7.543 18.449 65.842 1.000 18.310 332 ALA C N 1
ATOM 11082 C CA . ALA C 2 348 ? -6.543 18.902 66.840 1.000 18.890 332 ALA C CA 1
ATOM 11083 C C . ALA C 2 348 ? -5.486 17.808 67.056 1.000 19.600 332 ALA C C 1
ATOM 11084 O O . ALA C 2 348 ? -4.279 18.131 67.035 1.000 19.770 332 ALA C O 1
ATOM 11091 N N . ASP C 2 349 ? -5.922 16.559 67.241 1.000 20.660 333 ASP C N 1
ATOM 11092 C CA . ASP C 2 349 ? -5.036 15.379 67.446 1.000 21.380 333 ASP C CA 1
ATOM 11093 C C . ASP C 2 349 ? -4.098 15.207 66.242 1.000 21.350 333 ASP C C 1
ATOM 11094 O O . ASP C 2 349 ? -2.936 14.820 66.456 1.000 21.230 333 ASP C O 1
ATOM 11103 N N . ALA C 2 350 ? -4.581 15.486 65.028 1.000 21.480 334 ALA C N 1
ATOM 11104 C CA . ALA C 2 350 ? -3.839 15.304 63.758 1.000 22.060 334 ALA C CA 1
ATOM 11105 C C . ALA C 2 350 ? -2.750 16.377 63.587 1.000 23.100 334 ALA C C 1
ATOM 11106 O O . ALA C 2 350 ? -1.798 16.116 62.821 1.000 22.270 334 ALA C O 1
ATOM 11113 N N . VAL C 2 351 ? -2.865 17.528 64.264 1.000 24.220 335 VAL C N 1
ATOM 11114 C CA . VAL C 2 351 ? -1.909 18.674 64.127 1.000 25.670 335 VAL C CA 1
ATOM 11115 C C . VAL C 2 351 ? -1.081 18.869 65.408 1.000 26.900 335 VAL C C 1
ATOM 11116 O O . VAL C 2 351 ? -0.035 19.536 65.316 1.000 27.990 335 VAL C O 1
ATOM 11129 N N . SER C 2 352 ? -1.512 18.329 66.553 1.000 28.150 336 SER C N 1
ATOM 11130 C CA . SER C 2 352 ? -0.835 18.491 67.869 1.000 29.610 336 SER C CA 1
ATOM 11131 C C . SER C 2 352 ? 0.172 17.357 68.091 1.000 30.720 336 SER C C 1
ATOM 11132 O O . SER C 2 352 ? 1.071 17.132 67.285 1.000 31.910 336 SER C O 1
ATOM 11140 N N . VAL D 2 23 ? -45.812 -25.231 59.695 1.000 24.930 7 VAL D N 1
ATOM 11141 C CA . VAL D 2 23 ? -44.778 -24.644 60.604 1.000 23.530 7 VAL D CA 1
ATOM 11142 C C . VAL D 2 23 ? -43.809 -23.810 59.759 1.000 22.280 7 VAL D C 1
ATOM 11143 O O . VAL D 2 23 ? -43.041 -24.404 58.979 1.000 20.840 7 VAL D O 1
ATOM 11156 N N . GLU D 2 24 ? -43.853 -22.484 59.906 1.000 21.110 8 GLU D N 1
ATOM 11157 C CA . GLU D 2 24 ? -43.147 -21.540 59.003 1.000 21.060 8 GLU D CA 1
ATOM 11158 C C . GLU D 2 24 ? -41.832 -21.084 59.642 1.000 19.430 8 GLU D C 1
ATOM 11159 O O . GLU D 2 24 ? -41.864 -20.566 60.777 1.000 18.220 8 GLU D O 1
ATOM 11171 N N . LEU D 2 25 ? -40.727 -21.246 58.913 1.000 18.240 9 LEU D N 1
ATOM 11172 C CA . LEU D 2 25 ? -39.416 -20.635 59.255 1.000 17.740 9 LEU D CA 1
ATOM 11173 C C . LEU D 2 25 ? -39.527 -19.122 59.062 1.000 17.270 9 LEU D C 1
ATOM 11174 O O . LEU D 2 25 ? -39.968 -18.688 57.986 1.000 17.290 9 LEU D O 1
ATOM 11190 N N . TRP D 2 26 ? -39.132 -18.352 60.071 1.000 16.550 10 TRP D N 1
ATOM 11191 C CA . TRP D 2 26 ? -39.174 -16.869 60.035 1.000 15.910 10 TRP D CA 1
ATOM 11192 C C . TRP D 2 26 ? -38.010 -16.326 60.856 1.000 15.670 10 TRP D C 1
ATOM 11193 O O . TRP D 2 26 ? -37.884 -16.721 62.026 1.000 15.500 10 TRP D O 1
ATOM 11214 N N . THR D 2 27 ? -37.203 -15.448 60.259 1.000 15.470 11 THR D N 1
ATOM 11215 C CA . THR D 2 27 ? -36.160 -14.673 60.969 1.000 15.340 11 THR D CA 1
ATOM 11216 C C . THR D 2 27 ? -35.733 -13.487 60.096 1.000 15.260 11 THR D C 1
ATOM 11217 O O . THR D 2 27 ? -36.294 -13.313 58.987 1.000 15.000 11 THR D O 1
ATOM 11228 N N . ARG D 2 28 ? -34.797 -12.692 60.609 1.000 15.220 12 ARG D N 1
ATOM 11229 C CA . ARG D 2 28 ? -34.241 -11.484 59.948 1.000 15.230 12 ARG D CA 1
ATOM 11230 C C . ARG D 2 28 ? -32.738 -11.443 60.244 1.000 15.490 12 ARG D C 1
ATOM 11231 O O . ARG D 2 28 ? -32.337 -12.021 61.274 1.000 15.160 12 ARG D O 1
ATOM 11252 N N . ASP D 2 29 ? -31.937 -10.778 59.405 1.000 15.690 13 ASP D N 1
ATOM 11253 C CA . ASP D 2 29 ? -30.455 -10.840 59.531 1.000 16.120 13 ASP D CA 1
ATOM 11254 C C . ASP D 2 29 ? -30.006 -10.182 60.846 1.000 15.150 13 ASP D C 1
ATOM 11255 O O . ASP D 2 29 ? -28.929 -10.567 61.325 1.000 14.980 13 ASP D O 1
ATOM 11264 N N . LEU D 2 30 ? -30.809 -9.287 61.440 1.000 14.210 14 LEU D N 1
ATOM 11265 C CA . LEU D 2 30 ? -30.493 -8.649 62.750 1.000 13.730 14 LEU D CA 1
ATOM 11266 C C . LEU D 2 30 ? -31.083 -9.459 63.912 1.000 13.490 14 LEU D C 1
ATOM 11267 O O . LEU D 2 30 ? -30.754 -9.133 65.064 1.000 13.030 14 LEU D O 1
ATOM 11283 N N . GLY D 2 31 ? -31.924 -10.457 63.630 1.000 13.590 15 GLY D N 1
ATOM 11284 C CA . GLY D 2 31 ? -32.724 -11.170 64.644 1.000 13.720 15 GLY D CA 1
ATOM 11285 C C . GLY D 2 31 ? -32.031 -12.406 65.193 1.000 13.740 15 GLY D C 1
ATOM 11286 O O . GLY D 2 31 ? -31.122 -12.940 64.525 1.000 13.860 15 GLY D O 1
ATOM 11290 N N . SER D 2 32 ? -32.454 -12.838 66.382 1.000 13.640 16 SER D N 1
ATOM 11291 C CA . SER D 2 32 ? -32.023 -14.087 67.055 1.000 13.460 16 SER D CA 1
ATOM 11292 C C . SER D 2 32 ? -33.177 -15.096 67.054 1.000 13.630 16 SER D C 1
ATOM 11293 O O . SER D 2 32 ? -34.278 -14.765 66.560 1.000 13.680 16 SER D O 1
ATOM 11301 N N . CYS D 2 33 ? -32.934 -16.277 67.628 1.000 13.660 17 CYS D N 1
ATOM 11302 C CA . CYS D 2 33 ? -33.941 -17.346 67.837 1.000 14.000 17 CYS D CA 1
ATOM 11303 C C . CYS D 2 33 ? -35.118 -16.831 68.683 1.000 14.030 17 CYS D C 1
ATOM 11304 O O . CYS D 2 33 ? -36.177 -17.470 68.641 1.000 13.850 17 CYS D O 1
ATOM 11312 N N . LEU D 2 34 ? -34.947 -15.737 69.437 1.000 14.250 18 LEU D N 1
ATOM 11313 C CA . LEU D 2 34 ? -36.027 -15.159 70.287 1.000 14.480 18 LEU D CA 1
ATOM 11314 C C . LEU D 2 34 ? -37.207 -14.726 69.406 1.000 14.570 18 LEU D C 1
ATOM 11315 O O . LEU D 2 34 ? -38.289 -15.327 69.540 1.000 14.510 18 LEU D O 1
ATOM 11331 N N . HIS D 2 35 ? -37.019 -13.723 68.539 1.000 14.750 19 HIS D N 1
ATOM 11332 C CA . HIS D 2 35 ? -38.066 -13.251 67.592 1.000 14.770 19 HIS D CA 1
ATOM 11333 C C . HIS D 2 35 ? -38.461 -14.391 66.643 1.000 14.860 19 HIS D C 1
ATOM 11334 O O . HIS D 2 35 ? -39.662 -14.514 66.336 1.000 15.170 19 HIS D O 1
ATOM 11349 N N . GLY D 2 36 ? -37.498 -15.206 66.205 1.000 14.630 20 GLY D N 1
ATOM 11350 C CA . GLY D 2 36 ? -37.734 -16.262 65.201 1.000 14.580 20 GLY D CA 1
ATOM 11351 C C . GLY D 2 36 ? -38.753 -17.284 65.681 1.000 14.510 20 GLY D C 1
ATOM 11352 O O . GLY D 2 36 ? -39.750 -17.523 64.964 1.000 14.420 20 GLY D O 1
ATOM 11356 N N . THR D 2 37 ? -38.529 -17.872 66.859 1.000 14.330 21 THR D N 1
ATOM 11357 C CA . THR D 2 37 ? -39.411 -18.922 67.432 1.000 14.270 21 THR D CA 1
ATOM 11358 C C . THR D 2 37 ? -40.794 -18.318 67.719 1.000 14.260 21 THR D C 1
ATOM 11359 O O . THR D 2 37 ? -41.795 -18.963 67.361 1.000 13.930 21 THR D O 1
ATOM 11370 N N . LEU D 2 38 ? -40.853 -17.120 68.310 1.000 14.380 22 LEU D N 1
ATOM 11371 C CA . LEU D 2 38 ? -42.139 -16.434 68.607 1.000 14.690 22 LEU D CA 1
ATOM 11372 C C . LEU D 2 38 ? -42.892 -16.189 67.295 1.000 14.850 22 LEU D C 1
ATOM 11373 O O . LEU D 2 38 ? -44.117 -16.426 67.271 1.000 15.230 22 LEU D O 1
ATOM 11389 N N . ALA D 2 39 ? -42.190 -15.784 66.230 1.000 14.820 23 ALA D N 1
ATOM 11390 C CA . ALA D 2 39 ? -42.790 -15.541 64.895 1.000 14.850 23 ALA D CA 1
ATOM 11391 C C . ALA D 2 39 ? -43.437 -16.832 64.370 1.000 15.060 23 ALA D C 1
ATOM 11392 O O . ALA D 2 39 ? -44.579 -16.755 63.870 1.000 15.030 23 ALA D O 1
ATOM 11399 N N . THR D 2 40 ? -42.748 -17.974 64.476 1.000 15.090 24 THR D N 1
ATOM 11400 C CA . THR D 2 40 ? -43.271 -19.297 64.032 1.000 15.350 24 THR D CA 1
ATOM 11401 C C . THR D 2 40 ? -44.578 -19.591 64.783 1.000 15.440 24 THR D C 1
ATOM 11402 O O . THR D 2 40 ? -45.559 -19.987 64.122 1.000 15.720 24 THR D O 1
ATOM 11413 N N . ALA D 2 41 ? -44.590 -19.410 66.106 1.000 15.490 25 ALA D N 1
ATOM 11414 C CA . ALA D 2 41 ? -45.777 -19.621 66.969 1.000 15.900 25 ALA D CA 1
ATOM 11415 C C . ALA D 2 41 ? -46.919 -18.691 66.534 1.000 16.110 25 ALA D C 1
ATOM 11416 O O . ALA D 2 41 ? -48.072 -19.161 66.456 1.000 16.380 25 ALA D O 1
ATOM 11423 N N . LEU D 2 42 ? -46.613 -17.419 66.259 1.000 16.480 26 LEU D N 1
ATOM 11424 C CA . LEU D 2 42 ? -47.619 -16.389 65.882 1.000 16.840 26 LEU D CA 1
ATOM 11425 C C . LEU D 2 42 ? -48.220 -16.736 64.515 1.000 17.300 26 LEU D C 1
ATOM 11426 O O . LEU D 2 42 ? -49.457 -16.649 64.380 1.000 17.320 26 LEU D O 1
ATOM 11442 N N . ILE D 2 43 ? -47.382 -17.124 63.551 1.000 17.640 27 ILE D N 1
ATOM 11443 C CA . ILE D 2 43 ? -47.814 -17.472 62.163 1.000 18.830 27 ILE D CA 1
ATOM 11444 C C . ILE D 2 43 ? -48.772 -18.667 62.232 1.000 19.560 27 ILE D C 1
ATOM 11445 O O . ILE D 2 43 ? -49.776 -18.650 61.504 1.000 18.990 27 ILE D O 1
ATOM 11461 N N . ARG D 2 44 ? -48.473 -19.658 63.076 1.000 21.460 28 ARG D N 1
ATOM 11462 C CA . ARG D 2 44 ? -49.309 -20.880 63.254 1.000 23.570 28 ARG D CA 1
ATOM 11463 C C . ARG D 2 44 ? -50.725 -20.472 63.691 1.000 23.860 28 ARG D C 1
ATOM 11464 O O . ARG D 2 44 ? -51.684 -21.141 63.255 1.000 23.310 28 ARG D O 1
ATOM 11485 N N . ASP D 2 45 ? -50.845 -19.414 64.502 1.000 24.100 29 ASP D N 1
ATOM 11486 C CA A ASP D 2 45 ? -52.143 -18.939 65.059 0.500 24.220 29 ASP D CA 1
ATOM 11487 C CA B ASP D 2 45 ? -52.128 -18.920 65.076 0.500 24.380 29 ASP D CA 1
ATOM 11488 C C . ASP D 2 45 ? -52.708 -17.815 64.176 1.000 24.100 29 ASP D C 1
ATOM 11489 O O . ASP D 2 45 ? -53.652 -17.132 64.623 1.000 24.500 29 ASP D O 1
ATOM 11505 N N . GLY D 2 46 ? -52.158 -17.648 62.966 1.000 23.250 30 GLY D N 1
ATOM 11506 C CA . GLY D 2 46 ? -52.686 -16.763 61.905 1.000 22.830 30 GLY D CA 1
ATOM 11507 C C . GLY D 2 46 ? -52.378 -15.289 62.124 1.000 22.470 30 GLY D C 1
ATOM 11508 O O . GLY D 2 46 ? -53.086 -14.452 61.525 1.000 22.990 30 GLY D O 1
ATOM 11512 N N . HIS D 2 47 ? -51.351 -14.962 62.915 1.000 21.130 31 HIS D N 1
ATOM 11513 C CA . HIS D 2 47 ? -50.975 -13.562 63.256 1.000 20.780 31 HIS D CA 1
ATOM 11514 C C . HIS D 2 47 ? -49.783 -13.108 62.407 1.000 20.380 31 HIS D C 1
ATOM 11515 O O . HIS D 2 47 ? -48.991 -13.971 61.962 1.000 18.890 31 HIS D O 1
ATOM 11530 N N . ASP D 2 48 ? -49.670 -11.793 62.195 1.000 20.140 32 ASP D N 1
ATOM 11531 C CA . ASP D 2 48 ? -48.587 -11.154 61.403 1.000 20.220 32 ASP D CA 1
ATOM 11532 C C . ASP D 2 48 ? -47.431 -10.819 62.339 1.000 18.970 32 ASP D C 1
ATOM 11533 O O . ASP D 2 48 ? -47.527 -9.872 63.119 1.000 18.700 32 ASP D O 1
ATOM 11542 N N . PRO D 2 49 ? -46.299 -11.558 62.290 1.000 18.050 33 PRO D N 1
ATOM 11543 C CA . PRO D 2 49 ? -45.214 -11.339 63.247 1.000 17.380 33 PRO D CA 1
ATOM 11544 C C . PRO D 2 49 ? -44.586 -9.938 63.143 1.000 16.910 33 PRO D C 1
ATOM 11545 O O . PRO D 2 49 ? -44.114 -9.443 64.149 1.000 15.910 33 PRO D O 1
ATOM 11556 N N . VAL D 2 50 ? -44.602 -9.323 61.953 1.000 16.680 34 VAL D N 1
ATOM 11557 C CA . VAL D 2 50 ? -44.038 -7.956 61.737 1.000 16.490 34 VAL D CA 1
ATOM 11558 C C . VAL D 2 50 ? -44.882 -6.948 62.530 1.000 16.870 34 VAL D C 1
ATOM 11559 O O . VAL D 2 50 ? -44.289 -6.066 63.174 1.000 16.690 34 VAL D O 1
ATOM 11572 N N . THR D 2 51 ? -46.211 -7.080 62.507 1.000 17.440 35 THR D N 1
ATOM 11573 C CA . THR D 2 51 ? -47.141 -6.200 63.269 1.000 17.770 35 THR D CA 1
ATOM 11574 C C . THR D 2 51 ? -46.997 -6.477 64.770 1.000 17.250 35 THR D C 1
ATOM 11575 O O . THR D 2 51 ? -46.862 -5.506 65.536 1.000 17.350 35 THR D O 1
ATOM 11586 N N . VAL D 2 52 ? -47.006 -7.747 65.179 1.000 16.020 36 VAL D N 1
ATOM 11587 C CA . VAL D 2 52 ? -47.042 -8.144 66.619 1.000 15.850 36 VAL D CA 1
ATOM 11588 C C . VAL D 2 52 ? -45.686 -7.837 67.269 1.000 15.520 36 VAL D C 1
ATOM 11589 O O . VAL D 2 52 ? -45.678 -7.206 68.340 1.000 15.980 36 VAL D O 1
ATOM 11602 N N . LEU D 2 53 ? -44.582 -8.263 66.650 1.000 15.240 37 LEU D N 1
ATOM 11603 C CA . LEU D 2 53 ? -43.224 -8.149 67.250 1.000 15.210 37 LEU D CA 1
ATOM 11604 C C . LEU D 2 53 ? -42.541 -6.851 66.798 1.000 15.050 37 LEU D C 1
ATOM 11605 O O . LEU D 2 53 ? -41.562 -6.464 67.454 1.000 14.990 37 LEU D O 1
ATOM 11621 N N . GLY D 2 54 ? -43.038 -6.196 65.742 1.000 15.130 38 GLY D N 1
ATOM 11622 C CA . GLY D 2 54 ? -42.423 -4.977 65.178 1.000 15.060 38 GLY D CA 1
ATOM 11623 C C . GLY D 2 54 ? -43.059 -3.688 65.679 1.000 14.920 38 GLY D C 1
ATOM 11624 O O . GLY D 2 54 ? -42.431 -2.637 65.513 1.000 14.840 38 GLY D O 1
ATOM 11628 N N . ALA D 2 55 ? -44.265 -3.736 66.251 1.000 14.970 39 ALA D N 1
ATOM 11629 C CA . ALA D 2 55 ? -44.957 -2.533 66.779 1.000 14.610 39 ALA D CA 1
ATOM 11630 C C . ALA D 2 55 ? -44.185 -1.961 67.969 1.000 14.400 39 ALA D C 1
ATOM 11631 O O . ALA D 2 55 ? -43.946 -0.754 68.018 1.000 13.890 39 ALA D O 1
ATOM 11638 N N . PRO D 2 56 ? -43.764 -2.778 68.966 1.000 14.260 40 PRO D N 1
ATOM 11639 C CA . PRO D 2 56 ? -43.016 -2.260 70.110 1.000 14.200 40 PRO D CA 1
ATOM 11640 C C . PRO D 2 56 ? -41.596 -1.844 69.710 1.000 14.290 40 PRO D C 1
ATOM 11641 O O . PRO D 2 56 ? -41.004 -2.485 68.859 1.000 14.160 40 PRO D O 1
ATOM 11652 N N . TRP D 2 57 ? -41.096 -0.775 70.330 1.000 14.150 41 TRP D N 1
ATOM 11653 C CA . TRP D 2 57 ? -39.695 -0.313 70.182 1.000 14.090 41 TRP D CA 1
ATOM 11654 C C . TRP D 2 57 ? -39.275 0.395 71.467 1.000 14.180 41 TRP D C 1
ATOM 11655 O O . TRP D 2 57 ? -39.879 1.435 71.796 1.000 14.140 41 TRP D O 1
ATOM 11676 N N . GLU D 2 58 ? -38.295 -0.167 72.174 1.000 13.990 42 GLU D N 1
ATOM 11677 C CA . GLU D 2 58 ? -37.823 0.393 73.462 1.000 14.030 42 GLU D CA 1
ATOM 11678 C C . GLU D 2 58 ? -36.365 0.007 73.713 1.000 14.070 42 GLU D C 1
ATOM 11679 O O . GLU D 2 58 ? -35.810 -0.846 72.983 1.000 13.890 42 GLU D O 1
ATOM 11691 N N . PHE D 2 59 ? -35.780 0.640 74.722 1.000 14.080 43 PHE D N 1
ATOM 11692 C CA . PHE D 2 59 ? -34.493 0.248 75.334 1.000 14.170 43 PHE D CA 1
ATOM 11693 C C . PHE D 2 59 ? -34.689 0.152 76.843 1.000 14.370 43 PHE D C 1
ATOM 11694 O O . PHE D 2 59 ? -35.154 1.140 77.439 1.000 14.110 43 PHE D O 1
ATOM 11711 N N . ARG D 2 60 ? -34.331 -0.993 77.424 1.000 14.390 44 ARG D N 1
ATOM 11712 C CA . ARG D 2 60 ? -34.303 -1.198 78.894 1.000 15.360 44 ARG D CA 1
ATOM 11713 C C . ARG D 2 60 ? -33.087 -2.052 79.248 1.000 16.060 44 ARG D C 1
ATOM 11714 O O . ARG D 2 60 ? -32.787 -3.005 78.506 1.000 16.250 44 ARG D O 1
ATOM 11735 N N . ARG D 2 61 ? -32.408 -1.696 80.336 1.000 16.930 45 ARG D N 1
ATOM 11736 C CA . ARG D 2 61 ? -31.285 -2.478 80.900 1.000 17.700 45 ARG D CA 1
ATOM 11737 C C . ARG D 2 61 ? -31.398 -2.419 82.425 1.000 18.940 45 ARG D C 1
ATOM 11738 O O . ARG D 2 61 ? -31.356 -1.303 82.984 1.000 18.470 45 ARG D O 1
ATOM 11759 N N . ARG D 2 62 ? -31.582 -3.584 83.044 1.000 19.850 46 ARG D N 1
ATOM 11760 C CA . ARG D 2 62 ? -31.652 -3.774 84.514 1.000 21.640 46 ARG D CA 1
ATOM 11761 C C . ARG D 2 62 ? -30.318 -4.359 84.961 1.000 21.080 46 ARG D C 1
ATOM 11762 O O . ARG D 2 62 ? -29.993 -5.483 84.584 1.000 20.680 46 ARG D O 1
ATOM 11783 N N . PRO D 2 63 ? -29.497 -3.629 85.753 1.000 21.170 47 PRO D N 1
ATOM 11784 C CA . PRO D 2 63 ? -28.243 -4.186 86.259 1.000 21.580 47 PRO D CA 1
ATOM 11785 C C . PRO D 2 63 ? -28.501 -5.541 86.938 1.000 21.210 47 PRO D C 1
ATOM 11786 O O . PRO D 2 63 ? -29.416 -5.621 87.731 1.000 22.030 47 PRO D O 1
ATOM 11797 N N . GLY D 2 64 ? -27.743 -6.572 86.554 1.000 21.440 48 GLY D N 1
ATOM 11798 C CA . GLY D 2 64 ? -27.782 -7.918 87.161 1.000 21.190 48 GLY D CA 1
ATOM 11799 C C . GLY D 2 64 ? -28.857 -8.824 86.573 1.000 20.930 48 GLY D C 1
ATOM 11800 O O . GLY D 2 64 ? -28.907 -9.996 86.977 1.000 21.740 48 GLY D O 1
ATOM 11804 N N . ALA D 2 65 ? -29.699 -8.331 85.660 1.000 20.160 49 ALA D N 1
ATOM 11805 C CA . ALA D 2 65 ? -30.870 -9.075 85.135 1.000 19.590 49 ALA D CA 1
ATOM 11806 C C . ALA D 2 65 ? -30.442 -10.058 84.039 1.000 19.000 49 ALA D C 1
ATOM 11807 O O . ALA D 2 65 ? -31.059 -11.137 83.948 1.000 19.290 49 ALA D O 1
ATOM 11814 N N . TRP D 2 66 ? -29.441 -9.699 83.230 1.000 18.380 50 TRP D N 1
ATOM 11815 C CA . TRP D 2 66 ? -29.067 -10.448 81.999 1.000 18.320 50 TRP D CA 1
ATOM 11816 C C . TRP D 2 66 ? -28.629 -11.879 82.341 1.000 18.040 50 TRP D C 1
ATOM 11817 O O . TRP D 2 66 ? -28.036 -12.108 83.421 1.000 17.790 50 TRP D O 1
ATOM 11838 N N A SER D 2 67 ? -28.946 -12.815 81.444 0.500 18.010 51 SER D N 1
ATOM 11839 N N B SER D 2 67 ? -28.937 -12.811 81.439 0.500 17.980 51 SER D N 1
ATOM 11840 C CA A SER D 2 67 ? -28.460 -14.219 81.442 0.500 18.110 51 SER D CA 1
ATOM 11841 C CA B SER D 2 67 ? -28.458 -14.217 81.444 0.500 18.080 51 SER D CA 1
ATOM 11842 C C A SER D 2 67 ? -27.617 -14.439 80.184 0.500 18.200 51 SER D C 1
ATOM 11843 C C B SER D 2 67 ? -27.621 -14.444 80.183 0.500 18.190 51 SER D C 1
ATOM 11844 O O A SER D 2 67 ? -27.866 -13.745 79.181 0.500 17.640 51 SER D O 1
ATOM 11845 O O B SER D 2 67 ? -27.879 -13.759 79.175 0.500 17.630 51 SER D O 1
ATOM 11860 N N . SER D 2 68 ? -26.656 -15.363 80.243 1.000 18.340 52 SER D N 1
ATOM 11861 C CA . SER D 2 68 ? -25.766 -15.704 79.106 1.000 18.790 52 SER D CA 1
ATOM 11862 C C . SER D 2 68 ? -26.542 -16.598 78.129 1.000 18.640 52 SER D C 1
ATOM 11863 O O . SER D 2 68 ? -26.257 -17.807 78.061 1.000 18.410 52 SER D O 1
ATOM 11871 N N . GLU D 2 69 ? -27.512 -16.004 77.428 1.000 18.960 53 GLU D N 1
ATOM 11872 C CA . GLU D 2 69 ? -28.479 -16.684 76.525 1.000 19.050 53 GLU D CA 1
ATOM 11873 C C . GLU D 2 69 ? -28.673 -15.812 75.280 1.000 17.880 53 GLU D C 1
ATOM 11874 O O . GLU D 2 69 ? -28.781 -14.581 75.434 1.000 17.260 53 GLU D O 1
ATOM 11886 N N . GLU D 2 70 ? -28.739 -16.424 74.095 1.000 16.970 54 GLU D N 1
ATOM 11887 C CA . GLU D 2 70 ? -28.999 -15.710 72.817 1.000 16.910 54 GLU D CA 1
ATOM 11888 C C . GLU D 2 70 ? -30.343 -14.976 72.885 1.000 16.620 54 GLU D C 1
ATOM 11889 O O . GLU D 2 70 ? -30.508 -13.970 72.172 1.000 16.740 54 GLU D O 1
ATOM 11901 N N . TYR D 2 71 ? -31.267 -15.479 73.706 1.000 16.070 55 TYR D N 1
ATOM 11902 C CA . TYR D 2 71 ? -32.693 -15.073 73.735 1.000 15.950 55 TYR D CA 1
ATOM 11903 C C . TYR D 2 71 ? -32.986 -14.224 74.975 1.000 15.900 55 TYR D C 1
ATOM 11904 O O . TYR D 2 71 ? -34.175 -14.084 75.319 1.000 15.740 55 TYR D O 1
ATOM 11922 N N . PHE D 2 72 ? -31.966 -13.651 75.621 1.000 15.830 56 PHE D N 1
ATOM 11923 C CA . PHE D 2 72 ? -32.199 -12.774 76.797 1.000 15.550 56 PHE D CA 1
ATOM 11924 C C . PHE D 2 72 ? -32.881 -11.482 76.341 1.000 15.260 56 PHE D C 1
ATOM 11925 O O . PHE D 2 72 ? -32.400 -10.817 75.410 1.000 15.340 56 PHE D O 1
ATOM 11942 N N . PHE D 2 73 ? -33.963 -11.126 77.024 1.000 15.290 57 PHE D N 1
ATOM 11943 C CA . PHE D 2 73 ? -34.681 -9.838 76.861 1.000 15.390 57 PHE D CA 1
ATOM 11944 C C . PHE D 2 73 ? -35.246 -9.456 78.227 1.000 15.530 57 PHE D C 1
ATOM 11945 O O . PHE D 2 73 ? -35.821 -10.347 78.879 1.000 16.120 57 PHE D O 1
ATOM 11962 N N . PHE D 2 74 ? -35.063 -8.207 78.658 1.000 15.850 58 PHE D N 1
ATOM 11963 C CA . PHE D 2 74 ? -35.602 -7.726 79.955 1.000 15.970 58 PHE D CA 1
ATOM 11964 C C . PHE D 2 74 ? -37.110 -7.500 79.795 1.000 16.070 58 PHE D C 1
ATOM 11965 O O . PHE D 2 74 ? -37.499 -6.538 79.099 1.000 15.680 58 PHE D O 1
ATOM 11982 N N . ALA D 2 75 ? -37.915 -8.367 80.419 1.000 16.310 59 ALA D N 1
ATOM 11983 C CA . ALA D 2 75 ? -39.384 -8.469 80.234 1.000 17.030 59 ALA D CA 1
ATOM 11984 C C . ALA D 2 75 ? -40.150 -7.890 81.431 1.000 17.780 59 ALA D C 1
ATOM 11985 O O . ALA D 2 75 ? -41.262 -7.379 81.207 1.000 17.160 59 ALA D O 1
ATOM 11992 N N . GLU D 2 76 ? -39.592 -7.973 82.645 1.000 19.450 60 GLU D N 1
ATOM 11993 C CA . GLU D 2 76 ? -40.283 -7.630 83.922 1.000 21.050 60 GLU D CA 1
ATOM 11994 C C . GLU D 2 76 ? -40.941 -6.255 83.811 1.000 20.660 60 GLU D C 1
ATOM 11995 O O . GLU D 2 76 ? -40.309 -5.314 83.329 1.000 20.560 60 GLU D O 1
ATOM 12007 N N . PRO D 2 77 ? -42.201 -6.066 84.276 1.000 20.010 61 PRO D N 1
ATOM 12008 C CA . PRO D 2 77 ? -42.988 -7.105 84.949 1.000 20.070 61 PRO D CA 1
ATOM 12009 C C . PRO D 2 77 ? -43.794 -8.028 84.020 1.000 19.860 61 PRO D C 1
ATOM 12010 O O . PRO D 2 77 ? -44.480 -8.909 84.507 1.000 20.160 61 PRO D O 1
ATOM 12021 N N . ASP D 2 78 ? -43.707 -7.805 82.707 1.000 19.190 62 ASP D N 1
ATOM 12022 C CA . ASP D 2 78 ? -44.455 -8.579 81.686 1.000 18.630 62 ASP D CA 1
ATOM 12023 C C . ASP D 2 78 ? -43.806 -9.959 81.538 1.000 18.030 62 ASP D C 1
ATOM 12024 O O . ASP D 2 78 ? -42.643 -10.129 81.977 1.000 17.480 62 ASP D O 1
ATOM 12033 N N . SER D 2 79 ? -44.526 -10.912 80.940 1.000 17.390 63 SER D N 1
ATOM 12034 C CA . SER D 2 79 ? -43.955 -12.192 80.448 1.000 16.880 63 SER D CA 1
ATOM 12035 C C . SER D 2 79 ? -42.999 -11.873 79.292 1.000 16.580 63 SER D C 1
ATOM 12036 O O . SER D 2 79 ? -43.056 -10.745 78.778 1.000 16.570 63 SER D O 1
ATOM 12044 N N . LEU D 2 80 ? -42.149 -12.824 78.908 1.000 16.270 64 LEU D N 1
ATOM 12045 C CA . LEU D 2 80 ? -41.141 -12.635 77.831 1.000 16.050 64 LEU D CA 1
ATOM 12046 C C . LEU D 2 80 ? -41.855 -12.257 76.527 1.000 15.910 64 LEU D C 1
ATOM 12047 O O . LEU D 2 80 ? -41.502 -11.215 75.938 1.000 15.990 64 LEU D O 1
ATOM 12063 N N . ALA D 2 81 ? -42.839 -13.056 76.105 1.000 16.040 65 ALA D N 1
ATOM 12064 C CA . ALA D 2 81 ? -43.633 -12.820 74.878 1.000 15.840 65 ALA D CA 1
ATOM 12065 C C . ALA D 2 81 ? -44.465 -11.541 75.040 1.000 15.810 65 ALA D C 1
ATOM 12066 O O . ALA D 2 81 ? -44.564 -10.774 74.066 1.000 15.300 65 ALA D O 1
ATOM 12073 N N . GLY D 2 82 ? -45.033 -11.317 76.228 1.000 15.580 66 GLY D N 1
ATOM 12074 C CA . GLY D 2 82 ? -45.821 -10.110 76.544 1.000 15.650 66 GLY D CA 1
ATOM 12075 C C . GLY D 2 82 ? -45.046 -8.840 76.248 1.000 15.440 66 GLY D C 1
ATOM 12076 O O . GLY D 2 82 ? -45.594 -7.955 75.565 1.000 15.530 66 GLY D O 1
ATOM 12080 N N . ARG D 2 83 ? -43.797 -8.747 76.712 1.000 15.630 67 ARG D N 1
ATOM 12081 C CA . ARG D 2 83 ? -42.982 -7.517 76.545 1.000 15.240 67 ARG D CA 1
ATOM 12082 C C . ARG D 2 83 ? -42.608 -7.344 75.069 1.000 15.120 67 ARG D C 1
ATOM 12083 O O . ARG D 2 83 ? -42.629 -6.199 74.593 1.000 14.880 67 ARG D O 1
ATOM 12104 N N . LEU D 2 84 ? -42.276 -8.440 74.382 1.000 15.370 68 LEU D N 1
ATOM 12105 C CA . LEU D 2 84 ? -41.851 -8.423 72.954 1.000 15.250 68 LEU D CA 1
ATOM 12106 C C . LEU D 2 84 ? -43.044 -8.102 72.041 1.000 15.600 68 LEU D C 1
ATOM 12107 O O . LEU D 2 84 ? -42.806 -7.684 70.893 1.000 15.140 68 LEU D O 1
ATOM 12123 N N . ALA D 2 85 ? -44.274 -8.292 72.529 1.000 16.250 69 ALA D N 1
ATOM 12124 C CA . ALA D 2 85 ? -45.535 -7.995 71.808 1.000 16.500 69 ALA D CA 1
ATOM 12125 C C . ALA D 2 85 ? -46.403 -7.081 72.683 1.000 16.750 69 ALA D C 1
ATOM 12126 O O . ALA D 2 85 ? -47.578 -7.412 72.931 1.000 16.860 69 ALA D O 1
ATOM 12133 N N . LEU D 2 86 ? -45.821 -5.961 73.118 1.000 17.420 70 LEU D N 1
ATOM 12134 C CA . LEU D 2 86 ? -46.345 -5.057 74.179 1.000 18.300 70 LEU D CA 1
ATOM 12135 C C . LEU D 2 86 ? -47.790 -4.630 73.885 1.000 18.060 70 LEU D C 1
ATOM 12136 O O . LEU D 2 86 ? -48.551 -4.474 74.854 1.000 18.570 70 LEU D O 1
ATOM 12152 N N . TYR D 2 87 ? -48.162 -4.473 72.609 1.000 17.750 71 TYR D N 1
ATOM 12153 C CA . TYR D 2 87 ? -49.460 -3.889 72.176 1.000 17.860 71 TYR D CA 1
ATOM 12154 C C . TYR D 2 87 ? -50.470 -4.985 71.810 1.000 18.200 71 TYR D C 1
ATOM 12155 O O . TYR D 2 87 ? -51.568 -4.635 71.337 1.000 18.480 71 TYR D O 1
ATOM 12173 N N . HIS D 2 88 ? -50.130 -6.258 72.036 1.000 18.280 72 HIS D N 1
ATOM 12174 C CA . HIS D 2 88 ? -50.997 -7.423 71.717 1.000 18.400 72 HIS D CA 1
ATOM 12175 C C . HIS D 2 88 ? -51.261 -8.235 72.979 1.000 18.910 72 HIS D C 1
ATOM 12176 O O . HIS D 2 88 ? -50.442 -8.244 73.893 1.000 18.320 72 HIS D O 1
ATOM 12191 N N . PRO D 2 89 ? -52.418 -8.932 73.061 1.000 19.590 73 PRO D N 1
ATOM 12192 C CA . PRO D 2 89 ? -52.733 -9.773 74.214 1.000 20.360 73 PRO D CA 1
ATOM 12193 C C . PRO D 2 89 ? -52.000 -11.114 74.067 1.000 20.840 73 PRO D C 1
ATOM 12194 O O . PRO D 2 89 ? -52.646 -12.150 74.024 1.000 21.570 73 PRO D O 1
ATOM 12205 N N . PHE D 2 90 ? -50.669 -11.046 73.949 1.000 20.930 74 PHE D N 1
ATOM 12206 C CA . PHE D 2 90 ? -49.751 -12.195 73.744 1.000 20.620 74 PHE D CA 1
ATOM 12207 C C . PHE D 2 90 ? -49.020 -12.442 75.064 1.000 21.000 74 PHE D C 1
ATOM 12208 O O . PHE D 2 90 ? -48.557 -11.473 75.682 1.000 20.840 74 PHE D O 1
ATOM 12225 N N . GLU D 2 91 ? -48.966 -13.699 75.501 1.000 21.640 75 GLU D N 1
ATOM 12226 C CA . GLU D 2 91 ? -48.375 -14.093 76.805 1.000 22.470 75 GLU D CA 1
ATOM 12227 C C . GLU D 2 91 ? -47.506 -15.331 76.608 1.000 20.900 75 GLU D C 1
ATOM 12228 O O . GLU D 2 91 ? -47.776 -16.107 75.668 1.000 19.850 75 GLU D O 1
ATOM 12240 N N . SER D 2 92 ? -46.525 -15.513 77.489 1.000 19.500 76 SER D N 1
ATOM 12241 C CA . SER D 2 92 ? -45.709 -16.745 77.589 1.000 19.200 76 SER D CA 1
ATOM 12242 C C . SER D 2 92 ? -45.595 -17.164 79.054 1.000 19.170 76 SER D C 1
ATOM 12243 O O . SER D 2 92 ? -45.741 -16.304 79.944 1.000 18.920 76 SER D O 1
ATOM 12251 N N . THR D 2 93 ? -45.367 -18.455 79.277 1.000 19.840 77 THR D N 1
ATOM 12252 C CA . THR D 2 93 ? -44.985 -19.034 80.587 1.000 20.320 77 THR D CA 1
ATOM 12253 C C . THR D 2 93 ? -43.803 -19.974 80.353 1.000 20.080 77 THR D C 1
ATOM 12254 O O . THR D 2 93 ? -43.840 -20.742 79.364 1.000 19.400 77 THR D O 1
ATOM 12265 N N . TRP D 2 94 ? -42.784 -19.874 81.205 1.000 19.740 78 TRP D N 1
ATOM 12266 C CA . TRP D 2 94 ? -41.642 -20.818 81.247 1.000 19.860 78 TRP D CA 1
ATOM 12267 C C . TRP D 2 94 ? -42.090 -22.077 81.992 1.000 20.240 78 TRP D C 1
ATOM 12268 O O . TRP D 2 94 ? -42.724 -21.947 83.053 1.000 19.870 78 TRP D O 1
ATOM 12289 N N . HIS D 2 95 ? -41.790 -23.245 81.429 1.000 20.730 79 HIS D N 1
ATOM 12290 C CA . HIS D 2 95 ? -42.012 -24.570 82.059 1.000 21.980 79 HIS D CA 1
ATOM 12291 C C . HIS D 2 95 ? -40.667 -25.289 82.160 1.000 22.350 79 HIS D C 1
ATOM 12292 O O . HIS D 2 95 ? -39.854 -25.145 81.228 1.000 22.720 79 HIS D O 1
ATOM 12307 N N . ARG D 2 96 ? -40.438 -25.992 83.272 1.000 22.540 80 ARG D N 1
ATOM 12308 C CA . ARG D 2 96 ? -39.286 -26.907 83.473 1.000 22.760 80 ARG D CA 1
ATOM 12309 C C . ARG D 2 96 ? -39.837 -28.333 83.546 1.000 22.770 80 ARG D C 1
ATOM 12310 O O . ARG D 2 96 ? -40.615 -28.611 84.476 1.000 21.960 80 ARG D O 1
ATOM 12319 N N . SER D 2 97 ? -39.473 -29.187 82.588 1.000 22.580 81 SER D N 1
ATOM 12320 C CA . SER D 2 97 ? -39.970 -30.584 82.487 1.000 23.480 81 SER D CA 1
ATOM 12321 C C . SER D 2 97 ? -39.145 -31.500 83.396 1.000 24.560 81 SER D C 1
ATOM 12322 O O . SER D 2 97 ? -37.921 -31.608 83.183 1.000 23.690 81 SER D O 1
ATOM 12330 N N . ASP D 2 98 ? -39.802 -32.137 84.369 1.000 26.540 82 ASP D N 1
ATOM 12331 C CA . ASP D 2 98 ? -39.216 -33.209 85.217 1.000 29.050 82 ASP D CA 1
ATOM 12332 C C . ASP D 2 98 ? -39.036 -34.467 84.361 1.000 29.050 82 ASP D C 1
ATOM 12333 O O . ASP D 2 98 ? -39.615 -34.525 83.258 1.000 28.860 82 ASP D O 1
ATOM 12342 N N . GLY D 2 99 ? -38.269 -35.438 84.861 1.000 29.490 83 GLY D N 1
ATOM 12343 C CA . GLY D 2 99 ? -38.013 -36.721 84.179 1.000 29.480 83 GLY D CA 1
ATOM 12344 C C . GLY D 2 99 ? -36.877 -36.611 83.177 1.000 29.460 83 GLY D C 1
ATOM 12345 O O . GLY D 2 99 ? -36.117 -35.621 83.242 1.000 28.880 83 GLY D O 1
ATOM 12349 N N . ASP D 2 100 ? -36.758 -37.599 82.285 1.000 29.630 84 ASP D N 1
ATOM 12350 C CA . ASP D 2 100 ? -35.653 -37.699 81.295 1.000 30.180 84 ASP D CA 1
ATOM 12351 C C . ASP D 2 100 ? -36.209 -38.012 79.897 1.000 27.960 84 ASP D C 1
ATOM 12352 O O . ASP D 2 100 ? -35.395 -38.348 79.012 1.000 28.540 84 ASP D O 1
ATOM 12361 N N . GLY D 2 101 ? -37.526 -37.879 79.697 1.000 25.420 85 GLY D N 1
ATOM 12362 C CA . GLY D 2 101 ? -38.207 -38.112 78.407 1.000 24.210 85 GLY D CA 1
ATOM 12363 C C . GLY D 2 101 ? -38.754 -36.819 77.822 1.000 22.860 85 GLY D C 1
ATOM 12364 O O . GLY D 2 101 ? -38.282 -35.742 78.237 1.000 21.650 85 GLY D O 1
ATOM 12368 N N . VAL D 2 102 ? -39.724 -36.917 76.906 1.000 21.500 86 VAL D N 1
ATOM 12369 C CA . VAL D 2 102 ? -40.332 -35.747 76.198 1.000 20.390 86 VAL D CA 1
ATOM 12370 C C . VAL D 2 102 ? -41.863 -35.778 76.325 1.000 20.030 86 VAL D C 1
ATOM 12371 O O . VAL D 2 102 ? -42.525 -35.066 75.550 1.000 18.280 86 VAL D O 1
ATOM 12384 N N . ASP D 2 103 ? -42.420 -36.525 77.287 1.000 19.790 87 ASP D N 1
ATOM 12385 C CA . ASP D 2 103 ? -43.896 -36.700 77.411 1.000 20.440 87 ASP D CA 1
ATOM 12386 C C . ASP D 2 103 ? -44.588 -35.340 77.600 1.000 20.290 87 ASP D C 1
ATOM 12387 O O . ASP D 2 103 ? -45.671 -35.162 77.011 1.000 20.340 87 ASP D O 1
ATOM 12396 N N . ASP D 2 104 ? -44.001 -34.415 78.369 1.000 19.920 88 ASP D N 1
ATOM 12397 C CA . ASP D 2 104 ? -44.579 -33.062 78.608 1.000 20.660 88 ASP D CA 1
ATOM 12398 C C . ASP D 2 104 ? -44.758 -32.348 77.260 1.000 19.620 88 ASP D C 1
ATOM 12399 O O . ASP D 2 104 ? -45.798 -31.685 77.079 1.000 19.280 88 ASP D O 1
ATOM 12408 N N . LEU D 2 105 ? -43.797 -32.502 76.342 1.000 19.160 89 LEU D N 1
ATOM 12409 C CA . LEU D 2 105 ? -43.845 -31.886 74.988 1.000 18.970 89 LEU D CA 1
ATOM 12410 C C . LEU D 2 105 ? -44.869 -32.621 74.113 1.000 18.770 89 LEU D C 1
ATOM 12411 O O . LEU D 2 105 ? -45.538 -31.942 73.315 1.000 18.220 89 LEU D O 1
ATOM 12427 N N . ARG D 2 106 ? -44.989 -33.950 74.240 1.000 19.470 90 ARG D N 1
ATOM 12428 C CA . ARG D 2 106 ? -46.029 -34.744 73.523 1.000 19.810 90 ARG D CA 1
ATOM 12429 C C . ARG D 2 106 ? -47.416 -34.194 73.881 1.000 19.550 90 ARG D C 1
ATOM 12430 O O . ARG D 2 106 ? -48.227 -33.983 72.960 1.000 19.570 90 ARG D O 1
ATOM 12451 N N . GLU D 2 107 ? -47.673 -33.962 75.171 1.000 19.300 91 GLU D N 1
ATOM 12452 C CA . GLU D 2 107 ? -48.976 -33.462 75.685 1.000 19.570 91 GLU D CA 1
ATOM 12453 C C . GLU D 2 107 ? -49.230 -32.045 75.153 1.000 19.640 91 GLU D C 1
ATOM 12454 O O . GLU D 2 107 ? -50.363 -31.774 74.728 1.000 19.540 91 GLU D O 1
ATOM 12466 N N . ALA D 2 108 ? -48.208 -31.184 75.161 1.000 19.850 92 ALA D N 1
ATOM 12467 C CA . ALA D 2 108 ? -48.282 -29.792 74.656 1.000 19.830 92 ALA D CA 1
ATOM 12468 C C . ALA D 2 108 ? -48.722 -29.807 73.188 1.000 20.040 92 ALA D C 1
ATOM 12469 O O . ALA D 2 108 ? -49.664 -29.067 72.846 1.000 20.670 92 ALA D O 1
ATOM 12476 N N . LEU D 2 109 ? -48.080 -30.640 72.363 1.000 20.560 93 LEU D N 1
ATOM 12477 C CA . LEU D 2 109 ? -48.372 -30.768 70.908 1.000 21.060 93 LEU D CA 1
ATOM 12478 C C . LEU D 2 109 ? -49.815 -31.244 70.708 1.000 21.840 93 LEU D C 1
ATOM 12479 O O . LEU D 2 109 ? -50.488 -30.706 69.807 1.000 21.220 93 LEU D O 1
ATOM 12495 N N . ALA D 2 110 ? -50.276 -32.204 71.516 1.000 22.350 94 ALA D N 1
ATOM 12496 C CA . ALA D 2 110 ? -51.647 -32.766 71.445 1.000 23.190 94 ALA D CA 1
ATOM 12497 C C . ALA D 2 110 ? -52.683 -31.676 71.759 1.000 23.970 94 ALA D C 1
ATOM 12498 O O . ALA D 2 110 ? -53.801 -31.763 71.222 1.000 24.720 94 ALA D O 1
ATOM 12505 N N . ALA D 2 111 ? -52.328 -30.691 72.592 1.000 24.730 95 ALA D N 1
ATOM 12506 C CA . ALA D 2 111 ? -53.193 -29.549 72.977 1.000 25.190 95 ALA D CA 1
ATOM 12507 C C . ALA D 2 111 ? -53.087 -28.414 71.947 1.000 25.870 95 ALA D C 1
ATOM 12508 O O . ALA D 2 111 ? -53.717 -27.369 72.168 1.000 27.330 95 ALA D O 1
ATOM 12515 N N . GLY D 2 112 ? -52.325 -28.605 70.865 1.000 25.910 96 GLY D N 1
ATOM 12516 C CA . GLY D 2 112 ? -52.195 -27.636 69.759 1.000 25.730 96 GLY D CA 1
ATOM 12517 C C . GLY D 2 112 ? -51.201 -26.528 70.069 1.000 25.440 96 GLY D C 1
ATOM 12518 O O . GLY D 2 112 ? -51.254 -25.483 69.390 1.000 25.900 96 GLY D O 1
ATOM 12522 N N . VAL D 2 113 ? -50.324 -26.739 71.055 1.000 24.220 97 VAL D N 1
ATOM 12523 C CA . VAL D 2 113 ? -49.226 -25.797 71.422 1.000 23.540 97 VAL D CA 1
ATOM 12524 C C . VAL D 2 113 ? -47.980 -26.171 70.613 1.000 22.580 97 VAL D C 1
ATOM 12525 O O . VAL D 2 113 ? -47.735 -27.383 70.441 1.000 21.680 97 VAL D O 1
ATOM 12538 N N . LEU D 2 114 ? -47.236 -25.170 70.129 1.000 20.970 98 LEU D N 1
ATOM 12539 C CA . LEU D 2 114 ? -45.861 -25.339 69.588 1.000 20.630 98 LEU D CA 1
ATOM 12540 C C . LEU D 2 114 ? -44.869 -24.987 70.691 1.000 19.610 98 LEU D C 1
ATOM 12541 O O . LEU D 2 114 ? -44.584 -23.811 70.904 1.000 19.340 98 LEU D O 1
ATOM 12557 N N . PRO D 2 115 ? -44.323 -25.978 71.432 1.000 18.500 99 PRO D N 1
ATOM 12558 C CA . PRO D 2 115 ? -43.324 -25.698 72.458 1.000 17.990 99 PRO D CA 1
ATOM 12559 C C . PRO D 2 115 ? -42.078 -25.043 71.846 1.000 17.350 99 PRO D C 1
ATOM 12560 O O . PRO D 2 115 ? -41.631 -25.472 70.791 1.000 17.290 99 PRO D O 1
ATOM 12571 N N . ILE D 2 116 ? -41.575 -23.998 72.502 1.000 16.480 100 ILE D N 1
ATOM 12572 C CA . ILE D 2 116 ? -40.262 -23.371 72.184 1.000 16.070 100 ILE D CA 1
ATOM 12573 C C . ILE D 2 116 ? -39.271 -23.862 73.238 1.000 15.820 100 ILE D C 1
ATOM 12574 O O . ILE D 2 116 ? -39.386 -23.438 74.402 1.000 16.180 100 ILE D O 1
ATOM 12590 N N . ALA D 2 117 ? -38.370 -24.762 72.845 1.000 15.770 101 ALA D N 1
ATOM 12591 C CA . ALA D 2 117 ? -37.469 -25.501 73.755 1.000 15.650 101 ALA D CA 1
ATOM 12592 C C . ALA D 2 117 ? -36.150 -24.740 73.902 1.000 15.770 101 ALA D C 1
ATOM 12593 O O . ALA D 2 117 ? -35.595 -24.307 72.871 1.000 15.450 101 ALA D O 1
ATOM 12600 N N . ALA D 2 118 ? -35.676 -24.588 75.141 1.000 15.580 102 ALA D N 1
ATOM 12601 C CA . ALA D 2 118 ? -34.309 -24.126 75.467 1.000 15.750 102 ALA D CA 1
ATOM 12602 C C . ALA D 2 118 ? -33.334 -25.250 75.109 1.000 16.050 102 ALA D C 1
ATOM 12603 O O . ALA D 2 118 ? -33.473 -26.358 75.667 1.000 16.120 102 ALA D O 1
ATOM 12610 N N . VAL D 2 119 ? -32.412 -24.983 74.184 1.000 16.010 103 VAL D N 1
ATOM 12611 C CA . VAL D 2 119 ? -31.475 -25.999 73.628 1.000 16.240 103 VAL D CA 1
ATOM 12612 C C . VAL D 2 119 ? -30.053 -25.433 73.630 1.000 16.420 103 VAL D C 1
ATOM 12613 O O . VAL D 2 119 ? -29.884 -24.191 73.618 1.000 16.050 103 VAL D O 1
ATOM 12626 N N . ASP D 2 120 ? -29.076 -26.337 73.681 1.000 16.130 104 ASP D N 1
ATOM 12627 C CA . ASP D 2 120 ? -27.629 -26.049 73.522 1.000 16.230 104 ASP D CA 1
ATOM 12628 C C . ASP D 2 120 ? -27.223 -26.483 72.112 1.000 16.240 104 ASP D C 1
ATOM 12629 O O . ASP D 2 120 ? -27.367 -27.678 71.800 1.000 16.240 104 ASP D O 1
ATOM 12638 N N . ASN D 2 121 ? -26.725 -25.549 71.300 1.000 16.570 105 ASN D N 1
ATOM 12639 C CA . ASN D 2 121 ? -26.334 -25.790 69.883 1.000 16.760 105 ASN D CA 1
ATOM 12640 C C . ASN D 2 121 ? -25.260 -26.886 69.796 1.000 16.560 105 ASN D C 1
ATOM 12641 O O . ASN D 2 121 ? -25.192 -27.556 68.752 1.000 16.360 105 ASN D O 1
ATOM 12652 N N . PHE D 2 122 ? -24.453 -27.066 70.845 1.000 16.240 106 PHE D N 1
ATOM 12653 C CA . PHE D 2 122 ? -23.381 -28.095 70.922 1.000 16.540 106 PHE D CA 1
ATOM 12654 C C . PHE D 2 122 ? -23.961 -29.490 70.647 1.000 16.790 106 PHE D C 1
ATOM 12655 O O . PHE D 2 122 ? -23.231 -30.339 70.103 1.000 16.680 106 PHE D O 1
ATOM 12672 N N . HIS D 2 123 ? -25.224 -29.729 71.019 1.000 16.890 107 HIS D N 1
ATOM 12673 C CA . HIS D 2 123 ? -25.863 -31.074 70.985 1.000 17.560 107 HIS D CA 1
ATOM 12674 C C . HIS D 2 123 ? -26.873 -31.199 69.834 1.000 17.710 107 HIS D C 1
ATOM 12675 O O . HIS D 2 123 ? -27.540 -32.249 69.770 1.000 18.160 107 HIS D O 1
ATOM 12690 N N . LEU D 2 124 ? -26.962 -30.203 68.942 1.000 17.890 108 LEU D N 1
ATOM 12691 C CA . LEU D 2 124 ? -27.886 -30.211 67.774 1.000 17.650 108 LEU D CA 1
ATOM 12692 C C . LEU D 2 124 ? -27.097 -30.535 66.508 1.000 18.140 108 LEU D C 1
ATOM 12693 O O . LEU D 2 124 ? -26.284 -29.724 66.065 1.000 17.100 108 LEU D O 1
ATOM 12709 N N . PRO D 2 125 ? -27.327 -31.720 65.888 1.000 18.550 109 PRO D N 1
ATOM 12710 C CA . PRO D 2 125 ? -26.521 -32.181 64.754 1.000 18.850 109 PRO D CA 1
ATOM 12711 C C . PRO D 2 125 ? -26.543 -31.271 63.514 1.000 18.670 109 PRO D C 1
ATOM 12712 O O . PRO D 2 125 ? -25.617 -31.355 62.726 1.000 19.090 109 PRO D O 1
ATOM 12723 N N . PHE D 2 126 ? -27.592 -30.456 63.355 1.000 17.940 110 PHE D N 1
ATOM 12724 C CA . PHE D 2 126 ? -27.805 -29.567 62.179 1.000 17.520 110 PHE D CA 1
ATOM 12725 C C . PHE D 2 126 ? -27.176 -28.186 62.423 1.000 17.170 110 PHE D C 1
ATOM 12726 O O . PHE D 2 126 ? -27.090 -27.411 61.462 1.000 17.020 110 PHE D O 1
ATOM 12743 N N . ARG D 2 127 ? -26.750 -27.878 63.653 1.000 16.720 111 ARG D N 1
ATOM 12744 C CA . ARG D 2 127 ? -26.146 -26.561 64.002 1.000 16.560 111 ARG D CA 1
ATOM 12745 C C . ARG D 2 127 ? -24.647 -26.584 63.718 1.000 16.910 111 ARG D C 1
ATOM 12746 O O . ARG D 2 127 ? -23.967 -27.565 64.017 1.000 16.340 111 ARG D O 1
ATOM 12767 N N . PRO D 2 128 ? -24.084 -25.500 63.135 1.000 17.200 112 PRO D N 1
ATOM 12768 C CA . PRO D 2 128 ? -22.636 -25.377 62.970 1.000 17.620 112 PRO D CA 1
ATOM 12769 C C . PRO D 2 128 ? -21.828 -25.646 64.249 1.000 18.060 112 PRO D C 1
ATOM 12770 O O . PRO D 2 128 ? -20.724 -26.134 64.136 1.000 19.180 112 PRO D O 1
ATOM 12781 N N . ALA D 2 129 ? -22.395 -25.348 65.423 1.000 18.150 113 ALA D N 1
ATOM 12782 C CA . ALA D 2 129 ? -21.725 -25.472 66.740 1.000 18.140 113 ALA D CA 1
ATOM 12783 C C . ALA D 2 129 ? -21.677 -26.929 67.226 1.000 18.090 113 ALA D C 1
ATOM 12784 O O . ALA D 2 129 ? -21.031 -27.163 68.267 1.000 17.410 113 ALA D O 1
ATOM 12791 N N . PHE D 2 130 ? -22.317 -27.870 66.521 1.000 18.320 114 PHE D N 1
ATOM 12792 C CA . PHE D 2 130 ? -22.437 -29.294 66.940 1.000 18.950 114 PHE D CA 1
ATOM 12793 C C . PHE D 2 130 ? -21.071 -29.839 67.376 1.000 19.060 114 PHE D C 1
ATOM 12794 O O . PHE D 2 130 ? -20.123 -29.832 66.561 1.000 18.430 114 PHE D O 1
ATOM 12811 N N . HIS D 2 131 ? -20.980 -30.279 68.634 1.000 19.710 115 HIS D N 1
ATOM 12812 C CA . HIS D 2 131 ? -19.775 -30.888 69.261 1.000 20.950 115 HIS D CA 1
ATOM 12813 C C . HIS D 2 131 ? -18.559 -29.960 69.120 1.000 21.420 115 HIS D C 1
ATOM 12814 O O . HIS D 2 131 ? -17.427 -30.480 69.090 1.000 22.420 115 HIS D O 1
ATOM 12829 N N . ASP D 2 132 ? -18.776 -28.642 69.072 1.000 21.410 116 ASP D N 1
ATOM 12830 C CA . ASP D 2 132 ? -17.704 -27.627 68.881 1.000 21.770 116 ASP D CA 1
ATOM 12831 C C . ASP D 2 132 ? -17.827 -26.537 69.954 1.000 21.530 116 ASP D C 1
ATOM 12832 O O . ASP D 2 132 ? -16.850 -26.344 70.706 1.000 21.650 116 ASP D O 1
ATOM 12841 N N . VAL D 2 133 ? -18.978 -25.860 70.023 1.000 20.280 117 VAL D N 1
ATOM 12842 C CA . VAL D 2 133 ? -19.193 -24.649 70.872 1.000 19.870 117 VAL D CA 1
ATOM 12843 C C . VAL D 2 133 ? -20.537 -24.766 71.598 1.000 18.670 117 VAL D C 1
ATOM 12844 O O . VAL D 2 133 ? -21.543 -25.043 70.928 1.000 18.650 117 VAL D O 1
ATOM 12857 N N . HIS D 2 134 ? -20.546 -24.549 72.917 1.000 17.580 118 HIS D N 1
ATOM 12858 C CA . HIS D 2 134 ? -21.781 -24.482 73.746 1.000 16.970 118 HIS D CA 1
ATOM 12859 C C . HIS D 2 134 ? -22.419 -23.097 73.597 1.000 16.330 118 HIS D C 1
ATOM 12860 O O . HIS D 2 134 ? -21.678 -22.099 73.678 1.000 15.920 118 HIS D O 1
ATOM 12875 N N . ALA D 2 135 ? -23.737 -23.046 73.371 1.000 15.560 119 ALA D N 1
ATOM 12876 C CA . ALA D 2 135 ? -24.523 -21.799 73.203 1.000 15.230 119 ALA D CA 1
ATOM 12877 C C . ALA D 2 135 ? -25.994 -22.056 73.553 1.000 14.870 119 ALA D C 1
ATOM 12878 O O . ALA D 2 135 ? -26.581 -22.992 72.970 1.000 14.470 119 ALA D O 1
ATOM 12885 N N . ALA D 2 136 ? -26.558 -21.237 74.448 1.000 14.860 120 ALA D N 1
ATOM 12886 C CA . ALA D 2 136 ? -27.979 -21.271 74.872 1.000 14.870 120 ALA D CA 1
ATOM 12887 C C . ALA D 2 136 ? -28.860 -20.644 73.783 1.000 15.160 120 ALA D C 1
ATOM 12888 O O . ALA D 2 136 ? -28.731 -19.425 73.533 1.000 15.210 120 ALA D O 1
ATOM 12895 N N . HIS D 2 137 ? -29.762 -21.452 73.216 1.000 15.280 121 HIS D N 1
ATOM 12896 C CA . HIS D 2 137 ? -30.503 -21.219 71.948 1.000 15.230 121 HIS D CA 1
ATOM 12897 C C . HIS D 2 137 ? -31.970 -21.625 72.152 1.000 15.100 121 HIS D C 1
ATOM 12898 O O . HIS D 2 137 ? -32.256 -22.303 73.161 1.000 15.280 121 HIS D O 1
ATOM 12913 N N . LEU D 2 138 ? -32.862 -21.231 71.238 1.000 14.980 122 LEU D N 1
ATOM 12914 C CA . LEU D 2 138 ? -34.280 -21.684 71.203 1.000 15.060 122 LEU D CA 1
ATOM 12915 C C . LEU D 2 138 ? -34.577 -22.294 69.833 1.000 15.190 122 LEU D C 1
ATOM 12916 O O . LEU D 2 138 ? -34.053 -21.777 68.829 1.000 15.320 122 LEU D O 1
ATOM 12932 N N . LEU D 2 139 ? -35.405 -23.339 69.796 1.000 15.280 123 LEU D N 1
ATOM 12933 C CA . LEU D 2 139 ? -36.034 -23.834 68.545 1.000 15.470 123 LEU D CA 1
ATOM 12934 C C . LEU D 2 139 ? -37.488 -24.224 68.831 1.000 15.350 123 LEU D C 1
ATOM 12935 O O . LEU D 2 139 ? -37.894 -24.250 70.018 1.000 14.710 123 LEU D O 1
ATOM 12951 N N . VAL D 2 140 ? -38.249 -24.466 67.767 1.000 15.130 124 VAL D N 1
ATOM 12952 C CA . VAL D 2 140 ? -39.666 -24.923 67.833 1.000 15.490 124 VAL D CA 1
ATOM 12953 C C . VAL D 2 140 ? -39.678 -26.449 67.688 1.000 15.830 124 VAL D C 1
ATOM 12954 O O . VAL D 2 140 ? -38.998 -26.959 66.779 1.000 15.550 124 VAL D O 1
ATOM 12967 N N . VAL D 2 141 ? -40.401 -27.139 68.575 1.000 15.890 125 VAL D N 1
ATOM 12968 C CA . VAL D 2 141 ? -40.755 -28.584 68.450 1.000 16.210 125 VAL D CA 1
ATOM 12969 C C . VAL D 2 141 ? -42.176 -28.649 67.883 1.000 16.610 125 VAL D C 1
ATOM 12970 O O . VAL D 2 141 ? -43.060 -28.013 68.475 1.000 16.310 125 VAL D O 1
ATOM 12983 N N . TYR D 2 142 ? -42.390 -29.353 66.768 1.000 17.990 126 TYR D N 1
ATOM 12984 C CA . TYR D 2 142 ? -43.708 -29.404 66.078 1.000 18.750 126 TYR D CA 1
ATOM 12985 C C . TYR D 2 142 ? -44.223 -30.839 65.898 1.000 19.390 126 TYR D C 1
ATOM 12986 O O . TYR D 2 142 ? -45.391 -30.980 65.497 1.000 18.920 126 TYR D O 1
ATOM 13004 N N . ARG D 2 143 ? -43.413 -31.861 66.178 1.000 20.290 127 ARG D N 1
ATOM 13005 C CA . ARG D 2 143 ? -43.856 -33.279 66.090 1.000 21.460 127 ARG D CA 1
ATOM 13006 C C . ARG D 2 143 ? -42.885 -34.158 66.880 1.000 21.160 127 ARG D C 1
ATOM 13007 O O . ARG D 2 143 ? -41.673 -33.872 66.872 1.000 20.180 127 ARG D O 1
ATOM 13028 N N . ILE D 2 144 ? -43.414 -35.179 67.553 1.000 20.920 128 ILE D N 1
ATOM 13029 C CA . ILE D 2 144 ? -42.607 -36.188 68.296 1.000 21.020 128 ILE D CA 1
ATOM 13030 C C . ILE D 2 144 ? -43.146 -37.578 67.946 1.000 21.400 128 ILE D C 1
ATOM 13031 O O . ILE D 2 144 ? -44.374 -37.768 67.989 1.000 20.560 128 ILE D O 1
ATOM 13047 N N . THR D 2 145 ? -42.245 -38.490 67.585 1.000 22.180 129 THR D N 1
ATOM 13048 C CA . THR D 2 145 ? -42.530 -39.930 67.360 1.000 23.280 129 THR D CA 1
ATOM 13049 C C . THR D 2 145 ? -41.840 -40.720 68.475 1.000 24.090 129 THR D C 1
ATOM 13050 O O . THR D 2 145 ? -41.277 -40.084 69.389 1.000 23.450 129 THR D O 1
ATOM 13061 N N . GLU D 2 146 ? -41.878 -42.051 68.408 1.000 25.250 130 GLU D N 1
ATOM 13062 C CA . GLU D 2 146 ? -41.193 -42.928 69.393 1.000 26.570 130 GLU D CA 1
ATOM 13063 C C . GLU D 2 146 ? -39.687 -42.632 69.395 1.000 25.280 130 GLU D C 1
ATOM 13064 O O . GLU D 2 146 ? -39.091 -42.673 70.487 1.000 25.720 130 GLU D O 1
ATOM 13076 N N . THR D 2 147 ? -39.091 -42.353 68.229 1.000 24.500 131 THR D N 1
ATOM 13077 C CA . THR D 2 147 ? -37.614 -42.339 68.032 1.000 23.950 131 THR D CA 1
ATOM 13078 C C . THR D 2 147 ? -37.087 -40.950 67.650 1.000 23.230 131 THR D C 1
ATOM 13079 O O . THR D 2 147 ? -35.859 -40.765 67.747 1.000 22.890 131 THR D O 1
ATOM 13090 N N . GLU D 2 148 ? -37.947 -40.021 67.220 1.000 22.830 132 GLU D N 1
ATOM 13091 C CA . GLU D 2 148 ? -37.505 -38.725 66.634 1.000 22.490 132 GLU D CA 1
ATOM 13092 C C . GLU D 2 148 ? -38.285 -37.545 67.228 1.000 21.600 132 GLU D C 1
ATOM 13093 O O . GLU D 2 148 ? -39.473 -37.705 67.572 1.000 20.510 132 GLU D O 1
ATOM 13105 N N . VAL D 2 149 ? -37.607 -36.400 67.338 1.000 20.340 133 VAL D N 1
ATOM 13106 C CA . VAL D 2 149 ? -38.198 -35.069 67.654 1.000 19.680 133 VAL D CA 1
ATOM 13107 C C . VAL D 2 149 ? -38.028 -34.201 66.405 1.000 19.400 133 VAL D C 1
ATOM 13108 O O . VAL D 2 149 ? -36.882 -34.074 65.921 1.000 18.430 133 VAL D O 1
ATOM 13121 N N . TYR D 2 150 ? -39.136 -33.681 65.878 1.000 19.150 134 TYR D N 1
ATOM 13122 C CA . TYR D 2 150 ? -39.166 -32.802 64.684 1.000 19.420 134 TYR D CA 1
ATOM 13123 C C . TYR D 2 150 ? -39.023 -31.362 65.165 1.000 18.660 134 TYR D C 1
ATOM 13124 O O . TYR D 2 150 ? -39.863 -30.916 65.964 1.000 18.530 134 TYR D O 1
ATOM 13142 N N . VAL D 2 151 ? -37.970 -30.678 64.720 1.000 18.180 135 VAL D N 1
ATOM 13143 C CA . VAL D 2 151 ? -37.617 -29.318 65.215 1.000 17.510 135 VAL D CA 1
ATOM 13144 C C . VAL D 2 151 ? -37.567 -28.353 64.032 1.000 16.950 135 VAL D C 1
ATOM 13145 O O . VAL D 2 151 ? -37.273 -28.790 62.905 1.000 16.720 135 VAL D O 1
ATOM 13158 N N . SER D 2 152 ? -37.877 -27.086 64.300 1.000 16.500 136 SER D N 1
ATOM 13159 C CA . SER D 2 152 ? -37.851 -25.972 63.323 1.000 16.450 136 SER D CA 1
ATOM 13160 C C . SER D 2 152 ? -36.958 -24.866 63.893 1.000 16.030 136 SER D C 1
ATOM 13161 O O . SER D 2 152 ? -37.225 -24.419 65.025 1.000 15.560 136 SER D O 1
ATOM 13169 N N . ASP D 2 153 ? -35.910 -24.488 63.159 1.000 15.910 137 ASP D N 1
ATOM 13170 C CA . ASP D 2 153 ? -34.891 -23.499 63.598 1.000 15.700 137 ASP D CA 1
ATOM 13171 C C . ASP D 2 153 ? -34.492 -22.646 62.390 1.000 15.430 137 ASP D C 1
ATOM 13172 O O . ASP D 2 153 ? -33.716 -23.136 61.559 1.000 14.960 137 ASP D O 1
ATOM 13181 N N . ALA D 2 154 ? -35.003 -21.413 62.305 1.000 15.120 138 ALA D N 1
ATOM 13182 C CA . ALA D 2 154 ? -34.832 -20.515 61.139 1.000 15.080 138 ALA D CA 1
ATOM 13183 C C . ALA D 2 154 ? -33.463 -19.822 61.169 1.000 14.880 138 ALA D C 1
ATOM 13184 O O . ALA D 2 154 ? -33.106 -19.212 60.151 1.000 14.930 138 ALA D O 1
ATOM 13191 N N . GLN D 2 155 ? -32.720 -19.885 62.280 1.000 14.710 139 GLN D N 1
ATOM 13192 C CA . GLN D 2 155 ? -31.398 -19.210 62.377 1.000 15.010 139 GLN D CA 1
ATOM 13193 C C . GLN D 2 155 ? -30.464 -19.845 61.350 1.000 15.260 139 GLN D C 1
ATOM 13194 O O . GLN D 2 155 ? -30.403 -21.067 61.241 1.000 15.130 139 GLN D O 1
ATOM 13208 N N . PRO D 2 156 ? -29.738 -19.042 60.540 1.000 16.000 140 PRO D N 1
ATOM 13209 C CA . PRO D 2 156 ? -28.819 -19.594 59.543 1.000 16.540 140 PRO D CA 1
ATOM 13210 C C . PRO D 2 156 ? -27.834 -20.576 60.172 1.000 16.810 140 PRO D C 1
ATOM 13211 O O . PRO D 2 156 ? -27.252 -20.267 61.210 1.000 16.950 140 PRO D O 1
ATOM 13222 N N . PRO D 2 157 ? -27.627 -21.791 59.609 1.000 17.350 141 PRO D N 1
ATOM 13223 C CA . PRO D 2 157 ? -28.385 -22.290 58.462 1.000 17.200 141 PRO D CA 1
ATOM 13224 C C . PRO D 2 157 ? -29.716 -22.921 58.901 1.000 17.460 141 PRO D C 1
ATOM 13225 O O . PRO D 2 157 ? -29.700 -23.790 59.763 1.000 16.930 141 PRO D O 1
ATOM 13236 N N . ALA D 2 158 ? -30.826 -22.472 58.308 1.000 17.340 142 ALA D N 1
ATOM 13237 C CA . ALA D 2 158 ? -32.202 -22.888 58.666 1.000 17.770 142 ALA D CA 1
ATOM 13238 C C . ALA D 2 158 ? -32.351 -24.407 58.506 1.000 17.930 142 ALA D C 1
ATOM 13239 O O . ALA D 2 158 ? -31.823 -24.967 57.526 1.000 17.850 142 ALA D O 1
ATOM 13246 N N . PHE D 2 159 ? -33.031 -25.049 59.457 1.000 18.140 143 PHE D N 1
ATOM 13247 C CA . PHE D 2 159 ? -33.305 -26.508 59.461 1.000 18.410 143 PHE D CA 1
ATOM 13248 C C . PHE D 2 159 ? -34.747 -26.747 59.909 1.000 18.780 143 PHE D C 1
ATOM 13249 O O . PHE D 2 159 ? -35.212 -26.088 60.854 1.000 18.210 143 PHE D O 1
ATOM 13266 N N . GLN D 2 160 ? -35.423 -27.686 59.249 1.000 19.190 144 GLN D N 1
ATOM 13267 C CA . GLN D 2 160 ? -36.761 -28.173 59.655 1.000 20.160 144 GLN D CA 1
ATOM 13268 C C . GLN D 2 160 ? -36.816 -29.679 59.397 1.000 20.070 144 GLN D C 1
ATOM 13269 O O . GLN D 2 160 ? -36.638 -30.074 58.236 1.000 19.200 144 GLN D O 1
ATOM 13283 N N . GLY D 2 161 ? -37.011 -30.482 60.446 1.000 19.770 145 GLY D N 1
ATOM 13284 C CA . GLY D 2 161 ? -37.190 -31.938 60.308 1.000 20.140 145 GLY D CA 1
ATOM 13285 C C . GLY D 2 161 ? -36.803 -32.700 61.559 1.000 20.490 145 GLY D C 1
ATOM 13286 O O . GLY D 2 161 ? -36.551 -32.066 62.610 1.000 20.090 145 GLY D O 1
ATOM 13290 N N . ALA D 2 162 ? -36.754 -34.027 61.435 1.000 20.960 146 ALA D N 1
ATOM 13291 C CA . ALA D 2 162 ? -36.511 -34.982 62.538 1.000 21.170 146 ALA D CA 1
ATOM 13292 C C . ALA D 2 162 ? -35.031 -34.970 62.930 1.000 20.990 146 ALA D C 1
ATOM 13293 O O . ALA D 2 162 ? -34.169 -34.937 62.025 1.000 21.570 146 ALA D O 1
ATOM 13300 N N . ILE D 2 163 ? -34.757 -34.982 64.236 1.000 20.700 147 ILE D N 1
ATOM 13301 C CA . ILE D 2 163 ? -33.443 -35.384 64.818 1.000 20.930 147 ILE D CA 1
ATOM 13302 C C . ILE D 2 163 ? -33.704 -36.550 65.767 1.000 20.990 147 ILE D C 1
ATOM 13303 O O . ILE D 2 163 ? -34.811 -36.688 66.285 1.000 20.440 147 ILE D O 1
ATOM 13319 N N . PRO D 2 164 ? -32.709 -37.434 65.996 1.000 21.350 148 PRO D N 1
ATOM 13320 C CA . PRO D 2 164 ? -32.852 -38.512 66.975 1.000 21.320 148 PRO D CA 1
ATOM 13321 C C . PRO D 2 164 ? -33.247 -37.994 68.367 1.000 21.200 148 PRO D C 1
ATOM 13322 O O . PRO D 2 164 ? -32.718 -36.977 68.794 1.000 20.430 148 PRO D O 1
ATOM 13333 N N . LEU D 2 165 ? -34.167 -38.702 69.030 1.000 21.430 149 LEU D N 1
ATOM 13334 C CA . LEU D 2 165 ? -34.657 -38.398 70.401 1.000 21.580 149 LEU D CA 1
ATOM 13335 C C . LEU D 2 165 ? -33.472 -38.138 71.341 1.000 21.720 149 LEU D C 1
ATOM 13336 O O . LEU D 2 165 ? -33.558 -37.183 72.138 1.000 21.540 149 LEU D O 1
ATOM 13352 N N . ALA D 2 166 ? -32.417 -38.961 71.263 1.000 21.330 150 ALA D N 1
ATOM 13353 C CA . ALA D 2 166 ? -31.217 -38.879 72.131 1.000 21.180 150 ALA D CA 1
ATOM 13354 C C . ALA D 2 166 ? -30.527 -37.523 71.946 1.000 20.580 150 ALA D C 1
ATOM 13355 O O . ALA D 2 166 ? -30.093 -36.939 72.955 1.000 20.510 150 ALA D O 1
ATOM 13362 N N . ASP D 2 167 ? -30.419 -37.047 70.703 1.000 20.680 151 ASP D N 1
ATOM 13363 C CA . ASP D 2 167 ? -29.779 -35.744 70.377 1.000 20.740 151 ASP D CA 1
ATOM 13364 C C . ASP D 2 167 ? -30.619 -34.608 70.970 1.000 19.840 151 ASP D C 1
ATOM 13365 O O . ASP D 2 167 ? -30.024 -33.699 71.579 1.000 19.650 151 ASP D O 1
ATOM 13374 N N . PHE D 2 168 ? -31.945 -34.652 70.816 1.000 18.970 152 PHE D N 1
ATOM 13375 C CA . PHE D 2 168 ? -32.847 -33.606 71.365 1.000 18.250 152 PHE D CA 1
ATOM 13376 C C . PHE D 2 168 ? -32.724 -33.573 72.893 1.000 18.170 152 PHE D C 1
ATOM 13377 O O . PHE D 2 168 ? -32.587 -32.474 73.461 1.000 17.390 152 PHE D O 1
ATOM 13394 N N . LEU D 2 169 ? -32.786 -34.741 73.540 1.000 18.570 153 LEU D N 1
ATOM 13395 C CA . LEU D 2 169 ? -32.708 -34.861 75.021 1.000 18.450 153 LEU D CA 1
ATOM 13396 C C . LEU D 2 169 ? -31.371 -34.295 75.518 1.000 18.120 153 LEU D C 1
ATOM 13397 O O . LEU D 2 169 ? -31.383 -33.571 76.526 1.000 18.080 153 LEU D O 1
ATOM 13413 N N . ALA D 2 170 ? -30.266 -34.603 74.830 1.000 18.340 154 ALA D N 1
ATOM 13414 C CA . ALA D 2 170 ? -28.908 -34.118 75.167 1.000 18.290 154 ALA D CA 1
ATOM 13415 C C . ALA D 2 170 ? -28.886 -32.586 75.098 1.000 18.250 154 ALA D C 1
ATOM 13416 O O . ALA D 2 170 ? -28.294 -31.957 75.995 1.000 18.240 154 ALA D O 1
ATOM 13423 N N . SER D 2 171 ? -29.530 -32.011 74.078 1.000 17.530 155 SER D N 1
ATOM 13424 C CA . SER D 2 171 ? -29.599 -30.543 73.853 1.000 17.480 155 SER D CA 1
ATOM 13425 C C . SER D 2 171 ? -30.542 -29.882 74.868 1.000 17.100 155 SER D C 1
ATOM 13426 O O . SER D 2 171 ? -30.165 -28.836 75.437 1.000 16.490 155 SER D O 1
ATOM 13434 N N . TRP D 2 172 ? -31.721 -30.471 75.087 1.000 17.180 156 TRP D N 1
ATOM 13435 C CA . TRP D 2 172 ? -32.783 -29.936 75.985 1.000 17.260 156 TRP D CA 1
ATOM 13436 C C . TRP D 2 172 ? -32.347 -30.041 77.454 1.000 17.190 156 TRP D C 1
ATOM 13437 O O . TRP D 2 172 ? -32.797 -29.209 78.260 1.000 17.050 156 TRP D O 1
ATOM 13458 N N . GLY D 2 173 ? -31.512 -31.032 77.789 1.000 17.290 157 GLY D N 1
ATOM 13459 C CA . GLY D 2 173 ? -31.024 -31.269 79.162 1.000 17.340 157 GLY D CA 1
ATOM 13460 C C . GLY D 2 173 ? -29.607 -30.764 79.371 1.000 17.540 157 GLY D C 1
ATOM 13461 O O . GLY D 2 173 ? -29.061 -30.992 80.467 1.000 18.230 157 GLY D O 1
ATOM 13465 N N . SER D 2 174 ? -29.032 -30.080 78.379 1.000 17.440 158 SER D N 1
ATOM 13466 C CA . SER D 2 174 ? -27.601 -29.684 78.362 1.000 17.420 158 SER D CA 1
ATOM 13467 C C . SER D 2 174 ? -27.262 -28.830 79.587 1.000 17.520 158 SER D C 1
ATOM 13468 O O . SER D 2 174 ? -28.022 -27.888 79.907 1.000 17.750 158 SER D O 1
ATOM 13476 N N . LEU D 2 175 ? -26.139 -29.150 80.228 1.000 17.680 159 LEU D N 1
ATOM 13477 C CA . LEU D 2 175 ? -25.483 -28.314 81.264 1.000 17.620 159 LEU D CA 1
ATOM 13478 C C . LEU D 2 175 ? -25.068 -26.970 80.652 1.000 17.260 159 LEU D C 1
ATOM 13479 O O . LEU D 2 175 ? -25.012 -25.987 81.398 1.000 16.870 159 LEU D O 1
ATOM 13495 N N . ASN D 2 176 ? -24.764 -26.941 79.349 1.000 16.980 160 ASN D N 1
ATOM 13496 C CA . ASN D 2 176 ? -24.240 -25.740 78.644 1.000 17.320 160 ASN D CA 1
ATOM 13497 C C . ASN D 2 176 ? -23.142 -25.118 79.505 1.000 17.720 160 ASN D C 1
ATOM 13498 O O . ASN D 2 176 ? -23.256 -23.971 79.940 1.000 17.350 160 ASN D O 1
ATOM 13509 N N . PRO D 2 177 ? -22.045 -25.858 79.789 1.000 18.300 161 PRO D N 1
ATOM 13510 C CA . PRO D 2 177 ? -21.009 -25.372 80.698 1.000 18.860 161 PRO D CA 1
ATOM 13511 C C . PRO D 2 177 ? -20.279 -24.164 80.126 1.000 19.480 161 PRO D C 1
ATOM 13512 O O . PRO D 2 177 ? -20.304 -23.937 78.919 1.000 18.840 161 PRO D O 1
ATOM 13523 N N . PRO D 2 178 ? -19.605 -23.358 80.975 1.000 20.540 162 PRO D N 1
ATOM 13524 C CA . PRO D 2 178 ? -18.790 -22.247 80.493 1.000 20.890 162 PRO D CA 1
ATOM 13525 C C . PRO D 2 178 ? -17.849 -22.734 79.381 1.000 21.030 162 PRO D C 1
ATOM 13526 O O . PRO D 2 178 ? -17.238 -23.777 79.541 1.000 21.680 162 PRO D O 1
ATOM 13537 N N . ASP D 2 179 ? -17.779 -21.987 78.279 1.000 20.970 163 ASP D N 1
ATOM 13538 C CA . ASP D 2 179 ? -17.011 -22.357 77.062 1.000 20.940 163 ASP D CA 1
ATOM 13539 C C . ASP D 2 179 ? -16.162 -21.152 76.645 1.000 21.750 163 ASP D C 1
ATOM 13540 O O . ASP D 2 179 ? -16.750 -20.088 76.367 1.000 20.800 163 ASP D O 1
ATOM 13549 N N . ASP D 2 180 ? -14.836 -21.328 76.606 1.000 22.840 164 ASP D N 1
ATOM 13550 C CA . ASP D 2 180 ? -13.844 -20.284 76.226 1.000 24.140 164 ASP D CA 1
ATOM 13551 C C . ASP D 2 180 ? -14.144 -19.745 74.824 1.000 22.280 164 ASP D C 1
ATOM 13552 O O . ASP D 2 180 ? -13.768 -18.595 74.552 1.000 21.860 164 ASP D O 1
ATOM 13561 N N . ALA D 2 181 ? -14.781 -20.550 73.970 1.000 21.100 165 ALA D N 1
ATOM 13562 C CA . ALA D 2 181 ? -15.129 -20.195 72.575 1.000 20.910 165 ALA D CA 1
ATOM 13563 C C . ALA D 2 181 ? -16.502 -19.507 72.507 1.000 20.100 165 ALA D C 1
ATOM 13564 O O . ALA D 2 181 ? -16.916 -19.155 71.387 1.000 19.600 165 ALA D O 1
ATOM 13571 N N . ASP D 2 182 ? -17.181 -19.314 73.645 1.000 19.600 166 ASP D N 1
ATOM 13572 C CA . ASP D 2 182 ? -18.500 -18.626 73.703 1.000 18.910 166 ASP D CA 1
ATOM 13573 C C . ASP D 2 182 ? -18.697 -17.966 75.072 1.000 18.350 166 ASP D C 1
ATOM 13574 O O . ASP D 2 182 ? -19.460 -18.511 75.896 1.000 18.570 166 ASP D O 1
ATOM 13583 N N . VAL D 2 183 ? -18.086 -16.798 75.277 1.000 18.160 167 VAL D N 1
ATOM 13584 C CA . VAL D 2 183 ? -18.159 -16.039 76.562 1.000 18.120 167 VAL D CA 1
ATOM 13585 C C . VAL D 2 183 ? -19.551 -15.405 76.720 1.000 17.880 167 VAL D C 1
ATOM 13586 O O . VAL D 2 183 ? -19.864 -14.976 77.842 1.000 19.110 167 VAL D O 1
ATOM 13599 N N . PHE D 2 184 ? -20.373 -15.374 75.663 1.000 16.680 168 PHE D N 1
ATOM 13600 C CA . PHE D 2 184 ? -21.685 -14.671 75.646 1.000 16.100 168 PHE D CA 1
ATOM 13601 C C . PHE D 2 184 ? -22.834 -15.602 76.050 1.000 15.870 168 PHE D C 1
ATOM 13602 O O . PHE D 2 184 ? -23.672 -15.177 76.873 1.000 16.280 168 PHE D O 1
ATOM 13619 N N . PHE D 2 185 ? -22.885 -16.822 75.503 1.000 15.450 169 PHE D N 1
ATOM 13620 C CA . PHE D 2 185 ? -24.105 -17.672 75.508 1.000 15.540 169 PHE D CA 1
ATOM 13621 C C . PHE D 2 185 ? -23.844 -19.048 76.138 1.000 15.790 169 PHE D C 1
ATOM 13622 O O . PHE D 2 185 ? -24.734 -19.908 76.039 1.000 15.210 169 PHE D O 1
ATOM 13639 N N . SER D 2 186 ? -22.694 -19.253 76.786 1.000 16.130 170 SER D N 1
ATOM 13640 C CA . SER D 2 186 ? -22.396 -20.489 77.557 1.000 16.830 170 SER D CA 1
ATOM 13641 C C . SER D 2 186 ? -22.633 -20.222 79.048 1.000 17.350 170 SER D C 1
ATOM 13642 O O . SER D 2 186 ? -22.879 -19.051 79.410 1.000 16.850 170 SER D O 1
ATOM 13650 N N . ALA D 2 187 ? -22.582 -21.279 79.863 1.000 18.080 171 ALA D N 1
ATOM 13651 C CA . ALA D 2 187 ? -22.782 -21.261 81.332 1.000 19.000 171 ALA D CA 1
ATOM 13652 C C . ALA D 2 187 ? -24.244 -20.934 81.668 1.000 19.560 171 ALA D C 1
ATOM 13653 O O . ALA D 2 187 ? -24.492 -20.229 82.663 1.000 21.020 171 ALA D O 1
ATOM 13660 N N A SER D 2 188 ? -25.179 -21.463 80.873 0.500 19.660 172 SER D N 1
ATOM 13661 N N B SER D 2 188 ? -25.182 -21.435 80.858 0.500 19.520 172 SER D N 1
ATOM 13662 C CA A SER D 2 188 ? -26.646 -21.265 81.012 0.500 19.580 172 SER D CA 1
ATOM 13663 C CA B SER D 2 188 ? -26.648 -21.264 81.037 0.500 19.360 172 SER D CA 1
ATOM 13664 C C A SER D 2 188 ? -27.362 -22.573 80.686 0.500 19.140 172 SER D C 1
ATOM 13665 C C B SER D 2 188 ? -27.354 -22.571 80.690 0.500 19.020 172 SER D C 1
ATOM 13666 O O A SER D 2 188 ? -27.768 -22.792 79.545 0.500 18.490 172 SER D O 1
ATOM 13667 O O B SER D 2 188 ? -27.745 -22.786 79.543 0.500 18.380 172 SER D O 1
ATOM 13682 N N . PRO D 2 189 ? -27.521 -23.490 81.670 1.000 18.780 173 PRO D N 1
ATOM 13683 C CA . PRO D 2 189 ? -28.137 -24.792 81.411 1.000 18.590 173 PRO D CA 1
ATOM 13684 C C . PRO D 2 189 ? -29.500 -24.688 80.712 1.000 18.330 173 PRO D C 1
ATOM 13685 O O . PRO D 2 189 ? -30.265 -23.796 81.037 1.000 18.340 173 PRO D O 1
ATOM 13696 N N . SER D 2 190 ? -29.752 -25.577 79.750 1.000 18.080 174 SER D N 1
ATOM 13697 C CA . SER D 2 190 ? -31.055 -25.711 79.050 1.000 17.770 174 SER D CA 1
ATOM 13698 C C . SER D 2 190 ? -32.148 -25.998 80.089 1.000 17.710 174 SER D C 1
ATOM 13699 O O . SER D 2 190 ? -33.233 -25.412 79.971 1.000 17.390 174 SER D O 1
ATOM 13707 N N . GLY D 2 191 ? -31.850 -26.857 81.074 1.000 17.860 175 GLY D N 1
ATOM 13708 C CA . GLY D 2 191 ? -32.714 -27.157 82.234 1.000 18.010 175 GLY D CA 1
ATOM 13709 C C . GLY D 2 191 ? -34.054 -27.755 81.837 1.000 18.400 175 GLY D C 1
ATOM 13710 O O . GLY D 2 191 ? -34.994 -27.669 82.651 1.000 18.360 175 GLY D O 1
ATOM 13714 N N . ARG D 2 192 ? -34.146 -28.348 80.640 1.000 18.410 176 ARG D N 1
ATOM 13715 C CA . ARG D 2 192 ? -35.403 -28.894 80.060 1.000 18.500 176 ARG D CA 1
ATOM 13716 C C . ARG D 2 192 ? -36.492 -27.817 80.154 1.000 18.640 176 ARG D C 1
ATOM 13717 O O . ARG D 2 192 ? -37.659 -28.152 80.438 1.000 18.930 176 ARG D O 1
ATOM 13738 N N . ARG D 2 193 ? -36.112 -26.560 79.908 1.000 18.490 177 ARG D N 1
ATOM 13739 C CA . ARG D 2 193 ? -37.032 -25.399 79.928 1.000 18.540 177 ARG D CA 1
ATOM 13740 C C . ARG D 2 193 ? -37.743 -25.332 78.578 1.000 18.000 177 ARG D C 1
ATOM 13741 O O . ARG D 2 193 ? -37.107 -25.632 77.555 1.000 17.580 177 ARG D O 1
ATOM 13762 N N . TRP D 2 194 ? -39.015 -24.949 78.572 1.000 17.970 178 TRP D N 1
ATOM 13763 C CA . TRP D 2 194 ? -39.727 -24.616 77.315 1.000 18.110 178 TRP D CA 1
ATOM 13764 C C . TRP D 2 194 ? -40.725 -23.487 77.563 1.000 18.390 178 TRP D C 1
ATOM 13765 O O . TRP D 2 194 ? -41.195 -23.332 78.707 1.000 17.970 178 TRP D O 1
ATOM 13786 N N . LEU D 2 195 ? -40.999 -22.726 76.507 1.000 19.340 179 LEU D N 1
ATOM 13787 C CA . LEU D 2 195 ? -41.899 -21.551 76.512 1.000 20.230 179 LEU D CA 1
ATOM 13788 C C . LEU D 2 195 ? -43.227 -21.970 75.875 1.000 20.750 179 LEU D C 1
ATOM 13789 O O . LEU D 2 195 ? -43.204 -22.522 74.753 1.000 19.800 179 LEU D O 1
ATOM 13805 N N . ARG D 2 196 ? -44.327 -21.770 76.600 1.000 21.770 180 ARG D N 1
ATOM 13806 C CA . ARG D 2 196 ? -45.715 -21.908 76.090 1.000 23.360 180 ARG D CA 1
ATOM 13807 C C . ARG D 2 196 ? -46.222 -20.497 75.786 1.000 22.450 180 ARG D C 1
ATOM 13808 O O . ARG D 2 196 ? -46.236 -19.674 76.718 1.000 21.590 180 ARG D O 1
ATOM 13829 N N . THR D 2 197 ? -46.572 -20.213 74.531 1.000 21.850 181 THR D N 1
ATOM 13830 C CA . THR D 2 197 ? -47.105 -18.891 74.113 1.000 22.700 181 THR D CA 1
ATOM 13831 C C . THR D 2 197 ? -48.584 -19.044 73.763 1.000 23.600 181 THR D C 1
ATOM 13832 O O . THR D 2 197 ? -48.978 -20.124 73.285 1.000 23.420 181 THR D O 1
ATOM 13843 N N . ARG D 2 198 ? -49.366 -17.993 73.996 1.000 24.900 182 ARG D N 1
ATOM 13844 C CA . ARG D 2 198 ? -50.805 -17.953 73.635 1.000 26.570 182 ARG D CA 1
ATOM 13845 C C . ARG D 2 198 ? -51.236 -16.495 73.464 1.000 25.300 182 ARG D C 1
ATOM 13846 O O . ARG D 2 198 ? -50.756 -15.634 74.221 1.000 22.770 182 ARG D O 1
ATOM 13867 N N . MET D 2 199 ? -52.075 -16.247 72.459 1.000 25.510 183 MET D N 1
ATOM 13868 C CA . MET D 2 199 ? -52.844 -14.991 72.289 1.000 26.140 183 MET D CA 1
ATOM 13869 C C . MET D 2 199 ? -54.142 -15.151 73.095 1.000 27.930 183 MET D C 1
ATOM 13870 O O . MET D 2 199 ? -54.931 -16.048 72.749 1.000 29.440 183 MET D O 1
ATOM 13884 N N . THR D 2 200 ? -54.324 -14.363 74.162 1.000 29.660 184 THR D N 1
ATOM 13885 C CA . THR D 2 200 ? -55.406 -14.539 75.173 1.000 31.370 184 THR D CA 1
ATOM 13886 C C . THR D 2 200 ? -56.684 -13.803 74.752 1.000 32.820 184 THR D C 1
ATOM 13887 O O . THR D 2 200 ? -57.638 -13.785 75.556 1.000 34.160 184 THR D O 1
ATOM 13898 N N . GLY D 2 201 ? -56.703 -13.222 73.550 1.000 32.570 185 GLY D N 1
ATOM 13899 C CA . GLY D 2 201 ? -57.893 -12.597 72.946 1.000 33.120 185 GLY D CA 1
ATOM 13900 C C . GLY D 2 201 ? -57.623 -12.200 71.499 1.000 33.080 185 GLY D C 1
ATOM 13901 O O . GLY D 2 201 ? -56.499 -12.333 71.023 1.000 31.930 185 GLY D O 1
ATOM 13905 N N . PRO D 2 202 ? -58.641 -11.730 70.742 1.000 32.780 186 PRO D N 1
ATOM 13906 C CA . PRO D 2 202 ? -58.406 -11.185 69.404 1.000 32.260 186 PRO D CA 1
ATOM 13907 C C . PRO D 2 202 ? -57.401 -10.020 69.418 1.000 30.540 186 PRO D C 1
ATOM 13908 O O . PRO D 2 202 ? -57.394 -9.252 70.364 1.000 30.060 186 PRO D O 1
ATOM 13919 N N . VAL D 2 203 ? -56.573 -9.933 68.373 1.000 28.910 187 VAL D N 1
ATOM 13920 C CA . VAL D 2 203 ? -55.544 -8.865 68.201 1.000 27.610 187 VAL D CA 1
ATOM 13921 C C . VAL D 2 203 ? -56.265 -7.541 67.969 1.000 26.430 187 VAL D C 1
ATOM 13922 O O . VAL D 2 203 ? -57.361 -7.519 67.412 1.000 25.870 187 VAL D O 1
ATOM 13935 N N . PRO D 2 204 ? -55.673 -6.394 68.375 1.000 25.260 188 PRO D N 1
ATOM 13936 C CA . PRO D 2 204 ? -56.238 -5.091 68.032 1.000 24.210 188 PRO D CA 1
ATOM 13937 C C . PRO D 2 204 ? -56.193 -4.925 66.509 1.000 23.720 188 PRO D C 1
ATOM 13938 O O . PRO D 2 204 ? -55.273 -5.443 65.892 1.000 22.870 188 PRO D O 1
ATOM 13949 N N . GLU D 2 205 ? -57.189 -4.248 65.934 1.000 22.430 189 GLU D N 1
ATOM 13950 C CA . GLU D 2 205 ? -57.167 -3.881 64.498 1.000 22.690 189 GLU D CA 1
ATOM 13951 C C . GLU D 2 205 ? -55.994 -2.930 64.286 1.000 22.050 189 GLU D C 1
ATOM 13952 O O . GLU D 2 205 ? -55.924 -1.885 64.932 1.000 21.660 189 GLU D O 1
ATOM 13964 N N . PRO D 2 206 ? -55.027 -3.279 63.410 1.000 22.360 190 PRO D N 1
ATOM 13965 C CA . PRO D 2 206 ? -53.870 -2.422 63.155 1.000 22.980 190 PRO D CA 1
ATOM 13966 C C . PRO D 2 206 ? -54.189 -1.330 62.122 1.000 23.060 190 PRO D C 1
ATOM 13967 O O . PRO D 2 206 ? -53.598 -1.334 61.057 1.000 23.310 190 PRO D O 1
ATOM 13978 N N . ASP D 2 207 ? -55.115 -0.428 62.459 1.000 23.190 191 ASP D N 1
ATOM 13979 C CA . ASP D 2 207 ? -55.550 0.685 61.572 1.000 23.740 191 ASP D CA 1
ATOM 13980 C C . ASP D 2 207 ? -54.641 1.895 61.820 1.000 23.920 191 ASP D C 1
ATOM 13981 O O . ASP D 2 207 ? -53.790 1.819 62.726 1.000 23.310 191 ASP D O 1
ATOM 13990 N N . ARG D 2 208 ? -54.825 2.963 61.039 1.000 24.300 192 ARG D N 1
ATOM 13991 C CA A ARG D 2 208 ? -53.983 4.192 61.068 0.500 24.550 192 ARG D CA 1
ATOM 13992 C CA B ARG D 2 208 ? -53.963 4.176 61.073 0.500 24.350 192 ARG D CA 1
ATOM 13993 C C . ARG D 2 208 ? -53.923 4.755 62.493 1.000 24.670 192 ARG D C 1
ATOM 13994 O O . ARG D 2 208 ? -52.812 5.112 62.939 1.000 24.850 192 ARG D O 1
ATOM 14034 N N . HIS D 2 209 ? -55.075 4.841 63.165 1.000 24.800 193 HIS D N 1
ATOM 14035 C CA . HIS D 2 209 ? -55.194 5.413 64.534 1.000 25.590 193 HIS D CA 1
ATOM 14036 C C . HIS D 2 209 ? -54.392 4.556 65.520 1.000 23.390 193 HIS D C 1
ATOM 14037 O O . HIS D 2 209 ? -53.683 5.141 66.361 1.000 23.100 193 HIS D O 1
ATOM 14052 N N . TRP D 2 210 ? -54.474 3.227 65.401 1.000 21.430 194 TRP D N 1
ATOM 14053 C CA . TRP D 2 210 ? -53.712 2.279 66.257 1.000 19.910 194 TRP D CA 1
ATOM 14054 C C . TRP D 2 210 ? -52.207 2.493 66.050 1.000 19.110 194 TRP D C 1
ATOM 14055 O O . TRP D 2 210 ? -51.490 2.616 67.053 1.000 18.580 194 TRP D O 1
ATOM 14076 N N . VAL D 2 211 ? -51.751 2.547 64.798 1.000 18.290 195 VAL D N 1
ATOM 14077 C CA . VAL D 2 211 ? -50.308 2.733 64.456 1.000 18.640 195 VAL D CA 1
ATOM 14078 C C . VAL D 2 211 ? -49.842 4.080 65.030 1.000 18.660 195 VAL D C 1
ATOM 14079 O O . VAL D 2 211 ? -48.750 4.119 65.633 1.000 18.760 195 VAL D O 1
ATOM 14092 N N . GLY D 2 212 ? -50.656 5.131 64.887 1.000 18.910 196 GLY D N 1
ATOM 14093 C CA . GLY D 2 212 ? -50.411 6.452 65.498 1.000 19.350 196 GLY D CA 1
ATOM 14094 C C . GLY D 2 212 ? -50.182 6.350 66.999 1.000 19.820 196 GLY D C 1
ATOM 14095 O O . GLY D 2 212 ? -49.171 6.904 67.480 1.000 19.910 196 GLY D O 1
ATOM 14099 N N . ARG D 2 213 ? -51.072 5.652 67.713 1.000 20.240 197 ARG D N 1
ATOM 14100 C CA . ARG D 2 213 ? -51.012 5.470 69.191 1.000 20.760 197 ARG D CA 1
ATOM 14101 C C . ARG D 2 213 ? -49.745 4.688 69.563 1.000 19.800 197 ARG D C 1
ATOM 14102 O O . ARG D 2 213 ? -49.076 5.073 70.543 1.000 19.030 197 ARG D O 1
ATOM 14123 N N . VAL D 2 214 ? -49.444 3.624 68.812 1.000 19.050 198 VAL D N 1
ATOM 14124 C CA . VAL D 2 214 ? -48.235 2.766 69.000 1.000 18.530 198 VAL D CA 1
ATOM 14125 C C . VAL D 2 214 ? -46.990 3.655 68.922 1.000 17.950 198 VAL D C 1
ATOM 14126 O O . VAL D 2 214 ? -46.150 3.582 69.842 1.000 17.060 198 VAL D O 1
ATOM 14139 N N . ILE D 2 215 ? -46.880 4.465 67.866 1.000 17.750 199 ILE D N 1
ATOM 14140 C CA . ILE D 2 215 ? -45.698 5.342 67.629 1.000 17.570 199 ILE D CA 1
ATOM 14141 C C . ILE D 2 215 ? -45.585 6.331 68.794 1.000 18.010 199 ILE D C 1
ATOM 14142 O O . ILE D 2 215 ? -44.482 6.454 69.348 1.000 17.480 199 ILE D O 1
ATOM 14158 N N . ARG D 2 216 ? -46.683 6.990 69.170 1.000 18.640 200 ARG D N 1
ATOM 14159 C CA . ARG D 2 216 ? -46.668 8.031 70.231 1.000 19.510 200 ARG D CA 1
ATOM 14160 C C . ARG D 2 216 ? -46.287 7.391 71.570 1.000 19.230 200 ARG D C 1
ATOM 14161 O O . ARG D 2 216 ? -45.531 8.029 72.317 1.000 18.690 200 ARG D O 1
ATOM 14182 N N . GLU D 2 217 ? -46.765 6.175 71.858 1.000 19.280 201 GLU D N 1
ATOM 14183 C CA . GLU D 2 217 ? -46.460 5.493 73.145 1.000 19.770 201 GLU D CA 1
ATOM 14184 C C . GLU D 2 217 ? -44.973 5.106 73.160 1.000 18.130 201 GLU D C 1
ATOM 14185 O O . GLU D 2 217 ? -44.338 5.285 74.207 1.000 17.580 201 GLU D O 1
ATOM 14197 N N . ASN D 2 218 ? -44.438 4.605 72.042 1.000 17.020 202 ASN D N 1
ATOM 14198 C CA . ASN D 2 218 ? -42.996 4.250 71.911 1.000 16.710 202 ASN D CA 1
ATOM 14199 C C . ASN D 2 218 ? -42.132 5.494 72.161 1.000 16.350 202 ASN D C 1
ATOM 14200 O O . ASN D 2 218 ? -41.149 5.395 72.926 1.000 16.390 202 ASN D O 1
ATOM 14211 N N . VAL D 2 219 ? -42.480 6.617 71.530 1.000 16.110 203 VAL D N 1
ATOM 14212 C CA . VAL D 2 219 ? -41.726 7.901 71.641 1.000 16.020 203 VAL D CA 1
ATOM 14213 C C . VAL D 2 219 ? -41.791 8.390 73.094 1.000 15.830 203 VAL D C 1
ATOM 14214 O O . VAL D 2 219 ? -40.725 8.702 73.648 1.000 15.750 203 VAL D O 1
ATOM 14227 N N . ALA D 2 220 ? -42.983 8.439 73.696 1.000 15.870 204 ALA D N 1
ATOM 14228 C CA . ALA D 2 220 ? -43.178 8.910 75.091 1.000 16.200 204 ALA D CA 1
ATOM 14229 C C . ALA D 2 220 ? -42.329 8.060 76.045 1.000 16.320 204 ALA D C 1
ATOM 14230 O O . ALA D 2 220 ? -41.685 8.638 76.944 1.000 16.540 204 ALA D O 1
ATOM 14237 N N . ARG D 2 221 ? -42.307 6.738 75.843 1.000 16.130 205 ARG D N 1
ATOM 14238 C CA . ARG D 2 221 ? -41.549 5.791 76.700 1.000 16.110 205 ARG D CA 1
ATOM 14239 C C . ARG D 2 221 ? -40.045 6.020 76.501 1.000 16.040 205 ARG D C 1
ATOM 14240 O O . ARG D 2 221 ? -39.307 5.920 77.494 1.000 16.440 205 ARG D O 1
ATOM 14261 N N . TYR D 2 222 ? -39.603 6.327 75.277 1.000 15.760 206 TYR D N 1
ATOM 14262 C CA . TYR D 2 222 ? -38.181 6.650 74.985 1.000 15.850 206 TYR D CA 1
ATOM 14263 C C . TYR D 2 222 ? -37.784 7.955 75.689 1.000 16.360 206 TYR D C 1
ATOM 14264 O O . TYR D 2 222 ? -36.661 8.031 76.205 1.000 15.940 206 TYR D O 1
ATOM 14282 N N . ARG D 2 223 ? -38.669 8.954 75.709 1.000 16.720 207 ARG D N 1
ATOM 14283 C CA . ARG D 2 223 ? -38.348 10.307 76.236 1.000 17.360 207 ARG D CA 1
ATOM 14284 C C . ARG D 2 223 ? -38.395 10.316 77.770 1.000 17.970 207 ARG D C 1
ATOM 14285 O O . ARG D 2 223 ? -37.671 11.136 78.352 1.000 17.920 207 ARG D O 1
ATOM 14306 N N . GLN D 2 224 ? -39.198 9.441 78.387 1.000 18.820 208 GLN D N 1
ATOM 14307 C CA . GLN D 2 224 ? -39.434 9.392 79.858 1.000 20.040 208 GLN D CA 1
ATOM 14308 C C . GLN D 2 224 ? -38.118 9.092 80.586 1.000 21.140 208 GLN D C 1
ATOM 14309 O O . GLN D 2 224 ? -37.436 8.124 80.214 1.000 20.940 208 GLN D O 1
ATOM 14323 N N . GLU D 2 225 ? -37.789 9.887 81.605 1.000 22.940 209 GLU D N 1
ATOM 14324 C CA . GLU D 2 225 ? -36.640 9.628 82.511 1.000 24.760 209 GLU D CA 1
ATOM 14325 C C . GLU D 2 225 ? -36.944 8.389 83.351 1.000 23.880 209 GLU D C 1
ATOM 14326 O O . GLU D 2 225 ? -38.046 8.258 83.880 1.000 23.210 209 GLU D O 1
ATOM 14338 N N . PRO D 2 226 ? -35.998 7.431 83.485 1.000 23.940 210 PRO D N 1
ATOM 14339 C CA . PRO D 2 226 ? -36.203 6.273 84.355 1.000 24.620 210 PRO D CA 1
ATOM 14340 C C . PRO D 2 226 ? -36.225 6.678 85.828 1.000 25.160 210 PRO D C 1
ATOM 14341 O O . PRO D 2 226 ? -35.524 7.606 86.223 1.000 25.290 210 PRO D O 1
ATOM 14352 N N . PRO D 2 227 ? -37.026 5.996 86.677 1.000 26.650 211 PRO D N 1
ATOM 14353 C CA . PRO D 2 227 ? -37.189 6.389 88.079 1.000 27.790 211 PRO D CA 1
ATOM 14354 C C . PRO D 2 227 ? -36.075 5.933 89.033 1.000 29.240 211 PRO D C 1
ATOM 14355 O O . PRO D 2 227 ? -35.870 6.598 90.035 1.000 30.500 211 PRO D O 1
ATOM 14366 N N . ALA D 2 228 ? -35.405 4.817 88.726 1.000 28.920 212 ALA D N 1
ATOM 14367 C CA . ALA D 2 228 ? -34.511 4.108 89.669 1.000 29.420 212 ALA D CA 1
ATOM 14368 C C . ALA D 2 228 ? -33.389 3.383 88.911 1.000 28.900 212 ALA D C 1
ATOM 14369 O O . ALA D 2 228 ? -32.860 3.967 87.943 1.000 29.550 212 ALA D O 1
ATOM 14376 N N . ASP D 2 229 ? -33.039 2.164 89.337 1.000 28.200 213 ASP D N 1
ATOM 14377 C CA . ASP D 2 229 ? -31.824 1.430 88.893 1.000 27.260 213 ASP D CA 1
ATOM 14378 C C . ASP D 2 229 ? -31.990 0.941 87.449 1.000 25.570 213 ASP D C 1
ATOM 14379 O O . ASP D 2 229 ? -30.954 0.840 86.765 1.000 25.520 213 ASP D O 1
ATOM 14388 N N . THR D 2 230 ? -33.216 0.645 86.996 1.000 23.420 214 THR D N 1
ATOM 14389 C CA . THR D 2 230 ? -33.483 0.186 85.603 1.000 22.450 214 THR D CA 1
ATOM 14390 C C . THR D 2 230 ? -33.280 1.368 84.650 1.000 21.420 214 THR D C 1
ATOM 14391 O O . THR D 2 230 ? -33.954 2.399 84.831 1.000 21.360 214 THR D O 1
ATOM 14402 N N . GLN D 2 231 ? -32.379 1.213 83.677 1.000 19.800 215 GLN D N 1
ATOM 14403 C CA . GLN D 2 231 ? -32.040 2.254 82.671 1.000 18.990 215 GLN D CA 1
ATOM 14404 C C . GLN D 2 231 ? -32.944 2.054 81.452 1.000 18.100 215 GLN D C 1
ATOM 14405 O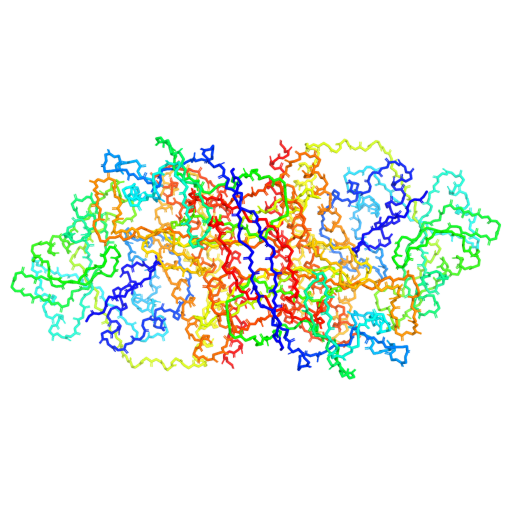 O . GLN D 2 231 ? -32.782 1.030 80.767 1.000 18.150 215 GLN D O 1
ATOM 14419 N N . THR D 2 232 ? -33.879 2.976 81.213 1.000 17.390 216 THR D N 1
ATOM 14420 C CA . THR D 2 232 ? -34.905 2.849 80.144 1.000 17.110 216 THR D CA 1
ATOM 14421 C C . THR D 2 232 ? -34.875 4.078 79.232 1.000 16.850 216 THR D C 1
ATOM 14422 O O . THR D 2 232 ? -34.491 5.171 79.699 1.000 17.180 216 THR D O 1
ATOM 14433 N N . GLY D 2 233 ? -35.273 3.887 77.973 1.000 16.250 217 GLY D N 1
ATOM 14434 C CA . GLY D 2 233 ? -35.441 4.962 76.981 1.000 16.430 217 GLY D CA 1
ATOM 14435 C C . GLY D 2 233 ? -34.133 5.653 76.645 1.000 16.260 217 GLY D C 1
ATOM 14436 O O . GLY D 2 233 ? -33.054 5.069 76.900 1.000 15.990 217 GLY D O 1
ATOM 14440 N N . LEU D 2 234 ? -34.237 6.858 76.086 1.000 16.520 218 LEU D N 1
ATOM 14441 C CA . LEU D 2 234 ? -33.095 7.686 75.623 1.000 17.110 218 LEU D CA 1
ATOM 14442 C C . LEU D 2 234 ? -32.231 8.079 76.823 1.000 17.070 218 LEU D C 1
ATOM 14443 O O . LEU D 2 234 ? -31.024 7.857 76.794 1.000 16.830 218 LEU D O 1
ATOM 14459 N N . PRO D 2 235 ? -32.794 8.624 77.931 1.000 16.920 219 PRO D N 1
ATOM 14460 C CA . PRO D 2 235 ? -31.986 8.950 79.108 1.000 16.830 219 PRO D CA 1
ATOM 14461 C C . PRO D 2 235 ? -31.248 7.723 79.670 1.000 16.420 219 PRO D C 1
ATOM 14462 O O . PRO D 2 235 ? -30.087 7.852 80.036 1.000 16.130 219 PRO D O 1
ATOM 14473 N N . GLY D 2 236 ? -31.926 6.574 79.725 1.000 16.000 220 GLY D N 1
ATOM 14474 C CA . GLY D 2 236 ? -31.356 5.303 80.212 1.000 16.030 220 GLY D CA 1
ATOM 14475 C C . GLY D 2 236 ? -30.202 4.844 79.336 1.000 15.960 220 GLY D C 1
ATOM 14476 O O . GLY D 2 236 ? -29.162 4.447 79.886 1.000 15.870 220 GLY D O 1
ATOM 14480 N N . LEU D 2 237 ? -30.369 4.903 78.013 1.000 15.870 221 LEU D N 1
ATOM 14481 C CA . LEU D 2 237 ? -29.315 4.500 77.043 1.000 16.190 221 LEU D CA 1
ATOM 14482 C C . LEU D 2 237 ? -28.084 5.400 77.218 1.000 16.790 221 LEU D C 1
ATOM 14483 O O . LEU D 2 237 ? -26.961 4.863 77.247 1.000 16.140 221 LEU D O 1
ATOM 14499 N N . ARG D 2 238 ? -28.277 6.718 77.330 1.000 18.300 222 ARG D N 1
ATOM 14500 C CA . ARG D 2 238 ? -27.174 7.685 77.585 1.000 19.280 222 ARG D CA 1
ATOM 14501 C C . ARG D 2 238 ? -26.382 7.233 78.817 1.000 18.650 222 ARG D C 1
ATOM 14502 O O . ARG D 2 238 ? -25.144 7.135 78.727 1.000 18.400 222 ARG D O 1
ATOM 14523 N N . ARG D 2 239 ? -27.079 6.982 79.927 1.000 18.830 223 ARG D N 1
ATOM 14524 C CA . ARG D 2 239 ? -26.465 6.623 81.234 1.000 18.860 223 ARG D CA 1
ATOM 14525 C C . ARG D 2 239 ? -25.768 5.260 81.116 1.000 18.420 223 ARG D C 1
ATOM 14526 O O . ARG D 2 239 ? -24.641 5.125 81.639 1.000 18.190 223 ARG D O 1
ATOM 14535 N N . TYR D 2 240 ? -26.399 4.296 80.441 1.000 17.790 224 TYR D N 1
ATOM 14536 C CA . TYR D 2 240 ? -25.849 2.932 80.232 1.000 17.590 224 TYR D CA 1
ATOM 14537 C C . TYR D 2 240 ? -24.518 3.027 79.474 1.000 17.560 224 TYR D C 1
ATOM 14538 O O . TYR D 2 240 ? -23.508 2.454 79.932 1.000 17.340 224 TYR D O 1
ATOM 14556 N N . LEU D 2 241 ? -24.513 3.727 78.338 1.000 17.550 225 LEU D N 1
ATOM 14557 C CA . LEU D 2 241 ? -23.310 3.859 77.475 1.000 18.020 225 LEU D CA 1
ATOM 14558 C C . LEU D 2 241 ? -22.222 4.657 78.210 1.000 18.530 225 LEU D C 1
ATOM 14559 O O . LEU D 2 241 ? -21.040 4.271 78.092 1.000 18.660 225 LEU D O 1
ATOM 14575 N N . ASP D 2 242 ? -22.589 5.710 78.952 1.000 19.320 226 ASP D N 1
ATOM 14576 C CA . ASP D 2 242 ? -21.627 6.506 79.767 1.000 20.330 226 ASP D CA 1
ATOM 14577 C C . ASP D 2 242 ? -20.956 5.577 80.790 1.000 21.290 226 ASP D C 1
ATOM 14578 O O . ASP D 2 242 ? -19.712 5.618 80.906 1.000 21.540 226 ASP D O 1
ATOM 14587 N N . GLU D 2 243 ? -21.753 4.749 81.477 1.000 22.460 227 GLU D N 1
ATOM 14588 C CA . GLU D 2 243 ? -21.303 3.779 82.514 1.000 24.200 227 GLU D CA 1
ATOM 14589 C C . GLU D 2 243 ? -20.319 2.782 81.886 1.000 23.560 227 GLU D C 1
ATOM 14590 O O . GLU D 2 243 ? -19.248 2.543 82.479 1.000 23.040 227 GLU D O 1
ATOM 14602 N N . LEU D 2 244 ? -20.670 2.235 80.722 1.000 22.880 228 LEU D N 1
ATOM 14603 C CA . LEU D 2 244 ? -19.851 1.248 79.971 1.000 23.190 228 LEU D CA 1
ATOM 14604 C C . LEU D 2 244 ? -18.486 1.856 79.625 1.000 22.890 228 LEU D C 1
ATOM 14605 O O . LEU D 2 244 ? -17.458 1.221 79.926 1.000 23.250 228 LEU D O 1
ATOM 14621 N N . CYS D 2 245 ? -18.479 3.043 79.015 1.000 22.440 229 CYS D N 1
ATOM 14622 C CA . CYS D 2 245 ? -17.258 3.714 78.492 1.000 22.970 229 CYS D CA 1
ATOM 14623 C C . CYS D 2 245 ? -16.341 4.169 79.638 1.000 23.890 229 CYS D C 1
ATOM 14624 O O . CYS D 2 245 ? -15.154 4.408 79.360 1.000 25.470 229 CYS D O 1
ATOM 14632 N N . ALA D 2 246 ? -16.858 4.279 80.866 1.000 24.310 230 ALA D N 1
ATOM 14633 C CA . ALA D 2 246 ? -16.104 4.722 82.065 1.000 25.290 230 ALA D CA 1
ATOM 14634 C C . ALA D 2 246 ? -15.235 3.581 82.614 1.000 25.940 230 ALA D C 1
ATOM 14635 O O . ALA D 2 246 ? -14.244 3.882 83.309 1.000 26.580 230 ALA D O 1
ATOM 14642 N N . LEU D 2 247 ? -15.590 2.323 82.334 1.000 26.280 231 LEU D N 1
ATOM 14643 C CA . LEU D 2 247 ? -14.847 1.132 82.832 1.000 26.640 231 LEU D CA 1
ATOM 14644 C C . LEU D 2 247 ? -13.485 1.062 82.130 1.000 26.670 231 LEU D C 1
ATOM 14645 O O . LEU D 2 247 ? -13.405 1.445 80.948 1.000 26.470 231 LEU D O 1
ATOM 14661 N N . THR D 2 248 ? -12.450 0.617 82.848 1.000 27.760 232 THR D N 1
ATOM 14662 C CA . THR D 2 248 ? -11.060 0.481 82.336 1.000 28.670 232 THR D CA 1
ATOM 14663 C C . THR D 2 248 ? -10.982 -0.773 81.471 1.000 28.580 232 THR D C 1
ATOM 14664 O O . THR D 2 248 ? -11.200 -1.874 81.971 1.000 28.580 232 THR D O 1
ATOM 14675 N N . PRO D 2 249 ? -10.686 -0.656 80.154 1.000 29.460 233 PRO D N 1
ATOM 14676 C CA . PRO D 2 249 ? -10.559 -1.833 79.295 1.000 29.940 233 PRO D CA 1
ATOM 14677 C C . PRO D 2 249 ? -9.563 -2.858 79.862 1.000 30.810 233 PRO D C 1
ATOM 14678 O O . PRO D 2 249 ? -8.560 -2.451 80.426 1.000 30.780 233 PRO D O 1
ATOM 14689 N N . GLY D 2 250 ? -9.880 -4.149 79.726 1.000 31.020 234 GLY D N 1
ATOM 14690 C CA . GLY D 2 250 ? -9.005 -5.269 80.128 1.000 31.080 234 GLY D CA 1
ATOM 14691 C C . GLY D 2 250 ? -9.264 -5.744 81.549 1.000 30.870 234 GLY D C 1
ATOM 14692 O O . GLY D 2 250 ? -8.772 -6.837 81.889 1.000 31.770 234 GLY D O 1
ATOM 14696 N N . THR D 2 251 ? -9.997 -4.969 82.358 1.000 30.250 235 THR D N 1
ATOM 14697 C CA . THR D 2 251 ? -10.366 -5.332 83.753 1.000 29.850 235 THR D CA 1
ATOM 14698 C C . THR D 2 251 ? -11.521 -6.338 83.722 1.000 29.340 235 THR D C 1
ATOM 14699 O O . THR D 2 251 ? -12.202 -6.429 82.677 1.000 29.260 235 THR D O 1
ATOM 14710 N N . ASN D 2 252 ? -11.724 -7.057 84.830 1.000 28.780 236 ASN D N 1
ATOM 14711 C CA A ASN D 2 252 ? -12.815 -8.056 84.993 0.500 28.470 236 ASN D CA 1
ATOM 14712 C CA B ASN D 2 252 ? -12.814 -8.058 84.984 0.500 28.530 236 ASN D CA 1
ATOM 14713 C C . ASN D 2 252 ? -14.168 -7.351 84.835 1.000 28.060 236 ASN D C 1
ATOM 14714 O O . ASN D 2 252 ? -15.049 -7.918 84.159 1.000 27.500 236 ASN D O 1
ATOM 14734 N N . ALA D 2 253 ? -14.307 -6.164 85.437 1.000 26.640 237 ALA D N 1
ATOM 14735 C CA . ALA D 2 253 ? -15.536 -5.334 85.403 1.000 26.210 237 ALA D CA 1
ATOM 14736 C C . ALA D 2 253 ? -15.883 -4.986 83.948 1.000 24.860 237 ALA D C 1
ATOM 14737 O O . ALA D 2 253 ? -17.053 -5.154 83.562 1.000 24.100 237 ALA D O 1
ATOM 14744 N N . ALA D 2 254 ? -14.895 -4.539 83.169 1.000 24.160 238 ALA D N 1
ATOM 14745 C CA . ALA D 2 254 ? -15.047 -4.173 81.740 1.000 23.610 238 ALA D CA 1
ATOM 14746 C C . ALA D 2 254 ? -15.447 -5.407 80.920 1.000 23.330 238 ALA D C 1
ATOM 14747 O O . ALA D 2 254 ? -16.368 -5.291 80.092 1.000 22.420 238 ALA D O 1
ATOM 14754 N N . SER D 2 255 ? -14.786 -6.548 81.139 1.000 23.390 239 SER D N 1
ATOM 14755 C CA . SER D 2 255 ? -15.065 -7.823 80.424 1.000 23.350 239 SER D CA 1
ATOM 14756 C C . SER D 2 255 ? -16.520 -8.245 80.657 1.000 23.130 239 SER D C 1
ATOM 14757 O O . SER D 2 255 ? -17.207 -8.555 79.672 1.000 21.700 239 SER D O 1
ATOM 14765 N N . GLU D 2 256 ? -16.965 -8.256 81.916 1.000 23.120 240 GLU D N 1
ATOM 14766 C CA . GLU D 2 256 ? -18.361 -8.600 82.298 1.000 23.460 240 GLU D CA 1
ATOM 14767 C C . GLU D 2 256 ? -19.326 -7.625 81.604 1.000 21.350 240 GLU D C 1
ATOM 14768 O O . GLU D 2 256 ? -20.351 -8.090 81.074 1.000 20.250 240 GLU D O 1
ATOM 14780 N N . ALA D 2 257 ? -19.009 -6.327 81.602 1.000 19.790 241 ALA D N 1
ATOM 14781 C CA . ALA D 2 257 ? -19.855 -5.260 81.018 1.000 19.060 241 ALA D CA 1
ATOM 14782 C C . ALA D 2 257 ? -19.969 -5.459 79.501 1.000 18.310 241 ALA D C 1
ATOM 14783 O O . ALA D 2 257 ? -21.068 -5.250 78.965 1.000 17.510 241 ALA D O 1
ATOM 14790 N N . LEU D 2 258 ? -18.879 -5.852 78.834 1.000 17.710 242 LEU D N 1
ATOM 14791 C CA . LEU D 2 258 ? -18.869 -6.057 77.360 1.000 17.840 242 LEU D CA 1
ATOM 14792 C C . LEU D 2 258 ? -19.623 -7.346 77.011 1.000 17.560 242 LEU D C 1
ATOM 14793 O O . LEU D 2 258 ? -20.292 -7.361 75.961 1.000 17.550 242 LEU D O 1
ATOM 14809 N N . SER D 2 259 ? -19.526 -8.385 77.846 1.000 17.800 243 SER D N 1
ATOM 14810 C CA . SER D 2 259 ? -20.317 -9.636 77.686 1.000 17.620 243 SER D CA 1
ATOM 14811 C C . SER D 2 259 ? -21.804 -9.275 77.764 1.000 17.240 243 SER D C 1
ATOM 14812 O O . SER D 2 259 ? -22.560 -9.653 76.852 1.000 16.880 243 SER D O 1
ATOM 14820 N N . GLU D 2 260 ? -22.195 -8.525 78.796 1.000 16.790 244 GLU D N 1
ATOM 14821 C CA . GLU D 2 260 ? -23.596 -8.062 78.977 1.000 16.570 244 GLU D CA 1
ATOM 14822 C C . GLU D 2 260 ? -24.034 -7.259 77.747 1.000 15.820 244 GLU D C 1
ATOM 14823 O O . GLU D 2 260 ? -25.125 -7.539 77.223 1.000 15.460 244 GLU D O 1
ATOM 14835 N N . LEU D 2 261 ? -23.222 -6.287 77.325 1.000 15.850 245 LEU D N 1
ATOM 14836 C CA . LEU D 2 261 ? -23.546 -5.377 76.195 1.000 15.790 245 LEU D CA 1
ATOM 14837 C C . LEU D 2 261 ? -23.947 -6.211 74.975 1.000 15.690 245 LEU D C 1
ATOM 14838 O O . LEU D 2 261 ? -25.044 -5.973 74.421 1.000 15.490 245 LEU D O 1
ATOM 14854 N N . TYR D 2 262 ? -23.085 -7.147 74.573 1.000 15.420 246 TYR D N 1
ATOM 14855 C CA . TYR D 2 262 ? -23.260 -7.959 73.342 1.000 15.410 246 TYR D CA 1
ATOM 14856 C C . TYR D 2 262 ? -24.559 -8.766 73.437 1.000 15.170 246 TYR D C 1
ATOM 14857 O O . TYR D 2 262 ? -25.309 -8.835 72.447 1.000 15.100 246 TYR D O 1
ATOM 14875 N N . VAL D 2 263 ? -24.824 -9.340 74.612 1.000 15.170 247 VAL D N 1
ATOM 14876 C CA . VAL D 2 263 ? -25.991 -10.238 74.854 1.000 15.250 247 VAL D CA 1
ATOM 14877 C C . VAL D 2 263 ? -27.288 -9.419 74.829 1.000 15.090 247 VAL D C 1
ATOM 14878 O O . VAL D 2 263 ? -28.185 -9.774 74.047 1.000 14.720 247 VAL D O 1
ATOM 14891 N N . ILE D 2 264 ? -27.405 -8.381 75.663 1.000 14.890 248 ILE D N 1
ATOM 14892 C CA . ILE D 2 264 ? -28.682 -7.613 75.771 1.000 14.980 248 ILE D CA 1
ATOM 14893 C C . ILE D 2 264 ? -28.936 -6.903 74.436 1.000 14.640 248 ILE D C 1
ATOM 14894 O O . ILE D 2 264 ? -30.103 -6.866 74.009 1.000 15.000 248 ILE D O 1
ATOM 14910 N N . SER D 2 265 ? -27.887 -6.396 73.780 1.000 14.540 249 SER D N 1
ATOM 14911 C CA . SER D 2 265 ? -28.011 -5.539 72.570 1.000 14.270 249 SER D CA 1
ATOM 14912 C C . SER D 2 265 ? -28.487 -6.352 71.356 1.000 13.880 249 SER D C 1
ATOM 14913 O O . SER D 2 265 ? -29.032 -5.732 70.433 1.000 13.830 249 SER D O 1
ATOM 14921 N N . TRP D 2 266 ? -28.324 -7.679 71.337 1.000 13.750 250 TRP D N 1
ATOM 14922 C CA . TRP D 2 266 ? -28.750 -8.492 70.164 1.000 13.680 250 TRP D CA 1
ATOM 14923 C C . TRP D 2 266 ? -30.254 -8.295 69.930 1.000 13.490 250 TRP D C 1
ATOM 14924 O O . TRP D 2 266 ? -30.642 -7.922 68.809 1.000 13.070 250 TRP D O 1
ATOM 14945 N N . ASN D 2 267 ? -31.074 -8.504 70.958 1.000 13.320 251 ASN D N 1
ATOM 14946 C CA . ASN D 2 267 ? -32.553 -8.525 70.815 1.000 13.190 251 ASN D CA 1
ATOM 14947 C C . ASN D 2 267 ? -33.086 -7.086 70.819 1.000 13.050 251 ASN D C 1
ATOM 14948 O O . ASN D 2 267 ? -34.154 -6.853 70.221 1.000 12.510 251 ASN D O 1
ATOM 14959 N N . ILE D 2 268 ? -32.341 -6.147 71.406 1.000 13.120 252 ILE D N 1
ATOM 14960 C CA . ILE D 2 268 ? -32.657 -4.688 71.350 1.000 13.110 252 ILE D CA 1
ATOM 14961 C C . ILE D 2 268 ? -32.430 -4.207 69.909 1.000 12.990 252 ILE D C 1
ATOM 14962 O O . ILE D 2 268 ? -33.328 -3.533 69.364 1.000 13.140 252 ILE D O 1
ATOM 14978 N N . GLN D 2 269 ? -31.308 -4.592 69.294 1.000 12.600 253 GLN D N 1
ATOM 14979 C CA . GLN D 2 269 ? -31.006 -4.292 67.867 1.000 12.410 253 GLN D CA 1
ATOM 14980 C C . GLN D 2 269 ? -32.053 -4.962 66.969 1.000 12.220 253 GLN D C 1
ATOM 14981 O O . GLN D 2 269 ? -32.541 -4.294 66.036 1.000 12.070 253 GLN D O 1
ATOM 14995 N N . ALA D 2 270 ? -32.355 -6.241 67.217 1.000 12.200 254 ALA D N 1
ATOM 14996 C CA . ALA D 2 270 ? -33.364 -7.028 66.470 1.000 12.240 254 ALA D CA 1
ATOM 14997 C C . ALA D 2 270 ? -34.703 -6.276 66.474 1.000 12.470 254 ALA D C 1
ATOM 14998 O O . ALA D 2 270 ? -35.330 -6.152 65.409 1.000 12.610 254 ALA D O 1
ATOM 15005 N N . GLN D 2 271 ? -35.131 -5.775 67.631 1.000 12.880 255 GLN D N 1
ATOM 15006 C CA . GLN D 2 271 ? -36.430 -5.063 67.748 1.000 12.860 255 GLN D CA 1
ATOM 15007 C C . GLN D 2 271 ? -36.387 -3.775 66.916 1.000 12.960 255 GLN D C 1
ATOM 15008 O O . GLN D 2 271 ? -37.407 -3.456 66.276 1.000 13.090 255 GLN D O 1
ATOM 15022 N N . SER D 2 272 ? -35.252 -3.069 66.911 1.000 13.300 256 SER D N 1
ATOM 15023 C CA . SER D 2 272 ? -35.036 -1.846 66.092 1.000 13.250 256 SER D CA 1
ATOM 15024 C C . SER D 2 272 ? -35.254 -2.190 64.614 1.000 13.450 256 SER D C 1
ATOM 15025 O O . SER D 2 272 ? -36.025 -1.484 63.946 1.000 13.330 256 SER D O 1
ATOM 15033 N N . GLY D 2 273 ? -34.609 -3.253 64.127 1.000 13.850 257 GLY D N 1
ATOM 15034 C CA . GLY D 2 273 ? -34.750 -3.719 62.734 1.000 13.810 257 GLY D CA 1
ATOM 15035 C C . GLY D 2 273 ? -36.195 -4.059 62.404 1.000 14.150 257 GLY D C 1
ATOM 15036 O O . GLY D 2 273 ? -36.668 -3.674 61.309 1.000 13.910 257 GLY D O 1
ATOM 15040 N N . LEU D 2 274 ? -36.882 -4.743 63.322 1.000 14.200 258 LEU D N 1
ATOM 15041 C CA A LEU D 2 274 ? -38.287 -5.193 63.127 0.500 14.530 258 LEU D CA 1
ATOM 15042 C CA B LEU D 2 274 ? -38.290 -5.193 63.134 0.500 14.450 258 LEU D CA 1
ATOM 15043 C C . LEU D 2 274 ? -39.218 -3.975 63.099 1.000 14.240 258 LEU D C 1
ATOM 15044 O O . LEU D 2 274 ? -40.143 -3.967 62.267 1.000 14.150 258 LEU D O 1
ATOM 15074 N N . HIS D 2 275 ? -38.974 -2.998 63.974 1.000 13.850 259 HIS D N 1
ATOM 15075 C CA . HIS D 2 275 ? -39.805 -1.771 64.070 1.000 13.820 259 HIS D CA 1
ATOM 15076 C C . HIS D 2 275 ? -39.674 -0.960 62.775 1.000 13.680 259 HIS D C 1
ATOM 15077 O O . HIS D 2 275 ? -40.713 -0.483 62.275 1.000 13.660 259 HIS D O 1
ATOM 15092 N N . ALA D 2 276 ? -38.460 -0.834 62.229 1.000 13.460 260 ALA D N 1
ATOM 15093 C CA . ALA D 2 276 ? -38.215 -0.168 60.929 1.000 13.650 260 ALA D CA 1
ATOM 15094 C C . ALA D 2 276 ? -39.035 -0.879 59.845 1.000 13.770 260 ALA D C 1
ATOM 15095 O O . ALA D 2 276 ? -39.679 -0.184 59.034 1.000 14.110 260 ALA D O 1
ATOM 15102 N N . GLU D 2 277 ? -39.038 -2.215 59.840 1.000 14.130 261 GLU D N 1
ATOM 15103 C CA . GLU D 2 277 ? -39.777 -3.019 58.830 1.000 14.380 261 GLU D CA 1
ATOM 15104 C C . GLU D 2 277 ? -41.282 -2.771 58.983 1.000 14.760 261 GLU D C 1
ATOM 15105 O O . GLU D 2 277 ? -41.963 -2.598 57.954 1.000 15.100 261 GLU D O 1
ATOM 15117 N N . PHE D 2 278 ? -41.780 -2.780 60.222 1.000 14.960 262 PHE D N 1
ATOM 15118 C CA . PHE D 2 278 ? -43.189 -2.466 60.578 1.000 15.200 262 PHE D CA 1
ATOM 15119 C C . PHE D 2 278 ? -43.580 -1.109 59.969 1.000 15.330 262 PHE D C 1
ATOM 15120 O O . PHE D 2 278 ? -44.649 -1.001 59.327 1.000 15.200 262 PHE D O 1
ATOM 15137 N N . LEU D 2 279 ? -42.727 -0.100 60.139 1.000 14.940 263 LEU D N 1
ATOM 15138 C CA . LEU D 2 279 ? -42.981 1.277 59.636 1.000 15.370 263 LEU D CA 1
ATOM 15139 C C . LEU D 2 279 ? -42.962 1.270 58.103 1.000 15.670 263 LEU D C 1
ATOM 15140 O O . LEU D 2 279 ? -43.870 1.885 57.507 1.000 16.090 263 LEU D O 1
ATOM 15156 N N . ARG D 2 280 ? -41.999 0.582 57.483 1.000 16.280 264 ARG D N 1
ATOM 15157 C CA . ARG D 2 280 ? -41.908 0.478 55.998 1.000 16.910 264 ARG D CA 1
ATOM 15158 C C . ARG D 2 280 ? -43.175 -0.189 55.448 1.000 17.180 264 ARG D C 1
ATOM 15159 O O . ARG D 2 280 ? -43.720 0.311 54.448 1.000 16.990 264 ARG D O 1
ATOM 15180 N N . ALA D 2 281 ? -43.610 -1.294 56.059 1.000 17.080 265 ALA D N 1
ATOM 15181 C CA . ALA D 2 281 ? -44.779 -2.089 55.613 1.000 17.840 265 ALA D CA 1
ATOM 15182 C C . ALA D 2 281 ? -46.018 -1.186 55.545 1.000 17.870 265 ALA D C 1
ATOM 15183 O O . ALA D 2 281 ? -46.753 -1.239 54.534 1.000 17.950 265 ALA D O 1
ATOM 15190 N N . HIS D 2 282 ? -46.223 -0.361 56.571 1.000 18.080 266 HIS D N 1
ATOM 15191 C CA . HIS D 2 282 ? -47.401 0.537 56.697 1.000 18.890 266 HIS D CA 1
ATOM 15192 C C . HIS D 2 282 ? -47.242 1.748 55.771 1.000 19.020 266 HIS D C 1
ATOM 15193 O O . HIS D 2 282 ? -48.278 2.223 55.271 1.000 18.550 266 HIS D O 1
ATOM 15208 N N . SER D 2 283 ? -46.007 2.201 55.512 1.000 19.040 267 SER D N 1
ATOM 15209 C CA A SER D 2 283 ? -45.718 3.304 54.555 0.500 19.250 267 SER D CA 1
ATOM 15210 C CA B SER D 2 283 ? -45.725 3.308 54.559 0.500 19.290 267 SER D CA 1
ATOM 15211 C C . SER D 2 283 ? -46.209 2.914 53.157 1.000 19.750 267 SER D C 1
ATOM 15212 O O . SER D 2 283 ? -46.799 3.773 52.483 1.000 19.680 267 SER D O 1
ATOM 15226 N N . VAL D 2 284 ? -45.958 1.664 52.755 1.000 20.570 268 VAL D N 1
ATOM 15227 C CA . VAL D 2 284 ? -46.333 1.116 51.416 1.000 21.500 268 VAL D CA 1
ATOM 15228 C C . VAL D 2 284 ? -47.857 0.930 51.362 1.000 22.700 268 VAL D C 1
ATOM 15229 O O . VAL D 2 284 ? -48.480 1.415 50.400 1.000 22.510 268 VAL D O 1
ATOM 15242 N N . LYS D 2 285 ? -48.428 0.256 52.363 1.000 24.060 269 LYS D N 1
ATOM 15243 C CA . LYS D 2 285 ? -49.877 -0.077 52.454 1.000 25.140 269 LYS D CA 1
ATOM 15244 C C . LYS D 2 285 ? -50.723 1.196 52.311 1.000 25.140 269 LYS D C 1
ATOM 15245 O O . LYS D 2 285 ? -51.705 1.165 51.546 1.000 25.580 269 LYS D O 1
ATOM 15264 N N . TRP D 2 286 ? -50.358 2.270 53.017 1.000 24.420 270 TRP D N 1
ATOM 15265 C CA . TRP D 2 286 ? -51.177 3.506 53.149 1.000 24.490 270 TRP D CA 1
ATOM 15266 C C . TRP D 2 286 ? -50.600 4.655 52.313 1.000 24.120 270 TRP D C 1
ATOM 15267 O O . TRP D 2 286 ? -51.242 5.730 52.285 1.000 23.380 270 TRP D O 1
ATOM 15288 N N . ARG D 2 287 ? -49.456 4.439 51.652 1.000 24.110 271 ARG D N 1
ATOM 15289 C CA . ARG D 2 287 ? -48.757 5.458 50.822 1.000 24.630 271 ARG D CA 1
ATOM 15290 C C . ARG D 2 287 ? -48.525 6.715 51.670 1.000 24.090 271 ARG D C 1
ATOM 15291 O O . ARG D 2 287 ? -48.915 7.814 51.231 1.000 25.270 271 ARG D O 1
ATOM 15300 N N . ILE D 2 288 ? -47.929 6.548 52.856 1.000 23.030 272 ILE D N 1
ATOM 15301 C CA . ILE D 2 288 ? -47.595 7.652 53.805 1.000 22.360 272 ILE D CA 1
ATOM 15302 C C . ILE D 2 288 ? -46.072 7.779 53.856 1.000 21.650 272 ILE D C 1
ATOM 15303 O O . ILE D 2 288 ? -45.402 6.987 54.516 1.000 20.670 272 ILE D O 1
ATOM 15319 N N . PRO D 2 289 ? -45.475 8.755 53.133 1.000 20.880 273 PRO D N 1
ATOM 15320 C CA . PRO D 2 289 ? -44.017 8.874 53.060 1.000 20.640 273 PRO D CA 1
ATOM 15321 C C . PRO D 2 289 ? -43.337 9.092 54.422 1.000 19.930 273 PRO D C 1
ATOM 15322 O O . PRO D 2 289 ? -42.213 8.643 54.576 1.000 19.430 273 PRO D O 1
ATOM 15333 N N . GLU D 2 290 ? -44.021 9.737 55.373 1.000 19.170 274 GLU D N 1
ATOM 15334 C CA . GLU D 2 290 ? -43.478 10.018 56.731 1.000 19.170 274 GLU D CA 1
ATOM 15335 C C . GLU D 2 290 ? -43.131 8.702 57.441 1.000 18.300 274 GLU D C 1
ATOM 15336 O O . GLU D 2 290 ? -42.154 8.696 58.219 1.000 18.350 274 GLU D O 1
ATOM 15348 N N . LEU D 2 291 ? -43.903 7.636 57.208 1.000 17.720 275 LEU D N 1
ATOM 15349 C CA . LEU D 2 291 ? -43.657 6.310 57.836 1.000 17.510 275 LEU D CA 1
ATOM 15350 C C . LEU D 2 291 ? -42.346 5.719 57.298 1.000 16.790 275 LEU D C 1
ATOM 15351 O O . LEU D 2 291 ? -41.599 5.138 58.107 1.000 16.930 275 LEU D O 1
ATOM 15367 N N . ALA D 2 292 ? -42.068 5.870 55.997 1.000 16.290 276 ALA D N 1
ATOM 15368 C CA . ALA D 2 292 ? -40.825 5.392 55.341 1.000 16.060 276 ALA D CA 1
ATOM 15369 C C . ALA D 2 292 ? -39.623 6.217 55.823 1.000 15.780 276 ALA D C 1
ATOM 15370 O O . ALA D 2 292 ? -38.537 5.642 56.009 1.000 15.570 276 ALA D O 1
ATOM 15377 N N . GLU D 2 293 ? -39.806 7.524 56.022 1.000 15.340 277 GLU D N 1
ATOM 15378 C CA . GLU D 2 293 ? -38.746 8.434 56.530 1.000 15.480 277 GLU D CA 1
ATOM 15379 C C . GLU D 2 293 ? -38.422 8.058 57.982 1.000 15.110 277 GLU D C 1
ATOM 15380 O O . GLU D 2 293 ? -37.223 7.967 58.317 1.000 14.740 277 GLU D O 1
ATOM 15392 N N . ALA D 2 294 ? -39.448 7.802 58.795 1.000 14.990 278 ALA D N 1
ATOM 15393 C CA . ALA D 2 294 ? -39.299 7.346 60.197 1.000 15.140 278 ALA D CA 1
ATOM 15394 C C . ALA D 2 294 ? -38.594 5.982 60.219 1.000 15.090 278 ALA D C 1
ATOM 15395 O O . ALA D 2 294 ? -37.721 5.787 61.082 1.000 15.420 278 ALA D O 1
ATOM 15402 N N . ALA D 2 295 ? -38.946 5.082 59.295 1.000 15.350 279 ALA D N 1
ATOM 15403 C CA . ALA D 2 295 ? -38.337 3.737 59.162 1.000 15.180 279 ALA D CA 1
ATOM 15404 C C . ALA D 2 295 ? -36.822 3.878 58.965 1.000 15.110 279 ALA D C 1
ATOM 15405 O O . ALA D 2 295 ? -36.071 3.153 59.642 1.000 14.670 279 ALA D O 1
ATOM 15412 N N . ALA D 2 296 ? -36.388 4.788 58.083 1.000 14.810 280 ALA D N 1
ATOM 15413 C CA . ALA D 2 296 ? -34.958 5.081 57.825 1.000 14.800 280 ALA D CA 1
ATOM 15414 C C . ALA D 2 296 ? -34.284 5.536 59.126 1.000 14.880 280 ALA D C 1
ATOM 15415 O O . ALA D 2 296 ? -33.161 5.072 59.402 1.000 15.230 280 ALA D O 1
ATOM 15422 N N . GLY D 2 297 ? -34.946 6.409 59.891 1.000 14.720 281 GLY D N 1
ATOM 15423 C CA . GLY D 2 297 ? -34.469 6.878 61.207 1.000 14.680 281 GLY D CA 1
ATOM 15424 C C . GLY D 2 297 ? -34.279 5.721 62.174 1.000 14.710 281 GLY D C 1
ATOM 15425 O O . GLY D 2 297 ? -33.224 5.659 62.840 1.000 14.140 281 GLY D O 1
ATOM 15429 N N . VAL D 2 298 ? -35.266 4.828 62.256 1.000 14.760 282 VAL D N 1
ATOM 15430 C CA . VAL D 2 298 ? -35.252 3.663 63.191 1.000 14.470 282 VAL D CA 1
ATOM 15431 C C . VAL D 2 298 ? -34.163 2.682 62.733 1.000 14.390 282 VAL D C 1
ATOM 15432 O O . VAL D 2 298 ? -33.395 2.216 63.595 1.000 13.890 282 VAL D O 1
ATOM 15445 N N . ASP D 2 299 ? -34.063 2.407 61.429 1.000 13.960 283 ASP D N 1
ATOM 15446 C CA . ASP D 2 299 ? -32.993 1.537 60.864 1.000 14.200 283 ASP D CA 1
ATOM 15447 C C . ASP D 2 299 ? -31.605 2.118 61.167 1.000 13.960 283 ASP D C 1
ATOM 15448 O O . ASP D 2 299 ? -30.681 1.324 61.339 1.000 14.400 283 ASP D O 1
ATOM 15457 N N . ALA D 2 300 ? -31.448 3.443 61.206 1.000 13.900 284 ALA D N 1
ATOM 15458 C CA . ALA D 2 300 ? -30.154 4.095 61.525 1.000 13.640 284 ALA D CA 1
ATOM 15459 C C . ALA D 2 300 ? -29.762 3.759 62.969 1.000 13.420 284 ALA D C 1
ATOM 15460 O O . ALA D 2 300 ? -28.560 3.634 63.244 1.000 13.580 284 ALA D O 1
ATOM 15467 N N . VAL D 2 301 ? -30.743 3.595 63.857 1.000 13.190 285 VAL D N 1
ATOM 15468 C CA . VAL D 2 301 ? -30.501 3.147 65.259 1.000 13.170 285 VAL D CA 1
ATOM 15469 C C . VAL D 2 301 ? -30.071 1.673 65.234 1.000 13.070 285 VAL D C 1
ATOM 15470 O O . VAL D 2 301 ? -29.067 1.345 65.885 1.000 13.480 285 VAL D O 1
ATOM 15483 N N . ALA D 2 302 ? -30.807 0.816 64.522 1.000 13.310 286 ALA D N 1
ATOM 15484 C CA . ALA D 2 302 ? -30.456 -0.610 64.319 1.000 13.370 286 ALA D CA 1
ATOM 15485 C C . ALA D 2 302 ? -29.001 -0.704 63.840 1.000 13.450 286 ALA D C 1
ATOM 15486 O O . ALA D 2 302 ? -28.229 -1.499 64.411 1.000 13.270 286 ALA D O 1
ATOM 15493 N N . HIS D 2 303 ? -28.635 0.107 62.845 1.000 13.590 287 HIS D N 1
ATOM 15494 C CA . HIS D 2 303 ? -27.275 0.132 62.241 1.000 13.820 287 HIS D CA 1
ATOM 15495 C C . HIS D 2 303 ? -26.265 0.683 63.253 1.000 13.910 287 HIS D C 1
ATOM 15496 O O . HIS D 2 303 ? -25.156 0.133 63.319 1.000 14.270 287 HIS D O 1
ATOM 15511 N N . GLY D 2 304 ? -26.636 1.730 64.000 1.000 14.170 288 GLY D N 1
ATOM 15512 C CA . GLY D 2 304 ? -25.811 2.326 65.070 1.000 14.100 288 GLY D CA 1
ATOM 15513 C C . GLY D 2 304 ? -25.436 1.308 66.135 1.000 14.200 288 GLY D C 1
ATOM 15514 O O . GLY D 2 304 ? -24.288 1.344 66.620 1.000 14.140 288 GLY D O 1
ATOM 15518 N N . TRP D 2 305 ? -26.355 0.407 66.487 1.000 14.080 289 TRP D N 1
ATOM 15519 C CA . TRP D 2 305 ? -26.073 -0.705 67.433 1.000 13.920 289 TRP D CA 1
ATOM 15520 C C . TRP D 2 305 ? -24.903 -1.556 66.918 1.000 13.820 289 TRP D C 1
ATOM 15521 O O . TRP D 2 305 ? -24.110 -2.010 67.754 1.000 13.980 289 TRP D O 1
ATOM 15542 N N . THR D 2 306 ? -24.778 -1.767 65.605 1.000 13.760 290 THR D N 1
ATOM 15543 C CA . THR D 2 306 ? -23.708 -2.631 65.032 1.000 13.740 290 THR D CA 1
ATOM 15544 C C . THR D 2 306 ? -22.335 -2.124 65.493 1.000 13.960 290 THR D C 1
ATOM 15545 O O . THR D 2 306 ? -21.562 -2.926 66.053 1.000 13.790 290 THR D O 1
ATOM 15556 N N . GLY D 2 307 ? -22.038 -0.842 65.267 1.000 14.200 291 GLY D N 1
ATOM 15557 C CA . GLY D 2 307 ? -20.751 -0.230 65.645 1.000 14.430 291 GLY D CA 1
ATOM 15558 C C . GLY D 2 307 ? -20.444 -0.447 67.116 1.000 14.520 291 GLY D C 1
ATOM 15559 O O . GLY D 2 307 ? -19.310 -0.835 67.435 1.000 15.330 291 GLY D O 1
ATOM 15563 N N . VAL D 2 308 ? -21.428 -0.227 67.990 1.000 14.520 292 VAL D N 1
ATOM 15564 C CA . VAL D 2 308 ? -21.273 -0.369 69.469 1.000 14.410 292 VAL D CA 1
ATOM 15565 C C . VAL D 2 308 ? -21.004 -1.844 69.796 1.000 14.690 292 VAL D C 1
ATOM 15566 O O . VAL D 2 308 ? -19.987 -2.129 70.463 1.000 15.100 292 VAL D O 1
ATOM 15579 N N . ARG D 2 309 ? -21.884 -2.735 69.333 1.000 14.640 293 ARG D N 1
ATOM 15580 C CA . ARG D 2 309 ? -21.872 -4.190 69.657 1.000 15.070 293 ARG D CA 1
ATOM 15581 C C . ARG D 2 309 ? -20.566 -4.829 69.184 1.000 14.860 293 ARG D C 1
ATOM 15582 O O . ARG D 2 309 ? -20.000 -5.644 69.930 1.000 14.670 293 ARG D O 1
ATOM 15603 N N . MET D 2 310 ? -20.125 -4.503 67.968 1.000 14.890 294 MET D N 1
ATOM 15604 C CA . MET D 2 310 ? -18.988 -5.199 67.316 1.000 15.250 294 MET D CA 1
ATOM 15605 C C . MET D 2 310 ? -17.652 -4.636 67.817 1.000 15.420 294 MET D C 1
ATOM 15606 O O . MET D 2 310 ? -16.719 -5.444 67.969 1.000 15.450 294 MET D O 1
ATOM 15620 N N . THR D 2 311 ? -17.558 -3.337 68.121 1.000 15.520 295 THR D N 1
ATOM 15621 C CA . THR D 2 311 ? -16.378 -2.776 68.837 1.000 15.810 295 THR D CA 1
ATOM 15622 C C . THR D 2 311 ? -16.266 -3.478 70.196 1.000 15.470 295 THR D C 1
ATOM 15623 O O . THR D 2 311 ? -15.155 -3.916 70.542 1.000 15.280 295 THR D O 1
ATOM 15634 N N . GLY D 2 312 ? -17.387 -3.608 70.912 1.000 15.300 296 GLY D N 1
ATOM 15635 C CA . GLY D 2 312 ? -17.473 -4.314 72.207 1.000 15.270 296 GLY D CA 1
ATOM 15636 C C . GLY D 2 312 ? -17.039 -5.769 72.096 1.000 15.370 296 GLY D C 1
ATOM 15637 O O . GLY D 2 312 ? -16.261 -6.224 72.956 1.000 15.690 296 GLY D O 1
ATOM 15641 N N . ALA D 2 313 ? -17.527 -6.484 71.079 1.000 15.530 297 ALA D N 1
ATOM 15642 C CA . ALA D 2 313 ? -17.272 -7.928 70.856 1.000 15.830 297 ALA D CA 1
ATOM 15643 C C . ALA D 2 313 ? -15.778 -8.167 70.605 1.000 16.290 297 ALA D C 1
ATOM 15644 O O . ALA D 2 313 ? -15.213 -9.089 71.224 1.000 15.890 297 ALA D O 1
ATOM 15651 N N . HIS D 2 314 ? -15.164 -7.369 69.727 1.000 17.100 298 HIS D N 1
ATOM 15652 C CA . HIS D 2 314 ? -13.724 -7.469 69.359 1.000 17.740 298 HIS D CA 1
ATOM 15653 C C . HIS D 2 314 ? -12.850 -7.186 70.589 1.000 17.850 298 HIS D C 1
ATOM 15654 O O . HIS D 2 314 ? -11.837 -7.892 70.773 1.000 17.970 298 HIS D O 1
ATOM 15669 N N . SER D 2 315 ? -13.224 -6.193 71.399 1.000 17.740 299 SER D N 1
ATOM 15670 C CA . SER D 2 315 ? -12.540 -5.848 72.674 1.000 17.960 299 SER D CA 1
ATOM 15671 C C . SER D 2 315 ? -12.633 -7.034 73.645 1.000 18.210 299 SER D C 1
ATOM 15672 O O . SER D 2 315 ? -11.597 -7.402 74.235 1.000 17.790 299 SER D O 1
ATOM 15680 N N . ARG D 2 316 ? -13.823 -7.622 73.792 1.000 18.330 300 ARG D N 1
ATOM 15681 C CA . ARG D 2 316 ? -14.094 -8.706 74.776 1.000 18.760 300 ARG D CA 1
ATOM 15682 C C . ARG D 2 316 ? -13.345 -9.984 74.381 1.000 19.230 300 ARG D C 1
ATOM 15683 O O . ARG D 2 316 ? -12.735 -10.601 75.276 1.000 19.650 300 ARG D O 1
ATOM 15704 N N . VAL D 2 317 ? -13.409 -10.376 73.105 1.000 19.120 301 VAL D N 1
ATOM 15705 C CA . VAL D 2 317 ? -12.959 -11.719 72.624 1.000 19.800 301 VAL D CA 1
ATOM 15706 C C . VAL D 2 317 ? -11.472 -11.673 72.245 1.000 20.360 301 VAL D C 1
ATOM 15707 O O . VAL D 2 317 ? -10.763 -12.639 72.585 1.000 19.810 301 VAL D O 1
ATOM 15720 N N . TRP D 2 318 ? -11.031 -10.623 71.541 1.000 21.480 302 TRP D N 1
ATOM 15721 C CA . TRP D 2 318 ? -9.676 -10.516 70.932 1.000 23.620 302 TRP D CA 1
ATOM 15722 C C . TRP D 2 318 ? -8.835 -9.432 71.621 1.000 24.570 302 TRP D C 1
ATOM 15723 O O . TRP D 2 318 ? -7.760 -9.099 71.080 1.000 25.280 302 TRP D O 1
ATOM 15744 N N . GLN D 2 319 ? -9.297 -8.893 72.754 1.000 24.920 303 GLN D N 1
ATOM 15745 C CA . GLN D 2 319 ? -8.561 -7.876 73.557 1.000 25.900 303 GLN D CA 1
ATOM 15746 C C . GLN D 2 319 ? -8.183 -6.682 72.667 1.000 25.260 303 GLN D C 1
ATOM 15747 O O . GLN D 2 319 ? -7.148 -6.039 72.947 1.000 24.980 303 GLN D O 1
ATOM 15761 N N . ARG D 2 320 ? -8.986 -6.389 71.638 1.000 24.980 304 ARG D N 1
ATOM 15762 C CA . ARG D 2 320 ? -8.822 -5.197 70.762 1.000 26.100 304 ARG D CA 1
ATOM 15763 C C . ARG D 2 320 ? -9.457 -4.005 71.483 1.000 26.110 304 ARG D C 1
ATOM 15764 O O . ARG D 2 320 ? -10.614 -3.653 71.165 1.000 26.360 304 ARG D O 1
ATOM 15785 N N . HIS D 2 321 ? -8.736 -3.427 72.444 1.000 25.820 305 HIS D N 1
ATOM 15786 C CA . HIS D 2 321 ? -9.228 -2.313 73.295 1.000 26.480 305 HIS D CA 1
ATOM 15787 C C . HIS D 2 321 ? -9.188 -1.017 72.480 1.000 25.920 305 HIS D C 1
ATOM 15788 O O . HIS D 2 321 ? -8.078 -0.558 72.150 1.000 24.370 305 HIS D O 1
ATOM 15803 N N . ARG D 2 322 ? -10.368 -0.488 72.136 1.000 25.020 306 ARG D N 1
ATOM 15804 C CA . ARG D 2 322 ? -10.545 0.764 71.353 1.000 25.060 306 ARG D CA 1
ATOM 15805 C C . ARG D 2 322 ? -11.591 1.626 72.054 1.000 24.060 306 ARG D C 1
ATOM 15806 O O . ARG D 2 322 ? -12.712 1.766 71.570 1.000 22.870 306 ARG D O 1
ATOM 15827 N N . PRO D 2 323 ? -11.252 2.219 73.220 1.000 23.450 307 PRO D N 1
ATOM 15828 C CA . PRO D 2 323 ? -12.222 2.983 74.002 1.000 23.150 307 PRO D CA 1
ATOM 15829 C C . PRO D 2 323 ? -12.731 4.217 73.241 1.000 22.550 307 PRO D C 1
ATOM 15830 O O . PRO D 2 323 ? -13.904 4.519 73.366 1.000 22.300 307 PRO D O 1
ATOM 15841 N N . ALA D 2 324 ? -11.868 4.867 72.450 1.000 22.120 308 ALA D N 1
ATOM 15842 C CA . ALA D 2 324 ? -12.221 6.043 71.619 1.000 21.970 308 ALA D CA 1
ATOM 15843 C C . ALA D 2 324 ? -13.270 5.636 70.577 1.000 21.500 308 ALA D C 1
ATOM 15844 O O . ALA D 2 324 ? -14.266 6.374 70.425 1.000 20.470 308 ALA D O 1
ATOM 15851 N N . GLU D 2 325 ? -13.068 4.502 69.893 1.000 21.170 309 GLU D N 1
ATOM 15852 C CA . GLU D 2 325 ? -14.013 4.004 68.857 1.000 21.470 309 GLU D CA 1
ATOM 15853 C C . GLU D 2 325 ? -15.338 3.624 69.529 1.000 20.360 309 GLU D C 1
ATOM 15854 O O . GLU D 2 325 ? -16.390 3.952 68.960 1.000 19.890 309 GLU D O 1
ATOM 15866 N N . LEU D 2 326 ? -15.297 2.969 70.692 1.000 19.140 310 LEU D N 1
ATOM 15867 C CA . LEU D 2 326 ? -16.528 2.565 71.423 1.000 18.760 310 LEU D CA 1
ATOM 15868 C C . LEU D 2 326 ? -17.321 3.819 71.811 1.000 18.040 310 LEU D C 1
ATOM 15869 O O . LEU D 2 326 ? -18.538 3.846 71.564 1.000 17.050 310 LEU D O 1
ATOM 15885 N N . ARG D 2 327 ? -16.648 4.815 72.392 1.000 17.660 311 ARG D N 1
ATOM 15886 C CA . ARG D 2 327 ? -17.270 6.094 72.831 1.000 17.520 311 ARG D CA 1
ATOM 15887 C C . ARG D 2 327 ? -17.902 6.789 71.617 1.000 16.930 311 ARG D C 1
ATOM 15888 O O . ARG D 2 327 ? -19.020 7.318 71.763 1.000 16.850 311 ARG D O 1
ATOM 15909 N N . GLY D 2 328 ? -17.212 6.778 70.471 1.000 16.190 312 GLY D N 1
ATOM 15910 C CA . GLY D 2 328 ? -17.679 7.377 69.205 1.000 16.230 312 GLY D CA 1
ATOM 15911 C C . GLY D 2 328 ? -18.959 6.721 68.707 1.000 15.920 312 GLY D C 1
ATOM 15912 O O . GLY D 2 328 ? -19.922 7.456 68.380 1.000 15.970 312 GLY D O 1
ATOM 15916 N N . HIS D 2 329 ? -18.983 5.387 68.645 1.000 15.750 313 HIS D N 1
ATOM 15917 C CA . HIS D 2 329 ? -20.169 4.598 68.215 1.000 15.790 313 HIS D CA 1
ATOM 15918 C C . HIS D 2 329 ? -21.328 4.827 69.190 1.000 15.250 313 HIS D C 1
ATOM 15919 O O . HIS D 2 329 ? -22.466 4.955 68.720 1.000 14.900 313 HIS D O 1
ATOM 15934 N N . ALA D 2 330 ? -21.043 4.857 70.495 1.000 15.070 314 ALA D N 1
ATOM 15935 C CA . ALA D 2 330 ? -22.040 5.084 71.567 1.000 15.050 314 ALA D CA 1
ATOM 15936 C C . ALA D 2 330 ? -22.723 6.439 71.345 1.000 15.220 314 ALA D C 1
ATOM 15937 O O . ALA D 2 330 ? -23.964 6.497 71.346 1.000 14.520 314 ALA D O 1
ATOM 15944 N N . THR D 2 331 ? -21.930 7.489 71.140 1.000 15.810 315 THR D N 1
ATOM 15945 C CA . THR D 2 331 ? -22.414 8.879 70.943 1.000 16.010 315 THR D CA 1
ATOM 15946 C C . THR D 2 331 ? -23.258 8.940 69.662 1.000 15.740 315 THR D C 1
ATOM 15947 O O . THR D 2 331 ? -24.343 9.550 69.705 1.000 15.600 315 THR D O 1
ATOM 15958 N N . ALA D 2 332 ? -22.792 8.318 68.574 1.000 15.710 316 ALA D N 1
ATOM 15959 C CA . ALA D 2 332 ? -23.507 8.271 67.275 1.000 15.520 316 ALA D CA 1
ATOM 15960 C C . ALA D 2 332 ? -24.866 7.581 67.463 1.000 15.300 316 ALA D C 1
ATOM 15961 O O . ALA D 2 332 ? -25.865 8.095 66.926 1.000 15.620 316 ALA D O 1
ATOM 15968 N N . LEU D 2 333 ? -24.905 6.466 68.201 1.000 15.380 317 LEU D N 1
ATOM 15969 C CA . LEU D 2 333 ? -26.146 5.686 68.470 1.000 15.240 317 LEU D CA 1
ATOM 15970 C C . LEU D 2 333 ? -27.170 6.582 69.178 1.000 15.640 317 LEU D C 1
ATOM 15971 O O . LEU D 2 333 ? -28.348 6.593 68.760 1.000 15.220 317 LEU D O 1
ATOM 15987 N N . VAL D 2 334 ? -26.738 7.310 70.209 1.000 16.080 318 VAL D N 1
ATOM 15988 C CA . VAL D 2 334 ? -27.616 8.246 70.971 1.000 16.690 318 VAL D CA 1
ATOM 15989 C C . VAL D 2 334 ? -28.157 9.308 70.002 1.000 16.970 318 VAL D C 1
ATOM 15990 O O . VAL D 2 334 ? -29.366 9.581 70.048 1.000 16.560 318 VAL D O 1
ATOM 16003 N N . ARG D 2 335 ? -27.307 9.858 69.130 1.000 17.630 319 ARG D N 1
ATOM 16004 C CA . ARG D 2 335 ? -27.708 10.916 68.163 1.000 18.620 319 ARG D CA 1
ATOM 16005 C C . ARG D 2 335 ? -28.721 10.347 67.165 1.000 17.840 319 ARG D C 1
ATOM 16006 O O . ARG D 2 335 ? -29.706 11.046 66.878 1.000 16.760 319 ARG D O 1
ATOM 16027 N N . ARG D 2 336 ? -28.496 9.127 66.669 1.000 17.530 320 ARG D N 1
ATOM 16028 C CA . ARG D 2 336 ? -29.428 8.439 65.736 1.000 17.850 320 ARG D CA 1
ATOM 16029 C C . ARG D 2 336 ? -30.788 8.263 66.423 1.000 16.660 320 ARG D C 1
ATOM 16030 O O . ARG D 2 336 ? -31.812 8.482 65.755 1.000 16.270 320 ARG D O 1
ATOM 16051 N N . LEU D 2 337 ? -30.802 7.883 67.704 1.000 15.710 321 LEU D N 1
ATOM 16052 C CA . LEU D 2 337 ? -32.061 7.679 68.469 1.000 15.660 321 LEU D CA 1
ATOM 16053 C C . LEU D 2 337 ? -32.798 9.020 68.615 1.000 15.710 321 LEU D C 1
ATOM 16054 O O . LEU D 2 337 ? -34.015 9.050 68.366 1.000 15.870 321 LEU D O 1
ATOM 16070 N N . GLU D 2 338 ? -32.096 10.090 68.991 1.000 16.450 322 GLU D N 1
ATOM 16071 C CA . GLU D 2 338 ? -32.687 11.455 69.084 1.000 17.120 322 GLU D CA 1
ATOM 16072 C C . GLU D 2 338 ? -33.396 11.787 67.765 1.000 16.530 322 GLU D C 1
ATOM 16073 O O . GLU D 2 338 ? -34.585 12.166 67.808 1.000 16.890 322 GLU D O 1
ATOM 16085 N N . ALA D 2 339 ? -32.707 11.628 66.633 1.000 16.000 323 ALA D N 1
ATOM 16086 C CA . ALA D 2 339 ? -33.225 11.973 65.287 1.000 15.630 323 ALA D CA 1
ATOM 16087 C C . ALA D 2 339 ? -34.442 11.102 64.944 1.000 15.620 323 ALA D C 1
ATOM 16088 O O . ALA D 2 339 ? -35.409 11.638 64.353 1.000 14.830 323 ALA D O 1
ATOM 16095 N N . ALA D 2 340 ? -34.393 9.807 65.282 1.000 15.380 324 ALA D N 1
ATOM 16096 C CA . ALA D 2 340 ? -35.458 8.821 64.985 1.000 15.410 324 ALA D CA 1
ATOM 16097 C C . ALA D 2 340 ? -36.750 9.225 65.704 1.000 15.480 324 ALA D C 1
ATOM 16098 O O . ALA D 2 340 ? -37.819 9.134 65.083 1.000 15.160 324 ALA D O 1
ATOM 16105 N N . LEU D 2 341 ? -36.652 9.663 66.962 1.000 15.960 325 LEU D N 1
ATOM 16106 C CA . LEU D 2 341 ? -37.832 10.038 67.785 1.000 16.130 325 LEU D CA 1
ATOM 16107 C C . LEU D 2 341 ? -38.548 11.230 67.136 1.000 16.440 325 LEU D C 1
ATOM 16108 O O . LEU D 2 341 ? -39.787 11.197 67.071 1.000 16.450 325 LEU D O 1
ATOM 16124 N N . ASP D 2 342 ? -37.798 12.225 66.651 1.000 16.590 326 ASP D N 1
ATOM 16125 C CA . ASP D 2 342 ? -38.357 13.419 65.960 1.000 17.160 326 ASP D CA 1
ATOM 16126 C C . ASP D 2 342 ? -39.067 12.983 64.672 1.000 16.910 326 ASP D C 1
ATOM 16127 O O . ASP D 2 342 ? -40.185 13.471 64.434 1.000 17.130 326 ASP D O 1
ATOM 16136 N N . LEU D 2 343 ? -38.456 12.098 63.877 1.000 17.270 327 LEU D N 1
ATOM 16137 C CA . LEU D 2 343 ? -39.054 11.603 62.604 1.000 17.340 327 LEU D CA 1
ATOM 16138 C C . LEU D 2 343 ? -40.328 10.805 62.907 1.000 17.130 327 LEU D C 1
ATOM 16139 O O . LEU D 2 343 ? -41.289 10.907 62.120 1.000 17.220 327 LEU D O 1
ATOM 16155 N N . LEU D 2 344 ? -40.340 10.033 63.997 1.000 17.350 328 LEU D N 1
ATOM 16156 C CA . LEU D 2 344 ? -41.514 9.215 64.402 1.000 17.400 328 LEU D CA 1
ATOM 16157 C C . LEU D 2 344 ? -42.693 10.128 64.754 1.000 18.110 328 LEU D C 1
ATOM 16158 O O . LEU D 2 344 ? -43.826 9.774 64.401 1.000 17.930 328 LEU D O 1
ATOM 16174 N N . GLU D 2 345 ? -42.445 11.262 65.414 1.000 18.830 329 GLU D N 1
ATOM 16175 C CA . GLU D 2 345 ? -43.527 12.211 65.794 1.000 19.880 329 GLU D CA 1
ATOM 16176 C C . GLU D 2 345 ? -44.175 12.775 64.523 1.000 19.490 329 GLU D C 1
ATOM 16177 O O . GLU D 2 345 ? -45.413 12.899 64.511 1.000 19.990 329 GLU D O 1
ATOM 16189 N N . LEU D 2 346 ? -43.385 13.063 63.484 1.000 19.170 330 LEU D N 1
ATOM 16190 C CA . LEU D 2 346 ? -43.905 13.524 62.166 1.000 19.630 330 LEU D CA 1
ATOM 16191 C C . LEU D 2 346 ? -44.743 12.408 61.530 1.000 19.500 330 LEU D C 1
ATOM 16192 O O . LEU D 2 346 ? -45.806 12.725 60.955 1.000 19.180 330 LEU D O 1
ATOM 16208 N N . ALA D 2 347 ? -44.295 11.152 61.639 1.000 18.770 331 ALA D N 1
ATOM 16209 C CA . ALA D 2 347 ? -45.023 9.967 61.129 1.000 19.270 331 ALA D CA 1
ATOM 16210 C C . ALA D 2 347 ? -46.365 9.841 61.860 1.000 19.720 331 ALA D C 1
ATOM 16211 O O . ALA D 2 347 ? -47.388 9.671 61.175 1.000 20.090 331 ALA D O 1
ATOM 16218 N N . ALA D 2 348 ? -46.363 9.940 63.193 1.000 19.970 332 ALA D N 1
ATOM 16219 C CA . ALA D 2 348 ? -47.576 9.828 64.039 1.000 20.710 332 ALA D CA 1
ATOM 16220 C C . ALA D 2 348 ? -48.595 10.900 63.627 1.000 21.380 332 ALA D C 1
ATOM 16221 O O . ALA D 2 348 ? -49.792 10.564 63.522 1.000 21.630 332 ALA D O 1
ATOM 16228 N N . ASP D 2 349 ? -48.135 12.133 63.392 1.000 22.210 333 ASP D N 1
ATOM 16229 C CA . ASP D 2 349 ? -48.985 13.270 62.941 1.000 23.170 333 ASP D CA 1
ATOM 16230 C C . ASP D 2 349 ? -49.629 12.937 61.588 1.000 23.180 333 ASP D C 1
ATOM 16231 O O . ASP D 2 349 ? -50.799 13.311 61.382 1.000 22.260 333 ASP D O 1
ATOM 16240 N N . ALA D 2 350 ? -48.897 12.256 60.703 1.000 23.250 334 ALA D N 1
ATOM 16241 C CA . ALA D 2 350 ? -49.326 11.948 59.319 1.000 24.140 334 ALA D CA 1
ATOM 16242 C C . ALA D 2 350 ? -50.367 10.815 59.300 1.000 25.690 334 ALA D C 1
ATOM 16243 O O . ALA D 2 350 ? -51.209 10.823 58.381 1.000 26.030 334 ALA D O 1
ATOM 16250 N N . VAL D 2 351 ? -50.320 9.871 60.249 1.000 27.190 335 VAL D N 1
ATOM 16251 C CA . VAL D 2 351 ? -51.224 8.677 60.260 1.000 29.360 335 VAL D CA 1
ATOM 16252 C C . VAL D 2 351 ? -52.492 8.997 61.061 1.000 31.460 335 VAL D C 1
ATOM 16253 O O . VAL D 2 351 ? -53.563 8.525 60.651 1.000 32.100 335 VAL D O 1
ATOM 16266 N N . SER D 2 352 ? -52.372 9.763 62.151 1.000 34.450 336 SER D N 1
ATOM 16267 C CA . SER D 2 352 ? -53.482 10.144 63.065 1.000 38.050 336 SER D CA 1
ATOM 16268 C C . SER D 2 352 ? -54.175 11.411 62.550 1.000 39.700 336 SER D C 1
ATOM 16269 O O . SER D 2 352 ? -55.113 11.897 63.185 1.000 42.610 336 SER D O 1
#

Foldseek 3Di:
DDFDKDWDAWDKDWAQCLVQFAAAQEDEQVQLQRHPLDPQRKHHYPVQDDDQQDWDDAVRHIYGFHNADSRGQWHQAAFDKGFDPWAAFFKKKFWKAFCAKDKFWKWWAFPVGDIDTWIWIHFHQWQTDDPPPWAWRGWDQWMGGNNDIGGRTTGTITITMTTDPDRGITGIMTGGRHSRMITRTMMTIHGTDMDGD/DDFDKDDWDWDKDWAQCLVQFAAAQEDELVQLQRHPLDPQSKHHYPVQDDDQQDWDDAVNHIYGFHNADSRGQWHQAAFDKGFDPWAAFFKKKFFKAFCAKDKFWKWFAFPVGDIDTWIWIHFHQWQTDDPPPWAWRDWDQWMRGNNDIGGRTTGTITTTMITDPDPGITGIITGGNHSRMITRTIMTIHDIDMGRDD/DDQDDDPLAALQLRALCVQQVLVVHHSLQQQQLAAKDKDFPPQDDLALNDEDAPPFASSCRSRVQALKHKDKDQDDDQACVVVVVCLVVVWWKWAFFWLCLPPVRPCPVNATFGGIWTFNDDDPFWTFIFGNPPVTDTGTDTRVSRSCGQQPCQADDLVRNQGGRHGSSNMIMTMDRPDDTPDCALLNSLVSLVVNLCFQVDDDDPRMQIHLNSLVVLLVVLLPDDQPDPVNLVSLSRLLNHLSNSLSNLLSNLVSLVVVCVVPVQVLSNVLSVLSVQLSVLSCQQNVQSVCSNNVVNDDSVSNSVSSVSNSVSSVVSSVSSNVSSVSRD/DDQDDDPLAALQLRAVCVQQVLVVHHSLLQQQLAAKDKDFVPQFDLALNDEDAPPAASSCSSRVQFLKHKDKDQDPDQACVVVVVCLVVVWWKWAFFWLCLPPVHPCPVNATFTGIWTFNDDDPFWTFIFGNPPVTDTGTDGRVSRSCTQQPCQADDLVRNRGGRDGSSNMIMTMDRPDDTPDCALLNSLVSLVVNLCFQVDADDDNMQIHLRSLLVLLVVLLPDDQPDPVNLVSLSRLLNNLSNSLSNLLSNLVSLVVVCVVVVQVLSNVLSVLSVQLSVLSCQLNVQSVCCNNVVNDDSVSNSVSSVSNSVSSVVSSVSSNVSSVRSD

B-factor: mean 20.98, std 5.69, range [11.23, 52.39]

Nearest PDB structures (foldseek):
  7wux-assembly1_B  TM=1.001E+00  e=5.027E-39  Streptomyces sahachiroi
  6k0u-assembly1_A  TM=4.411E-01  e=1.298E-02  Paenibacillus glycanilyticus
  6k0v-assembly4_D  TM=4.565E-01  e=6.698E-02  Paenibacillus glycanilyticus
  4bq3-assembly2_B  TM=3.202E-01  e=3.742E-02  Saccharophagus degradans 2-40
  1gui-assembly1_A  TM=3.651E-01  e=5.867E-01  Thermotoga maritima

Organism: Streptomyces sahachiroi (NCBI:txid285525)

Radius of gyration: 31.92 Å; Cα contacts (8 Å, |Δi|>4): 2691; chains: 4; bounding box: 62×112×68 Å